Protein 5U31 (pdb70)

Radius of gyration: 35.47 Å; Cα contacts (8 Å, |Δi|>4): 1647; chains: 1; bounding box: 101×88×91 Å

Structure (mmCIF, N/CA/C/O backbone):
data_5U31
#
_entry.id   5U31
#
_cell.length_a   117.249
_cell.length_b   182.152
_cell.length_c   216.789
_cell.angle_alpha   90.00
_cell.angle_beta   90.00
_cell.angle_gamma   90.00
#
_symmetry.space_group_name_H-M   'I 2 2 2'
#
loop_
_entity.id
_entity.type
_entity.pdbx_description
1 polymer 'CRISPR-associated endonuclease C2c1'
2 polymer sgRNA
3 polymer 'Target DNA strand'
4 polymer 'Non-target DNA strand'
5 non-polymer 'SULFATE ION'
#
loop_
_atom_site.group_PDB
_atom_site.id
_atom_site.type_symbol
_atom_site.label_atom_id
_atom_site.label_alt_id
_atom_site.label_comp_id
_atom_site.label_asym_id
_atom_site.label_entity_id
_atom_site.label_seq_id
_atom_site.pdbx_PDB_ins_code
_atom_site.Cartn_x
_atom_site.Cartn_y
_atom_site.Cartn_z
_atom_site.occupancy
_atom_site.B_iso_or_equiv
_atom_site.auth_seq_id
_atom_site.auth_comp_id
_atom_site.auth_asym_id
_atom_site.auth_atom_id
_atom_site.pdbx_PDB_model_num
ATOM 1 N N . SER A 1 1 ? 132.714 222.907 297.855 1.00 79.31 0 SER A N 1
ATOM 2 C CA . SER A 1 1 ? 133.130 224.231 298.304 1.00 84.56 0 SER A CA 1
ATOM 3 C C . SER A 1 1 ? 134.340 224.137 299.229 1.00 90.35 0 SER A C 1
ATOM 4 O O . SER A 1 1 ? 135.134 225.073 299.325 1.00 103.45 0 SER A O 1
ATOM 15 N N . ALA A 1 3 ? 137.607 221.441 300.605 1.00 30.68 2 ALA A N 1
ATOM 16 C CA . ALA A 1 3 ? 138.393 220.287 300.192 1.00 30.36 2 ALA A CA 1
ATOM 17 C C . ALA A 1 3 ? 138.054 219.077 301.054 1.00 30.18 2 ALA A C 1
ATOM 18 O O . ALA A 1 3 ? 138.209 219.113 302.279 1.00 47.98 2 ALA A O 1
ATOM 20 N N . VAL A 1 4 ? 137.601 218.003 300.415 1.00 29.88 3 VAL A N 1
ATOM 21 C CA . VAL A 1 4 ? 137.290 216.747 301.087 1.00 29.71 3 VAL A CA 1
ATOM 22 C C . VAL A 1 4 ? 138.371 215.741 300.721 1.00 29.64 3 VAL A C 1
ATOM 23 O O . VAL A 1 4 ? 138.717 215.596 299.544 1.00 34.92 3 VAL A O 1
ATOM 27 N N . LYS A 1 5 ? 138.920 215.067 301.727 1.00 32.52 4 LYS A N 1
ATOM 28 C CA . LYS A 1 5 ? 139.941 214.050 301.523 1.00 29.73 4 LYS A CA 1
ATOM 29 C C . LYS A 1 5 ? 139.538 212.786 302.262 1.00 39.15 4 LYS A C 1
ATOM 30 O O . LYS A 1 5 ? 138.967 212.854 303.353 1.00 55.60 4 LYS A O 1
ATOM 36 N N . SER A 1 6 ? 139.833 211.636 301.667 1.00 32.80 5 SER A N 1
ATOM 37 C CA . SER A 1 6 ? 139.556 210.349 302.287 1.00 29.48 5 SER A CA 1
ATOM 38 C C . SER A 1 6 ? 140.854 209.777 302.837 1.00 30.01 5 SER A C 1
ATOM 39 O O . SER A 1 6 ? 141.841 209.648 302.105 1.00 34.92 5 SER A O 1
ATOM 42 N N . ILE A 1 7 ? 140.853 209.451 304.124 1.00 30.43 6 ILE A N 1
ATOM 43 C CA . ILE A 1 7 ? 141.940 208.720 304.758 1.00 31.00 6 ILE A CA 1
ATOM 44 C C . ILE A 1 7 ? 141.386 207.361 305.146 1.00 30.95 6 ILE A C 1
ATOM 45 O O . ILE A 1 7 ? 140.574 207.253 306.074 1.00 44.66 6 ILE A O 1
ATOM 50 N N . LYS A 1 8 ? 141.802 206.322 304.429 1.00 30.86 7 LYS A N 1
ATOM 51 C CA . LYS A 1 8 ? 141.318 204.981 304.715 1.00 30.87 7 LYS A CA 1
ATOM 52 C C . LYS A 1 8 ? 142.114 204.393 305.871 1.00 31.63 7 LYS A C 1
ATOM 53 O O . LYS A 1 8 ? 143.343 204.508 305.923 1.00 38.52 7 LYS A O 1
ATOM 59 N N . VAL A 1 9 ? 141.405 203.765 306.794 1.00 31.79 8 VAL A N 1
ATOM 60 C CA . VAL A 1 9 ? 141.963 203.317 308.057 1.00 32.58 8 VAL A CA 1
ATOM 61 C C . VAL A 1 9 ? 141.620 201.843 308.213 1.00 32.69 8 VAL A C 1
ATOM 62 O O . VAL A 1 9 ? 140.535 201.409 307.812 1.00 52.51 8 VAL A O 1
ATOM 66 N N . LYS A 1 10 ? 142.553 201.067 308.749 1.00 33.41 9 LYS A N 1
ATOM 67 C CA . LYS A 1 10 ? 142.355 199.636 308.938 1.00 37.36 9 LYS A CA 1
ATOM 68 C C . LYS A 1 10 ? 142.090 199.334 310.407 1.00 38.39 9 LYS A C 1
ATOM 69 O O . LYS A 1 10 ? 142.775 199.854 311.293 1.00 40.76 9 LYS A O 1
ATOM 75 N N . LEU A 1 11 ? 141.093 198.490 310.662 1.00 34.21 10 LEU A N 1
ATOM 76 C CA . LEU A 1 11 ? 140.706 198.136 312.021 1.00 37.77 10 LEU A CA 1
ATOM 77 C C . LEU A 1 11 ? 141.467 196.897 312.481 1.00 42.69 10 LEU A C 1
ATOM 78 O O . LEU A 1 11 ? 141.503 195.887 311.773 1.00 47.63 10 LEU A O 1
ATOM 83 N N . ARG A 1 12 ? 142.081 196.982 313.663 1.00 36.52 11 ARG A N 1
ATOM 84 C CA . ARG A 1 12 ? 142.701 195.819 314.300 1.00 37.45 11 ARG A CA 1
ATOM 85 C C . ARG A 1 12 ? 141.598 194.993 314.943 1.00 37.57 11 ARG A C 1
ATOM 86 O O . ARG A 1 12 ? 141.136 195.302 316.042 1.00 39.64 11 ARG A O 1
ATOM 94 N N . LEU A 1 13 ? 141.172 193.932 314.263 1.00 37.31 12 LEU A N 1
ATOM 95 C CA . LEU A 1 13 ? 140.082 193.094 3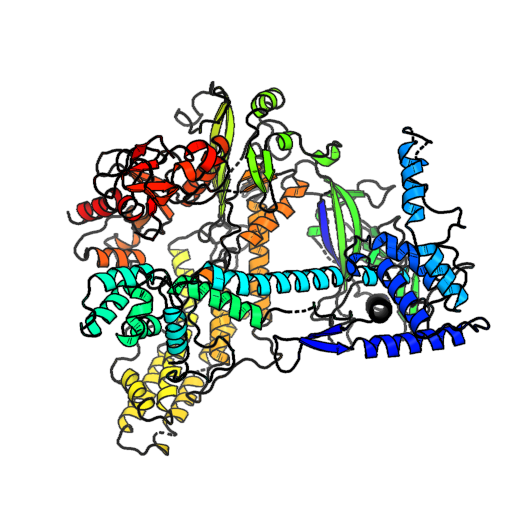14.741 1.00 38.33 12 LEU A CA 1
ATOM 96 C C . LEU A 1 13 ? 140.559 191.705 315.135 1.00 58.49 12 LEU A C 1
ATOM 97 O O . LEU A 1 13 ? 139.757 190.768 315.188 1.00 55.09 12 LEU A O 1
ATOM 102 N N . ASP A 1 14 ? 141.855 191.557 315.406 1.00 60.89 13 ASP A N 1
ATOM 103 C CA . ASP A 1 14 ? 142.396 190.244 315.737 1.00 59.85 13 ASP A CA 1
ATOM 104 C C . ASP A 1 14 ? 141.872 189.755 317.082 1.00 57.71 13 ASP A C 1
ATOM 105 O O . ASP A 1 14 ? 141.505 188.582 317.222 1.00 58.51 13 ASP A O 1
ATOM 110 N N . ASP A 1 15 ? 141.802 190.641 318.072 1.00 53.92 14 ASP A N 1
ATOM 111 C CA . ASP A 1 15 ? 141.414 190.263 319.424 1.00 65.38 14 ASP A CA 1
ATOM 112 C C . ASP A 1 15 ? 139.907 190.268 319.644 1.00 60.83 14 ASP A C 1
ATOM 113 O O . ASP A 1 15 ? 139.459 189.947 320.751 1.00 55.38 14 ASP A O 1
ATOM 126 N N . PRO A 1 17 ? 136.818 188.895 317.350 1.00 52.45 16 PRO A N 1
ATOM 127 C CA . PRO A 1 17 ? 136.165 188.381 316.138 1.00 53.16 16 PRO A CA 1
ATOM 128 C C . PRO A 1 17 ? 134.666 188.595 316.131 1.00 48.63 16 PRO A C 1
ATOM 129 O O . PRO A 1 17 ? 134.067 188.673 315.051 1.00 52.24 16 PRO A O 1
ATOM 133 N N . GLU A 1 18 ? 134.041 188.678 317.308 1.00 44.80 17 GLU A N 1
ATOM 134 C CA . GLU A 1 18 ? 132.599 188.872 317.364 1.00 42.10 17 GLU A CA 1
ATOM 135 C C . GLU A 1 18 ? 132.192 190.187 316.705 1.00 41.28 17 GLU A C 1
ATOM 136 O O . GLU A 1 18 ? 131.093 190.292 316.152 1.00 36.00 17 GLU A O 1
ATOM 142 N N . ILE A 1 19 ? 133.074 191.186 316.724 1.00 43.13 18 ILE A N 1
ATOM 143 C CA . ILE A 1 19 ? 132.782 192.453 316.063 1.00 41.03 18 ILE A CA 1
ATOM 144 C C . ILE A 1 19 ? 133.109 192.379 314.575 1.00 44.39 18 ILE A C 1
ATOM 145 O O . ILE A 1 19 ? 132.423 193.001 313.753 1.00 47.96 18 ILE A O 1
ATOM 150 N N . ARG A 1 20 ? 134.148 191.629 314.198 1.00 35.74 19 ARG A N 1
ATOM 151 C CA . ARG A 1 20 ? 134.473 191.472 312.784 1.00 38.87 19 ARG A CA 1
ATOM 152 C C . ARG A 1 20 ? 133.323 190.811 312.035 1.00 40.65 19 ARG A C 1
ATOM 153 O O . ARG A 1 20 ? 132.923 191.267 310.958 1.00 36.56 19 ARG A O 1
ATOM 161 N N . ALA A 1 21 ? 132.772 189.732 312.599 1.00 34.95 20 ALA A N 1
ATOM 162 C CA . ALA A 1 21 ? 131.599 189.105 312.000 1.00 34.61 20 ALA A CA 1
ATOM 163 C C . ALA A 1 21 ? 130.391 190.028 312.050 1.00 38.31 20 ALA A C 1
ATOM 164 O O . ALA A 1 21 ? 129.501 189.930 311.197 1.00 49.72 20 ALA A O 1
ATOM 166 N N . GLY A 1 22 ? 130.338 190.921 313.039 1.00 46.31 21 GLY A N 1
ATOM 167 C CA . GLY A 1 22 ? 129.261 191.892 313.082 1.00 33.46 21 GLY A CA 1
ATOM 168 C C . GLY A 1 22 ? 129.384 192.930 311.986 1.00 32.67 21 GLY A C 1
ATOM 169 O O . GLY A 1 22 ? 128.390 193.302 311.356 1.00 37.00 21 GLY A O 1
ATOM 170 N N . LEU A 1 23 ? 130.605 193.408 311.742 1.00 39.10 22 LEU A N 1
ATOM 171 C CA . LEU A 1 23 ? 130.831 194.333 310.637 1.00 39.11 22 LEU A CA 1
ATOM 172 C C . LEU A 1 23 ? 130.494 193.685 309.303 1.00 32.84 22 LEU A C 1
ATOM 173 O O . LEU A 1 23 ? 129.923 194.331 308.417 1.00 37.64 22 LEU A O 1
ATOM 178 N N . TRP A 1 24 ? 130.841 192.408 309.138 1.00 32.04 23 TRP A N 1
ATOM 179 C CA . TRP A 1 24 ? 130.511 191.731 307.892 1.00 34.03 23 TRP A CA 1
ATOM 180 C C . TRP A 1 24 ? 129.010 191.523 307.768 1.00 39.29 23 TRP A C 1
ATOM 181 O O . TRP A 1 24 ? 128.434 191.739 306.694 1.00 37.62 23 TRP A O 1
ATOM 192 N N . LYS A 1 25 ? 128.359 191.104 308.855 1.00 37.08 24 LYS A N 1
ATOM 193 C CA . LYS A 1 25 ? 126.910 190.957 308.827 1.00 31.66 24 LYS A CA 1
ATOM 194 C C . LYS A 1 25 ? 126.240 192.288 308.524 1.00 38.08 24 LYS A C 1
ATOM 195 O O . LYS A 1 25 ? 125.297 192.353 307.728 1.00 30.59 24 LYS A O 1
ATOM 201 N N . LEU A 1 26 ? 126.729 193.365 309.142 1.00 39.54 25 LEU A N 1
ATOM 202 C CA . LEU A 1 26 ? 126.195 194.691 308.859 1.00 30.37 25 LEU A CA 1
ATOM 203 C C . LEU A 1 26 ? 126.373 195.055 307.393 1.00 35.59 25 LEU A C 1
ATOM 204 O O . LEU A 1 26 ? 125.515 195.726 306.810 1.00 46.56 25 LEU A O 1
ATOM 209 N N . HIS A 1 27 ? 127.466 194.605 306.778 1.00 35.89 26 HIS A N 1
ATOM 210 C CA . HIS A 1 27 ? 127.679 194.869 305.361 1.00 29.50 26 HIS A CA 1
ATOM 211 C C . HIS A 1 27 ? 126.643 194.153 304.499 1.00 38.25 26 HIS A C 1
ATOM 212 O O . HIS A 1 27 ? 126.093 194.746 303.564 1.00 33.28 26 HIS A O 1
ATOM 219 N N . LYS A 1 28 ? 126.365 192.879 304.795 1.00 29.78 27 LYS A N 1
ATOM 220 C CA . LYS A 1 28 ? 125.348 192.154 304.036 1.00 29.74 27 LYS A CA 1
ATOM 221 C C . LYS A 1 28 ? 123.959 192.736 304.251 1.00 29.45 27 LYS A C 1
ATOM 222 O O . LYS A 1 28 ? 123.124 192.693 303.340 1.00 33.12 27 LYS A O 1
ATOM 228 N N . GLU A 1 29 ? 123.693 193.269 305.446 1.00 29.52 28 GLU A N 1
ATOM 229 C CA . GLU A 1 29 ? 122.382 193.833 305.743 1.00 29.31 28 GLU A CA 1
ATOM 230 C C . GLU A 1 29 ? 122.142 195.113 304.958 1.00 28.77 28 GLU A C 1
ATOM 231 O O . GLU A 1 29 ? 121.079 195.292 304.352 1.00 47.04 28 GLU A O 1
ATOM 237 N N . VAL A 1 30 ? 123.115 196.023 304.969 1.00 28.61 29 VAL A N 1
ATOM 238 C CA . VAL A 1 30 ? 122.935 197.295 304.280 1.00 28.16 29 VAL A CA 1
ATOM 239 C C . VAL A 1 30 ? 122.836 197.078 302.776 1.00 27.91 29 VAL A C 1
ATOM 240 O O . VAL A 1 30 ? 122.087 197.774 302.082 1.00 41.02 29 VAL A O 1
ATOM 244 N N . ASN A 1 31 ? 123.567 196.098 302.249 1.00 28.09 30 ASN A N 1
ATOM 245 C CA . ASN A 1 31 ? 123.421 195.775 300.835 1.00 27.96 30 ASN A CA 1
ATOM 246 C C . ASN A 1 31 ? 122.050 195.180 300.547 1.00 31.22 30 ASN A C 1
ATOM 247 O O . ASN A 1 31 ? 121.414 195.532 299.547 1.00 45.00 30 ASN A O 1
ATOM 252 N N . ALA A 1 32 ? 121.574 194.278 301.408 1.00 34.69 31 ALA A N 1
ATOM 253 C CA . ALA A 1 32 ? 120.242 193.719 301.206 1.00 28.49 31 ALA A CA 1
ATOM 254 C C . ALA A 1 32 ? 119.183 194.803 301.305 1.00 29.33 31 ALA A C 1
ATOM 255 O O . ALA A 1 32 ? 118.238 194.834 300.508 1.00 28.14 31 ALA A O 1
ATOM 257 N N . GLY A 1 33 ? 119.337 195.712 302.269 1.00 38.40 32 GLY A N 1
ATOM 258 C CA . GLY A 1 33 ? 118.369 196.784 302.422 1.00 30.75 32 GLY A CA 1
ATOM 259 C C . GLY A 1 33 ? 118.323 197.694 301.212 1.00 27.54 32 GLY A C 1
ATOM 260 O O . GLY A 1 33 ? 117.248 198.039 300.718 1.00 27.47 32 GLY A O 1
ATOM 261 N N . VAL A 1 34 ? 119.496 198.088 300.713 1.00 27.37 33 VAL A N 1
ATOM 262 C CA . VAL A 1 34 ? 119.544 198.943 299.530 1.00 32.98 33 VAL A CA 1
ATOM 263 C C . VAL A 1 34 ? 118.949 198.222 298.328 1.00 30.30 33 VAL A C 1
ATOM 264 O O . VAL A 1 34 ? 118.194 198.810 297.544 1.00 31.42 33 VAL A O 1
ATOM 268 N N . ARG A 1 35 ? 119.263 196.934 298.171 1.00 27.44 34 ARG A N 1
ATOM 269 C CA . ARG A 1 35 ? 118.688 196.171 297.069 1.00 32.19 34 ARG A CA 1
ATOM 270 C C . ARG A 1 35 ? 117.169 196.104 297.180 1.00 29.32 34 ARG A C 1
ATOM 271 O O . ARG A 1 35 ? 116.463 196.211 296.171 1.00 27.79 34 ARG A O 1
ATOM 279 N N . TYR A 1 36 ? 116.651 195.943 298.401 1.00 38.43 35 TYR A N 1
ATOM 280 C CA . TYR A 1 36 ? 115.206 195.862 298.594 1.00 30.52 35 TYR A CA 1
ATOM 281 C C . TYR A 1 36 ? 114.517 197.139 298.127 1.00 27.76 35 TYR A C 1
ATOM 282 O O . TYR A 1 36 ? 113.531 197.089 297.383 1.00 27.90 35 TYR A O 1
ATOM 291 N N . TYR A 1 37 ? 115.030 198.299 298.546 1.00 27.48 36 TYR A N 1
ATOM 292 C CA . TYR A 1 37 ? 114.393 199.559 298.179 1.00 27.34 36 TYR A CA 1
ATOM 293 C C . TYR A 1 37 ? 114.636 199.894 296.714 1.00 27.26 36 TYR A C 1
ATOM 294 O O . TYR A 1 37 ? 113.750 200.432 296.038 1.00 33.03 36 TYR A O 1
ATOM 303 N N . THR A 1 38 ? 115.832 199.596 296.209 1.00 27.17 37 THR A N 1
ATOM 304 C CA . THR A 1 38 ? 116.109 199.829 294.798 1.00 32.19 37 THR A CA 1
ATOM 305 C C . THR A 1 38 ? 115.183 199.002 293.914 1.00 27.48 37 THR A C 1
ATOM 306 O O . THR A 1 38 ? 114.588 199.523 292.963 1.00 27.57 37 THR A O 1
ATOM 310 N N . GLU A 1 39 ? 115.022 197.718 294.230 1.00 27.72 38 GLU A N 1
ATOM 311 C CA . GLU A 1 39 ? 114.084 196.895 293.475 1.00 28.11 38 GLU A CA 1
ATOM 312 C C . GLU A 1 39 ? 112.666 197.452 293.546 1.00 28.21 38 GLU A C 1
ATOM 313 O O . GLU A 1 39 ? 111.930 197.388 292.556 1.00 28.49 38 GLU A O 1
ATOM 319 N N . TRP A 1 40 ? 112.275 198.028 294.689 1.00 28.60 39 TRP A N 1
ATOM 320 C CA . TRP A 1 40 ? 110.966 198.670 294.789 1.00 28.17 39 TRP A CA 1
ATOM 321 C C . TRP A 1 40 ? 110.861 199.847 293.832 1.00 35.57 39 TRP A C 1
ATOM 322 O O . TRP A 1 40 ? 109.866 199.995 293.114 1.00 30.19 39 TRP A O 1
ATOM 333 N N . LEU A 1 41 ? 111.884 200.705 293.823 1.00 37.49 40 LEU A N 1
ATOM 334 C CA . LEU A 1 41 ? 111.885 201.856 292.929 1.00 27.74 40 LEU A CA 1
ATOM 335 C C . LEU A 1 41 ? 111.750 201.429 291.472 1.00 33.17 40 LEU A C 1
ATOM 336 O O . LEU A 1 41 ? 111.039 202.077 290.694 1.00 33.10 40 LEU A O 1
ATOM 341 N N . SER A 1 42 ? 112.414 200.335 291.086 1.00 29.02 41 SER A N 1
ATOM 342 C CA . SER A 1 42 ? 112.359 199.894 289.695 1.00 28.43 41 SER A CA 1
ATOM 343 C C . SER A 1 42 ? 110.962 199.435 289.301 1.00 43.45 41 SER A C 1
ATOM 344 O O . SER A 1 42 ? 110.578 199.567 288.135 1.00 51.52 41 SER A O 1
ATOM 347 N N . LEU A 1 43 ? 110.190 198.895 290.247 1.00 33.43 42 LEU A N 1
ATOM 348 C CA . LEU A 1 43 ? 108.821 198.507 289.928 1.00 35.53 42 LEU A CA 1
ATOM 349 C C . LEU A 1 43 ? 107.917 199.727 289.801 1.00 35.39 42 LEU A C 1
ATOM 350 O O . LEU A 1 43 ? 107.067 199.783 288.905 1.00 47.98 42 LEU A O 1
ATOM 355 N N . LEU A 1 44 ? 108.075 200.714 290.689 1.00 29.16 43 LEU A N 1
ATOM 356 C CA . LEU A 1 44 ? 107.297 201.942 290.547 1.00 29.27 43 LEU A CA 1
ATOM 357 C C . LEU A 1 44 ? 107.548 202.602 289.198 1.00 30.75 43 LEU A C 1
ATOM 358 O O . LEU A 1 44 ? 106.638 203.206 288.620 1.00 29.82 43 LEU A O 1
ATOM 363 N N . ARG A 1 45 ? 108.773 202.477 288.681 1.00 35.32 44 ARG A N 1
ATOM 364 C CA . ARG A 1 45 ? 109.141 203.084 287.409 1.00 29.39 44 ARG A CA 1
ATOM 365 C C . ARG A 1 45 ? 108.354 202.485 286.249 1.00 33.62 44 ARG A C 1
ATOM 366 O O . ARG A 1 45 ? 108.028 203.200 285.293 1.00 30.35 44 ARG A O 1
ATOM 374 N N . GLN A 1 46 ? 108.017 201.198 286.346 1.00 33.16 45 GLN A N 1
ATOM 375 C CA . GLN A 1 46 ? 107.283 200.423 285.333 1.00 41.69 45 GLN A CA 1
ATOM 376 C C . GLN A 1 46 ? 107.675 200.798 283.906 1.00 36.49 45 GLN A C 1
ATOM 377 O O . GLN A 1 46 ? 106.838 201.087 283.048 1.00 33.96 45 GLN A O 1
ATOM 383 N N . GLU A 1 47 ? 108.979 200.770 283.657 1.00 36.87 46 GLU A N 1
ATOM 384 C CA . GLU A 1 47 ? 109.539 200.814 282.316 1.00 31.26 46 GLU A CA 1
ATOM 385 C C . GLU A 1 47 ? 110.511 199.652 282.173 1.00 31.83 46 GLU A C 1
ATOM 386 O O . GLU A 1 47 ? 110.816 198.952 283.143 1.00 38.15 46 GLU A O 1
ATOM 392 N N . ASN A 1 48 ? 110.998 199.449 280.951 1.00 31.65 47 ASN A N 1
ATOM 393 C CA . ASN A 1 48 ? 111.934 198.360 280.695 1.00 38.69 47 ASN A CA 1
ATOM 394 C C . ASN A 1 48 ? 113.230 198.551 281.471 1.00 31.04 47 ASN A C 1
ATOM 395 O O . ASN A 1 48 ? 113.738 199.667 281.600 1.00 39.56 47 ASN A O 1
ATOM 400 N N . LEU A 1 49 ? 113.757 197.442 281.984 1.00 30.97 48 LEU A N 1
ATOM 401 C CA . LEU A 1 49 ? 115.080 197.368 282.587 1.00 30.48 48 LEU A CA 1
ATOM 402 C C . LEU A 1 49 ? 115.988 196.569 281.660 1.00 36.77 48 LEU A C 1
ATOM 403 O O . LEU A 1 49 ? 115.599 195.498 281.183 1.00 43.96 48 LEU A O 1
ATOM 408 N N . TYR A 1 50 ? 117.191 197.077 281.406 1.00 39.05 49 TYR A N 1
ATOM 409 C CA . TYR A 1 50 ? 118.149 196.380 280.557 1.00 39.79 49 TYR A CA 1
ATOM 410 C C . TYR A 1 50 ? 119.361 195.953 281.374 1.00 31.08 49 TYR A C 1
ATOM 411 O O . TYR A 1 50 ? 119.776 196.656 282.301 1.00 33.92 49 TYR A O 1
ATOM 420 N N . ARG A 1 51 ? 119.925 194.796 281.026 1.00 38.52 50 ARG A N 1
ATOM 421 C CA . ARG A 1 51 ? 121.070 194.234 281.729 1.00 47.68 50 ARG A CA 1
ATOM 422 C C . ARG A 1 51 ? 122.198 193.948 280.748 1.00 60.10 50 ARG A C 1
ATOM 423 O O . ARG A 1 51 ? 122.030 194.022 279.527 1.00 60.38 50 ARG A O 1
ATOM 431 N N . ARG A 1 52 ? 123.360 193.613 281.309 1.00 64.87 51 ARG A N 1
ATOM 432 C CA . ARG A 1 52 ? 124.516 193.241 280.502 1.00 77.38 51 ARG A CA 1
ATOM 433 C C . ARG A 1 52 ? 124.250 191.932 279.769 1.00 86.00 51 ARG A C 1
ATOM 434 O O . ARG A 1 52 ? 123.821 190.943 280.373 1.00 75.39 51 ARG A O 1
ATOM 442 N N . SER A 1 53 ? 124.513 191.926 278.469 1.00 94.35 52 SER A N 1
ATOM 443 C CA . SER A 1 53 ? 124.275 190.744 277.652 1.00 106.15 52 SER A CA 1
ATOM 444 C C . SER A 1 53 ? 125.349 189.696 277.915 1.00 118.11 52 SER A C 1
ATOM 445 O O . SER A 1 53 ? 126.539 189.985 277.736 1.00 111.58 52 SER A O 1
ATOM 448 N N . PRO A 1 54 ? 124.988 188.491 278.341 1.00 118.22 53 PRO A N 1
ATOM 449 C CA . PRO A 1 54 ? 125.956 187.396 278.379 1.00 125.90 53 PRO A CA 1
ATOM 450 C C . PRO A 1 54 ? 126.131 186.798 276.988 1.00 137.91 53 PRO A C 1
ATOM 451 O O . PRO A 1 54 ? 125.430 187.151 276.037 1.00 140.76 53 PRO A O 1
ATOM 455 N N . ASN A 1 55 ? 127.088 185.875 276.888 1.00 144.68 54 ASN A N 1
ATOM 456 C CA . ASN A 1 55 ? 127.401 185.195 275.629 1.00 148.02 54 ASN A CA 1
ATOM 457 C C . ASN A 1 55 ? 127.761 186.200 274.535 1.00 148.55 54 ASN A C 1
ATOM 458 O O . ASN A 1 55 ? 127.387 186.042 273.371 1.00 150.09 54 ASN A O 1
ATOM 463 N N . GLY A 1 56 ? 128.491 187.246 274.914 1.00 146.57 55 GLY A N 1
ATOM 464 C CA . G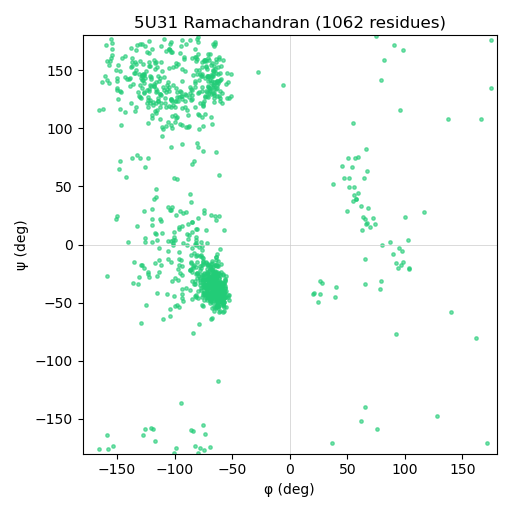LY A 1 56 ? 128.846 188.303 273.989 1.00 137.57 55 GLY A CA 1
ATOM 465 C C . GLY A 1 56 ? 128.699 189.680 274.604 1.00 132.44 55 GLY A C 1
ATOM 466 O O . GLY A 1 56 ? 127.579 190.151 274.826 1.00 128.20 55 GLY A O 1
ATOM 467 N N . ASP A 1 57 ? 129.823 190.332 274.889 1.00 136.97 56 ASP A N 1
ATOM 468 C CA . ASP A 1 57 ? 129.823 191.657 275.497 1.00 133.13 56 ASP A CA 1
ATOM 469 C C . ASP A 1 57 ? 129.705 192.714 274.405 1.00 135.21 56 ASP A C 1
ATOM 470 O O . ASP A 1 57 ? 130.515 192.746 273.472 1.00 122.08 56 ASP A O 1
ATOM 475 N N . GLY A 1 58 ? 128.700 193.576 274.526 1.00 130.21 57 GLY A N 1
ATOM 476 C CA . GLY A 1 58 ? 128.466 194.622 273.552 1.00 132.57 57 GLY A CA 1
ATOM 477 C C . GLY A 1 58 ? 127.059 195.172 273.639 1.00 130.06 57 GLY A C 1
ATOM 478 O O . GLY A 1 58 ? 126.831 196.227 274.239 1.00 128.62 57 GLY A O 1
ATOM 479 N N . GLU A 1 59 ? 126.103 194.459 273.049 1.00 130.24 58 GLU A N 1
ATOM 480 C CA . GLU A 1 59 ? 124.711 194.868 273.119 1.00 120.89 58 GLU A CA 1
ATOM 481 C C . GLU A 1 59 ? 124.153 194.583 274.514 1.00 109.53 58 GLU A C 1
ATOM 482 O O . GLU A 1 59 ? 124.859 194.139 275.425 1.00 102.30 58 GLU A O 1
ATOM 488 N N . GLN A 1 60 ? 122.861 194.849 274.681 1.00 101.93 59 GLN A N 1
ATOM 489 C CA . GLN A 1 60 ? 122.190 194.663 275.957 1.00 93.04 59 GLN A CA 1
ATOM 490 C C . GLN A 1 60 ? 120.831 194.024 275.713 1.00 93.80 59 GLN A C 1
ATOM 491 O O . GLN A 1 60 ? 120.235 194.182 274.644 1.00 84.00 59 GLN A O 1
ATOM 497 N N . GLU A 1 61 ? 120.352 193.292 276.714 1.00 83.07 60 GLU A N 1
ATOM 498 C CA . GLU A 1 61 ? 119.096 192.560 276.651 1.00 77.86 60 GLU A CA 1
ATOM 499 C C . GLU A 1 61 ? 118.065 193.228 277.553 1.00 59.54 60 GLU A C 1
ATOM 500 O O . GLU A 1 61 ? 118.356 194.193 278.262 1.00 66.22 60 GLU A O 1
ATOM 506 N N . CYS A 1 62 ? 116.849 192.699 277.533 1.00 54.40 61 CYS A N 1
ATOM 507 C CA . CYS A 1 62 ? 115.781 193.183 278.402 1.00 53.05 61 CYS A CA 1
ATOM 508 C C . CYS A 1 62 ? 115.634 192.202 279.559 1.00 50.49 61 CYS A C 1
ATOM 509 O O . CYS A 1 62 ? 115.018 191.144 279.417 1.00 60.34 61 CYS A O 1
ATOM 512 N N . ASP A 1 63 ? 116.212 192.559 280.708 1.00 54.81 62 ASP A N 1
ATOM 513 C CA . ASP A 1 63 ? 116.094 191.721 281.898 1.00 50.16 62 ASP A CA 1
ATOM 514 C C . ASP A 1 63 ? 114.648 191.628 282.366 1.00 48.09 62 ASP A C 1
ATOM 515 O O . ASP A 1 63 ? 114.177 190.552 282.753 1.00 52.93 62 ASP A O 1
ATOM 520 N N . LYS A 1 64 ? 113.929 192.746 282.334 1.00 45.15 63 LYS A N 1
ATOM 521 C CA . LYS A 1 64 ? 112.559 192.808 282.830 1.00 47.56 63 LYS A CA 1
ATOM 522 C C . LYS A 1 64 ? 111.828 193.852 282.006 1.00 32.48 63 LYS A C 1
ATOM 523 O O . LYS A 1 64 ? 112.296 194.988 281.896 1.00 42.40 63 LYS A O 1
ATOM 529 N N . THR A 1 65 ? 110.707 193.472 281.408 1.00 33.15 64 THR A N 1
ATOM 530 C CA . THR A 1 65 ? 110.004 194.388 280.527 1.00 36.24 64 THR A CA 1
ATOM 531 C C . THR A 1 65 ? 108.991 195.214 281.315 1.00 43.58 64 THR A C 1
ATOM 532 O O . THR A 1 65 ? 108.754 194.988 282.504 1.00 52.83 64 THR A O 1
ATOM 536 N N . ALA A 1 66 ? 108.401 196.200 280.636 1.00 42.62 65 ALA A N 1
ATOM 537 C CA . ALA A 1 66 ? 107.445 197.082 281.295 1.00 36.50 65 ALA A CA 1
ATOM 538 C C . ALA A 1 66 ? 106.264 196.295 281.844 1.00 45.61 65 ALA A C 1
ATOM 539 O O . ALA A 1 66 ? 105.887 196.454 283.011 1.00 62.08 65 ALA A O 1
ATOM 541 N N . GLU A 1 67 ? 105.670 195.434 281.016 1.00 35.59 66 GLU A N 1
ATOM 542 C CA . GLU A 1 67 ? 104.545 194.631 281.481 1.00 44.50 66 GLU A CA 1
ATOM 543 C C . GLU A 1 67 ? 104.955 193.742 282.648 1.00 49.26 66 GLU A C 1
ATOM 544 O O . GLU A 1 67 ? 104.197 193.583 283.612 1.00 64.50 66 GLU A O 1
ATOM 550 N N . GLU A 1 68 ? 106.161 193.171 282.588 1.00 38.21 67 GLU A N 1
ATOM 551 C CA . GLU A 1 68 ? 106.676 192.400 283.714 1.00 34.05 67 GLU A CA 1
ATOM 552 C C . GLU A 1 68 ? 106.736 193.246 284.981 1.00 37.84 67 GLU A C 1
ATOM 553 O O . GLU A 1 68 ? 106.437 192.756 286.076 1.00 46.96 67 GLU A O 1
ATOM 559 N N . CYS A 1 69 ? 107.122 194.519 284.852 1.00 32.43 68 CYS A N 1
ATOM 560 C CA . CYS A 1 69 ? 107.173 195.406 286.011 1.00 31.75 68 CYS A CA 1
ATOM 561 C C . CYS A 1 69 ? 105.780 195.689 286.548 1.00 40.77 68 CYS A C 1
ATOM 562 O O . CYS A 1 69 ? 105.510 195.499 287.740 1.00 51.30 68 CYS A O 1
ATOM 565 N N . LYS A 1 70 ? 104.886 196.166 285.681 1.00 36.93 69 LYS A N 1
ATOM 566 C CA . LYS A 1 70 ? 103.536 196.496 286.118 1.00 32.65 69 LYS A CA 1
ATOM 567 C C . LYS A 1 70 ? 102.851 195.290 286.741 1.00 32.98 69 LYS A C 1
ATOM 568 O O . LYS A 1 70 ? 102.213 195.406 287.793 1.00 32.83 69 LYS A O 1
ATOM 574 N N . ALA A 1 71 ? 102.994 194.116 286.118 1.00 33.47 70 ALA A N 1
ATOM 575 C CA . ALA A 1 71 ? 102.369 192.910 286.652 1.00 34.93 70 ALA A CA 1
ATOM 576 C C . ALA A 1 71 ? 102.918 192.566 288.029 1.00 37.47 70 ALA A C 1
ATOM 577 O O . ALA A 1 71 ? 102.168 192.152 288.921 1.00 47.58 70 ALA A O 1
ATOM 579 N N . GLU A 1 72 ? 104.226 192.728 288.221 1.00 32.75 71 GLU A N 1
ATOM 580 C CA . GLU A 1 72 ? 104.820 192.466 289.525 1.00 32.25 71 GLU A CA 1
ATOM 581 C C . GLU A 1 72 ? 104.507 193.583 290.506 1.00 31.96 71 GLU A C 1
ATOM 582 O O . GLU A 1 72 ? 104.309 193.329 291.699 1.00 32.34 71 GLU A O 1
ATOM 588 N N . LEU A 1 73 ? 104.475 194.825 290.023 1.00 33.18 72 LEU A N 1
ATOM 589 C CA . LEU A 1 73 ? 104.103 195.941 290.883 1.00 31.48 72 LEU A CA 1
ATOM 590 C C . LEU A 1 73 ? 102.714 195.724 291.465 1.00 45.85 72 LEU A C 1
ATOM 591 O O . LEU A 1 73 ? 102.517 195.808 292.683 1.00 31.33 72 LEU A O 1
ATOM 596 N N . LEU A 1 74 ? 101.742 195.417 290.605 1.00 37.54 73 LEU A N 1
ATOM 597 C CA . LEU A 1 74 ? 100.373 195.234 291.067 1.00 32.62 73 LEU A CA 1
ATOM 598 C C . LEU A 1 74 ? 100.270 194.076 292.050 1.00 33.94 73 LEU A C 1
ATOM 599 O O . LEU A 1 74 ? 99.513 194.150 293.025 1.00 32.75 73 LEU A O 1
ATOM 604 N N . GLU A 1 75 ? 101.031 193.001 291.817 1.00 34.35 74 GLU A N 1
ATOM 605 C CA . GLU A 1 75 ? 101.051 191.888 292.763 1.00 32.88 74 GLU A CA 1
ATOM 606 C C . GLU A 1 75 ? 101.467 192.350 294.154 1.00 32.31 74 GLU A C 1
ATOM 607 O O . GLU A 1 75 ? 100.884 191.923 295.158 1.00 39.18 74 GLU A O 1
ATOM 613 N N . ARG A 1 76 ? 102.474 193.224 294.236 1.00 31.71 75 ARG A N 1
ATOM 614 C CA . ARG A 1 76 ? 102.885 193.751 295.534 1.00 31.23 75 ARG A CA 1
ATOM 615 C C . ARG A 1 76 ? 101.835 194.689 296.114 1.00 40.28 75 ARG A C 1
ATOM 616 O O . ARG A 1 76 ? 101.547 194.636 297.315 1.00 48.47 75 ARG A O 1
ATOM 624 N N . LEU A 1 77 ? 101.263 195.562 295.283 1.00 31.36 76 LEU A N 1
ATOM 625 C CA . LEU A 1 77 ? 100.298 196.533 295.789 1.00 31.44 76 LEU A CA 1
ATOM 626 C C . LEU A 1 77 ? 99.040 195.844 296.294 1.00 33.38 76 LEU A C 1
ATOM 627 O O . LEU A 1 77 ? 98.527 196.182 297.367 1.00 44.71 76 LEU A O 1
ATOM 632 N N . ARG A 1 78 ? 98.525 194.874 295.532 1.00 32.49 77 ARG A N 1
ATOM 633 C CA . ARG A 1 78 ? 97.316 194.173 295.952 1.00 33.06 77 ARG A CA 1
ATOM 634 C C . ARG A 1 78 ? 97.558 193.402 297.239 1.00 39.46 77 ARG A C 1
ATOM 635 O O . ARG A 1 78 ? 96.713 193.397 298.142 1.00 41.84 77 ARG A O 1
ATOM 643 N N . ALA A 1 79 ? 98.712 192.740 297.336 1.00 42.23 78 ALA A N 1
ATOM 644 C CA . ALA A 1 79 ? 99.047 191.999 298.544 1.00 32.66 78 ALA A CA 1
ATOM 645 C C . ALA A 1 79 ? 99.259 192.930 299.726 1.00 32.25 78 ALA A C 1
ATOM 646 O O . ALA A 1 79 ? 98.977 192.552 300.867 1.00 38.27 78 ALA A O 1
ATOM 648 N N . ARG A 1 80 ? 99.748 194.145 299.474 1.00 31.79 79 ARG A N 1
ATOM 649 C CA . ARG A 1 80 ? 99.905 195.119 300.547 1.00 31.48 79 ARG A CA 1
ATOM 650 C C . ARG A 1 80 ? 98.553 195.616 301.047 1.00 31.84 79 ARG A C 1
ATOM 651 O O . ARG A 1 80 ? 98.355 195.776 302.257 1.00 32.72 79 ARG A O 1
ATOM 659 N N . GLN A 1 81 ? 97.613 195.873 300.134 1.00 39.97 80 GLN A N 1
ATOM 660 C CA . GLN A 1 81 ? 96.266 196.242 300.555 1.00 32.61 80 GLN A CA 1
ATOM 661 C C . GLN A 1 81 ? 95.683 195.185 301.482 1.00 41.85 80 GLN A C 1
ATOM 662 O O . GLN A 1 81 ? 95.034 195.513 302.482 1.00 55.40 80 GLN A O 1
ATOM 668 N N . VAL A 1 82 ? 95.922 193.909 301.172 1.00 39.08 81 VAL A N 1
ATOM 669 C CA . VAL A 1 82 ? 95.443 192.821 302.020 1.00 33.60 81 VAL A CA 1
ATOM 670 C C . VAL A 1 82 ? 96.153 192.844 303.368 1.00 42.48 81 VAL A C 1
ATOM 671 O O . VAL A 1 82 ? 95.530 192.646 304.419 1.00 45.68 81 VAL A O 1
ATOM 675 N N . GLU A 1 83 ? 97.462 193.101 303.361 1.00 33.68 82 GLU A N 1
ATOM 676 C CA . GLU A 1 83 ? 98.225 193.124 304.603 1.00 34.00 82 GLU A CA 1
ATOM 677 C C . GLU A 1 83 ? 97.802 194.289 305.487 1.00 35.92 82 GLU A C 1
ATOM 678 O O . GLU A 1 83 ? 97.711 194.146 306.711 1.00 48.92 82 GLU A O 1
ATOM 684 N N . ASN A 1 84 ? 97.538 195.446 304.887 1.00 32.34 83 ASN A N 1
ATOM 685 C CA . ASN A 1 84 ? 97.060 196.595 305.642 1.00 38.11 83 ASN A CA 1
ATOM 686 C C . ASN A 1 84 ? 95.588 196.487 306.015 1.00 48.52 83 ASN A C 1
ATOM 687 O O . ASN A 1 84 ? 95.052 197.424 306.617 1.00 45.76 83 ASN A O 1
ATOM 692 N N . GLY A 1 85 ? 94.930 195.381 305.673 1.00 34.26 84 GLY A N 1
ATOM 693 C CA . GLY A 1 85 ? 93.530 195.188 306.019 1.00 34.88 84 GLY A CA 1
ATOM 694 C C . GLY A 1 85 ? 92.623 196.250 305.444 1.00 48.10 84 GLY A C 1
ATOM 695 O O . GLY A 1 85 ? 91.742 196.763 306.146 1.00 51.19 84 GLY A O 1
ATOM 696 N N . HIS A 1 86 ? 92.825 196.597 304.176 1.00 49.11 85 HIS A N 1
ATOM 697 C CA . HIS A 1 86 ? 92.108 197.708 303.568 1.00 42.76 85 HIS A CA 1
ATOM 698 C C . HIS A 1 86 ? 90.667 197.307 303.286 1.00 50.24 85 HIS A C 1
ATOM 699 O O . HIS A 1 86 ? 90.411 196.318 302.592 1.00 67.67 85 HIS A O 1
ATOM 706 N N . ARG A 1 87 ? 89.726 198.069 303.838 1.00 52.51 86 ARG A N 1
ATOM 707 C CA . ARG A 1 87 ? 88.312 197.854 303.592 1.00 60.91 86 ARG A CA 1
ATOM 708 C C . ARG A 1 87 ? 87.710 198.902 302.669 1.00 67.70 86 ARG A C 1
ATOM 709 O O . ARG A 1 87 ? 86.541 198.771 302.290 1.00 76.99 86 ARG A O 1
ATOM 717 N N . GLY A 1 88 ? 88.477 199.925 302.295 1.00 60.15 87 GLY A N 1
ATOM 718 C CA . GLY A 1 88 ? 88.011 200.960 301.404 1.00 58.88 87 GLY A CA 1
ATOM 719 C C . GLY A 1 88 ? 88.191 200.585 299.947 1.00 55.94 87 GLY A C 1
ATOM 720 O O . GLY A 1 88 ? 88.331 199.408 299.599 1.00 53.75 87 GLY A O 1
ATOM 721 N N . PRO A 1 89 ? 88.192 201.584 299.063 1.00 57.06 88 PRO A N 1
ATOM 722 C CA . PRO A 1 89 ? 88.304 201.290 297.629 1.00 53.39 88 PRO A CA 1
ATOM 723 C C . PRO A 1 89 ? 89.667 200.709 297.294 1.00 46.77 88 PRO A C 1
ATOM 724 O O . PRO A 1 89 ? 90.699 201.166 297.788 1.00 61.77 88 PRO A O 1
ATOM 728 N N . ALA A 1 90 ? 89.665 199.681 296.453 1.00 41.42 89 ALA A N 1
ATOM 729 C CA . ALA A 1 90 ? 90.914 199.033 296.082 1.00 36.94 89 ALA A CA 1
ATOM 730 C C . ALA A 1 90 ? 91.597 199.712 294.906 1.00 35.00 89 ALA A C 1
ATOM 731 O O . ALA A 1 90 ? 92.811 199.556 294.742 1.00 34.42 89 ALA A O 1
ATOM 733 N N . GLY A 1 91 ? 90.853 200.457 294.093 1.00 35.51 90 GLY A N 1
ATOM 734 C CA . GLY A 1 91 ? 91.424 201.129 292.945 1.00 36.43 90 GLY A CA 1
ATOM 735 C C . GLY A 1 91 ? 91.643 200.206 291.765 1.00 35.67 90 GLY A C 1
ATOM 736 O O . GLY A 1 91 ? 92.028 199.047 291.934 1.00 35.54 90 GLY A O 1
ATOM 737 N N . SER A 1 92 ? 91.397 200.702 290.559 1.00 36.12 91 SER A N 1
ATOM 738 C CA . SER A 1 92 ? 91.644 199.881 289.390 1.00 36.43 91 SER A CA 1
ATOM 739 C C . SER A 1 92 ? 93.146 199.713 289.181 1.00 35.70 91 SER A C 1
ATOM 740 O O . SER A 1 92 ? 93.966 200.442 289.749 1.00 47.72 91 SER A O 1
ATOM 743 N N . ASP A 1 93 ? 93.504 198.721 288.361 1.00 45.73 92 ASP A N 1
ATOM 744 C CA . ASP A 1 93 ? 94.907 198.523 288.014 1.00 35.35 92 ASP A CA 1
ATOM 745 C C . ASP A 1 93 ? 95.527 199.803 287.474 1.00 35.05 92 ASP A C 1
ATOM 746 O O . ASP A 1 93 ? 96.632 200.183 287.873 1.00 47.43 92 ASP A O 1
ATOM 751 N N . ASP A 1 94 ? 94.820 200.494 286.581 1.00 37.50 93 ASP A N 1
ATOM 752 C CA . ASP A 1 94 ? 95.389 201.691 285.973 1.00 35.50 93 ASP A CA 1
ATOM 753 C C . ASP A 1 94 ? 95.552 202.811 286.994 1.00 38.46 93 ASP A C 1
ATOM 754 O O . ASP A 1 94 ? 96.562 203.525 286.979 1.00 46.46 93 ASP A O 1
ATOM 759 N N . GLU A 1 95 ? 94.581 202.978 287.895 1.00 35.36 94 GLU A N 1
ATOM 760 C CA . GLU A 1 95 ? 94.719 203.992 288.936 1.00 34.70 94 GLU A CA 1
ATOM 761 C C . GLU A 1 95 ? 95.955 203.735 289.788 1.00 37.63 94 GLU A C 1
ATOM 762 O O . GLU A 1 95 ? 96.753 204.646 290.036 1.00 33.36 94 GLU A O 1
ATOM 768 N N . LEU A 1 96 ? 96.139 202.488 290.228 1.00 33.65 95 LEU A N 1
ATOM 769 C CA . LEU A 1 96 ? 97.283 202.153 291.070 1.00 32.90 95 LEU A CA 1
ATOM 770 C C . LEU A 1 96 ? 98.599 202.315 290.319 1.00 32.50 95 LEU A C 1
ATOM 771 O O . LEU A 1 96 ? 99.595 202.767 290.895 1.00 31.90 95 LEU A O 1
ATOM 776 N N . LEU A 1 97 ? 98.627 201.945 289.037 1.00 32.87 96 LEU A N 1
ATOM 777 C CA . LEU A 1 97 ? 99.845 202.119 288.251 1.00 34.61 96 LEU A CA 1
ATOM 778 C C . LEU A 1 97 ? 100.193 203.594 288.084 1.00 32.37 96 LEU A C 1
ATOM 779 O O . LEU A 1 97 ? 101.365 203.977 288.180 1.00 34.51 96 LEU A O 1
ATOM 784 N N . GLN A 1 98 ? 99.188 204.439 287.839 1.00 32.87 97 GLN A N 1
ATOM 785 C CA . GLN A 1 98 ? 99.447 205.869 287.705 1.00 34.72 97 GLN A CA 1
ATOM 786 C C . GLN A 1 98 ? 99.916 206.475 289.021 1.00 34.91 97 GLN A C 1
ATOM 787 O O . GLN A 1 98 ? 100.818 207.319 289.031 1.00 42.16 97 GLN A O 1
ATOM 793 N N . LEU A 1 99 ? 99.317 206.058 290.140 1.00 33.09 98 LEU A N 1
ATOM 794 C CA . LEU A 1 99 ? 99.765 206.538 291.443 1.00 31.70 98 LEU A CA 1
ATOM 795 C C . LEU A 1 99 ? 101.218 206.156 291.692 1.00 31.96 98 LEU A C 1
ATOM 796 O O . LEU A 1 99 ? 102.034 206.994 292.090 1.00 34.40 98 LEU A O 1
ATOM 801 N N . ALA A 1 100 ? 101.556 204.884 291.466 1.00 30.92 99 ALA A N 1
ATOM 802 C CA . ALA A 1 100 ? 102.920 204.432 291.705 1.00 30.35 99 ALA A CA 1
ATOM 803 C C . ALA A 1 100 ? 103.907 205.207 290.854 1.00 30.16 99 ALA A C 1
ATOM 804 O O . ALA A 1 100 ? 104.975 205.603 291.334 1.00 36.04 99 ALA A O 1
ATOM 806 N N . ARG A 1 101 ? 103.564 205.442 289.587 1.00 38.93 100 ARG A N 1
ATOM 807 C CA . ARG A 1 101 ? 104.457 206.197 288.720 1.00 30.47 100 ARG A CA 1
ATOM 808 C C . ARG A 1 101 ? 104.590 207.639 289.191 1.00 30.35 100 ARG A C 1
ATOM 809 O O . ARG A 1 101 ? 105.688 208.205 289.154 1.00 30.00 100 ARG A O 1
ATOM 817 N N . GLN A 1 102 ? 103.490 208.248 289.645 1.00 30.69 101 GLN A N 1
ATOM 818 C CA . GLN A 1 102 ? 103.578 209.583 290.229 1.00 30.65 101 GLN A CA 1
ATOM 819 C C . GLN A 1 102 ? 104.552 209.595 291.394 1.00 30.41 101 GLN A C 1
ATOM 820 O O . GLN A 1 102 ? 105.427 210.464 291.483 1.00 42.12 101 GLN A O 1
ATOM 826 N N . LEU A 1 103 ? 104.394 208.638 292.310 1.00 29.87 102 LEU A N 1
ATOM 827 C CA . LEU A 1 103 ? 105.319 208.512 293.428 1.00 29.56 102 LEU A CA 1
ATOM 828 C C . LEU A 1 103 ? 106.754 208.384 292.942 1.00 31.24 102 LEU A C 1
ATOM 829 O O . LEU A 1 103 ? 107.658 209.042 293.472 1.00 35.73 102 LEU A O 1
ATOM 834 N N . TYR A 1 104 ? 106.982 207.548 291.928 1.00 29.67 103 TYR A N 1
ATOM 835 C CA . TYR A 1 104 ? 108.341 207.333 291.449 1.00 28.66 103 TYR A CA 1
ATOM 836 C C . TYR A 1 104 ? 108.962 208.627 290.949 1.00 28.63 103 TYR A C 1
ATOM 837 O O . TYR A 1 104 ? 110.141 208.896 291.201 1.00 37.05 103 TYR A O 1
ATOM 846 N N . GLU A 1 105 ? 108.184 209.447 290.242 1.00 29.05 104 GLU A N 1
ATOM 847 C CA . GLU A 1 105 ? 108.715 210.704 289.736 1.00 29.12 104 GLU A CA 1
ATOM 848 C C . GLU A 1 105 ? 108.958 211.716 290.850 1.00 35.49 104 GLU A C 1
ATOM 849 O O . GLU A 1 105 ? 109.695 212.684 290.639 1.00 37.56 104 GLU A O 1
ATOM 855 N N . LEU A 1 106 ? 108.360 211.515 292.029 1.00 28.96 105 LEU A N 1
ATOM 856 C CA . LEU A 1 106 ? 108.701 212.338 293.185 1.00 31.29 105 LEU A CA 1
ATOM 857 C C . LEU A 1 106 ? 109.962 211.837 293.876 1.00 28.37 105 LEU A C 1
ATOM 858 O O . LEU A 1 106 ? 110.740 212.641 294.402 1.00 29.88 105 LEU A O 1
ATOM 863 N N . LEU A 1 107 ? 110.174 210.521 293.883 1.00 28.13 106 LEU A N 1
ATOM 864 C CA . LEU A 1 107 ? 111.353 209.947 294.517 1.00 27.74 106 LEU A CA 1
ATOM 865 C C . LEU A 1 107 ? 112.600 210.096 293.654 1.00 38.17 106 LEU A C 1
ATOM 866 O O . LEU A 1 107 ? 113.706 210.226 294.189 1.00 37.59 106 LEU A O 1
ATOM 871 N N . VAL A 1 108 ? 112.453 210.066 292.334 1.00 27.68 107 VAL A N 1
ATOM 872 C CA . VAL A 1 108 ? 113.588 210.190 291.423 1.00 27.55 107 VAL A CA 1
ATOM 873 C C . VAL A 1 108 ? 113.221 211.215 290.359 1.00 29.85 107 VAL A C 1
ATOM 874 O O . VAL A 1 108 ? 112.880 210.838 289.229 1.00 28.10 107 VAL A O 1
ATOM 878 N N . PRO A 1 109 ? 113.259 212.512 290.675 1.00 28.33 108 PRO A N 1
ATOM 879 C CA . PRO A 1 109 ? 112.820 213.517 289.695 1.00 28.41 108 PRO A CA 1
ATOM 880 C C . PRO A 1 109 ? 113.608 213.489 288.402 1.00 31.23 108 PRO A C 1
ATOM 881 O O . PRO A 1 109 ? 113.138 214.037 287.396 1.00 32.02 108 PRO A O 1
ATOM 885 N N . GLN A 1 110 ? 114.784 212.854 288.391 1.00 28.08 109 GLN A N 1
ATOM 886 C CA . GLN A 1 110 ? 115.559 212.705 287.165 1.00 28.13 109 GLN A CA 1
ATOM 887 C C . GLN A 1 110 ? 114.841 211.873 286.112 1.00 32.17 109 GLN A C 1
ATOM 888 O O . GLN A 1 110 ? 115.212 211.936 284.936 1.00 37.58 109 GLN A O 1
ATOM 894 N N . ALA A 1 111 ? 113.835 211.089 286.505 1.00 33.09 110 ALA A N 1
ATOM 895 C CA . ALA A 1 111 ? 113.127 210.262 285.535 1.00 32.96 110 ALA A CA 1
ATOM 896 C C . ALA A 1 111 ? 112.386 211.115 284.512 1.00 43.55 110 ALA A C 1
ATOM 897 O O . ALA A 1 111 ? 112.291 210.739 283.337 1.00 58.05 110 ALA A O 1
ATOM 899 N N . ILE A 1 112 ? 111.859 212.268 284.931 1.00 36.11 111 ILE A N 1
ATOM 900 C CA . ILE A 1 112 ? 111.207 213.187 284.005 1.00 30.13 111 ILE A CA 1
ATOM 901 C C . ILE A 1 112 ? 112.098 214.355 283.617 1.00 36.62 111 ILE A C 1
ATOM 902 O O . ILE A 1 112 ? 111.656 215.235 282.869 1.00 42.10 111 ILE A O 1
ATOM 907 N N . GLY A 1 113 ? 113.331 214.406 284.113 1.00 32.18 112 GLY A N 1
ATOM 908 C CA . GLY A 1 113 ? 114.253 215.457 283.739 1.00 32.25 112 GLY A CA 1
ATOM 909 C C . GLY A 1 113 ? 114.445 216.552 284.763 1.00 33.46 112 GLY A C 1
ATOM 910 O O . GLY A 1 113 ? 115.170 217.513 284.483 1.00 32.27 112 GLY A O 1
ATOM 911 N N . ALA A 1 114 ? 113.829 216.437 285.936 1.00 34.30 113 ALA A N 1
ATOM 912 C CA . ALA A 1 114 ? 113.971 217.430 286.989 1.00 29.47 113 ALA A CA 1
ATOM 913 C C . ALA A 1 114 ? 115.198 217.128 287.847 1.00 28.94 113 ALA A C 1
ATOM 914 O O . ALA A 1 114 ? 115.890 216.124 287.663 1.00 34.30 113 ALA A O 1
ATOM 916 N N . LYS A 1 115 ? 115.474 218.017 288.796 1.00 33.43 114 LYS A N 1
ATOM 917 C CA . LYS A 1 115 ? 116.572 217.858 289.738 1.00 31.78 114 LYS A CA 1
ATOM 918 C C . LYS A 1 115 ? 116.059 217.262 291.043 1.00 32.91 114 LYS A C 1
ATOM 919 O O . LYS A 1 115 ? 114.879 217.387 291.384 1.00 39.12 114 LYS A O 1
ATOM 925 N N . GLY A 1 116 ? 116.958 216.604 291.767 1.00 34.47 115 GLY A N 1
ATOM 926 C CA . GLY A 1 116 ? 116.581 215.962 293.010 1.00 38.35 115 GLY A CA 1
ATOM 927 C C . GLY A 1 116 ? 117.700 215.898 294.026 1.00 40.95 115 GLY A C 1
ATOM 928 O O . GLY A 1 116 ? 118.859 215.668 293.670 1.00 58.94 115 GLY A O 1
ATOM 929 N N . ASP A 1 117 ? 117.362 216.113 295.296 1.00 27.69 116 ASP A N 1
ATOM 930 C CA . ASP A 1 117 ? 118.306 216.002 296.403 1.00 27.58 116 ASP A CA 1
ATOM 931 C C . ASP A 1 117 ? 118.090 214.640 297.057 1.00 33.59 116 ASP A C 1
ATOM 932 O O . ASP A 1 117 ? 117.103 214.439 297.770 1.00 54.74 116 ASP A O 1
ATOM 937 N N . ALA A 1 118 ? 119.013 213.706 296.817 1.00 27.03 117 ALA A N 1
ATOM 938 C CA . ALA A 1 118 ? 118.895 212.382 297.418 1.00 26.85 117 ALA A CA 1
ATOM 939 C C . ALA A 1 118 ? 118.815 212.448 298.939 1.00 27.23 117 ALA A C 1
ATOM 940 O O . ALA A 1 118 ? 118.139 211.617 299.557 1.00 40.34 117 ALA A O 1
ATOM 942 N N . GLN A 1 119 ? 119.482 213.423 299.563 1.00 27.19 118 GLN A N 1
ATOM 943 C CA . GLN A 1 119 ? 119.389 213.563 301.015 1.00 27.44 118 GLN A CA 1
ATOM 944 C C . GLN A 1 119 ? 117.959 213.851 301.452 1.00 27.68 118 GLN A C 1
ATOM 945 O O . GLN A 1 119 ? 117.412 213.165 302.323 1.00 41.63 118 GLN A O 1
ATOM 951 N N . GLN A 1 120 ? 117.341 214.877 300.869 1.00 27.87 119 GLN A N 1
ATOM 952 C CA . GLN A 1 120 ? 116.061 215.351 301.376 1.00 28.22 119 GLN A CA 1
ATOM 953 C C . GLN A 1 120 ? 114.876 214.567 300.833 1.00 36.81 119 GLN A C 1
ATOM 954 O O . GLN A 1 120 ? 113.803 214.610 301.442 1.00 36.18 119 GLN A O 1
ATOM 960 N N . ILE A 1 121 ? 115.036 213.859 299.710 1.00 28.34 120 ILE A N 1
ATOM 961 C CA . ILE A 1 121 ? 113.949 213.017 299.218 1.00 27.75 120 ILE A CA 1
ATOM 962 C C . ILE A 1 121 ? 113.819 211.769 300.078 1.00 28.11 120 ILE A C 1
ATOM 963 O O . ILE A 1 121 ? 112.709 211.364 300.441 1.00 40.17 120 ILE A O 1
ATOM 968 N N . ALA A 1 122 ? 114.946 211.146 300.429 1.00 27.40 121 ALA A N 1
ATOM 969 C CA . ALA A 1 122 ? 114.902 209.970 301.290 1.00 27.36 121 ALA A CA 1
ATOM 970 C C . ALA A 1 122 ? 114.389 210.318 302.684 1.00 27.68 121 ALA A C 1
ATOM 971 O O . ALA A 1 122 ? 113.623 209.549 303.274 1.00 32.29 121 ALA A O 1
ATOM 973 N N . ARG A 1 123 ? 114.805 211.463 303.233 1.00 27.89 122 ARG A N 1
ATOM 974 C CA . ARG A 1 123 ? 114.273 211.890 304.525 1.00 28.29 122 ARG A CA 1
ATOM 975 C C . ARG A 1 123 ? 112.775 212.140 304.448 1.00 40.15 122 ARG A C 1
ATOM 976 O O . ARG A 1 123 ? 112.044 211.896 305.413 1.00 40.64 122 ARG A O 1
ATOM 984 N N . LYS A 1 124 ? 112.301 212.643 303.313 1.00 28.49 123 LYS A N 1
ATOM 985 C CA . LYS A 1 124 ? 110.924 213.103 303.250 1.00 28.83 123 LYS A CA 1
ATOM 986 C C . LYS A 1 124 ? 109.953 211.938 303.175 1.00 28.77 123 LYS A C 1
ATOM 987 O O . LYS A 1 124 ? 108.835 212.035 303.690 1.00 50.95 123 LYS A O 1
ATOM 993 N N . PHE A 1 125 ? 110.371 210.817 302.582 1.00 28.40 124 PHE A N 1
ATOM 994 C CA . PHE A 1 125 ? 109.433 209.789 302.161 1.00 28.39 124 PHE A CA 1
ATOM 995 C C . PHE A 1 125 ? 109.535 208.467 302.908 1.00 28.31 124 PHE A C 1
ATOM 996 O O . PHE A 1 125 ? 108.550 207.722 302.925 1.00 32.32 124 PHE A O 1
ATOM 1004 N N . LEU A 1 126 ? 110.681 208.143 303.509 1.00 28.15 125 LEU A N 1
ATOM 1005 C CA . LEU A 1 126 ? 110.835 206.808 304.082 1.00 28.11 125 LEU A CA 1
ATOM 1006 C C . LEU A 1 126 ? 109.767 206.536 305.133 1.00 35.83 125 LEU A C 1
ATOM 1007 O O . LEU A 1 126 ? 109.116 205.485 305.115 1.00 33.42 125 LEU A O 1
ATOM 1012 N N . SER A 1 127 ? 109.558 207.484 306.050 1.00 41.77 126 SER A N 1
ATOM 1013 C CA . SER A 1 127 ? 108.533 207.276 307.071 1.00 29.16 126 SER A CA 1
ATOM 1014 C C . SER A 1 127 ? 107.131 207.305 306.478 1.00 29.32 126 SER A C 1
ATOM 1015 O O . SER A 1 127 ? 106.361 206.362 306.734 1.00 30.46 126 SER A O 1
ATOM 1018 N N . PRO A 1 128 ? 106.733 208.307 305.681 1.00 29.36 127 PRO A N 1
ATOM 1019 C CA . PRO A 1 128 ? 105.393 208.246 305.076 1.00 30.09 127 PRO A CA 1
ATOM 1020 C C . PRO A 1 128 ? 105.157 207.007 304.228 1.00 34.79 127 PRO A C 1
ATOM 1021 O O . PRO A 1 128 ? 104.005 206.582 304.086 1.00 55.69 127 PRO A O 1
ATOM 1025 N N . LEU A 1 129 ? 106.203 206.404 303.667 1.00 29.00 128 LEU A N 1
ATOM 1026 C CA . LEU A 1 129 ? 106.017 205.208 302.859 1.00 28.89 128 LEU A CA 1
ATOM 1027 C C . LEU A 1 129 ? 106.200 203.912 303.641 1.00 37.78 128 LEU A C 1
ATOM 1028 O O . LEU A 1 129 ? 105.823 202.849 303.138 1.00 53.45 128 LEU A O 1
ATOM 1033 N N . ALA A 1 130 ? 106.762 203.955 304.846 1.00 28.94 129 ALA A N 1
ATOM 1034 C CA . ALA A 1 130 ? 106.988 202.729 305.602 1.00 31.14 129 ALA A CA 1
ATOM 1035 C C . ALA A 1 130 ? 106.447 202.757 307.020 1.00 34.96 129 ALA A C 1
ATOM 1036 O O . ALA A 1 130 ? 106.290 201.685 307.618 1.00 37.31 129 ALA A O 1
ATOM 1038 N N . ASP A 1 131 ? 106.154 203.926 307.578 1.00 29.59 130 ASP A N 1
ATOM 1039 C CA . ASP A 1 131 ? 105.628 204.025 308.931 1.00 33.92 130 ASP A CA 1
ATOM 1040 C C . ASP A 1 131 ? 104.107 203.986 308.872 1.00 37.51 130 ASP A C 1
ATOM 1041 O O . ASP A 1 131 ? 103.485 204.800 308.181 1.00 38.81 130 ASP A O 1
ATOM 1046 N N . LYS A 1 132 ? 103.517 203.031 309.593 1.00 49.34 131 LYS A N 1
ATOM 1047 C CA . LYS A 1 132 ? 102.065 202.900 309.616 1.00 50.21 131 LYS A CA 1
ATOM 1048 C C . LYS A 1 132 ? 101.389 204.179 310.089 1.00 42.06 131 LYS A C 1
ATOM 1049 O O . LYS A 1 132 ? 100.296 204.512 309.617 1.00 38.93 131 LYS A O 1
ATOM 1055 N N . ASP A 1 133 ? 102.020 204.914 311.006 1.00 44.98 132 ASP A N 1
ATOM 1056 C CA . ASP A 1 133 ? 101.404 206.072 311.640 1.00 42.17 132 ASP A CA 1
ATOM 1057 C C . ASP A 1 133 ? 102.079 207.379 311.253 1.00 34.48 132 ASP A C 1
ATOM 1058 O O . ASP A 1 133 ? 101.967 208.368 311.984 1.00 40.61 132 ASP A O 1
ATOM 1063 N N . ALA A 1 134 ? 102.776 207.408 310.123 1.00 35.19 133 ALA A N 1
ATOM 1064 C CA . ALA A 1 134 ? 103.538 208.593 309.756 1.00 31.14 133 ALA A CA 1
ATOM 1065 C C . ALA A 1 134 ? 102.617 209.733 309.344 1.00 31.47 133 ALA A C 1
ATOM 1066 O O . ALA A 1 134 ? 101.555 209.520 308.751 1.00 39.67 133 ALA A O 1
ATOM 1068 N N . VAL A 1 135 ? 103.034 210.952 309.680 1.00 35.82 134 VAL A N 1
ATOM 1069 C CA . VAL A 1 135 ? 102.328 212.174 309.320 1.00 32.06 134 VAL A CA 1
ATOM 1070 C C . VAL A 1 135 ? 103.182 213.091 308.465 1.00 35.70 134 VAL A C 1
ATOM 1071 O O . VAL A 1 135 ? 102.740 214.189 308.115 1.00 49.55 134 VAL A O 1
ATOM 1075 N N . GLY A 1 136 ? 104.395 212.677 308.126 1.00 31.28 135 GLY A N 1
ATOM 1076 C CA . GLY A 1 136 ? 105.244 213.487 307.280 1.00 32.03 135 GLY A CA 1
ATOM 1077 C C . GLY A 1 136 ? 104.746 213.570 305.849 1.00 31.05 135 GLY A C 1
ATOM 1078 O O . GLY A 1 136 ? 103.918 212.778 305.396 1.00 30.85 135 GLY A O 1
ATOM 1079 N N . GLY A 1 137 ? 105.282 214.557 305.133 1.00 30.86 136 GLY A N 1
ATOM 1080 C CA . GLY A 1 137 ? 104.905 214.877 303.763 1.00 39.01 136 GLY A CA 1
ATOM 1081 C C . GLY A 1 137 ? 103.619 215.661 303.648 1.00 40.54 136 GLY A C 1
ATOM 1082 O O . GLY A 1 137 ? 103.458 216.471 302.729 1.00 53.42 136 GLY A O 1
ATOM 1083 N N . LEU A 1 138 ? 102.689 215.428 304.574 1.00 31.91 137 LEU A N 1
ATOM 1084 C CA . LEU A 1 138 ? 101.466 216.209 304.645 1.00 36.97 137 LEU A CA 1
ATOM 1085 C C . LEU A 1 138 ? 101.813 217.587 305.191 1.00 42.53 137 LEU A C 1
ATOM 1086 O O . LEU A 1 138 ? 102.985 217.984 305.185 1.00 58.49 137 LEU A O 1
ATOM 1091 N N . GLY A 1 139 ? 100.822 218.329 305.663 1.00 34.43 138 GLY A N 1
ATOM 1092 C CA . GLY A 1 139 ? 101.116 219.634 306.228 1.00 50.96 138 GLY A CA 1
ATOM 1093 C C . GLY A 1 139 ? 100.707 219.736 307.680 1.00 50.73 138 GLY A C 1
ATOM 1094 O O . GLY A 1 139 ? 100.340 220.812 308.164 1.00 64.96 138 GLY A O 1
ATOM 1095 N N . ILE A 1 140 ? 100.763 218.613 308.387 1.00 35.41 139 ILE A N 1
ATOM 1096 C CA . ILE A 1 140 ? 100.271 218.536 309.753 1.00 43.38 139 ILE A CA 1
ATOM 1097 C C . ILE A 1 140 ? 101.378 218.788 310.769 1.00 48.20 139 ILE A C 1
ATOM 1098 O O . ILE A 1 140 ? 101.177 219.516 311.742 1.00 36.53 139 ILE A O 1
ATOM 1103 N N . ALA A 1 141 ? 102.558 218.211 310.545 1.00 54.10 140 ALA A N 1
ATOM 1104 C CA . ALA A 1 141 ? 103.607 218.244 311.554 1.00 39.82 140 ALA A CA 1
ATOM 1105 C C . ALA A 1 141 ? 104.072 219.668 311.826 1.00 47.20 140 ALA A C 1
ATOM 1106 O O . ALA A 1 141 ? 104.200 220.489 310.912 1.00 48.60 140 ALA A O 1
ATOM 1108 N N . LYS A 1 142 ? 104.318 219.953 313.104 1.00 56.37 141 LYS A N 1
ATOM 1109 C CA . LYS A 1 142 ? 104.837 221.234 313.556 1.00 55.58 141 LYS A CA 1
ATOM 1110 C C . LYS A 1 142 ? 106.350 221.225 313.739 1.00 49.98 141 LYS A C 1
ATOM 1111 O O . LYS A 1 142 ? 106.951 222.298 313.869 1.00 46.91 141 LYS A O 1
ATOM 1117 N N . ALA A 1 143 ? 106.978 220.050 313.730 1.00 49.50 142 ALA A N 1
ATOM 1118 C CA . ALA A 1 143 ? 108.416 219.925 313.930 1.00 49.20 142 ALA A CA 1
ATOM 1119 C C . ALA A 1 143 ? 109.161 220.180 312.618 1.00 45.55 142 ALA A C 1
ATOM 1120 O O . ALA A 1 143 ? 108.577 220.569 311.602 1.00 59.36 142 ALA A O 1
ATOM 1122 N N . GLY A 1 144 ? 110.471 219.954 312.632 1.00 40.45 143 GLY A N 1
ATOM 1123 C CA . GLY A 1 144 ? 111.324 220.189 311.488 1.00 36.62 143 GLY A CA 1
ATOM 1124 C C . GLY A 1 144 ? 112.040 221.528 311.564 1.00 42.08 143 GLY A C 1
ATOM 1125 O O . GLY A 1 144 ? 111.728 222.401 312.378 1.00 46.01 143 GLY A O 1
ATOM 1126 N N . ASN A 1 145 ? 113.025 221.681 310.683 1.00 40.95 144 ASN A N 1
ATOM 1127 C CA . ASN A 1 145 ? 113.789 222.919 310.620 1.00 36.10 144 ASN A CA 1
ATOM 1128 C C . ASN A 1 145 ? 112.915 224.049 310.092 1.00 43.96 144 ASN A C 1
ATOM 1129 O O . ASN A 1 145 ? 112.088 223.853 309.198 1.00 59.37 144 ASN A O 1
ATOM 1134 N N . LYS A 1 146 ? 113.097 225.234 310.657 1.00 49.87 145 LYS A N 1
ATOM 1135 C CA . LYS A 1 146 ? 112.261 226.361 310.293 1.00 57.62 145 LYS A CA 1
ATOM 1136 C C . LYS A 1 146 ? 112.520 226.779 308.846 1.00 61.31 145 LYS A C 1
ATOM 1137 O O . LYS A 1 146 ? 113.647 226.681 308.355 1.00 65.98 145 LYS A O 1
ATOM 1143 N N . PRO A 1 147 ? 111.481 227.222 308.138 1.00 62.46 146 PRO A N 1
ATOM 1144 C CA . PRO A 1 147 ? 111.661 227.699 306.762 1.00 70.51 146 PRO A CA 1
ATOM 1145 C C . PRO A 1 147 ? 112.601 228.895 306.704 1.00 80.96 146 PRO A C 1
ATOM 1146 O O . PRO A 1 147 ? 112.828 229.591 307.696 1.00 89.19 146 PRO A O 1
ATOM 1150 N N . ARG A 1 148 ? 113.147 229.131 305.509 1.00 82.57 147 ARG A N 1
ATOM 1151 C CA . ARG A 1 148 ? 114.132 230.196 305.346 1.00 79.65 147 ARG A CA 1
ATOM 1152 C C . ARG A 1 148 ? 113.543 231.567 305.649 1.00 88.82 147 ARG A C 1
ATOM 1153 O O . ARG A 1 148 ? 114.250 232.442 306.163 1.00 93.37 147 ARG A O 1
ATOM 1161 N N . TRP A 1 149 ? 112.259 231.777 305.350 1.00 89.00 148 TRP A N 1
ATOM 1162 C CA . TRP A 1 149 ? 111.651 233.069 305.652 1.00 85.36 148 TRP A CA 1
ATOM 1163 C C . TRP A 1 149 ? 111.450 233.261 307.150 1.00 96.03 148 TRP A C 1
ATOM 1164 O O . TRP A 1 149 ? 111.385 234.402 307.621 1.00 103.26 148 TRP A O 1
ATOM 1175 N N . VAL A 1 150 ? 111.345 232.169 307.912 1.00 92.52 149 VAL A N 1
ATOM 1176 C CA . VAL A 1 150 ? 111.243 232.287 309.365 1.00 89.34 149 VAL A CA 1
ATOM 1177 C C . VAL A 1 150 ? 112.593 232.665 309.964 1.00 95.64 149 VAL A C 1
ATOM 1178 O O . VAL A 1 150 ? 112.664 233.409 310.950 1.00 103.15 149 VAL A O 1
ATOM 1182 N N . ARG A 1 151 ? 113.686 232.167 309.377 1.00 92.81 150 ARG A N 1
ATOM 1183 C CA . ARG A 1 151 ? 115.014 232.537 309.858 1.00 89.40 150 ARG A CA 1
ATOM 1184 C C . ARG A 1 151 ? 115.313 234.004 309.572 1.00 98.92 150 ARG A C 1
ATOM 1185 O O . ARG A 1 151 ? 115.921 234.692 310.400 1.00 103.98 150 ARG A O 1
ATOM 1201 N N . ARG A 1 153 ? 112.940 236.332 309.195 1.00 108.45 152 ARG A N 1
ATOM 1202 C CA . ARG A 1 153 ? 111.998 237.093 310.010 1.00 115.13 152 ARG A CA 1
ATOM 1203 C C . ARG A 1 153 ? 112.503 237.284 311.435 1.00 131.89 152 ARG A C 1
ATOM 1204 O O . ARG A 1 153 ? 112.222 238.314 312.061 1.00 140.41 152 ARG A O 1
ATOM 1212 N N . GLU A 1 154 ? 113.241 236.309 311.969 1.00 124.87 153 GLU A N 1
ATOM 1213 C CA . GLU A 1 154 ? 113.799 236.456 313.308 1.00 122.97 153 GLU A CA 1
ATOM 1214 C C . GLU A 1 154 ? 115.092 237.265 313.300 1.00 122.30 153 GLU A C 1
ATOM 1215 O O . GLU A 1 154 ? 115.377 237.973 314.274 1.00 129.03 153 GLU A O 1
ATOM 1221 N N . ALA A 1 155 ? 115.870 237.186 312.217 1.00 121.50 154 ALA A N 1
ATOM 1222 C CA . ALA A 1 155 ? 117.099 237.963 312.076 1.00 115.78 154 ALA A CA 1
ATOM 1223 C C . ALA A 1 155 ? 117.598 237.945 310.635 1.00 121.85 154 ALA A C 1
ATOM 1224 O O . ALA A 1 155 ? 117.977 236.889 310.116 1.00 114.46 154 ALA A O 1
ATOM 1226 N N . GLY A 1 156 ? 117.611 239.107 309.983 1.00 127.25 155 GLY A N 1
ATOM 1227 C CA . GLY A 1 156 ? 118.086 239.206 308.615 1.00 128.37 155 GLY A CA 1
ATOM 1228 C C . GLY A 1 156 ? 117.011 239.628 307.635 1.00 128.71 155 GLY A C 1
ATOM 1229 O O . GLY A 1 156 ? 117.068 239.283 306.450 1.00 126.75 155 GLY A O 1
ATOM 1230 N N . GLU A 1 157 ? 116.031 240.383 308.121 1.00 130.92 156 GLU A N 1
ATOM 1231 C CA . GLU A 1 157 ? 114.890 240.809 307.317 1.00 128.87 156 GLU A CA 1
ATOM 1232 C C . GLU A 1 157 ? 115.311 241.698 306.151 1.00 125.27 156 GLU A C 1
ATOM 1233 O O . GLU A 1 157 ? 114.618 242.656 305.807 1.00 120.45 156 GLU A O 1
ATOM 1239 N N . TRP A 1 160 ? 112.124 238.666 303.656 1.00 111.54 159 TRP A N 1
ATOM 1240 C CA . TRP A 1 160 ? 110.878 238.203 304.255 1.00 125.35 159 TRP A CA 1
ATOM 1241 C C . TRP A 1 160 ? 109.746 238.200 303.228 1.00 142.68 159 TRP A C 1
ATOM 1242 O O . TRP A 1 160 ? 109.135 237.159 302.984 1.00 149.93 159 TRP A O 1
ATOM 1253 N N . GLU A 1 161 ? 109.472 239.366 302.635 1.00 142.89 160 GLU A N 1
ATOM 1254 C CA . GLU A 1 161 ? 108.302 239.508 301.769 1.00 147.85 160 GLU A CA 1
ATOM 1255 C C . GLU A 1 161 ? 108.341 238.518 300.609 1.00 146.21 160 GLU A C 1
ATOM 1256 O O . GLU A 1 161 ? 107.377 237.779 300.377 1.00 144.80 160 GLU A O 1
ATOM 1262 N N . GLU A 1 162 ? 109.455 238.481 299.871 1.00 145.78 161 GLU A N 1
ATOM 1263 C CA . GLU A 1 162 ? 109.545 237.582 298.724 1.00 135.01 161 GLU A CA 1
ATOM 1264 C C . GLU A 1 162 ? 109.757 236.133 299.147 1.00 131.01 161 GLU A C 1
ATOM 1265 O O . GLU A 1 162 ? 109.346 235.215 298.428 1.00 133.66 161 GLU A O 1
ATOM 1271 N N . GLU A 1 163 ? 110.388 235.903 300.301 1.00 129.48 162 GLU A N 1
ATOM 1272 C CA . GLU A 1 163 ? 110.740 234.542 300.689 1.00 121.51 162 GLU A CA 1
ATOM 1273 C C . GLU A 1 163 ? 109.571 233.788 301.311 1.00 113.07 162 GLU A C 1
ATOM 1274 O O . GLU A 1 163 ? 109.547 232.553 301.258 1.00 121.46 162 GLU A O 1
ATOM 1280 N N . LYS A 1 164 ? 108.602 234.489 301.905 1.00 107.86 163 LYS A N 1
ATOM 1281 C CA . LYS A 1 164 ? 107.381 233.805 302.314 1.00 97.54 163 LYS A CA 1
ATOM 1282 C C . LYS A 1 164 ? 106.484 233.508 301.121 1.00 126.25 163 LYS A C 1
ATOM 1283 O O . LYS A 1 164 ? 105.699 232.555 301.164 1.00 126.20 163 LYS A O 1
ATOM 1289 N N . GLU A 1 165 ? 106.597 234.301 300.050 1.00 126.87 164 GLU A N 1
ATOM 1290 C CA . GLU A 1 165 ? 105.869 234.006 298.819 1.00 124.81 164 GLU A CA 1
ATOM 1291 C C . GLU A 1 165 ? 106.391 232.735 298.163 1.00 114.10 164 GLU A C 1
ATOM 1292 O O . GLU A 1 165 ? 105.603 231.902 297.700 1.00 117.20 164 GLU A O 1
ATOM 1298 N N . LYS A 1 166 ? 107.717 232.571 298.113 1.00 113.05 165 LYS A N 1
ATOM 1299 C CA . LYS A 1 166 ? 108.301 231.418 297.435 1.00 112.84 165 LYS A CA 1
ATOM 1300 C C . LYS A 1 166 ? 107.951 230.109 298.134 1.00 114.38 165 LYS A C 1
ATOM 1301 O O . LYS A 1 166 ? 107.942 229.050 297.495 1.00 106.24 165 LYS A O 1
ATOM 1307 N N . ALA A 1 167 ? 107.658 230.157 299.435 1.00 108.97 166 ALA A N 1
ATOM 1308 C CA . ALA A 1 167 ? 107.246 228.951 300.147 1.00 111.03 166 ALA A CA 1
ATOM 1309 C C . ALA A 1 167 ? 105.882 228.469 299.665 1.00 114.37 166 ALA A C 1
ATOM 1310 O O . ALA A 1 167 ? 105.693 227.276 299.396 1.00 113.64 166 ALA A O 1
ATOM 1312 N N . GLU A 1 168 ? 104.920 229.387 299.542 1.00 119.89 167 GLU A N 1
ATOM 1313 C CA . GLU A 1 168 ? 103.570 229.005 299.137 1.00 110.90 167 GLU A CA 1
ATOM 1314 C C . GLU A 1 168 ? 103.521 228.592 297.670 1.00 99.40 167 GLU A C 1
ATOM 1315 O O . GLU A 1 168 ? 102.890 227.586 297.326 1.00 98.23 167 GLU A O 1
ATOM 1321 N N . THR A 1 169 ? 104.169 229.359 296.787 1.00 90.16 168 THR A N 1
ATOM 1322 C CA . THR A 1 169 ? 104.124 229.041 295.363 1.00 95.17 168 THR A CA 1
ATOM 1323 C C . THR A 1 169 ? 104.895 227.770 295.028 1.00 98.58 168 THR A C 1
ATOM 1324 O O . THR A 1 169 ? 104.642 227.166 293.980 1.00 95.73 168 THR A O 1
ATOM 1328 N N . ARG A 1 170 ? 105.829 227.354 295.887 1.00 102.94 169 ARG A N 1
ATOM 1329 C CA . ARG A 1 170 ? 106.457 226.047 295.732 1.00 89.90 169 ARG A CA 1
ATOM 1330 C C . ARG A 1 170 ? 105.623 224.947 296.373 1.00 76.01 169 ARG A C 1
ATOM 1331 O O . ARG A 1 170 ? 105.627 223.809 295.889 1.00 75.68 169 ARG A O 1
ATOM 1339 N N . LYS A 1 171 ? 104.900 225.271 297.448 1.00 64.75 170 LYS A N 1
ATOM 1340 C CA . LYS A 1 171 ? 104.014 224.300 298.080 1.00 70.65 170 LYS A CA 1
ATOM 1341 C C . LYS A 1 171 ? 102.806 223.985 297.204 1.00 89.84 170 LYS A C 1
ATOM 1342 O O . LYS A 1 171 ? 102.247 222.886 297.295 1.00 88.77 170 LYS A O 1
ATOM 1348 N N . SER A 1 172 ? 102.389 224.931 296.356 1.00 82.96 171 SER A N 1
ATOM 1349 C CA . SER A 1 172 ? 101.256 224.680 295.470 1.00 83.24 171 SER A CA 1
ATOM 1350 C C . SER A 1 172 ? 101.592 223.616 294.433 1.00 75.79 171 SER A C 1
ATOM 1351 O O . SER A 1 172 ? 100.759 222.758 294.123 1.00 83.98 171 SER A O 1
ATOM 1354 N N . ALA A 1 173 ? 102.807 223.655 293.886 1.00 75.99 172 ALA A N 1
ATOM 1355 C CA . ALA A 1 173 ? 103.265 222.663 292.925 1.00 71.88 172 ALA A CA 1
ATOM 1356 C C . ALA A 1 173 ? 103.840 221.421 293.596 1.00 77.14 172 ALA A C 1
ATOM 1357 O O . ALA A 1 173 ? 104.581 220.666 292.955 1.00 64.75 172 ALA A O 1
ATOM 1359 N N . ASP A 1 174 ? 103.519 221.195 294.867 1.00 70.47 173 ASP A N 1
ATOM 1360 C CA . ASP A 1 174 ? 104.019 220.045 295.614 1.00 61.76 173 ASP A CA 1
ATOM 1361 C C . ASP A 1 174 ? 102.893 219.021 295.710 1.00 57.59 173 ASP A C 1
ATOM 1362 O O . ASP A 1 174 ? 101.958 219.178 296.500 1.00 55.55 173 ASP A O 1
ATOM 1367 N N . ARG A 1 175 ? 102.987 217.972 294.894 1.00 51.58 174 ARG A N 1
ATOM 1368 C CA . ARG A 1 175 ? 101.999 216.903 294.856 1.00 32.11 174 ARG A CA 1
ATOM 1369 C C . ARG A 1 175 ? 102.279 215.801 295.871 1.00 34.42 174 ARG A C 1
ATOM 1370 O O . ARG A 1 175 ? 101.608 214.765 295.839 1.00 38.95 174 ARG A O 1
ATOM 1378 N N . THR A 1 176 ? 103.254 215.995 296.762 1.00 38.01 175 THR A N 1
ATOM 1379 C CA . THR A 1 176 ? 103.555 214.975 297.764 1.00 34.85 175 THR A CA 1
ATOM 1380 C C . THR A 1 176 ? 102.334 214.665 298.623 1.00 37.41 175 THR A C 1
ATOM 1381 O O . THR A 1 176 ? 101.970 213.498 298.808 1.00 32.81 175 THR A O 1
ATOM 1385 N N . ALA A 1 177 ? 101.691 215.705 299.158 1.00 31.74 176 ALA A N 1
ATOM 1386 C CA . ALA A 1 177 ? 100.579 215.494 300.076 1.00 32.13 176 ALA A CA 1
ATOM 1387 C C . ALA A 1 177 ? 99.425 214.779 299.393 1.00 32.37 176 ALA A C 1
ATOM 1388 O O . ALA A 1 177 ? 98.747 213.951 300.012 1.00 39.23 176 ALA A O 1
ATOM 1390 N N . ASP A 1 178 ? 99.186 215.076 298.115 1.00 43.24 177 ASP A N 1
ATOM 1391 C CA . ASP A 1 178 ? 98.080 214.425 297.420 1.00 43.82 177 ASP A CA 1
ATOM 1392 C C . ASP A 1 178 ? 98.405 212.971 297.102 1.00 32.40 177 ASP A C 1
ATOM 1393 O O . ASP A 1 178 ? 97.557 212.089 297.283 1.00 43.66 177 ASP A O 1
ATOM 1398 N N . VAL A 1 179 ? 99.626 212.699 296.638 1.00 31.85 178 VAL A N 1
ATOM 1399 C CA . VAL A 1 179 ? 100.021 211.316 296.383 1.00 31.43 178 VAL A CA 1
ATOM 1400 C C . VAL A 1 179 ? 99.950 210.498 297.664 1.00 31.24 178 VAL A C 1
ATOM 1401 O O . VAL A 1 179 ? 99.438 209.372 297.670 1.00 31.27 178 VAL A O 1
ATOM 1405 N N . LEU A 1 180 ? 100.452 211.053 298.769 1.00 31.11 179 LEU A N 1
ATOM 1406 C CA . LEU A 1 180 ? 100.392 210.344 300.043 1.00 31.01 179 LEU A CA 1
ATOM 1407 C C . LEU A 1 180 ? 98.953 210.052 300.439 1.00 38.75 179 LEU A C 1
ATOM 1408 O O . LEU A 1 180 ? 98.618 208.923 300.818 1.00 46.94 179 LEU A O 1
ATOM 1413 N N . ARG A 1 181 ? 98.082 211.059 300.354 1.00 32.06 180 ARG A N 1
ATOM 1414 C CA . ARG A 1 181 ? 96.687 210.842 300.714 1.00 32.62 180 ARG A CA 1
ATOM 1415 C C . ARG A 1 181 ? 96.020 209.857 299.764 1.00 39.58 180 ARG A C 1
ATOM 1416 O O . ARG A 1 181 ? 95.177 209.059 300.185 1.00 45.10 180 ARG A O 1
ATOM 1424 N N . ALA A 1 182 ? 96.388 209.888 298.482 1.00 44.62 181 ALA A N 1
ATOM 1425 C CA . ALA A 1 182 ? 95.865 208.896 297.549 1.00 32.77 181 ALA A CA 1
ATOM 1426 C C . ALA A 1 182 ? 96.312 207.495 297.946 1.00 32.37 181 ALA A C 1
ATOM 1427 O O . ALA A 1 182 ? 95.495 206.569 298.019 1.00 38.64 181 ALA A O 1
ATOM 1429 N N . LEU A 1 183 ? 97.613 207.321 298.205 1.00 31.76 182 LEU A N 1
ATOM 1430 C CA . LEU A 1 183 ? 98.103 206.039 298.705 1.00 36.19 182 LEU A CA 1
ATOM 1431 C C . LEU A 1 183 ? 97.319 205.591 299.932 1.00 31.69 182 LEU A C 1
ATOM 1432 O O . LEU A 1 183 ? 96.929 204.423 300.037 1.00 31.80 182 LEU A O 1
ATOM 1437 N N . ALA A 1 184 ? 97.054 206.514 300.858 1.00 32.26 183 ALA A N 1
ATOM 1438 C CA . ALA A 1 184 ? 96.324 206.154 302.068 1.00 32.16 183 ALA A CA 1
ATOM 1439 C C . ALA A 1 184 ? 94.925 205.646 301.744 1.00 32.97 183 ALA A C 1
ATOM 1440 O O . ALA A 1 184 ? 94.490 204.624 302.287 1.00 40.70 183 ALA A O 1
ATOM 1442 N N . ASP A 1 185 ? 94.211 206.331 300.844 1.00 36.86 184 ASP A N 1
ATOM 1443 C CA . ASP A 1 185 ? 92.847 205.931 300.509 1.00 34.12 184 ASP A CA 1
ATOM 1444 C C . ASP A 1 185 ? 92.801 204.574 299.828 1.00 33.68 184 ASP A C 1
ATOM 1445 O O . ASP A 1 185 ? 91.761 203.908 299.861 1.00 42.25 184 ASP A O 1
ATOM 1450 N N . PHE A 1 186 ? 93.899 204.156 299.209 1.00 33.86 185 PHE A N 1
ATOM 1451 C CA . PHE A 1 186 ? 93.982 202.866 298.548 1.00 33.16 185 PHE A CA 1
ATOM 1452 C C . PHE A 1 186 ? 94.559 201.783 299.453 1.00 34.59 185 PHE A C 1
ATOM 1453 O O . PHE A 1 186 ? 94.974 200.729 298.959 1.00 35.97 185 PHE A O 1
ATOM 1461 N N . GLY A 1 187 ? 94.600 202.021 300.761 1.00 32.77 186 GLY A N 1
ATOM 1462 C CA . GLY A 1 187 ? 95.122 201.029 301.680 1.00 32.56 186 GLY A CA 1
ATOM 1463 C C . GLY A 1 187 ? 96.608 200.786 301.598 1.00 31.95 186 GLY A C 1
ATOM 1464 O O . GLY A 1 187 ? 97.085 199.774 302.118 1.00 39.52 186 GLY A O 1
ATOM 1465 N N . LEU A 1 188 ? 97.357 201.676 300.951 1.00 31.62 187 LEU A N 1
ATOM 1466 C CA . LEU A 1 188 ? 98.805 201.572 300.848 1.00 31.06 187 LEU A CA 1
ATOM 1467 C C . LEU A 1 188 ? 99.519 202.517 301.807 1.00 48.98 187 LEU A C 1
ATOM 1468 O O . LEU A 1 188 ? 100.603 203.018 301.485 1.00 47.68 187 LEU A O 1
ATOM 1473 N N . LYS A 1 189 ? 98.926 202.778 302.978 1.00 61.33 188 LYS A N 1
ATOM 1474 C CA . LYS A 1 189 ? 99.520 203.740 303.905 1.00 56.76 188 LYS A CA 1
ATOM 1475 C C . LYS A 1 189 ? 100.923 203.329 304.314 1.00 75.73 188 LYS A C 1
ATOM 1476 O O . LYS A 1 189 ? 101.821 204.189 304.311 1.00 105.56 188 LYS A O 1
ATOM 1482 N N . PRO A 1 190 ? 101.188 202.084 304.677 1.00 61.07 189 PRO A N 1
ATOM 1483 C CA . PRO A 1 190 ? 102.552 201.580 304.506 1.00 42.44 189 PRO A CA 1
ATOM 1484 C C . PRO A 1 190 ? 102.675 200.989 303.112 1.00 46.91 189 PRO A C 1
ATOM 1485 O O . PRO A 1 190 ? 102.030 199.983 302.805 1.00 50.73 189 PRO A O 1
ATOM 1489 N N . LEU A 1 191 ? 103.444 201.634 302.239 1.00 39.79 190 LEU A N 1
ATOM 1490 C CA . LEU A 1 191 ? 103.709 201.043 300.933 1.00 29.47 190 LEU A CA 1
ATOM 1491 C C . LEU A 1 191 ? 104.760 199.950 301.051 1.00 29.27 190 LEU A C 1
ATOM 1492 O O . LEU A 1 191 ? 104.535 198.809 300.632 1.00 39.27 190 LEU A O 1
ATOM 1505 N N . ARG A 1 193 ? 108.241 198.104 303.394 1.00 28.86 192 ARG A N 1
ATOM 1506 C CA . ARG A 1 193 ? 108.577 197.638 304.725 1.00 29.03 192 ARG A CA 1
ATOM 1507 C C . ARG A 1 193 ? 109.782 198.399 305.253 1.00 29.48 192 ARG A C 1
ATOM 1508 O O . ARG A 1 193 ? 110.599 198.918 304.490 1.00 37.15 192 ARG A O 1
ATOM 1516 N N . VAL A 1 194 ? 109.870 198.487 306.575 1.00 32.77 193 VAL A N 1
ATOM 1517 C CA . VAL A 1 194 ? 111.110 198.898 307.218 1.00 28.92 193 VAL A CA 1
ATOM 1518 C C . VAL A 1 194 ? 112.013 197.671 307.245 1.00 31.69 193 VAL A C 1
ATOM 1519 O O . VAL A 1 194 ? 111.717 196.693 307.934 1.00 54.45 193 VAL A O 1
ATOM 1523 N N . TYR A 1 195 ? 113.103 197.717 306.475 1.00 28.72 194 TYR A N 1
ATOM 1524 C CA . TYR A 1 195 ? 113.943 196.539 306.286 1.00 28.82 194 TYR A CA 1
ATOM 1525 C C . TYR A 1 195 ? 114.367 195.923 307.614 1.00 29.21 194 TYR A C 1
ATOM 1526 O O . TYR A 1 195 ? 114.289 194.703 307.795 1.00 29.53 194 TYR A O 1
ATOM 1535 N N . THR A 1 196 ? 114.850 196.746 308.547 1.00 29.26 195 THR A N 1
ATOM 1536 C CA . THR A 1 196 ? 115.292 196.194 309.823 1.00 29.71 195 THR A CA 1
ATOM 1537 C C . THR A 1 196 ? 114.135 195.569 310.585 1.00 33.00 195 THR A C 1
ATOM 1538 O O . THR A 1 196 ? 114.318 194.554 311.265 1.00 33.50 195 THR A O 1
ATOM 1542 N N . ASP A 1 197 ? 112.940 196.135 310.466 1.00 30.04 196 ASP A N 1
ATOM 1543 C CA . ASP A 1 197 ? 111.768 195.604 311.158 1.00 30.44 196 ASP A CA 1
ATOM 1544 C C . ASP A 1 197 ? 110.916 194.769 310.204 1.00 30.40 196 ASP A C 1
ATOM 1545 O O . ASP A 1 197 ? 109.734 195.019 309.997 1.00 48.53 196 ASP A O 1
ATOM 1550 N N . SER A 1 198 ? 111.539 193.748 309.620 1.00 30.42 197 SER A N 1
ATOM 1551 C CA . SER A 1 198 ? 110.864 192.913 308.638 1.00 30.45 197 SER A CA 1
ATOM 1552 C C . SER A 1 198 ? 111.523 191.544 308.603 1.00 30.77 197 SER A C 1
ATOM 1553 O O . SER A 1 198 ? 112.673 191.382 309.012 1.00 30.83 197 SER A O 1
ATOM 1556 N N . GLU A 1 199 ? 110.789 190.560 308.077 1.00 38.22 198 GLU A N 1
ATOM 1557 C CA . GLU A 1 199 ? 111.288 189.189 308.049 1.00 31.45 198 GLU A CA 1
ATOM 1558 C C . GLU A 1 199 ? 112.562 189.027 307.231 1.00 31.24 198 GLU A C 1
ATOM 1559 O O . GLU A 1 199 ? 113.156 187.945 307.260 1.00 31.63 198 GLU A O 1
ATOM 1573 N N . SER A 1 201 ? 115.535 190.477 307.625 1.00 33.96 200 SER A N 1
ATOM 1574 C CA . SER A 1 201 ? 116.741 190.517 308.438 1.00 36.26 200 SER A CA 1
ATOM 1575 C C . SER A 1 201 ? 116.579 189.621 309.655 1.00 45.34 200 SER A C 1
ATOM 1576 O O . SER A 1 201 ? 115.523 189.606 310.296 1.00 54.21 200 SER A O 1
ATOM 1579 N N . SER A 1 202 ? 117.634 188.873 309.963 1.00 45.17 201 SER A N 1
ATOM 1580 C CA . SER A 1 202 ? 117.663 187.991 311.117 1.00 34.29 201 SER A CA 1
ATOM 1581 C C . SER A 1 202 ? 118.413 188.605 312.294 1.00 38.22 201 SER A C 1
ATOM 1582 O O . SER A 1 202 ? 118.620 187.931 313.308 1.00 43.30 201 SER A O 1
ATOM 1585 N N . VAL A 1 203 ? 118.820 189.864 312.183 1.00 41.69 202 VAL A N 1
ATOM 1586 C CA . VAL A 1 203 ? 119.566 190.530 313.243 1.00 36.44 202 VAL A CA 1
ATOM 1587 C C . VAL A 1 203 ? 118.607 190.920 314.359 1.00 34.27 202 VAL A C 1
ATOM 1588 O O . VAL A 1 203 ? 117.541 191.492 314.106 1.00 43.27 202 VAL A O 1
ATOM 1592 N N . GLU A 1 204 ? 118.981 190.607 315.601 1.00 34.57 203 GLU A N 1
ATOM 1593 C CA . GLU A 1 204 ? 118.197 191.009 316.770 1.00 33.78 203 GLU A CA 1
ATOM 1594 C C . GLU A 1 204 ? 118.516 192.467 317.083 1.00 33.53 203 GLU A C 1
ATOM 1595 O O . GLU A 1 204 ? 119.367 192.794 317.913 1.00 33.93 203 GLU A O 1
ATOM 1601 N N . TRP A 1 205 ? 117.819 193.361 316.390 1.00 32.92 204 TRP A N 1
ATOM 1602 C CA . TRP A 1 205 ? 118.053 194.780 316.580 1.00 32.69 204 TRP A CA 1
ATOM 1603 C C . TRP A 1 205 ? 117.555 195.221 317.953 1.00 33.26 204 TRP A C 1
ATOM 1604 O O . TRP A 1 205 ? 116.725 194.562 318.586 1.00 33.68 204 TRP A O 1
ATOM 1615 N N . LYS A 1 206 ? 118.087 196.347 318.417 1.00 36.29 205 LYS A N 1
ATOM 1616 C CA . LYS A 1 206 ? 117.559 196.971 319.620 1.00 37.01 205 LYS A CA 1
ATOM 1617 C C . LYS A 1 206 ? 116.063 197.223 319.441 1.00 43.25 205 LYS A C 1
ATOM 1618 O O . LYS A 1 206 ? 115.629 197.630 318.355 1.00 51.40 205 LYS A O 1
ATOM 1624 N N . PRO A 1 207 ? 115.244 196.962 320.461 1.00 38.34 206 PRO A N 1
ATOM 1625 C CA . PRO A 1 207 ? 113.795 197.129 320.303 1.00 41.50 206 PRO A CA 1
ATOM 1626 C C . PRO A 1 207 ? 113.427 198.562 319.955 1.00 38.38 206 PRO A C 1
ATOM 1627 O O . PRO A 1 207 ? 114.084 199.517 320.373 1.00 42.27 206 PRO A O 1
ATOM 1631 N N . LEU A 1 208 ? 112.359 198.702 319.179 1.00 33.33 207 LEU A N 1
ATOM 1632 C CA . LEU A 1 208 ? 111.913 200.020 318.756 1.00 33.03 207 LEU A CA 1
ATOM 1633 C C . LEU A 1 208 ? 111.318 200.790 319.933 1.00 34.05 207 LEU A C 1
ATOM 1634 O O . LEU A 1 208 ? 110.567 200.238 320.740 1.00 35.85 207 LEU A O 1
ATOM 1639 N N . ARG A 1 209 ? 111.679 202.068 320.039 1.00 36.09 208 ARG A N 1
ATOM 1640 C CA . ARG A 1 209 ? 111.085 202.938 321.042 1.00 34.28 208 ARG A CA 1
ATOM 1641 C C . ARG A 1 209 ? 109.598 203.128 320.758 1.00 37.20 208 ARG A C 1
ATOM 1642 O O . ARG A 1 209 ? 109.067 202.683 319.736 1.00 35.52 208 ARG A O 1
ATOM 1650 N N . LYS A 1 210 ? 108.922 203.815 321.676 1.00 34.84 209 LYS A N 1
ATOM 1651 C CA . LYS A 1 210 ? 107.550 204.221 321.417 1.00 34.86 209 LYS A CA 1
ATOM 1652 C C . LYS A 1 210 ? 107.536 205.306 320.349 1.00 46.03 209 LYS A C 1
ATOM 1653 O O . LYS A 1 210 ? 108.333 206.251 320.396 1.00 34.37 209 LYS A O 1
ATOM 1659 N N . GLY A 1 211 ? 106.634 205.161 319.382 1.00 40.47 210 GLY A N 1
ATOM 1660 C CA . GLY A 1 211 ? 106.549 206.103 318.292 1.00 40.81 210 GLY A CA 1
ATOM 1661 C C . GLY A 1 211 ? 107.652 205.988 317.271 1.00 41.06 210 GLY A C 1
ATOM 1662 O O . GLY A 1 211 ? 107.869 206.933 316.506 1.00 36.95 210 GLY A O 1
ATOM 1663 N N . GLN A 1 212 ? 108.363 204.864 317.240 1.00 42.76 211 GLN A N 1
ATOM 1664 C CA . GLN A 1 212 ? 109.424 204.623 316.275 1.00 34.89 211 GLN A CA 1
ATOM 1665 C C . GLN A 1 212 ? 109.077 203.422 315.409 1.00 35.28 211 GLN A C 1
ATOM 1666 O O . GLN A 1 212 ? 108.619 202.391 315.912 1.00 31.88 211 GLN A O 1
ATOM 1672 N N . ALA A 1 213 ? 109.307 203.558 314.106 1.00 34.65 212 ALA A N 1
ATOM 1673 C CA . ALA A 1 213 ? 109.204 202.435 313.185 1.00 30.70 212 ALA A CA 1
ATOM 1674 C C . ALA A 1 213 ? 110.443 202.227 312.339 1.00 30.25 212 ALA A C 1
ATOM 1675 O O . ALA A 1 213 ? 110.636 201.113 311.835 1.00 30.09 212 ALA A O 1
ATOM 1677 N N . VAL A 1 214 ? 111.295 203.238 312.184 1.00 30.08 213 VAL A N 1
ATOM 1678 C CA . VAL A 1 214 ? 112.443 203.200 311.288 1.00 34.65 213 VAL A CA 1
ATOM 1679 C C . VAL A 1 214 ? 113.718 203.361 312.106 1.00 29.85 213 VAL A C 1
ATOM 1680 O O . VAL A 1 214 ? 113.785 204.206 313.006 1.00 44.89 213 VAL A O 1
ATOM 1684 N N . ARG A 1 215 ? 114.724 202.551 311.796 1.00 29.69 214 ARG A N 1
ATOM 1685 C CA . ARG A 1 215 ? 116.038 202.652 312.411 1.00 35.18 214 ARG A CA 1
ATOM 1686 C C . ARG A 1 215 ? 116.993 203.414 311.499 1.00 34.91 214 ARG A C 1
ATOM 1687 O O . ARG A 1 215 ? 116.805 203.475 310.282 1.00 30.40 214 ARG A O 1
ATOM 1695 N N . THR A 1 216 ? 118.034 203.994 312.109 1.00 42.81 215 THR A N 1
ATOM 1696 C CA . THR A 1 216 ? 119.008 204.759 311.335 1.00 29.41 215 THR A CA 1
ATOM 1697 C C . THR A 1 216 ? 119.619 203.922 310.222 1.00 29.00 215 THR A C 1
ATOM 1698 O O . THR A 1 216 ? 119.987 204.460 309.171 1.00 39.61 215 THR A O 1
ATOM 1702 N N . TRP A 1 217 ? 119.734 202.610 310.431 1.00 33.14 216 TRP A N 1
ATOM 1703 C CA . TRP A 1 217 ? 120.249 201.740 309.382 1.00 28.82 216 TRP A CA 1
ATOM 1704 C C . TRP A 1 217 ? 119.348 201.780 308.156 1.00 28.40 216 TRP A C 1
ATOM 1705 O O . TRP A 1 217 ? 119.835 201.798 307.020 1.00 28.08 216 TRP A O 1
ATOM 1716 N N . ASP A 1 218 ? 118.027 201.819 308.367 1.00 30.77 217 ASP A N 1
ATOM 1717 C CA . ASP A 1 218 ? 117.091 201.919 307.248 1.00 31.87 217 ASP A CA 1
ATOM 1718 C C . ASP A 1 218 ? 117.223 203.254 306.524 1.00 33.51 217 ASP A C 1
ATOM 1719 O O . ASP A 1 218 ? 117.053 203.326 305.301 1.00 27.61 217 ASP A O 1
ATOM 1724 N N . ARG A 1 219 ? 117.491 204.328 307.266 1.00 31.61 218 ARG A N 1
ATOM 1725 C CA . ARG A 1 219 ? 117.586 205.635 306.633 1.00 27.90 218 ARG A CA 1
ATOM 1726 C C . ARG A 1 219 ? 118.828 205.737 305.762 1.00 34.04 218 ARG A C 1
ATOM 1727 O O . ARG A 1 219 ? 118.801 206.407 304.723 1.00 27.39 218 ARG A O 1
ATOM 1735 N N . ASP A 1 220 ? 119.913 205.066 306.158 1.00 27.71 219 ASP A N 1
ATOM 1736 C CA . ASP A 1 220 ? 121.083 204.948 305.294 1.00 27.49 219 ASP A CA 1
ATOM 1737 C C . ASP A 1 220 ? 120.757 204.137 304.045 1.00 27.21 219 ASP A C 1
ATOM 1738 O O . ASP A 1 220 ? 121.017 204.575 302.918 1.00 26.97 219 ASP A O 1
ATOM 1751 N N . PHE A 1 222 ? 117.971 203.598 302.559 1.00 27.03 221 PHE A N 1
ATOM 1752 C CA . PHE A 1 222 ? 117.019 204.214 301.644 1.00 26.93 221 PHE A CA 1
ATOM 1753 C C . PHE A 1 222 ? 117.667 205.332 300.837 1.00 35.96 221 PHE A C 1
ATOM 1754 O O . PHE A 1 222 ? 117.429 205.445 299.628 1.00 26.65 221 PHE A O 1
ATOM 1762 N N . GLN A 1 223 ? 118.493 206.166 301.477 1.00 26.79 222 GLN A N 1
ATOM 1763 C CA . GLN A 1 223 ? 119.175 207.217 300.730 1.00 26.68 222 GLN A CA 1
ATOM 1764 C C . GLN A 1 223 ? 120.057 206.635 299.634 1.00 31.08 222 GLN A C 1
ATOM 1765 O O . GLN A 1 223 ? 120.063 207.133 298.503 1.00 43.91 222 GLN A O 1
ATOM 1771 N N . GLN A 1 224 ? 120.802 205.572 299.942 1.00 31.40 223 GLN A N 1
ATOM 1772 C CA . GLN A 1 224 ? 121.708 205.002 298.955 1.00 26.38 223 GLN A CA 1
ATOM 1773 C C . GLN A 1 224 ? 120.961 204.353 297.799 1.00 43.93 223 GLN A C 1
ATOM 1774 O O . GLN A 1 224 ? 121.547 204.162 296.727 1.00 32.76 223 GLN A O 1
ATOM 1780 N N . ALA A 1 225 ? 119.683 204.025 297.991 1.00 30.77 224 ALA A N 1
ATOM 1781 C CA . ALA A 1 225 ? 118.862 203.527 296.896 1.00 26.45 224 ALA A CA 1
ATOM 1782 C C . ALA A 1 225 ? 118.374 204.667 296.015 1.00 26.41 224 ALA A C 1
ATOM 1783 O O . ALA A 1 225 ? 118.330 204.536 294.787 1.00 42.52 224 ALA A O 1
ATOM 1785 N N . ILE A 1 226 ? 117.997 205.786 296.633 1.00 26.43 225 ILE A N 1
ATOM 1786 C CA . ILE A 1 226 ? 117.628 206.977 295.880 1.00 26.46 225 ILE A CA 1
ATOM 1787 C C . ILE A 1 226 ? 118.805 207.461 295.042 1.00 31.63 225 ILE A C 1
ATOM 1788 O O . ILE A 1 226 ? 118.649 207.806 293.863 1.00 35.33 225 ILE A O 1
ATOM 1793 N N . GLU A 1 227 ? 120.003 207.478 295.632 1.00 32.04 226 GLU A N 1
ATOM 1794 C CA . GLU A 1 227 ? 121.185 207.979 294.937 1.00 26.19 226 GLU A CA 1
ATOM 1795 C C . GLU A 1 227 ? 121.431 207.225 293.638 1.00 42.94 226 GLU A C 1
ATOM 1796 O O . GLU A 1 227 ? 121.498 207.823 292.557 1.00 49.30 226 GLU A O 1
ATOM 1802 N N . ARG A 1 228 ? 121.583 205.903 293.726 1.00 36.50 227 ARG A N 1
ATOM 1803 C CA . ARG A 1 228 ? 121.894 205.125 292.536 1.00 26.25 227 ARG A CA 1
ATOM 1804 C C . ARG A 1 228 ? 120.763 205.190 291.527 1.00 26.40 227 ARG A C 1
ATOM 1805 O O . ARG A 1 228 ? 120.999 205.078 290.318 1.00 35.47 227 ARG A O 1
ATOM 1829 N N . SER A 1 231 ? 121.167 208.815 289.592 1.00 27.43 230 SER A N 1
ATOM 1830 C CA . SER A 1 231 ? 122.212 208.929 288.579 1.00 27.33 230 SER A CA 1
ATOM 1831 C C . SER A 1 231 ? 121.926 208.026 287.392 1.00 32.80 230 SER A C 1
ATOM 1832 O O . SER A 1 231 ? 122.236 208.379 286.251 1.00 44.06 230 SER A O 1
ATOM 1835 N N . TRP A 1 232 ? 121.321 206.867 287.635 1.00 31.42 231 TRP A N 1
ATOM 1836 C CA . TRP A 1 232 ? 121.011 205.972 286.531 1.00 27.10 231 TRP A CA 1
ATOM 1837 C C . TRP A 1 232 ? 119.940 206.570 285.630 1.00 33.93 231 TRP A C 1
ATOM 1838 O O . TRP A 1 232 ? 120.083 206.565 284.402 1.00 39.33 231 TRP A O 1
ATOM 1849 N N . GLU A 1 233 ? 118.872 207.111 286.220 1.00 31.77 232 GLU A N 1
ATOM 1850 C CA . GLU A 1 233 ? 117.862 207.793 28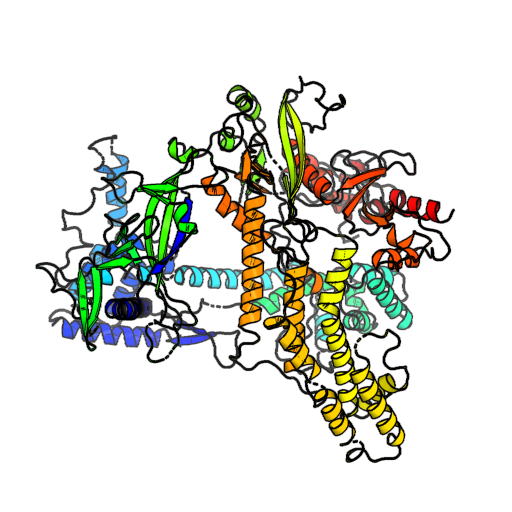5.417 1.00 29.76 232 GLU A CA 1
ATOM 1851 C C . GLU A 1 233 ? 118.461 208.972 284.666 1.00 28.86 232 GLU A C 1
ATOM 1852 O O . GLU A 1 233 ? 118.061 209.263 283.533 1.00 34.46 232 GLU A O 1
ATOM 1858 N N . SER A 1 234 ? 119.411 209.673 285.286 1.00 27.58 233 SER A N 1
ATOM 1859 C CA . SER A 1 234 ? 120.108 210.730 284.566 1.00 27.72 233 SER A CA 1
ATOM 1860 C C . SER A 1 234 ? 120.848 210.161 283.368 1.00 30.47 233 SER A C 1
ATOM 1861 O O . SER A 1 234 ? 120.878 210.779 282.297 1.00 36.68 233 SER A O 1
ATOM 1864 N N . TRP A 1 235 ? 121.427 208.969 283.520 1.00 27.75 234 TRP A N 1
ATOM 1865 C CA . TRP A 1 235 ? 122.117 208.335 282.405 1.00 30.41 234 TRP A CA 1
ATOM 1866 C C . TRP A 1 235 ? 121.155 207.763 281.379 1.00 38.02 234 TRP A C 1
ATOM 1867 O O . TRP A 1 235 ? 121.462 207.786 280.184 1.00 55.03 234 TRP A O 1
ATOM 1878 N N . ASN A 1 236 ? 120.001 207.246 281.814 1.00 31.29 235 ASN A N 1
ATOM 1879 C CA . ASN A 1 236 ? 118.972 206.842 280.859 1.00 30.70 235 ASN A CA 1
ATOM 1880 C C . ASN A 1 236 ? 118.586 208.003 279.953 1.00 36.48 235 ASN A C 1
ATOM 1881 O O . ASN A 1 236 ? 118.392 207.824 278.744 1.00 33.38 235 ASN A O 1
ATOM 1886 N N . GLN A 1 237 ? 118.473 209.203 280.522 1.00 29.18 236 GLN A N 1
ATOM 1887 C CA . GLN A 1 237 ? 118.178 210.379 279.713 1.00 52.21 236 GLN A CA 1
ATOM 1888 C C . GLN A 1 237 ? 119.365 210.756 278.835 1.00 46.03 236 GLN A C 1
ATOM 1889 O O . GLN A 1 237 ? 119.186 211.186 277.690 1.00 31.44 236 GLN A O 1
ATOM 1895 N N . ARG A 1 238 ? 120.586 210.588 279.350 1.00 51.72 237 ARG A N 1
ATOM 1896 C CA . ARG A 1 238 ? 121.769 211.025 278.616 1.00 39.71 237 ARG A CA 1
ATOM 1897 C C . ARG A 1 238 ? 122.076 210.093 277.452 1.00 44.12 237 ARG A C 1
ATOM 1898 O O . ARG A 1 238 ? 122.433 210.552 276.361 1.00 30.23 237 ARG A O 1
ATOM 1906 N N . VAL A 1 239 ? 121.946 208.783 277.666 1.00 35.94 238 VAL A N 1
ATOM 1907 C CA . VAL A 1 239 ? 122.183 207.819 276.596 1.00 30.18 238 VAL A CA 1
ATOM 1908 C C . VAL A 1 239 ? 121.167 208.000 275.477 1.00 53.48 238 VAL A C 1
ATOM 1909 O O . VAL A 1 239 ? 121.515 207.978 274.290 1.00 52.08 238 VAL A O 1
ATOM 1913 N N . GLY A 1 240 ? 119.894 208.177 275.837 1.00 39.43 239 GLY A N 1
ATOM 1914 C CA . GLY A 1 240 ? 118.873 208.381 274.825 1.00 39.37 239 GLY A CA 1
ATOM 1915 C C . GLY A 1 240 ? 119.093 209.647 274.021 1.00 43.53 239 GLY A C 1
ATOM 1916 O O . GLY A 1 240 ? 118.943 209.649 272.797 1.00 45.25 239 GLY A O 1
ATOM 1917 N N . GLN A 1 241 ? 119.453 210.741 274.697 1.00 33.46 240 GLN A N 1
ATOM 1918 C CA . GLN A 1 241 ? 119.712 211.988 273.989 1.00 31.94 240 GLN A CA 1
ATOM 1919 C C . GLN A 1 241 ? 120.892 211.834 273.042 1.00 45.10 240 GLN A C 1
ATOM 1920 O O . GLN A 1 241 ? 120.805 212.189 271.861 1.00 53.75 240 GLN A O 1
ATOM 1926 N N . GLU A 1 242 ? 122.000 211.282 273.540 1.00 41.21 241 GLU A N 1
ATOM 1927 C CA . GLU A 1 242 ? 123.187 211.125 272.710 1.00 33.30 241 GLU A CA 1
ATOM 1928 C C . GLU A 1 242 ? 122.949 210.159 271.556 1.00 53.59 241 GLU A C 1
ATOM 1929 O O . GLU A 1 242 ? 123.577 210.299 270.500 1.00 65.76 241 GLU A O 1
ATOM 1935 N N . TYR A 1 243 ? 122.053 209.182 271.728 1.00 46.91 242 TYR A N 1
ATOM 1936 C CA . TYR A 1 243 ? 121.711 208.297 270.618 1.00 42.62 242 TYR A CA 1
ATOM 1937 C C . TYR A 1 243 ? 120.835 209.004 269.594 1.00 50.82 242 TYR A C 1
ATOM 1938 O O . TYR A 1 243 ? 120.893 208.683 268.402 1.00 49.78 242 TYR A O 1
ATOM 1947 N N . ALA A 1 244 ? 120.011 209.953 270.041 1.00 56.66 243 ALA A N 1
ATOM 1948 C CA . ALA A 1 244 ? 119.215 210.742 269.110 1.00 49.28 243 ALA A CA 1
ATOM 1949 C C . ALA A 1 244 ? 120.098 211.661 268.277 1.00 45.30 243 ALA A C 1
ATOM 1950 O O . ALA A 1 244 ? 119.890 211.802 267.067 1.00 61.03 243 ALA A O 1
ATOM 1952 N N . LYS A 1 245 ? 121.091 212.292 268.906 1.00 44.56 244 LYS A N 1
ATOM 1953 C CA . LYS A 1 245 ? 122.002 213.155 268.166 1.00 60.95 244 LYS A CA 1
ATOM 1954 C C . LYS A 1 245 ? 122.875 212.374 267.192 1.00 60.62 244 LYS A C 1
ATOM 1955 O O . LYS A 1 245 ? 123.384 212.958 266.231 1.00 64.35 244 LYS A O 1
ATOM 1961 N N . LEU A 1 246 ? 123.055 211.070 267.413 1.00 50.22 245 LEU A N 1
ATOM 1962 C CA . LEU A 1 246 ? 123.788 210.256 266.450 1.00 42.41 245 LEU A CA 1
ATOM 1963 C C . LEU A 1 246 ? 122.966 210.034 265.189 1.00 63.75 245 LEU A C 1
ATOM 1964 O O . LEU A 1 246 ? 123.466 210.208 264.070 1.00 63.38 245 LEU A O 1
ATOM 1969 N N . VAL A 1 247 ? 121.698 209.642 265.353 1.00 51.59 246 VAL A N 1
ATOM 1970 C CA . VAL A 1 247 ? 120.819 209.458 264.203 1.00 43.84 246 VAL A CA 1
ATOM 1971 C C . VAL A 1 247 ? 120.689 210.756 263.422 1.00 47.35 246 VAL A C 1
ATOM 1972 O O . VAL A 1 247 ? 120.683 210.757 262.186 1.00 59.40 246 VAL A O 1
ATOM 1976 N N . GLU A 1 248 ? 120.590 211.884 264.129 1.00 46.13 247 GLU A N 1
ATOM 1977 C CA . GLU A 1 248 ? 120.581 213.170 263.443 1.00 53.76 247 GLU A CA 1
ATOM 1978 C C . GLU A 1 248 ? 121.915 213.436 262.758 1.00 65.07 247 GLU A C 1
ATOM 1979 O O . GLU A 1 248 ? 121.947 213.972 261.646 1.00 83.32 247 GLU A O 1
ATOM 1985 N N . GLN A 1 249 ? 123.027 213.062 263.399 1.00 54.27 248 GLN A N 1
ATOM 1986 C CA . GLN A 1 249 ? 124.328 213.243 262.764 1.00 55.08 248 GLN A CA 1
ATOM 1987 C C . GLN A 1 249 ? 124.417 212.456 261.466 1.00 58.92 248 GLN A C 1
ATOM 1988 O O . GLN A 1 249 ? 124.928 212.960 260.460 1.00 69.89 248 GLN A O 1
ATOM 1994 N N . LYS A 1 250 ? 123.915 211.220 261.466 1.00 54.85 249 LYS A N 1
ATOM 1995 C CA . LYS A 1 250 ? 124.010 210.381 260.277 1.00 54.90 249 LYS A CA 1
ATOM 1996 C C . LYS A 1 250 ? 123.240 210.988 259.107 1.00 70.58 249 LYS A C 1
ATOM 1997 O O . LYS A 1 250 ? 123.767 211.096 257.994 1.00 72.34 249 LYS A O 1
ATOM 2003 N N . ASN A 1 251 ? 121.998 211.417 259.346 1.00 67.19 250 ASN A N 1
ATOM 2004 C CA . ASN A 1 251 ? 121.159 211.920 258.260 1.00 72.53 250 ASN A CA 1
ATOM 2005 C C . ASN A 1 251 ? 121.549 213.336 257.842 1.00 80.49 250 ASN A C 1
ATOM 2006 O O . ASN A 1 251 ? 121.521 213.658 256.649 1.00 81.53 250 ASN A O 1
ATOM 2011 N N . ARG A 1 252 ? 121.923 214.193 258.798 1.00 84.27 251 ARG A N 1
ATOM 2012 C CA . ARG A 1 252 ? 122.391 215.538 258.472 1.00 93.29 251 ARG A CA 1
ATOM 2013 C C . ARG A 1 252 ? 123.775 215.548 257.835 1.00 90.13 251 ARG A C 1
ATOM 2014 O O . ARG A 1 252 ? 124.289 216.634 257.541 1.00 91.04 251 ARG A O 1
ATOM 2022 N N . PHE A 1 253 ? 124.393 214.388 257.626 1.00 95.93 252 PHE A N 1
ATOM 2023 C CA . PHE A 1 253 ? 125.732 214.312 257.056 1.00 88.41 252 PHE A CA 1
ATOM 2024 C C . PHE A 1 253 ? 125.724 213.965 255.576 1.00 86.37 252 PHE A C 1
ATOM 2025 O O . PHE A 1 253 ? 126.457 214.584 254.798 1.00 94.85 252 PHE A O 1
ATOM 2033 N N . GLU A 1 254 ? 124.904 212.992 255.171 1.00 72.03 253 GLU A N 1
ATOM 2034 C CA . GLU A 1 254 ? 124.891 212.561 253.777 1.00 86.07 253 GLU A CA 1
ATOM 2035 C C . GLU A 1 254 ? 124.432 213.684 252.856 1.00 93.41 253 GLU A C 1
ATOM 2036 O O . GLU A 1 254 ? 124.994 213.882 251.772 1.00 77.87 253 GLU A O 1
ATOM 2042 N N . GLN A 1 255 ? 123.404 214.423 253.268 1.00 96.10 254 GLN A N 1
ATOM 2043 C CA . GLN A 1 255 ? 122.850 215.512 252.476 1.00 102.78 254 GLN A CA 1
ATOM 2044 C C . GLN A 1 255 ? 123.436 216.861 252.872 1.00 95.87 254 GLN A C 1
ATOM 2045 O O . GLN A 1 255 ? 122.774 217.896 252.744 1.00 100.80 254 GLN A O 1
ATOM 2051 N N . LYS A 1 256 ? 124.676 216.860 253.360 1.00 91.60 255 LYS A N 1
ATOM 2052 C CA . LYS A 1 256 ? 125.425 218.087 253.570 1.00 86.62 255 LYS A CA 1
ATOM 2053 C C . LYS A 1 256 ? 126.896 217.957 253.207 1.00 81.07 255 LYS A C 1
ATOM 2054 O O . LYS A 1 256 ? 127.639 218.928 253.379 1.00 85.47 255 LYS A O 1
ATOM 2060 N N . ASN A 1 257 ? 127.341 216.803 252.713 1.00 68.80 256 ASN A N 1
ATOM 2061 C CA . ASN A 1 257 ? 128.739 216.592 252.358 1.00 77.71 256 ASN A CA 1
ATOM 2062 C C . ASN A 1 257 ? 128.921 216.137 250.920 1.00 91.88 256 ASN A C 1
ATOM 2063 O O . ASN A 1 257 ? 129.708 216.741 250.181 1.00 95.34 256 ASN A O 1
ATOM 2068 N N . PHE A 1 258 ? 128.226 215.088 250.499 1.00 85.59 257 PHE A N 1
ATOM 2069 C CA . PHE A 1 258 ? 128.328 214.579 249.133 1.00 95.09 257 PHE A CA 1
ATOM 2070 C C . PHE A 1 258 ? 126.932 214.520 248.514 1.00 90.54 257 PHE A C 1
ATOM 2071 O O . PHE A 1 258 ? 126.409 213.441 248.221 1.00 72.27 257 PHE A O 1
ATOM 2079 N N . VAL A 1 259 ? 126.337 215.694 248.299 1.00 97.17 258 VAL A N 1
ATOM 2080 C CA . VAL A 1 259 ? 125.022 215.760 247.670 1.00 96.37 258 VAL A CA 1
ATOM 2081 C C . VAL A 1 259 ? 125.132 215.503 246.172 1.00 91.54 258 VAL A C 1
ATOM 2082 O O . VAL A 1 259 ? 124.439 214.639 245.619 1.00 96.01 258 VAL A O 1
ATOM 2086 N N . GLY A 1 260 ? 126.000 216.246 245.496 1.00 82.68 259 GLY A N 1
ATOM 2087 C CA . GLY A 1 260 ? 126.273 216.010 244.096 1.00 87.30 259 GLY A CA 1
ATOM 2088 C C . GLY A 1 260 ? 127.320 214.955 243.825 1.00 89.83 259 GLY A C 1
ATOM 2089 O O . GLY A 1 260 ? 127.770 214.820 242.683 1.00 87.77 259 GLY A O 1
ATOM 2090 N N . GLN A 1 261 ? 127.724 214.193 244.841 1.00 91.36 260 GLN A N 1
ATOM 2091 C CA . GLN A 1 261 ? 128.779 213.200 244.681 1.00 92.01 260 GLN A CA 1
ATOM 2092 C C . GLN A 1 261 ? 128.231 211.800 244.922 1.00 92.07 260 GLN A C 1
ATOM 2093 O O . GLN A 1 261 ? 128.832 211.004 245.653 1.00 98.77 260 GLN A O 1
ATOM 2099 N N . GLU A 1 262 ? 127.096 211.488 244.296 1.00 87.34 261 GLU A N 1
ATOM 2100 C CA . GLU A 1 262 ? 126.388 210.248 244.594 1.00 85.05 261 GLU A CA 1
ATOM 2101 C C . GLU A 1 262 ? 127.025 209.034 243.930 1.00 85.96 261 GLU A C 1
ATOM 2102 O O . GLU A 1 262 ? 126.945 207.926 244.473 1.00 86.64 261 GLU A O 1
ATOM 2108 N N . HIS A 1 263 ? 127.655 209.213 242.766 1.00 94.17 262 HIS A N 1
ATOM 2109 C CA . HIS A 1 263 ? 128.261 208.081 242.072 1.00 89.66 262 HIS A CA 1
ATOM 2110 C C . HIS A 1 263 ? 129.501 207.573 242.797 1.00 92.78 262 HIS A C 1
ATOM 2111 O O . HIS A 1 263 ? 129.822 206.382 242.710 1.00 103.03 262 HIS A O 1
ATOM 2118 N N . LEU A 1 264 ? 130.211 208.451 243.508 1.00 80.96 263 LEU A N 1
ATOM 2119 C CA . LEU A 1 264 ? 131.368 208.007 244.278 1.00 71.77 263 LEU A CA 1
ATOM 2120 C C . LEU A 1 264 ? 130.944 207.149 245.463 1.00 69.56 263 LEU A C 1
ATOM 2121 O O . LEU A 1 264 ? 131.629 206.181 245.812 1.00 79.19 263 LEU A O 1
ATOM 2126 N N . VAL A 1 265 ? 129.821 207.495 246.096 1.00 54.27 264 VAL A N 1
ATOM 2127 C CA . VAL A 1 265 ? 129.317 206.703 247.213 1.00 65.63 264 VAL A CA 1
ATOM 2128 C C . VAL A 1 265 ? 129.046 205.270 246.772 1.00 76.77 264 VAL A C 1
ATOM 2129 O O . VAL A 1 265 ? 129.404 204.312 247.468 1.00 77.37 264 VAL A O 1
ATOM 2133 N N . HIS A 1 266 ? 128.420 205.099 245.607 1.00 83.27 265 HIS A N 1
ATOM 2134 C CA . HIS A 1 266 ? 128.178 203.757 245.092 1.00 83.29 265 HIS A CA 1
ATOM 2135 C C . HIS A 1 266 ? 129.474 203.031 244.758 1.00 70.92 265 HIS A C 1
ATOM 2136 O O . HIS A 1 266 ? 129.504 201.797 244.786 1.00 74.61 265 HIS A O 1
ATOM 2143 N N . LEU A 1 267 ? 130.548 203.768 244.469 1.00 65.86 266 LEU A N 1
ATOM 2144 C CA . LEU A 1 267 ? 131.801 203.138 244.069 1.00 67.35 266 LEU A CA 1
ATOM 2145 C C . LEU A 1 267 ? 132.592 202.643 245.274 1.00 70.42 266 LEU A C 1
ATOM 2146 O O . LEU A 1 267 ? 133.107 201.519 245.263 1.00 71.62 266 LEU A O 1
ATOM 2151 N N . VAL A 1 268 ? 132.705 203.466 246.318 1.00 71.30 267 VAL A N 1
ATOM 2152 C CA . VAL A 1 268 ? 133.404 203.028 247.522 1.00 69.86 267 VAL A CA 1
ATOM 2153 C C . VAL A 1 268 ? 132.662 201.870 248.187 1.00 70.74 267 VAL A C 1
ATOM 2154 O O . VAL A 1 268 ? 133.286 201.004 248.814 1.00 63.60 267 VAL A O 1
ATOM 2158 N N . ASN A 1 269 ? 131.334 201.818 248.049 1.00 77.29 268 ASN A N 1
ATOM 2159 C CA . ASN A 1 269 ? 130.583 200.657 248.522 1.00 76.54 268 ASN A CA 1
ATOM 2160 C C . ASN A 1 269 ? 131.027 199.392 247.798 1.00 76.13 268 ASN A C 1
ATOM 2161 O O . ASN A 1 269 ? 131.230 198.343 248.421 1.00 81.76 268 ASN A O 1
ATOM 2166 N N . GLN A 1 270 ? 131.169 199.469 246.472 1.00 64.46 269 GLN A N 1
ATOM 2167 C CA . GLN A 1 270 ? 131.745 198.352 245.732 1.00 75.60 269 GLN A CA 1
ATOM 2168 C C . GLN A 1 270 ? 133.144 198.037 246.238 1.00 75.72 269 GLN A C 1
ATOM 2169 O O . GLN A 1 270 ? 133.516 196.865 246.370 1.00 81.57 269 GLN A O 1
ATOM 2175 N N . LEU A 1 271 ? 133.930 199.075 246.534 1.00 54.85 270 LEU A N 1
ATOM 2176 C CA . LEU A 1 271 ? 135.274 198.863 247.057 1.00 54.21 270 LEU A CA 1
ATOM 2177 C C . LEU A 1 271 ? 135.222 198.110 248.378 1.00 63.50 270 LEU A C 1
ATOM 2178 O O . LEU A 1 271 ? 135.935 197.120 248.573 1.00 78.77 270 LEU A O 1
ATOM 2183 N N . GLN A 1 272 ? 134.362 198.559 249.293 1.00 51.90 271 GLN A N 1
ATOM 2184 C CA . GLN A 1 272 ? 134.336 197.979 250.629 1.00 50.69 271 GLN A CA 1
ATOM 2185 C C . GLN A 1 272 ? 133.873 196.531 250.608 1.00 64.83 271 GLN A C 1
ATOM 2186 O O . GLN A 1 272 ? 134.302 195.735 251.452 1.00 80.17 271 GLN A O 1
ATOM 2192 N N . GLN A 1 273 ? 133.014 196.163 249.659 1.00 76.72 272 GLN A N 1
ATOM 2193 C CA . GLN A 1 273 ? 132.646 194.764 249.498 1.00 67.81 272 GLN A CA 1
ATOM 2194 C C . GLN A 1 273 ? 133.615 194.010 248.600 1.00 66.17 272 GLN A C 1
ATOM 2195 O O . GLN A 1 273 ? 133.693 192.780 248.692 1.00 72.36 272 GLN A O 1
ATOM 2201 N N . ASP A 1 274 ? 134.349 194.717 247.739 1.00 68.44 273 ASP A N 1
ATOM 2202 C CA . ASP A 1 274 ? 135.435 194.088 246.995 1.00 67.79 273 ASP A CA 1
ATOM 2203 C C . ASP A 1 274 ? 136.441 193.464 247.953 1.00 65.30 273 ASP A C 1
ATOM 2204 O O . ASP A 1 274 ? 136.731 192.264 247.883 1.00 69.07 273 ASP A O 1
ATOM 2217 N N . LYS A 1 276 ? 136.059 192.985 251.062 1.00 62.34 275 LYS A N 1
ATOM 2218 C CA . LYS A 1 276 ? 135.361 192.087 251.979 1.00 63.86 275 LYS A CA 1
ATOM 2219 C C . LYS A 1 276 ? 135.396 190.648 251.467 1.00 69.85 275 LYS A C 1
ATOM 2220 O O . LYS A 1 276 ? 135.675 189.713 252.226 1.00 66.41 275 LYS A O 1
ATOM 2226 N N . GLU A 1 277 ? 135.130 190.453 250.170 1.00 69.09 276 GLU A N 1
ATOM 2227 C CA . GLU A 1 277 ? 135.166 189.108 249.598 1.00 72.62 276 GLU A CA 1
ATOM 2228 C C . GLU A 1 277 ? 136.595 188.616 249.404 1.00 76.38 276 GLU A C 1
ATOM 2229 O O . GLU A 1 277 ? 136.894 187.446 249.668 1.00 69.28 276 GLU A O 1
ATOM 2235 N N . ALA A 1 278 ? 137.489 189.485 248.932 1.00 72.79 277 ALA A N 1
ATOM 2236 C CA . ALA A 1 278 ? 138.860 189.101 248.618 1.00 81.85 277 ALA A CA 1
ATOM 2237 C C . ALA A 1 278 ? 139.766 189.051 249.841 1.00 83.59 277 ALA A C 1
ATOM 2238 O O . ALA A 1 278 ? 140.990 188.986 249.677 1.00 95.40 277 ALA A O 1
ATOM 2240 N N . SER A 1 279 ? 139.206 189.078 251.058 1.00 85.28 278 SER A N 1
ATOM 2241 C CA . SER A 1 279 ? 140.047 189.124 252.250 1.00 75.87 278 SER A CA 1
ATOM 2242 C C . SER A 1 279 ? 140.370 187.716 252.730 1.00 70.03 278 SER A C 1
ATOM 2243 O O . SER A 1 279 ? 139.455 186.899 252.900 1.00 73.77 278 SER A O 1
ATOM 2246 N N . PRO A 1 280 ? 141.646 187.403 252.961 1.00 68.15 279 PRO A N 1
ATOM 2247 C CA . PRO A 1 280 ? 142.013 186.096 253.516 1.00 68.74 279 PRO A CA 1
ATOM 2248 C C . PRO A 1 280 ? 141.887 186.015 255.025 1.00 78.12 279 PRO A C 1
ATOM 2249 O O . PRO A 1 280 ? 142.197 184.965 255.601 1.00 91.04 279 PRO A O 1
ATOM 2253 N N . GLY A 1 281 ? 141.456 187.086 255.678 1.00 73.47 280 GLY A N 1
ATOM 2254 C CA . GLY A 1 281 ? 141.312 187.089 257.115 1.00 51.54 280 GLY A CA 1
ATOM 2255 C C . GLY A 1 281 ? 140.091 186.321 257.568 1.00 55.30 280 GLY A C 1
ATOM 2256 O O . GLY A 1 281 ? 139.590 185.420 256.891 1.00 69.33 280 GLY A O 1
ATOM 2257 N N . LEU A 1 282 ? 139.610 186.700 258.746 1.00 51.48 281 LEU A N 1
ATOM 2258 C CA . LEU A 1 282 ? 138.451 186.070 259.352 1.00 55.48 281 LEU A CA 1
ATOM 2259 C C . LEU A 1 282 ? 137.169 186.592 258.717 1.00 76.35 281 LEU A C 1
ATOM 2260 O O . LEU A 1 282 ? 137.103 187.732 258.245 1.00 79.11 281 LEU A O 1
ATOM 2265 N N . GLU A 1 283 ? 136.145 185.741 258.702 1.00 76.29 282 GLU A N 1
ATOM 2266 C CA . GLU A 1 283 ? 134.886 186.109 258.069 1.00 78.88 282 GLU A CA 1
ATOM 2267 C C . GLU A 1 283 ? 134.256 187.295 258.789 1.00 65.57 282 GLU A C 1
ATOM 2268 O O . GLU A 1 283 ? 134.306 187.398 260.017 1.00 66.21 282 GLU A O 1
ATOM 2274 N N . SER A 1 284 ? 133.677 188.202 258.012 1.00 54.70 283 SER A N 1
ATOM 2275 C CA . SER A 1 284 ? 133.145 189.435 258.569 1.00 49.72 283 SER A CA 1
ATOM 2276 C C . SER A 1 284 ? 131.820 189.189 259.281 1.00 56.83 283 SER A C 1
ATOM 2277 O O . SER A 1 284 ? 131.023 188.334 258.883 1.00 64.59 283 SER A O 1
ATOM 2280 N N . LYS A 1 285 ? 131.589 189.954 260.349 1.00 45.38 284 LYS A N 1
ATOM 2281 C CA . LYS A 1 285 ? 130.347 189.852 261.105 1.00 44.84 284 LYS A CA 1
ATOM 2282 C C . LYS A 1 285 ? 129.731 191.225 261.360 1.00 56.74 284 LYS A C 1
ATOM 2283 O O . LYS A 1 285 ? 128.504 191.362 261.395 1.00 56.21 284 LYS A O 1
ATOM 2289 N N . GLU A 1 286 ? 130.568 192.245 261.539 1.00 51.13 285 GLU A N 1
ATOM 2290 C CA . GLU A 1 286 ? 130.076 193.602 261.735 1.00 47.19 285 GLU A CA 1
ATOM 2291 C C . GLU A 1 286 ? 129.533 194.180 260.433 1.00 48.74 285 GLU A C 1
ATOM 2292 O O . GLU A 1 286 ? 129.965 193.815 259.336 1.00 51.95 285 GLU A O 1
ATOM 2298 N N . GLN A 1 287 ? 128.585 195.111 260.567 1.00 47.52 286 GLN A N 1
ATOM 2299 C CA . GLN A 1 287 ? 127.999 195.750 259.392 1.00 49.37 286 GLN A CA 1
ATOM 2300 C C . GLN A 1 287 ? 129.024 196.593 258.645 1.00 50.27 286 GLN A C 1
ATOM 2301 O O . GLN A 1 287 ? 129.053 196.591 257.409 1.00 62.19 286 GLN A O 1
ATOM 2307 N N . THR A 1 288 ? 129.872 197.324 259.373 1.00 43.84 287 THR A N 1
ATOM 2308 C CA . THR A 1 288 ? 130.888 198.173 258.763 1.00 42.98 287 THR A CA 1
ATOM 2309 C C . THR A 1 288 ? 132.205 197.439 258.534 1.00 43.37 287 THR A C 1
ATOM 2310 O O . THR A 1 288 ? 133.271 198.070 258.520 1.00 52.70 287 THR A O 1
ATOM 2314 N N . ALA A 1 289 ? 132.161 196.122 258.345 1.00 52.29 288 ALA A N 1
ATOM 2315 C CA . ALA A 1 289 ? 133.378 195.355 258.119 1.00 49.47 288 ALA A CA 1
ATOM 2316 C C . ALA A 1 289 ? 134.027 195.756 256.801 1.00 51.97 288 ALA A C 1
ATOM 2317 O O . ALA A 1 289 ? 133.351 195.876 255.774 1.00 56.24 288 ALA A O 1
ATOM 2319 N N . HIS A 1 290 ? 135.342 195.965 256.841 1.00 56.89 289 HIS A N 1
ATOM 2320 C CA . HIS A 1 290 ? 136.165 196.404 255.716 1.00 60.57 289 HIS A CA 1
ATOM 2321 C C . HIS A 1 290 ? 135.782 197.785 255.200 1.00 52.76 289 HIS A C 1
ATOM 2322 O O . HIS A 1 290 ? 136.240 198.185 254.123 1.00 49.62 289 HIS A O 1
ATOM 2329 N N . TYR A 1 291 ? 134.961 198.527 255.938 1.00 45.17 290 TYR A N 1
ATOM 2330 C CA . TYR A 1 291 ? 134.605 199.873 255.523 1.00 45.09 290 TYR A CA 1
ATOM 2331 C C . TYR A 1 291 ? 135.825 200.782 255.574 1.00 44.69 290 TYR A C 1
ATOM 2332 O O . TYR A 1 291 ? 136.742 200.587 256.373 1.00 48.00 290 TYR A O 1
ATOM 2341 N N . VAL A 1 292 ? 135.832 201.786 254.703 1.00 50.33 291 VAL A N 1
ATOM 2342 C CA . VAL A 1 292 ? 136.972 202.694 254.609 1.00 55.00 291 VAL A CA 1
ATOM 2343 C C . VAL A 1 292 ? 136.961 203.616 255.825 1.00 56.45 291 VAL A C 1
ATOM 2344 O O . VAL A 1 292 ? 136.079 204.469 255.960 1.00 60.71 291 VAL A O 1
ATOM 2348 N N . THR A 1 293 ? 137.949 203.461 256.702 1.00 60.25 292 THR A N 1
ATOM 2349 C CA . THR A 1 293 ? 138.094 204.297 257.886 1.00 55.89 292 THR A CA 1
ATOM 2350 C C . THR A 1 293 ? 139.270 205.253 257.719 1.00 46.64 292 THR A C 1
ATOM 2351 O O . THR A 1 293 ? 140.107 205.103 256.826 1.00 42.43 292 THR A O 1
ATOM 2355 N N . GLY A 1 294 ? 139.322 206.253 258.604 1.00 44.81 293 GLY A N 1
ATOM 2356 C CA . GLY A 1 294 ? 140.407 207.218 258.561 1.00 41.15 293 GLY A CA 1
ATOM 2357 C C . GLY A 1 294 ? 141.759 206.620 258.894 1.00 53.19 293 GLY A C 1
ATOM 2358 O O . GLY A 1 294 ? 142.791 207.103 258.414 1.00 48.14 293 GLY A O 1
ATOM 2359 N N . ARG A 1 295 ? 141.777 205.568 259.715 1.00 50.56 294 ARG A N 1
ATOM 2360 C CA . ARG A 1 295 ? 143.033 204.915 260.070 1.00 48.07 294 ARG A CA 1
ATOM 2361 C C . ARG A 1 295 ? 143.708 204.304 258.848 1.00 50.01 294 ARG A C 1
ATOM 2362 O O . ARG A 1 295 ? 144.928 204.415 258.683 1.00 59.07 294 ARG A O 1
ATOM 2370 N N . ALA A 1 296 ? 142.931 203.658 257.976 1.00 50.32 295 ALA A N 1
ATOM 2371 C CA . ALA A 1 296 ? 143.510 203.059 256.781 1.00 44.66 295 ALA A CA 1
ATOM 2372 C C . ALA A 1 296 ? 143.960 204.118 255.784 1.00 48.09 295 ALA A C 1
ATOM 2373 O O . ALA A 1 296 ? 144.908 203.890 255.025 1.00 52.01 295 ALA A O 1
ATOM 2375 N N . LEU A 1 297 ? 143.308 205.280 255.780 1.00 49.17 296 LEU A N 1
ATOM 2376 C CA . LEU A 1 297 ? 143.673 206.382 254.902 1.00 51.00 296 LEU A CA 1
ATOM 2377 C C . LEU A 1 297 ? 144.731 207.297 255.508 1.00 48.78 296 LEU A C 1
ATOM 2378 O O . LEU A 1 297 ? 144.891 208.430 255.043 1.00 53.03 296 LEU A O 1
ATOM 2383 N N . ARG A 1 298 ? 145.447 206.841 256.534 1.00 57.03 297 ARG A N 1
ATOM 2384 C CA . ARG A 1 298 ? 146.441 207.696 257.168 1.00 63.64 297 ARG A CA 1
ATOM 2385 C C . ARG A 1 298 ? 147.544 208.040 256.175 1.00 62.88 297 ARG A C 1
ATOM 2386 O O . ARG A 1 298 ? 148.122 207.156 255.535 1.00 58.69 297 ARG A O 1
ATOM 2394 N N . GLY A 1 299 ? 147.824 209.334 256.040 1.00 58.24 298 GLY A N 1
ATOM 2395 C CA . GLY A 1 299 ? 148.796 209.777 255.062 1.00 67.96 298 GLY A CA 1
ATOM 2396 C C . GLY A 1 299 ? 148.338 209.678 253.626 1.00 70.34 298 GLY A C 1
ATOM 2397 O O . GLY A 1 299 ? 149.175 209.606 252.724 1.00 68.41 298 GLY A O 1
ATOM 2398 N N . SER A 1 300 ? 147.024 209.663 253.387 1.00 68.42 299 SER A N 1
ATOM 2399 C CA . SER A 1 300 ? 146.510 209.629 252.022 1.00 66.28 299 SER A CA 1
ATOM 2400 C C . SER A 1 300 ? 146.699 210.954 251.299 1.00 67.61 299 SER A C 1
ATOM 2401 O O . SER A 1 300 ? 146.664 210.983 250.065 1.00 68.44 299 SER A O 1
ATOM 2404 N N . ASP A 1 301 ? 146.878 212.050 252.040 1.00 67.90 300 ASP A N 1
ATOM 2405 C CA . ASP A 1 301 ? 147.120 213.340 251.407 1.00 77.62 300 ASP A CA 1
ATOM 2406 C C . ASP A 1 301 ? 148.397 213.310 250.576 1.00 77.70 300 ASP A C 1
ATOM 2407 O O . ASP A 1 301 ? 148.425 213.813 249.446 1.00 81.96 300 ASP A O 1
ATOM 2412 N N . LYS A 1 302 ? 149.462 212.711 251.115 1.00 69.06 301 LYS A N 1
ATOM 2413 C CA . LYS A 1 302 ? 150.734 212.665 250.401 1.00 70.67 301 LYS A CA 1
ATOM 2414 C C . LYS A 1 302 ? 150.664 211.728 249.202 1.00 74.93 301 LYS A C 1
ATOM 2415 O O . LYS A 1 302 ? 151.171 212.056 248.123 1.00 90.49 301 LYS A O 1
ATOM 2421 N N . VAL A 1 303 ? 150.042 210.559 249.372 1.00 65.75 302 VAL A N 1
ATOM 2422 C CA . VAL A 1 303 ? 149.959 209.587 248.284 1.00 73.18 302 VAL A CA 1
ATOM 2423 C C . VAL A 1 303 ? 149.143 210.135 247.121 1.00 75.66 302 VAL A C 1
ATOM 2424 O O . VAL A 1 303 ? 149.445 209.855 245.954 1.00 64.60 302 VAL A O 1
ATOM 2428 N N . PHE A 1 304 ? 148.111 210.933 247.412 1.00 81.03 303 PHE A N 1
ATOM 2429 C CA . PHE A 1 304 ? 147.225 211.422 246.357 1.00 83.45 303 PHE A CA 1
ATOM 2430 C C . PHE A 1 304 ? 147.909 212.472 245.487 1.00 89.87 303 PHE A C 1
ATOM 2431 O O . PHE A 1 304 ? 147.772 212.450 244.258 1.00 73.21 303 PHE A O 1
ATOM 2439 N N . GLU A 1 305 ? 148.633 213.412 246.104 1.00 89.72 304 GLU A N 1
ATOM 2440 C CA . GLU A 1 305 ? 149.359 214.411 245.325 1.00 89.85 304 GLU A CA 1
ATOM 2441 C C . GLU A 1 305 ? 150.416 213.757 244.449 1.00 86.58 304 GLU A C 1
ATOM 2442 O O . GLU A 1 305 ? 150.586 214.125 243.280 1.00 83.97 304 GLU A O 1
ATOM 2448 N N . LYS A 1 306 ? 151.136 212.781 244.999 1.00 81.50 305 LYS A N 1
ATOM 2449 C CA . LYS A 1 306 ? 152.119 212.056 244.207 1.00 87.03 305 LYS A CA 1
ATOM 2450 C C . LYS A 1 306 ? 151.460 211.242 243.098 1.00 95.84 305 LYS A C 1
ATOM 2451 O O . LYS A 1 306 ? 152.050 211.068 242.026 1.00 106.22 305 LYS A O 1
ATOM 2457 N N . TRP A 1 307 ? 150.242 210.746 243.327 1.00 84.54 306 TRP A N 1
ATOM 2458 C CA . TRP A 1 307 ? 149.526 210.046 242.265 1.00 89.21 306 TRP A CA 1
ATOM 2459 C C . TRP A 1 307 ? 149.048 211.000 241.179 1.00 97.82 306 TRP A C 1
ATOM 2460 O O . TRP A 1 307 ? 148.888 210.587 240.024 1.00 108.55 306 TRP A O 1
ATOM 2471 N N . GLY A 1 308 ? 148.809 212.268 241.531 1.00 102.43 307 GLY A N 1
ATOM 2472 C CA . GLY A 1 308 ? 148.310 213.225 240.554 1.00 106.27 307 GLY A CA 1
ATOM 2473 C C . GLY A 1 308 ? 149.277 213.473 239.415 1.00 108.10 307 GLY A C 1
ATOM 2474 O O . GLY A 1 308 ? 148.858 213.736 238.286 1.00 102.87 307 GLY A O 1
ATOM 2475 N N . LYS A 1 309 ? 150.579 213.403 239.697 1.00 113.94 308 LYS A N 1
ATOM 2476 C CA . LYS A 1 309 ? 151.647 213.550 238.713 1.00 105.28 308 LYS A CA 1
ATOM 2477 C C . LYS A 1 309 ? 151.893 212.277 237.908 1.00 106.64 308 LYS A C 1
ATOM 2478 O O . LYS A 1 309 ? 152.997 212.095 237.380 1.00 108.21 308 LYS A O 1
ATOM 2484 N N . LEU A 1 310 ? 150.910 211.386 237.815 1.00 105.51 309 LEU A N 1
ATOM 2485 C CA . LEU A 1 310 ? 151.063 210.113 237.097 1.00 107.73 309 LEU A CA 1
ATOM 2486 C C . LEU A 1 310 ? 150.024 209.980 235.985 1.00 112.81 309 LEU A C 1
ATOM 2487 O O . LEU A 1 310 ? 149.128 210.820 235.832 1.00 108.58 309 LEU A O 1
ATOM 2492 N N . ALA A 1 311 ? 150.156 208.894 235.212 1.00 105.89 310 ALA A N 1
ATOM 2493 C CA . ALA A 1 311 ? 149.264 208.577 234.105 1.00 113.07 310 ALA A CA 1
ATOM 2494 C C . ALA A 1 311 ? 148.217 207.568 234.547 1.00 107.08 310 ALA A C 1
ATOM 2495 O O . ALA A 1 311 ? 148.571 206.551 235.158 1.00 113.24 310 ALA A O 1
ATOM 2497 N N . PRO A 1 312 ? 146.931 207.808 234.272 1.00 99.48 311 PRO A N 1
ATOM 2498 C CA . PRO A 1 312 ? 145.899 206.849 234.703 1.00 99.28 311 PRO A CA 1
ATOM 2499 C C . PRO A 1 312 ? 146.074 205.463 234.110 1.00 108.33 311 PRO A C 1
ATOM 2500 O O . PRO A 1 312 ? 145.625 204.478 234.709 1.00 104.51 311 PRO A O 1
ATOM 2504 N N . ASP A 1 313 ? 146.715 205.356 232.950 1.00 111.85 312 ASP A N 1
ATOM 2505 C CA . ASP A 1 313 ? 146.970 204.074 232.311 1.00 115.59 312 ASP A CA 1
ATOM 2506 C C . ASP A 1 313 ? 148.327 203.487 232.677 1.00 116.83 312 ASP A C 1
ATOM 2507 O O . ASP A 1 313 ? 148.668 202.405 232.189 1.00 120.61 312 ASP A O 1
ATOM 2512 N N . ALA A 1 314 ? 149.102 204.169 233.525 1.00 113.69 313 ALA A N 1
ATOM 2513 C CA . ALA A 1 314 ? 150.440 203.713 233.869 1.00 117.68 313 ALA A CA 1
ATOM 2514 C C . ALA A 1 314 ? 150.376 202.377 234.610 1.00 123.65 313 ALA A C 1
ATOM 2515 O O . ALA A 1 314 ? 149.345 202.027 235.191 1.00 132.01 313 ALA A O 1
ATOM 2517 N N . PRO A 1 315 ? 151.464 201.607 234.592 1.00 118.25 314 PRO A N 1
ATOM 2518 C CA . PRO A 1 315 ? 151.474 200.326 235.307 1.00 115.58 314 PRO A CA 1
ATOM 2519 C C . PRO A 1 315 ? 151.384 200.524 236.813 1.00 117.15 314 PRO A C 1
ATOM 2520 O O . PRO A 1 315 ? 151.454 201.637 237.339 1.00 123.96 314 PRO A O 1
ATOM 2524 N N . PHE A 1 316 ? 151.232 199.398 237.512 1.00 113.05 315 PHE A N 1
ATOM 2525 C CA . PHE A 1 316 ? 151.002 199.431 238.954 1.00 105.53 315 PHE A CA 1
ATOM 2526 C C . PHE A 1 316 ? 152.245 199.904 239.704 1.00 105.74 315 PHE A C 1
ATOM 2527 O O . PHE A 1 316 ? 152.160 200.795 240.556 1.00 109.19 315 PHE A O 1
ATOM 2535 N N . ASP A 1 317 ? 153.410 199.327 239.391 1.00 103.62 316 ASP A N 1
ATOM 2536 C CA . ASP A 1 317 ? 154.582 199.490 240.249 1.00 91.99 316 ASP A CA 1
ATOM 2537 C C . ASP A 1 317 ? 154.948 200.950 240.472 1.00 92.32 316 ASP A C 1
ATOM 2538 O O . ASP A 1 317 ? 155.492 201.292 241.527 1.00 99.58 316 ASP A O 1
ATOM 2543 N N . LEU A 1 318 ? 154.666 201.825 239.507 1.00 87.81 317 LEU A N 1
ATOM 2544 C CA . LEU A 1 318 ? 154.948 203.240 239.718 1.00 105.65 317 LEU A CA 1
ATOM 2545 C C . LEU A 1 318 ? 153.888 203.905 240.588 1.00 110.65 317 LEU A C 1
ATOM 2546 O O . LEU A 1 318 ? 154.182 204.897 241.265 1.00 109.38 317 LEU A O 1
ATOM 2551 N N . TYR A 1 319 ? 152.659 203.381 240.584 1.00 108.42 318 TYR A N 1
ATOM 2552 C CA . TYR A 1 319 ? 151.690 203.769 241.604 1.00 102.63 318 TYR A CA 1
ATOM 2553 C C . TYR A 1 319 ? 152.070 203.186 242.959 1.00 95.95 318 TYR A C 1
ATOM 2554 O O . TYR A 1 319 ? 152.034 203.886 243.978 1.00 98.21 318 TYR A O 1
ATOM 2563 N N . ASP A 1 320 ? 152.449 201.906 242.986 1.00 90.47 319 ASP A N 1
ATOM 2564 C CA . ASP A 1 320 ? 152.742 201.240 244.251 1.00 86.93 319 ASP A CA 1
ATOM 2565 C C . ASP A 1 320 ? 154.009 201.798 244.889 1.00 88.69 319 ASP A C 1
ATOM 2566 O O . ASP A 1 320 ? 154.019 202.121 246.082 1.00 83.80 319 ASP A O 1
ATOM 2571 N N . ALA A 1 321 ? 155.092 201.916 244.113 1.00 97.90 320 ALA A N 1
ATOM 2572 C CA . ALA A 1 321 ? 156.331 202.464 244.658 1.00 91.25 320 ALA A CA 1
ATOM 2573 C C . ALA A 1 321 ? 156.176 203.919 245.068 1.00 89.80 320 ALA A C 1
ATOM 2574 O O . ALA A 1 321 ? 157.010 204.435 245.821 1.00 80.34 320 ALA A O 1
ATOM 2576 N N . GLU A 1 322 ? 155.134 204.592 244.584 1.00 82.53 321 GLU A N 1
ATOM 2577 C CA . GLU A 1 322 ? 154.788 205.909 245.091 1.00 93.98 321 GLU A CA 1
ATOM 2578 C C . GLU A 1 322 ? 154.056 205.833 246.424 1.00 95.33 321 GLU A C 1
ATOM 2579 O O . GLU A 1 322 ? 154.000 206.835 247.146 1.00 97.68 321 GLU A O 1
ATOM 2585 N N . ILE A 1 323 ? 153.495 204.670 246.763 1.00 93.82 322 ILE A N 1
ATOM 2586 C CA . ILE A 1 323 ? 152.955 204.456 248.101 1.00 74.70 322 ILE A CA 1
ATOM 2587 C C . ILE A 1 323 ? 154.071 204.101 249.071 1.00 79.81 322 ILE A C 1
ATOM 2588 O O . ILE A 1 323 ? 154.108 204.599 250.202 1.00 84.07 322 ILE A O 1
ATOM 2593 N N . LYS A 1 324 ? 154.992 203.231 248.646 1.00 77.86 323 LYS A N 1
ATOM 2594 C CA . LYS A 1 324 ? 156.090 202.822 249.515 1.00 81.48 323 LYS A CA 1
ATOM 2595 C C . LYS A 1 324 ? 156.942 204.010 249.945 1.00 80.14 323 LYS A C 1
ATOM 2596 O O . LYS A 1 324 ? 157.480 204.016 251.058 1.00 71.78 323 LYS A O 1
ATOM 2602 N N . ASN A 1 325 ? 157.074 205.023 249.085 1.00 76.64 324 ASN A N 1
ATOM 2603 C CA . ASN A 1 325 ? 157.891 206.179 249.436 1.00 85.21 324 ASN A CA 1
ATOM 2604 C C . ASN A 1 325 ? 157.228 207.033 250.506 1.00 73.69 324 ASN A C 1
ATOM 2605 O O . ASN A 1 325 ? 157.920 207.614 251.350 1.00 72.21 324 ASN A O 1
ATOM 2610 N N . VAL A 1 326 ? 155.897 207.123 250.488 1.00 77.96 325 VAL A N 1
ATOM 2611 C CA . VAL A 1 326 ? 155.190 207.872 251.521 1.00 78.79 325 VAL A CA 1
ATOM 2612 C C . VAL A 1 326 ? 155.290 207.157 252.862 1.00 70.96 325 VAL A C 1
ATOM 2613 O O . VAL A 1 326 ? 155.411 207.794 253.916 1.00 48.22 325 VAL A O 1
ATOM 2617 N N . GLN A 1 327 ? 155.249 205.823 252.845 1.00 68.10 326 GLN A N 1
ATOM 2618 C CA . GLN A 1 327 ? 155.405 205.061 254.080 1.00 68.71 326 GLN A CA 1
ATOM 2619 C C . GLN A 1 327 ? 156.820 205.185 254.629 1.00 74.73 326 GLN A C 1
ATOM 2620 O O . GLN A 1 327 ? 157.011 205.345 255.839 1.00 84.10 326 GLN A O 1
ATOM 2626 N N . ARG A 1 328 ? 157.825 205.123 253.752 1.00 74.38 327 ARG A N 1
ATOM 2627 C CA . ARG A 1 328 ? 159.210 205.162 254.205 1.00 72.37 327 ARG A CA 1
ATOM 2628 C C . ARG A 1 328 ? 159.565 206.499 254.846 1.00 74.45 327 ARG A C 1
ATOM 2629 O O . ARG A 1 328 ? 160.457 206.552 255.700 1.00 70.80 327 ARG A O 1
ATOM 2637 N N . ARG A 1 329 ? 158.887 207.582 254.455 1.00 78.60 328 ARG A N 1
ATOM 2638 C CA . ARG A 1 329 ? 159.175 208.888 255.046 1.00 82.83 328 ARG A CA 1
ATOM 2639 C C . ARG A 1 329 ? 158.949 208.869 256.553 1.00 77.40 328 ARG A C 1
ATOM 2640 O O . ARG A 1 329 ? 159.699 209.498 257.309 1.00 67.60 328 ARG A O 1
ATOM 2648 N N . ASN A 1 330 ? 157.919 208.155 257.004 1.00 81.34 329 ASN A N 1
ATOM 2649 C CA . ASN A 1 330 ? 157.716 207.859 258.421 1.00 82.88 329 ASN A CA 1
ATOM 2650 C C . ASN A 1 330 ? 156.743 206.697 258.508 1.00 71.97 329 ASN A C 1
ATOM 2651 O O . ASN A 1 330 ? 155.593 206.822 258.074 1.00 65.24 329 ASN A O 1
ATOM 2656 N N . THR A 1 331 ? 157.205 205.568 259.050 1.00 63.70 330 THR A N 1
ATOM 2657 C CA . THR A 1 331 ? 156.376 204.370 259.097 1.00 71.33 330 THR A CA 1
ATOM 2658 C C . THR A 1 331 ? 155.232 204.490 260.095 1.00 69.74 330 THR A C 1
ATOM 2659 O O . THR A 1 331 ? 154.212 203.811 259.931 1.00 74.04 330 THR A O 1
ATOM 2663 N N . ARG A 1 332 ? 155.371 205.338 261.116 1.00 66.61 331 ARG A N 1
ATOM 2664 C CA . ARG A 1 332 ? 154.341 205.417 262.148 1.00 59.09 331 ARG A CA 1
ATOM 2665 C C . ARG A 1 332 ? 153.065 206.057 261.617 1.00 62.91 331 ARG A C 1
ATOM 2666 O O . ARG A 1 332 ? 151.962 205.583 261.909 1.00 84.83 331 ARG A O 1
ATOM 2674 N N . ARG A 1 333 ? 153.189 207.122 260.834 1.00 59.68 332 ARG A N 1
ATOM 2675 C CA . ARG A 1 333 ? 152.026 207.870 260.354 1.00 58.26 332 ARG A CA 1
ATOM 2676 C C . ARG A 1 333 ? 151.646 207.441 258.938 1.00 53.87 332 ARG A C 1
ATOM 2677 O O . ARG A 1 333 ? 151.571 208.250 258.014 1.00 60.11 332 ARG A O 1
ATOM 2685 N N . PHE A 1 334 ? 151.395 206.145 258.777 1.00 45.69 333 PHE A N 1
ATOM 2686 C CA . PHE A 1 334 ? 151.006 205.598 257.486 1.00 47.55 333 PHE A CA 1
ATOM 2687 C C . PHE A 1 334 ? 149.832 204.650 257.670 1.00 60.35 333 PHE A C 1
ATOM 2688 O O . PHE A 1 334 ? 149.714 203.975 258.696 1.00 68.70 333 PHE A O 1
ATOM 2696 N N . GLY A 1 335 ? 148.964 204.604 256.663 1.00 65.02 334 GLY A N 1
ATOM 2697 C CA . GLY A 1 335 ? 147.777 203.778 256.726 1.00 52.30 334 GLY A CA 1
ATOM 2698 C C . GLY A 1 335 ? 147.935 202.405 256.107 1.00 55.21 334 GLY A C 1
ATOM 2699 O O . GLY A 1 335 ? 148.947 201.728 256.309 1.00 50.93 334 GLY A O 1
ATOM 2700 N N . SER A 1 336 ? 146.934 201.987 255.343 1.00 63.36 335 SER A N 1
ATOM 2701 C CA . SER A 1 336 ? 146.875 200.636 254.801 1.00 57.27 335 SER A CA 1
ATOM 2702 C C . SER A 1 336 ? 147.481 200.599 253.403 1.00 60.10 335 SER A C 1
ATOM 2703 O O . SER A 1 336 ? 147.076 201.366 252.525 1.00 57.53 335 SER A O 1
ATOM 2706 N N . HIS A 1 337 ? 148.460 199.711 253.205 1.00 67.58 336 HIS A N 1
ATOM 2707 C CA . HIS A 1 337 ? 148.997 199.496 251.864 1.00 76.19 336 HIS A CA 1
ATOM 2708 C C . HIS A 1 337 ? 147.924 198.959 250.928 1.00 68.47 336 HIS A C 1
ATOM 2709 O O . HIS A 1 337 ? 147.764 199.453 249.805 1.00 61.33 336 HIS A O 1
ATOM 2716 N N . ASP A 1 338 ? 147.163 197.962 251.384 1.00 64.17 337 ASP A N 1
ATOM 2717 C CA . ASP A 1 338 ? 146.187 197.312 250.516 1.00 69.04 337 ASP A CA 1
ATOM 2718 C C . ASP A 1 338 ? 145.096 198.271 250.070 1.00 65.14 337 ASP A C 1
ATOM 2719 O O . ASP A 1 338 ? 144.575 198.137 248.956 1.00 81.82 337 ASP A O 1
ATOM 2724 N N . LEU A 1 339 ? 144.739 199.239 250.913 1.00 69.16 338 LEU A N 1
ATOM 2725 C CA . LEU A 1 339 ? 143.750 200.232 250.513 1.00 67.20 338 LEU A CA 1
ATOM 2726 C C . LEU A 1 339 ? 144.282 201.093 249.376 1.00 64.59 338 LEU A C 1
ATOM 2727 O O . LEU A 1 339 ? 143.573 201.365 248.401 1.00 72.73 338 LEU A O 1
ATOM 2732 N N . PHE A 1 340 ? 145.534 201.531 249.484 1.00 59.94 339 PHE A N 1
ATOM 2733 C CA . PHE A 1 340 ? 146.117 202.325 248.414 1.00 63.48 339 PHE A CA 1
ATOM 2734 C C . PHE A 1 340 ? 146.425 201.472 247.189 1.00 73.88 339 PHE A C 1
ATOM 2735 O O . PHE A 1 340 ? 146.385 201.971 246.059 1.00 79.28 339 PHE A O 1
ATOM 2743 N N . ALA A 1 341 ? 146.717 200.185 247.390 1.00 71.21 340 ALA A N 1
ATOM 2744 C CA . ALA A 1 341 ? 146.924 199.295 246.254 1.00 65.07 340 ALA A CA 1
ATOM 2745 C C . ALA A 1 341 ? 145.647 199.147 245.439 1.00 77.02 340 ALA A C 1
ATOM 2746 O O . ALA A 1 341 ? 145.688 199.131 244.203 1.00 87.42 340 ALA A O 1
ATOM 2748 N N . LYS A 1 342 ? 144.501 199.044 246.114 1.00 75.06 341 LYS A N 1
ATOM 2749 C CA . LYS A 1 342 ? 143.232 198.922 245.409 1.00 69.01 341 LYS A CA 1
ATOM 2750 C C . LYS A 1 342 ? 142.718 200.274 244.922 1.00 69.11 341 LYS A C 1
ATOM 2751 O O . LYS A 1 342 ? 141.957 200.325 243.948 1.00 70.68 341 LYS A O 1
ATOM 2757 N N . LEU A 1 343 ? 143.122 201.371 245.570 1.00 57.57 342 LEU A N 1
ATOM 2758 C CA . LEU A 1 343 ? 142.766 202.698 245.080 1.00 63.77 342 LEU A CA 1
ATOM 2759 C C . LEU A 1 343 ? 143.579 203.098 243.857 1.00 66.27 342 LEU A C 1
ATOM 2760 O O . LEU A 1 343 ? 143.206 204.048 243.162 1.00 68.42 342 LEU A O 1
ATOM 2765 N N . ALA A 1 344 ? 144.688 202.409 243.588 1.00 78.74 343 ALA A N 1
ATOM 2766 C CA . ALA A 1 344 ? 145.449 202.666 242.375 1.00 80.94 343 ALA A CA 1
ATOM 2767 C C . ALA A 1 344 ? 144.854 201.963 241.163 1.00 77.33 343 ALA A C 1
ATOM 2768 O O . ALA A 1 344 ? 145.150 202.355 240.028 1.00 67.12 343 ALA A O 1
ATOM 2770 N N . GLU A 1 345 ? 144.025 200.947 241.380 1.00 69.38 344 GLU A N 1
ATOM 2771 C CA . GLU A 1 345 ? 143.386 200.260 240.270 1.00 79.11 344 GLU A CA 1
ATOM 2772 C C . GLU A 1 345 ? 142.500 201.238 239.504 1.00 93.31 344 GLU A C 1
ATOM 2773 O O . GLU A 1 345 ? 141.807 202.058 240.118 1.00 95.37 344 GLU A O 1
ATOM 2779 N N . PRO A 1 346 ? 142.501 201.187 238.169 1.00 93.70 345 PRO A N 1
ATOM 2780 C CA . PRO A 1 346 ? 141.795 202.226 237.402 1.00 98.41 345 PRO A CA 1
ATOM 2781 C C . PRO A 1 346 ? 140.307 202.290 237.690 1.00 86.34 345 PRO A C 1
ATOM 2782 O O . PRO A 1 346 ? 139.734 203.387 237.669 1.00 84.14 345 PRO A O 1
ATOM 2786 N N . GLU A 1 347 ? 139.665 201.156 237.983 1.00 78.47 346 GLU A N 1
ATOM 2787 C CA . GLU A 1 347 ? 138.227 201.181 238.227 1.00 83.64 346 GLU A CA 1
ATOM 2788 C C . GLU A 1 347 ? 137.876 202.003 239.460 1.00 74.49 346 GLU A C 1
ATOM 2789 O O . GLU A 1 347 ? 136.791 202.593 239.517 1.00 72.99 346 GLU A O 1
ATOM 2795 N N . TYR A 1 348 ? 138.775 202.064 240.441 1.00 82.94 347 TYR A N 1
ATOM 2796 C CA . TYR A 1 348 ? 138.536 202.789 241.682 1.00 82.97 347 TYR A CA 1
ATOM 2797 C C . TYR A 1 348 ? 139.264 204.123 241.745 1.00 80.08 347 TYR A C 1
ATOM 2798 O O . TYR A 1 348 ? 139.186 204.803 242.773 1.00 73.55 347 TYR A O 1
ATOM 2807 N N . GLN A 1 349 ? 139.969 204.516 240.682 1.00 70.40 348 GLN A N 1
ATOM 2808 C CA . GLN A 1 349 ? 140.769 205.734 240.736 1.00 73.55 348 GLN A CA 1
ATOM 2809 C C . GLN A 1 349 ? 139.923 206.992 240.863 1.00 84.39 348 GLN A C 1
ATOM 2810 O O . GLN A 1 349 ? 140.443 208.031 241.284 1.00 78.96 348 GLN A O 1
ATOM 2816 N N . ALA A 1 350 ? 138.637 206.923 240.514 1.00 92.05 349 ALA A N 1
ATOM 2817 C CA . ALA A 1 350 ? 137.785 208.105 240.547 1.00 84.10 349 ALA A CA 1
ATOM 2818 C C . ALA A 1 350 ? 137.498 208.587 241.964 1.00 81.67 349 ALA A C 1
ATOM 2819 O O . ALA A 1 350 ? 137.094 209.742 242.139 1.00 79.81 349 ALA A O 1
ATOM 2821 N N . LEU A 1 351 ? 137.694 207.738 242.977 1.00 82.76 350 LEU A N 1
ATOM 2822 C CA . LEU A 1 351 ? 137.429 208.156 244.351 1.00 70.59 350 LEU A CA 1
ATOM 2823 C C . LEU A 1 351 ? 138.382 209.263 244.788 1.00 67.35 350 LEU A C 1
ATOM 2824 O O . LEU A 1 351 ? 137.981 210.190 245.499 1.00 81.58 350 LEU A O 1
ATOM 2829 N N . TRP A 1 352 ? 139.646 209.184 244.371 1.00 74.75 351 TRP A N 1
ATOM 2830 C CA . TRP A 1 352 ? 140.646 210.186 244.713 1.00 77.46 351 TRP A CA 1
ATOM 2831 C C . TRP A 1 352 ? 140.961 211.140 243.568 1.00 81.24 351 TRP A C 1
ATOM 2832 O O . TRP A 1 352 ? 141.575 212.186 243.807 1.00 76.19 351 TRP A O 1
ATOM 2843 N N . ARG A 1 353 ? 140.563 210.810 242.339 1.00 86.63 352 ARG A N 1
ATOM 2844 C CA . ARG A 1 353 ? 140.852 211.683 241.206 1.00 78.98 352 ARG A CA 1
ATOM 2845 C C . ARG A 1 353 ? 139.921 212.891 241.184 1.00 81.30 352 ARG A C 1
ATOM 2846 O O . ARG A 1 353 ? 140.382 214.036 241.116 1.00 79.77 352 ARG A O 1
ATOM 2854 N N . GLU A 1 354 ? 138.608 212.652 241.248 1.00 80.60 353 GLU A N 1
ATOM 2855 C CA . GLU A 1 354 ? 137.638 213.741 241.154 1.00 75.16 353 GLU A CA 1
ATOM 2856 C C . GLU A 1 354 ? 137.711 214.657 242.372 1.00 73.09 353 GLU A C 1
ATOM 2857 O O . GLU A 1 354 ? 138.022 215.848 242.251 1.00 62.42 353 GLU A O 1
ATOM 2863 N N . ASP A 1 355 ? 137.415 214.121 243.555 1.00 77.40 354 ASP A N 1
ATOM 2864 C CA . ASP A 1 355 ? 137.494 214.862 244.809 1.00 79.49 354 ASP A CA 1
ATOM 2865 C C . ASP A 1 355 ? 138.568 214.210 245.666 1.00 78.11 354 ASP A C 1
ATOM 2866 O O . ASP A 1 355 ? 138.409 213.066 246.107 1.00 85.08 354 ASP A O 1
ATOM 2871 N N . ALA A 1 356 ? 139.659 214.934 245.903 1.00 80.92 355 ALA A N 1
ATOM 2872 C CA . ALA A 1 356 ? 140.777 214.392 246.663 1.00 84.68 355 ALA A CA 1
ATOM 2873 C C . ALA A 1 356 ? 140.538 214.415 248.167 1.00 91.14 355 ALA A C 1
ATOM 2874 O O . ALA A 1 356 ? 141.395 213.944 248.924 1.00 86.42 355 ALA A O 1
ATOM 2876 N N . SER A 1 357 ? 139.399 214.943 248.618 1.00 86.54 356 SER A N 1
ATOM 2877 C CA . SER A 1 357 ? 139.027 214.915 250.027 1.00 81.45 356 SER A CA 1
ATOM 2878 C C . SER A 1 357 ? 137.762 214.102 250.263 1.00 78.52 356 SER A C 1
ATOM 2879 O O . SER A 1 357 ? 137.222 214.123 251.375 1.00 78.39 356 SER A O 1
ATOM 2882 N N . PHE A 1 358 ? 137.278 213.385 249.247 1.00 76.41 357 PHE A N 1
ATOM 2883 C CA . PHE A 1 358 ? 136.030 212.644 249.391 1.00 68.30 357 PHE A CA 1
ATOM 2884 C C . PHE A 1 358 ? 136.199 211.428 250.292 1.00 70.74 357 PHE A C 1
ATOM 2885 O O . PHE A 1 358 ? 135.312 211.117 251.095 1.00 63.96 357 PHE A O 1
ATOM 2893 N N . LEU A 1 359 ? 137.319 210.714 250.160 1.00 72.53 358 LEU A N 1
ATOM 2894 C CA . LEU A 1 359 ? 137.495 209.482 250.922 1.00 65.48 358 LEU A CA 1
ATOM 2895 C C . LEU A 1 359 ? 137.621 209.749 252.418 1.00 54.74 358 LEU A C 1
ATOM 2896 O O . LEU A 1 359 ? 137.125 208.955 253.226 1.00 53.40 358 LEU A O 1
ATOM 2901 N N . THR A 1 360 ? 138.257 210.857 252.813 1.00 49.09 359 THR A N 1
ATOM 2902 C CA . THR A 1 360 ? 138.302 211.194 254.234 1.00 51.41 359 THR A CA 1
ATOM 2903 C C . THR A 1 360 ? 136.936 211.649 254.734 1.00 62.21 359 THR A C 1
ATOM 2904 O O . THR A 1 360 ? 136.557 211.348 255.872 1.00 74.26 359 THR A O 1
ATOM 2908 N N . ARG A 1 361 ? 136.188 212.383 253.904 1.00 59.85 360 ARG A N 1
ATOM 2909 C CA . ARG A 1 361 ? 134.814 212.730 254.257 1.00 57.99 360 ARG A CA 1
ATOM 2910 C C . ARG A 1 361 ? 133.976 211.477 254.475 1.00 56.43 360 ARG A C 1
ATOM 2911 O O . ARG A 1 361 ? 133.264 211.357 255.479 1.00 59.12 360 ARG A O 1
ATOM 2919 N N . TYR A 1 362 ? 134.042 210.531 253.534 1.00 58.92 361 TYR A N 1
ATOM 2920 C CA . TYR A 1 362 ? 133.256 209.312 253.662 1.00 66.32 361 TYR A CA 1
ATOM 2921 C C . TYR A 1 362 ? 133.725 208.449 254.826 1.00 71.29 361 TYR A C 1
ATOM 2922 O O . TYR A 1 362 ? 132.939 207.648 255.343 1.00 70.92 361 TYR A O 1
ATOM 2931 N N . ALA A 1 363 ? 134.979 208.604 255.259 1.00 66.87 362 ALA A N 1
ATOM 2932 C CA . ALA A 1 363 ? 135.454 207.861 256.422 1.00 50.85 362 ALA A CA 1
ATOM 2933 C C . ALA A 1 363 ? 134.824 208.378 257.709 1.00 51.20 362 ALA A C 1
ATOM 2934 O O . ALA A 1 363 ? 134.577 207.597 258.635 1.00 58.33 362 ALA A O 1
ATOM 2936 N N . VAL A 1 364 ? 134.556 209.684 257.786 1.00 43.67 363 VAL A N 1
ATOM 2937 C CA . VAL A 1 364 ? 133.813 210.226 258.920 1.00 45.20 363 VAL A CA 1
ATOM 2938 C C . VAL A 1 364 ? 132.396 209.667 258.940 1.00 52.88 363 VAL A C 1
ATOM 2939 O O . VAL A 1 364 ? 131.846 209.360 260.006 1.00 51.44 363 VAL A O 1
ATOM 2943 N N . TYR A 1 365 ? 131.782 209.525 257.762 1.00 42.91 364 TYR A N 1
ATOM 2944 C CA . TYR A 1 365 ? 130.463 208.907 257.687 1.00 42.34 364 TYR A CA 1
ATOM 2945 C C . TYR A 1 365 ? 130.509 207.462 258.164 1.00 60.82 364 TYR A C 1
ATOM 2946 O O . TYR A 1 365 ? 129.597 206.999 258.859 1.00 61.26 364 TYR A O 1
ATOM 2955 N N . ASN A 1 366 ? 131.571 206.735 257.809 1.00 53.54 365 ASN A N 1
ATOM 2956 C CA . ASN A 1 366 ? 131.697 205.353 258.256 1.00 51.12 365 ASN A CA 1
ATOM 2957 C C . ASN A 1 366 ? 131.875 205.277 259.768 1.00 54.18 365 ASN A C 1
ATOM 2958 O O . ASN A 1 366 ? 131.318 204.385 260.418 1.00 58.63 365 ASN A O 1
ATOM 2963 N N . SER A 1 367 ? 132.646 206.201 260.347 1.00 41.71 366 SER A N 1
ATOM 2964 C CA . SER A 1 367 ? 132.796 206.214 261.798 1.00 47.28 366 SER A CA 1
ATOM 2965 C C . SER A 1 367 ? 131.455 206.450 262.480 1.00 50.16 366 SER A C 1
ATOM 2966 O O . SER A 1 367 ? 131.149 205.826 263.503 1.00 47.05 366 SER A O 1
ATOM 2969 N N . ILE A 1 368 ? 130.634 207.336 261.915 1.00 43.05 367 ILE A N 1
ATOM 2970 C CA . ILE A 1 368 ? 129.297 207.551 262.454 1.00 40.24 367 ILE A CA 1
ATOM 2971 C C . ILE A 1 368 ? 128.453 206.291 262.304 1.00 55.70 367 ILE A C 1
ATOM 2972 O O . ILE A 1 368 ? 127.668 205.948 263.195 1.00 67.24 367 ILE A O 1
ATOM 2977 N N . LEU A 1 369 ? 128.618 205.570 261.191 1.00 51.17 368 LEU A N 1
ATOM 2978 C CA . LEU A 1 369 ? 127.866 204.334 260.987 1.00 48.86 368 LEU A CA 1
ATOM 2979 C C . LEU A 1 369 ? 128.235 203.279 262.022 1.00 50.53 368 LEU A C 1
ATOM 2980 O O . LEU A 1 369 ? 127.353 202.624 262.591 1.00 52.14 368 LEU A O 1
ATOM 2985 N N . ARG A 1 370 ? 129.532 203.098 262.275 1.00 46.13 369 ARG A N 1
ATOM 2986 C CA . ARG A 1 370 ? 129.972 202.063 263.205 1.00 46.92 369 ARG A CA 1
ATOM 2987 C C . ARG A 1 370 ? 129.583 202.404 264.641 1.00 53.10 369 ARG A C 1
ATOM 2988 O O . ARG A 1 370 ? 129.074 201.547 265.375 1.00 49.68 369 ARG A O 1
ATOM 2996 N N . LYS A 1 371 ? 129.817 203.650 265.065 1.00 42.80 370 LYS A N 1
ATOM 2997 C CA . LYS A 1 371 ? 129.483 204.032 266.434 1.00 40.31 370 LYS A CA 1
ATOM 2998 C C . LYS A 1 371 ? 127.985 203.971 266.679 1.00 45.25 370 LYS A C 1
ATOM 2999 O O . LYS A 1 371 ? 127.549 203.767 267.817 1.00 58.26 370 LYS A O 1
ATOM 3005 N N . LEU A 1 372 ? 127.186 204.134 265.625 1.00 49.81 371 LEU A N 1
ATOM 3006 C CA . LEU A 1 372 ? 125.741 204.024 265.764 1.00 47.03 371 LEU A CA 1
ATOM 3007 C C . LEU A 1 372 ? 125.313 202.572 265.936 1.00 47.33 371 LEU A C 1
ATOM 3008 O O . LEU A 1 372 ? 124.376 202.278 266.689 1.00 57.35 371 LEU A O 1
ATOM 3013 N N . ASN A 1 373 ? 125.984 201.648 265.245 1.00 41.94 372 ASN A N 1
ATOM 3014 C CA . ASN A 1 373 ? 125.637 200.238 265.373 1.00 48.99 372 ASN A CA 1
ATOM 3015 C C . ASN A 1 373 ? 125.965 199.691 266.753 1.00 52.66 372 ASN A C 1
ATOM 3016 O O . ASN A 1 373 ? 125.399 198.669 267.155 1.00 59.90 372 ASN A O 1
ATOM 3021 N N . HIS A 1 374 ? 126.858 200.345 267.487 1.00 58.51 373 HIS A N 1
ATOM 3022 C CA . HIS A 1 374 ? 127.213 199.913 268.826 1.00 49.26 373 HIS A CA 1
ATOM 3023 C C . HIS A 1 374 ? 126.625 200.798 269.913 1.00 41.91 373 HIS A C 1
ATOM 3024 O O . HIS A 1 374 ? 126.638 200.402 271.084 1.00 36.34 373 HIS A O 1
ATOM 3031 N N . ALA A 1 375 ? 126.095 201.964 269.557 1.00 42.90 374 ALA A N 1
ATOM 3032 C CA . ALA A 1 375 ? 125.585 202.888 270.558 1.00 36.16 374 ALA A CA 1
ATOM 3033 C C . ALA A 1 375 ? 124.417 202.271 271.316 1.00 41.66 374 ALA A C 1
ATOM 3034 O O . ALA A 1 375 ? 123.536 201.633 270.733 1.00 43.21 374 ALA A O 1
ATOM 3036 N N . LYS A 1 376 ? 124.420 202.461 272.630 1.00 34.65 375 LYS A N 1
ATOM 3037 C CA . LYS A 1 376 ? 123.322 202.000 273.456 1.00 32.77 375 LYS A CA 1
ATOM 3038 C C . LYS A 1 376 ? 122.201 203.031 273.449 1.00 41.24 375 LYS A C 1
ATOM 3039 O O . LYS A 1 376 ? 122.403 204.209 273.140 1.00 36.18 375 LYS A O 1
ATOM 3053 N N . PHE A 1 378 ? 119.910 202.734 276.146 1.00 42.16 377 PHE A N 1
ATOM 3054 C CA . PHE A 1 378 ? 119.515 202.733 277.545 1.00 35.73 377 PHE A CA 1
ATOM 3055 C C . PHE A 1 378 ? 120.706 202.335 278.402 1.00 33.18 377 PHE A C 1
ATOM 3056 O O . PHE A 1 378 ? 121.549 201.539 277.987 1.00 44.61 377 PHE A O 1
ATOM 3064 N N . ALA A 1 379 ? 120.755 202.885 279.613 1.00 29.56 378 ALA A N 1
ATOM 3065 C CA . ALA A 1 379 ? 121.825 202.579 280.551 1.00 29.11 378 ALA A CA 1
ATOM 3066 C C . ALA A 1 379 ? 121.484 201.312 281.324 1.00 33.94 378 ALA A C 1
ATOM 3067 O O . ALA A 1 379 ? 120.419 201.228 281.942 1.00 41.59 378 ALA A O 1
ATOM 3069 N N . THR A 1 380 ? 122.386 200.329 281.287 1.00 29.19 379 THR A N 1
ATOM 3070 C CA . THR A 1 380 ? 122.139 199.067 281.975 1.00 41.11 379 THR A CA 1
ATOM 3071 C C . THR A 1 380 ? 121.821 199.307 283.448 1.00 33.91 379 THR A C 1
ATOM 3072 O O . THR A 1 380 ? 122.314 200.251 284.071 1.00 28.32 379 THR A O 1
ATOM 3076 N N . PHE A 1 381 ? 120.967 198.446 283.993 1.00 37.45 380 PHE A N 1
ATOM 3077 C CA . PHE A 1 381 ? 120.469 198.554 285.357 1.00 28.49 380 PHE A CA 1
ATOM 3078 C C . PHE A 1 381 ? 120.984 197.358 286.141 1.00 39.48 380 PHE A C 1
ATOM 3079 O O . PHE A 1 381 ? 120.754 196.212 285.744 1.00 49.84 380 PHE A O 1
ATOM 3087 N N . THR A 1 382 ? 121.694 197.620 287.236 1.00 28.16 381 THR A N 1
ATOM 3088 C CA . THR A 1 382 ? 122.287 196.557 288.040 1.00 45.49 381 THR A CA 1
ATOM 3089 C C . THR A 1 382 ? 122.003 196.816 289.509 1.00 36.01 381 THR A C 1
ATOM 3090 O O . THR A 1 382 ? 122.432 197.838 290.056 1.00 27.55 381 THR A O 1
ATOM 3094 N N . LEU A 1 383 ? 121.290 195.889 290.143 1.00 41.02 382 LEU A N 1
ATOM 3095 C CA . LEU A 1 383 ? 121.028 195.980 291.570 1.00 32.08 382 LEU A CA 1
ATOM 3096 C C . LEU A 1 383 ? 122.333 195.858 292.358 1.00 33.56 382 LEU A C 1
ATOM 3097 O O . LEU A 1 383 ? 123.276 195.198 291.913 1.00 33.63 382 LEU A O 1
ATOM 3102 N N . PRO A 1 384 ? 122.409 196.470 293.540 1.00 38.76 383 PRO A N 1
ATOM 3103 C CA . PRO A 1 384 ? 123.555 196.219 294.418 1.00 27.56 383 PRO A CA 1
ATOM 3104 C C . PRO A 1 384 ? 123.577 194.779 294.896 1.00 29.78 383 PRO A C 1
ATOM 3105 O O . PRO A 1 384 ? 122.545 194.107 294.982 1.00 28.16 383 PRO A O 1
ATOM 3109 N N . ASP A 1 385 ? 124.780 194.310 295.212 1.00 28.14 384 ASP A N 1
ATOM 3110 C CA . ASP A 1 385 ? 124.985 192.974 295.749 1.00 37.25 384 ASP A CA 1
ATOM 3111 C C . ASP A 1 385 ? 126.091 193.028 296.790 1.00 45.03 384 ASP A C 1
ATOM 3112 O O . ASP A 1 385 ? 127.059 193.773 296.632 1.00 51.16 384 ASP A O 1
ATOM 3117 N N . ALA A 1 386 ? 125.951 192.226 297.846 1.00 44.62 385 ALA A N 1
ATOM 3118 C CA . ALA A 1 386 ? 126.908 192.286 298.944 1.00 31.74 385 ALA A CA 1
ATOM 3119 C C . ALA A 1 386 ? 128.316 191.903 298.504 1.00 36.82 385 ALA A C 1
ATOM 3120 O O . ALA A 1 386 ? 129.293 192.339 299.124 1.00 42.34 385 ALA A O 1
ATOM 3122 N N . THR A 1 387 ? 128.450 191.100 297.446 1.00 37.71 386 THR A N 1
ATOM 3123 C CA . THR A 1 387 ? 129.760 190.623 297.013 1.00 40.90 386 THR A CA 1
ATOM 3124 C C . THR A 1 387 ? 130.120 190.984 295.579 1.00 46.10 386 THR A C 1
ATOM 3125 O O . THR A 1 387 ? 131.310 191.093 295.273 1.00 44.31 386 THR A O 1
ATOM 3129 N N . ALA A 1 388 ? 129.140 191.161 294.693 1.00 43.14 387 ALA A N 1
ATOM 3130 C CA . ALA A 1 388 ? 129.424 191.443 293.290 1.00 32.25 387 ALA A CA 1
ATOM 3131 C C . ALA A 1 388 ? 129.464 192.939 293.003 1.00 44.90 387 ALA A C 1
ATOM 3132 O O . ALA A 1 388 ? 130.394 193.430 292.356 1.00 44.90 387 ALA A O 1
ATOM 3134 N N . HIS A 1 389 ? 128.460 193.673 293.470 1.00 45.50 388 HIS A N 1
ATOM 3135 C CA . HIS A 1 389 ? 128.383 195.120 293.293 1.00 47.21 388 HIS A CA 1
ATOM 3136 C C . HIS A 1 389 ? 128.100 195.738 294.653 1.00 38.48 388 HIS A C 1
ATOM 3137 O O . HIS A 1 389 ? 126.974 196.167 294.937 1.00 41.05 388 HIS A O 1
ATOM 3144 N N . PRO A 1 390 ? 129.098 195.793 295.526 1.00 29.31 389 PRO A N 1
ATOM 3145 C CA . PRO A 1 390 ? 128.843 196.207 296.909 1.00 34.67 389 PRO A CA 1
ATOM 3146 C C . PRO A 1 390 ? 128.701 197.710 297.055 1.00 43.62 389 PRO A C 1
ATOM 3147 O O . PRO A 1 390 ? 129.396 198.493 296.403 1.00 45.66 389 PRO A O 1
ATOM 3151 N N . ILE A 1 391 ? 127.775 198.107 297.914 1.00 27.42 390 ILE A N 1
ATOM 3152 C CA . ILE A 1 391 ? 127.816 199.407 298.521 1.00 38.61 390 ILE A CA 1
ATOM 3153 C C . ILE A 1 391 ? 128.272 199.221 299.965 1.00 35.38 390 ILE A C 1
ATOM 3154 O O . ILE A 1 391 ? 128.371 198.106 300.467 1.00 27.78 390 ILE A O 1
ATOM 3159 N N . TRP A 1 392 ? 128.599 200.320 300.634 1.00 27.42 391 TRP A N 1
ATOM 3160 C CA . TRP A 1 392 ? 129.209 200.261 301.955 1.00 27.75 391 TRP A CA 1
ATOM 3161 C C . TRP A 1 392 ? 128.328 200.979 302.966 1.00 27.73 391 TRP A C 1
ATOM 3162 O O . TRP A 1 392 ? 127.730 202.009 302.650 1.00 44.01 391 TRP A O 1
ATOM 3173 N N . THR A 1 393 ? 128.253 200.436 304.179 1.00 28.09 392 THR A N 1
ATOM 3174 C CA . THR A 1 393 ? 127.495 201.099 305.231 1.00 28.18 392 THR A CA 1
ATOM 3175 C C . THR A 1 393 ? 128.168 202.417 305.594 1.00 28.22 392 THR A C 1
ATOM 3176 O O . THR A 1 393 ? 129.383 202.468 305.807 1.00 28.46 392 THR A O 1
ATOM 3180 N N . ARG A 1 394 ? 127.385 203.487 305.642 1.00 28.05 393 ARG A N 1
ATOM 3181 C CA . ARG A 1 394 ? 127.913 204.785 306.021 1.00 28.17 393 ARG A CA 1
ATOM 3182 C C . ARG A 1 394 ? 127.774 204.996 307.525 1.00 33.81 393 ARG A C 1
ATOM 3183 O O . ARG A 1 394 ? 127.002 204.321 308.206 1.00 38.66 393 ARG A O 1
ATOM 3191 N N . PHE A 1 395 ? 128.546 205.949 308.038 1.00 28.92 394 PHE A N 1
ATOM 3192 C CA . PHE A 1 395 ? 128.538 206.291 309.455 1.00 29.47 394 PHE A CA 1
ATOM 3193 C C . PHE A 1 395 ? 128.720 207.796 309.564 1.00 29.59 394 PHE A C 1
ATOM 3194 O O . PHE A 1 395 ? 129.784 208.313 309.215 1.00 29.65 394 PHE A O 1
ATOM 3202 N N . ASP A 1 396 ? 127.701 208.499 310.042 1.00 29.69 395 ASP A N 1
ATOM 3203 C CA . ASP A 1 396 ? 127.831 209.940 310.162 1.00 29.89 395 ASP A CA 1
ATOM 3204 C C . ASP A 1 396 ? 128.855 210.304 311.236 1.00 30.56 395 ASP A C 1
ATOM 3205 O O . ASP A 1 396 ? 129.158 209.521 312.138 1.00 30.96 395 ASP A O 1
ATOM 3210 N N . LYS A 1 397 ? 129.409 211.506 311.112 1.00 30.75 396 LYS A N 1
ATOM 3211 C CA . LYS A 1 397 ? 130.292 212.049 312.131 1.00 31.48 396 LYS A CA 1
ATOM 3212 C C . LYS A 1 397 ? 129.524 212.273 313.432 1.00 32.05 396 LYS A C 1
ATOM 3213 O O . LYS A 1 397 ? 128.298 212.158 313.490 1.00 44.66 396 LYS A O 1
ATOM 3219 N N . LEU A 1 398 ? 130.257 212.620 314.490 1.00 32.83 397 LEU A N 1
ATOM 3220 C CA . LEU A 1 398 ? 129.623 212.946 315.761 1.00 33.50 397 LEU A CA 1
ATOM 3221 C C . LEU A 1 398 ? 128.692 214.137 315.590 1.00 41.35 397 LEU A C 1
ATOM 3222 O O . LEU A 1 398 ? 129.113 215.211 315.149 1.00 48.98 397 LEU A O 1
ATOM 3227 N N . GLY A 1 399 ? 127.424 213.944 315.946 1.00 36.32 398 GLY A N 1
ATOM 3228 C CA . GLY A 1 399 ? 126.398 214.941 315.763 1.00 38.13 398 GLY A CA 1
ATOM 3229 C C . GLY A 1 399 ? 125.475 214.673 314.594 1.00 32.61 398 GLY A C 1
ATOM 3230 O O . GLY A 1 399 ? 124.365 215.211 314.564 1.00 38.51 398 GLY A O 1
ATOM 3231 N N . GLY A 1 400 ? 125.903 213.851 313.643 1.00 31.96 399 GLY A N 1
ATOM 3232 C CA . GLY A 1 400 ? 125.079 213.533 312.500 1.00 35.36 399 GLY A CA 1
ATOM 3233 C C . GLY A 1 400 ? 123.848 212.749 312.891 1.00 31.15 399 GLY A C 1
ATOM 3234 O O . GLY A 1 400 ? 123.683 212.295 314.023 1.00 31.61 399 GLY A O 1
ATOM 3235 N N . ASN A 1 401 ? 122.954 212.587 311.919 1.00 30.60 400 ASN A N 1
ATOM 3236 C CA . ASN A 1 401 ? 121.697 211.909 312.189 1.00 30.54 400 ASN A CA 1
ATOM 3237 C C . ASN A 1 401 ? 121.794 210.402 312.052 1.00 30.23 400 ASN A C 1
ATOM 3238 O O . ASN A 1 401 ? 120.956 209.687 312.609 1.00 43.65 400 ASN A O 1
ATOM 3243 N N . LEU A 1 402 ? 122.784 209.901 311.330 1.00 29.90 401 LEU A N 1
ATOM 3244 C CA . LEU A 1 402 ? 122.927 208.465 311.212 1.00 29.70 401 LEU A CA 1
ATOM 3245 C C . LEU A 1 402 ? 123.598 207.907 312.461 1.00 40.98 401 LEU A C 1
ATOM 3246 O O . LEU A 1 402 ? 123.944 208.634 313.395 1.00 30.79 401 LEU A O 1
ATOM 3251 N N . HIS A 1 403 ? 123.764 206.591 312.487 1.00 30.20 402 HIS A N 1
ATOM 3252 C CA . HIS A 1 403 ? 124.681 205.977 313.430 1.00 30.71 402 HIS A CA 1
ATOM 3253 C C . HIS A 1 403 ? 126.049 206.641 313.320 1.00 30.85 402 HIS A C 1
ATOM 3254 O O . HIS A 1 403 ? 126.625 206.727 312.232 1.00 45.59 402 HIS A O 1
ATOM 3261 N N . GLN A 1 404 ? 126.563 207.117 314.449 1.00 31.52 403 GLN A N 1
ATOM 3262 C CA . GLN A 1 404 ? 127.726 207.991 314.478 1.00 31.77 403 GLN A CA 1
ATOM 3263 C C . GLN A 1 404 ? 128.985 207.243 314.914 1.00 32.18 403 GLN A C 1
ATOM 3264 O O . GLN A 1 404 ? 128.946 206.082 315.328 1.00 32.35 403 GLN A O 1
ATOM 3270 N N . TYR A 1 405 ? 130.120 207.938 314.810 1.00 34.54 404 TYR A N 1
ATOM 3271 C CA . TYR A 1 405 ? 131.409 207.423 315.250 1.00 32.89 404 TYR A CA 1
ATOM 3272 C C . TYR A 1 405 ? 132.258 208.587 315.741 1.00 37.05 404 TYR A C 1
ATOM 3273 O O . TYR A 1 405 ? 132.132 209.712 315.250 1.00 50.99 404 TYR A O 1
ATOM 3282 N N . THR A 1 406 ? 133.127 208.308 316.709 1.00 34.24 405 THR A N 1
ATOM 3283 C CA . THR A 1 406 ? 134.167 209.241 317.120 1.00 40.80 405 THR A CA 1
ATOM 3284 C C . THR A 1 406 ? 135.525 208.671 316.745 1.00 34.98 405 THR A C 1
ATOM 3285 O O . THR A 1 406 ? 135.743 207.457 316.825 1.00 35.02 405 THR A O 1
ATOM 3289 N N . PHE A 1 407 ? 136.428 209.550 316.329 1.00 35.07 406 PHE A N 1
ATOM 3290 C CA . PHE A 1 407 ? 137.828 209.195 316.149 1.00 35.38 406 PHE A CA 1
ATOM 3291 C C . PHE A 1 407 ? 138.576 209.531 317.432 1.00 36.51 406 PHE A C 1
ATOM 3292 O O . PHE A 1 407 ? 138.640 210.698 317.832 1.00 41.07 406 PHE A O 1
ATOM 3300 N N . LEU A 1 408 ? 139.134 208.512 318.075 1.00 38.40 407 LEU A N 1
ATOM 3301 C CA . LEU A 1 408 ? 139.782 208.654 319.374 1.00 38.25 407 LEU A CA 1
ATOM 3302 C C . LEU A 1 408 ? 141.290 208.750 319.167 1.00 38.71 407 LEU A C 1
ATOM 3303 O O . LEU A 1 408 ? 141.938 207.758 318.820 1.00 38.68 407 LEU A O 1
ATOM 3308 N N . PHE A 1 409 ? 141.842 209.941 319.387 1.00 39.20 408 PHE A N 1
ATOM 3309 C CA . PHE A 1 409 ? 143.277 210.149 319.256 1.00 39.75 408 PHE A CA 1
ATOM 3310 C C . PHE A 1 409 ? 144.025 209.512 320.420 1.00 42.67 408 PHE A C 1
ATOM 3311 O O . PHE A 1 409 ? 143.713 209.770 321.588 1.00 46.22 408 PHE A O 1
ATOM 3319 N N . ASN A 1 410 ? 145.021 208.690 320.092 1.00 43.83 409 ASN A N 1
ATOM 3320 C CA . ASN A 1 410 ? 145.935 208.101 321.070 1.00 44.84 409 ASN A CA 1
ATOM 3321 C C . ASN A 1 410 ? 145.172 207.425 322.208 1.00 51.46 409 ASN A C 1
ATOM 3322 O O . ASN A 1 410 ? 145.438 207.648 323.391 1.00 57.18 409 ASN A O 1
ATOM 3327 N N . GLU A 1 411 ? 144.202 206.587 321.837 1.00 45.43 410 GLU A N 1
ATOM 3328 C CA . GLU A 1 411 ? 143.400 205.908 322.849 1.00 46.86 410 GLU A CA 1
ATOM 3329 C C . GLU A 1 411 ? 144.205 204.850 323.589 1.00 52.42 410 GLU A C 1
ATOM 3330 O O . GLU A 1 411 ? 143.942 204.584 324.768 1.00 52.08 410 GLU A O 1
ATOM 3336 N N . PHE A 1 412 ? 145.191 204.245 322.928 1.00 50.18 411 PHE A N 1
ATOM 3337 C CA . PHE A 1 412 ? 145.924 203.136 323.511 1.00 50.00 411 PHE A CA 1
ATOM 3338 C C . PHE A 1 412 ? 147.432 203.338 323.533 1.00 45.16 411 PHE A C 1
ATOM 3339 O O . PHE A 1 412 ? 148.150 202.436 323.976 1.00 52.73 411 PHE A O 1
ATOM 3347 N N . GLY A 1 413 ? 147.932 204.481 323.079 1.00 46.45 412 GLY A N 1
ATOM 3348 C CA . GLY A 1 413 ? 149.364 204.687 323.022 1.00 64.58 412 GLY A CA 1
ATOM 3349 C C . GLY A 1 413 ? 149.697 205.960 322.271 1.00 71.78 412 GLY A C 1
ATOM 3350 O O . GLY A 1 413 ? 148.817 206.760 321.948 1.00 74.60 412 GLY A O 1
ATOM 3351 N N . GLU A 1 414 ? 150.995 206.126 321.998 1.00 65.78 413 GLU A N 1
ATOM 3352 C CA . GLU A 1 414 ? 151.473 207.337 321.337 1.00 71.75 413 GLU A CA 1
ATOM 3353 C C . GLU A 1 414 ? 150.777 207.548 320.000 1.00 70.01 413 GLU A C 1
ATOM 3354 O O . GLU A 1 414 ? 150.205 208.613 319.746 1.00 89.66 413 GLU A O 1
ATOM 3360 N N . ARG A 1 415 ? 150.815 206.544 319.127 1.00 56.07 414 ARG A N 1
ATOM 3361 C CA . ARG A 1 415 ? 150.147 206.635 317.835 1.00 46.20 414 ARG A CA 1
ATOM 3362 C C . ARG A 1 415 ? 149.086 205.555 317.667 1.00 59.32 414 ARG A C 1
ATOM 3363 O O . ARG A 1 415 ? 148.708 205.230 316.536 1.00 66.14 414 ARG A O 1
ATOM 3371 N N . ARG A 1 416 ? 148.587 205.001 318.771 1.00 42.96 415 ARG A N 1
ATOM 3372 C CA . ARG A 1 416 ? 147.572 203.949 318.726 1.00 52.59 415 ARG A CA 1
ATOM 3373 C C . ARG A 1 416 ? 146.198 204.597 318.831 1.00 54.82 415 ARG A C 1
ATOM 3374 O O . ARG A 1 416 ? 145.626 204.730 319.914 1.00 57.17 415 ARG A O 1
ATOM 3382 N N . HIS A 1 417 ? 145.660 205.009 317.688 1.00 60.27 416 HIS A N 1
ATOM 3383 C CA . HIS A 1 417 ? 144.351 205.635 317.664 1.00 51.23 416 HIS A CA 1
ATOM 3384 C C . HIS A 1 417 ? 143.262 204.569 317.710 1.00 45.37 416 HIS A C 1
ATOM 3385 O O . HIS A 1 417 ? 143.526 203.364 317.711 1.00 44.14 416 HIS A O 1
ATOM 3392 N N . ALA A 1 418 ? 142.015 205.025 317.752 1.00 37.94 417 ALA A N 1
ATOM 3393 C CA . ALA A 1 418 ? 140.875 204.128 317.822 1.00 39.71 417 ALA A CA 1
ATOM 3394 C C . ALA A 1 418 ? 139.663 204.829 317.241 1.00 38.62 417 ALA A C 1
ATOM 3395 O O . ALA A 1 418 ? 139.637 206.052 317.088 1.00 36.51 417 ALA A O 1
ATOM 3397 N N . ILE A 1 419 ? 138.654 204.032 316.921 1.00 37.96 418 ILE A N 1
ATOM 3398 C CA . ILE A 1 419 ? 137.367 204.537 316.473 1.00 38.78 418 ILE A CA 1
ATOM 3399 C C . ILE A 1 419 ? 136.298 203.919 317.353 1.00 35.53 418 ILE A C 1
ATOM 3400 O O . ILE A 1 419 ? 136.295 202.703 317.569 1.00 35.73 418 ILE A O 1
ATOM 3405 N N . ARG A 1 420 ? 135.410 204.752 317.879 1.00 35.55 419 ARG A N 1
ATOM 3406 C CA . ARG A 1 420 ? 134.287 204.279 318.675 1.00 38.53 419 ARG A CA 1
ATOM 3407 C C . ARG A 1 420 ? 133.036 204.322 317.808 1.00 38.85 419 ARG A C 1
ATOM 3408 O O . ARG A 1 420 ? 132.549 205.404 317.467 1.00 37.96 419 ARG A O 1
ATOM 3416 N N . PHE A 1 421 ? 132.525 203.151 317.444 1.00 34.47 420 PHE A N 1
ATOM 3417 C CA . PHE A 1 421 ? 131.231 203.069 316.782 1.00 37.26 420 PHE A CA 1
ATOM 3418 C C . PHE A 1 421 ? 130.140 203.124 317.845 1.00 39.78 420 PHE A C 1
ATOM 3419 O O . PHE A 1 421 ? 130.075 202.251 318.717 1.00 42.81 420 PHE A O 1
ATOM 3427 N N . HIS A 1 422 ? 129.288 204.148 317.781 1.00 33.84 421 HIS A N 1
ATOM 3428 C CA . HIS A 1 422 ? 128.258 204.301 318.805 1.00 34.25 421 HIS A CA 1
ATOM 3429 C C . HIS A 1 422 ? 127.157 203.257 318.673 1.00 33.96 421 HIS A C 1
ATOM 3430 O O . HIS A 1 422 ? 126.467 202.965 319.653 1.00 34.45 421 HIS A O 1
ATOM 3437 N N . LYS A 1 423 ? 126.971 202.700 317.484 1.00 33.23 422 LYS A N 1
ATOM 3438 C CA . LYS A 1 423 ? 126.095 201.559 317.285 1.00 33.02 422 LYS A CA 1
ATOM 3439 C C . LYS A 1 423 ? 126.760 200.640 316.279 1.00 41.32 422 LYS A C 1
ATOM 3440 O O . LYS A 1 423 ? 127.387 201.108 315.327 1.00 34.53 422 LYS A O 1
ATOM 3446 N N . LEU A 1 424 ? 126.626 199.339 316.492 1.00 32.89 423 LEU A N 1
ATOM 3447 C CA . LEU A 1 424 ? 127.279 198.368 315.629 1.00 32.69 423 LEU A CA 1
ATOM 3448 C C . LEU A 1 424 ? 126.540 197.046 315.762 1.00 33.48 423 LEU A C 1
ATOM 3449 O O . LEU A 1 424 ? 125.515 196.949 316.442 1.00 36.99 423 LEU A O 1
ATOM 3454 N N . LEU A 1 425 ? 127.065 196.027 315.095 1.00 35.37 424 LEU A N 1
ATOM 3455 C CA . LEU A 1 425 ? 126.535 194.678 315.178 1.00 34.63 424 LEU A CA 1
ATOM 3456 C C . LEU A 1 425 ? 127.580 193.766 315.794 1.00 38.22 424 LEU A C 1
ATOM 3457 O O . LEU A 1 425 ? 128.773 193.879 315.497 1.00 40.24 424 LEU A O 1
ATOM 3462 N N . LYS A 1 426 ? 127.124 192.870 316.656 1.00 38.84 425 LYS A N 1
ATOM 3463 C CA . LYS A 1 426 ? 127.983 191.889 317.293 1.00 35.27 425 LYS A CA 1
ATOM 3464 C C . LYS A 1 426 ? 127.383 190.515 317.052 1.00 35.46 425 LYS A C 1
ATOM 3465 O O . LYS A 1 426 ? 126.162 190.351 317.110 1.00 43.92 425 LYS A O 1
ATOM 3471 N N . VAL A 1 427 ? 128.231 189.534 316.757 1.00 35.85 426 VAL A N 1
ATOM 3472 C CA . VAL A 1 427 ? 127.777 188.192 316.408 1.00 36.09 426 VAL A CA 1
ATOM 3473 C C . VAL A 1 427 ? 128.439 187.200 317.351 1.00 45.53 426 VAL A C 1
ATOM 3474 O O . VAL A 1 427 ? 129.673 187.129 317.419 1.00 64.63 426 VAL A O 1
ATOM 3478 N N . GLU A 1 428 ? 127.621 186.435 318.074 1.00 46.73 427 GLU A N 1
ATOM 3479 C CA . GLU A 1 428 ? 128.098 185.458 319.046 1.00 56.33 427 GLU A CA 1
ATOM 3480 C C . GLU A 1 428 ? 127.331 184.162 318.840 1.00 65.46 427 GLU A C 1
ATOM 3481 O O . GLU A 1 428 ? 126.114 184.123 319.050 1.00 68.39 427 GLU A O 1
ATOM 3487 N N . ASN A 1 429 ? 128.038 183.106 318.439 1.00 73.32 428 ASN A N 1
ATOM 3488 C CA . ASN A 1 429 ? 127.430 181.795 318.206 1.00 75.32 428 ASN A CA 1
ATOM 3489 C C . ASN A 1 429 ? 126.311 181.876 317.171 1.00 71.43 428 ASN A C 1
ATOM 3490 O O . ASN A 1 429 ? 125.261 181.247 317.316 1.00 76.04 428 ASN A O 1
ATOM 3495 N N . GLY A 1 430 ? 126.526 182.677 316.130 1.00 68.47 429 GLY A N 1
ATOM 3496 C CA . GLY A 1 430 ? 125.642 182.698 314.987 1.00 67.01 429 GLY A CA 1
ATOM 3497 C C . GLY A 1 430 ? 124.483 183.675 315.041 1.00 58.11 429 GLY A C 1
ATOM 3498 O O . GLY A 1 430 ? 123.795 183.837 314.024 1.00 52.77 429 GLY A O 1
ATOM 3499 N N . VAL A 1 431 ? 124.229 184.330 316.177 1.00 39.19 430 VAL A N 1
ATOM 3500 C CA . VAL A 1 431 ? 123.138 185.296 316.284 1.00 45.01 430 VAL A CA 1
ATOM 3501 C C . VAL A 1 431 ? 123.705 186.708 316.241 1.00 47.46 430 VAL A C 1
ATOM 3502 O O . VAL A 1 431 ? 124.591 187.063 317.029 1.00 43.82 430 VAL A O 1
ATOM 3506 N N . ALA A 1 432 ? 123.191 187.512 315.317 1.00 43.78 431 ALA A N 1
ATOM 3507 C CA . ALA A 1 432 ? 123.584 188.905 315.187 1.00 35.52 431 ALA A CA 1
ATOM 3508 C C . ALA A 1 432 ? 122.761 189.754 316.145 1.00 34.40 431 ALA A C 1
ATOM 3509 O O . ALA A 1 432 ? 121.529 189.673 316.156 1.00 49.83 431 ALA A O 1
ATOM 3511 N N . ARG A 1 433 ? 123.445 190.569 316.940 1.00 34.62 432 ARG A N 1
ATOM 3512 C CA . ARG A 1 433 ? 122.816 191.383 317.970 1.00 34.79 432 ARG A CA 1
ATOM 3513 C C . ARG A 1 433 ? 123.347 192.805 317.851 1.00 44.81 432 ARG A C 1
ATOM 3514 O O . ARG A 1 433 ? 124.559 193.006 317.726 1.00 34.48 432 ARG A O 1
ATOM 3522 N N . GLU A 1 434 ? 122.441 193.783 317.853 1.00 39.51 433 GLU A N 1
ATOM 3523 C CA . GLU A 1 434 ? 122.843 195.184 317.792 1.00 35.16 433 GLU A CA 1
ATOM 3524 C C . GLU A 1 434 ? 123.374 195.629 319.150 1.00 34.45 433 GLU A C 1
ATOM 3525 O O . GLU A 1 434 ? 122.788 195.320 320.192 1.00 47.12 433 GLU A O 1
ATOM 3531 N N . VAL A 1 435 ? 124.490 196.354 319.138 1.00 34.49 434 VAL A N 1
ATOM 3532 C CA . VAL A 1 435 ? 125.191 196.735 320.354 1.00 37.80 434 VAL A CA 1
ATOM 3533 C C . VAL A 1 435 ? 125.540 198.214 320.287 1.00 46.81 434 VAL A C 1
ATOM 3534 O O . VAL A 1 435 ? 125.458 198.853 319.238 1.00 34.33 434 VAL A O 1
ATOM 3538 N N . ASP A 1 436 ? 125.953 198.749 321.433 1.00 40.08 435 ASP A N 1
ATOM 3539 C CA . ASP A 1 436 ? 126.300 200.154 321.569 1.00 35.84 435 ASP A CA 1
ATOM 3540 C C . ASP A 1 436 ? 127.771 200.308 321.926 1.00 36.39 435 ASP A C 1
ATOM 3541 O O . ASP A 1 436 ? 128.372 199.427 322.549 1.00 63.03 435 ASP A O 1
ATOM 3546 N N . ASP A 1 437 ? 128.343 201.436 321.510 1.00 36.15 436 ASP A N 1
ATOM 3547 C CA . ASP A 1 437 ? 129.594 201.956 322.057 1.00 36.95 436 ASP A CA 1
ATOM 3548 C C . ASP A 1 437 ? 130.712 200.910 321.998 1.00 37.14 436 ASP A C 1
ATOM 3549 O O . ASP A 1 437 ? 131.211 200.423 323.011 1.00 59.75 436 ASP A O 1
ATOM 3554 N N . VAL A 1 438 ? 131.093 200.586 320.766 1.00 40.74 437 VAL A N 1
ATOM 3555 C CA . VAL A 1 438 ? 132.146 199.618 320.480 1.00 36.64 437 VAL A CA 1
ATOM 3556 C C . VAL A 1 438 ? 133.389 200.378 320.040 1.00 41.54 437 VAL A C 1
ATOM 3557 O O . VAL A 1 438 ? 133.369 201.071 319.015 1.00 41.84 437 VAL A O 1
ATOM 3561 N N . THR A 1 439 ? 134.474 200.232 320.797 1.00 42.06 438 THR A N 1
ATOM 3562 C CA . THR A 1 439 ? 135.734 200.911 320.512 1.00 41.04 438 THR A CA 1
ATOM 3563 C C . THR A 1 439 ? 136.692 199.954 319.812 1.00 39.88 438 THR A C 1
ATOM 3564 O O . THR A 1 439 ? 137.023 198.894 320.354 1.00 40.99 438 THR A O 1
ATOM 3568 N N . VAL A 1 440 ? 137.166 200.345 318.635 1.00 36.97 439 VAL A N 1
ATOM 3569 C CA . VAL A 1 440 ? 137.985 199.490 317.788 1.00 36.85 439 VAL A CA 1
ATOM 3570 C C . VAL A 1 440 ? 139.325 200.174 317.532 1.00 37.10 439 VAL A C 1
ATOM 3571 O O . VAL A 1 440 ? 139.358 201.294 317.016 1.00 39.53 439 VAL A O 1
ATOM 3575 N N . PRO A 1 441 ? 140.452 199.559 317.887 1.00 37.89 440 PRO A N 1
ATOM 3576 C CA . PRO A 1 441 ? 141.748 200.152 317.552 1.00 38.13 440 PRO A CA 1
ATOM 3577 C C . PRO A 1 441 ? 142.016 200.125 316.057 1.00 38.10 440 PRO A C 1
ATOM 3578 O O . PRO A 1 441 ? 141.509 199.285 315.309 1.00 42.08 440 PRO A O 1
ATOM 3582 N N . ILE A 1 442 ? 142.850 201.068 315.633 1.00 37.24 441 ILE A N 1
ATOM 3583 C CA . ILE A 1 442 ? 143.244 201.228 314.241 1.00 36.54 441 ILE A CA 1
ATOM 3584 C C . ILE A 1 442 ? 144.677 200.749 314.075 1.00 42.33 441 ILE A C 1
ATOM 3585 O O . ILE A 1 442 ? 145.541 201.051 314.908 1.00 51.97 441 ILE A O 1
ATOM 3590 N N . SER A 1 443 ? 144.933 200.012 312.998 1.00 36.78 442 SER A N 1
ATOM 3591 C CA . SER A 1 443 ? 146.304 199.659 312.661 1.00 40.22 442 SER A CA 1
ATOM 3592 C C . SER A 1 443 ? 147.119 200.919 312.378 1.00 38.67 442 SER A C 1
ATOM 3593 O O . SER A 1 443 ? 146.608 201.906 311.842 1.00 41.92 442 SER A O 1
ATOM 3604 N N . SER A 1 445 ? 149.268 203.909 311.096 1.00 44.26 444 SER A N 1
ATOM 3605 C CA . SER A 1 445 ? 149.183 204.559 309.795 1.00 36.47 444 SER A CA 1
ATOM 3606 C C . SER A 1 445 ? 149.945 205.872 309.859 1.00 36.79 444 SER A C 1
ATOM 3607 O O . SER A 1 445 ? 149.480 206.826 310.490 1.00 47.41 444 SER A O 1
ATOM 3610 N N . GLU A 1 446 ? 151.111 205.921 309.210 1.00 47.37 445 GLU A N 1
ATOM 3611 C CA . GLU A 1 446 ? 151.841 207.181 309.127 1.00 48.24 445 GLU A CA 1
ATOM 3612 C C . GLU A 1 446 ? 150.999 208.261 308.467 1.00 36.85 445 GLU A C 1
ATOM 3613 O O . GLU A 1 446 ? 151.210 209.452 308.715 1.00 37.10 445 GLU A O 1
ATOM 3619 N N . GLN A 1 447 ? 150.036 207.865 307.632 1.00 47.51 446 GLN A N 1
ATOM 3620 C CA . GLN A 1 447 ? 149.130 208.835 307.031 1.00 39.75 446 GLN A CA 1
ATOM 3621 C C . GLN A 1 447 ? 148.302 209.551 308.088 1.00 42.58 446 GLN A C 1
ATOM 3622 O O . GLN A 1 447 ? 147.966 210.728 307.917 1.00 48.62 446 GLN A O 1
ATOM 3628 N N . LEU A 1 448 ? 147.971 208.864 309.186 1.00 42.78 447 LEU A N 1
ATOM 3629 C CA . LEU A 1 448 ? 147.205 209.482 310.264 1.00 35.65 447 LEU A CA 1
ATOM 3630 C C . LEU A 1 448 ? 148.027 210.492 311.052 1.00 38.10 447 LEU A C 1
ATOM 3631 O O . LEU A 1 448 ? 147.450 211.320 311.766 1.00 41.54 447 LEU A O 1
ATOM 3636 N N . ASP A 1 449 ? 149.354 210.450 310.945 1.00 37.10 448 ASP A N 1
ATOM 3637 C CA . ASP A 1 449 ? 150.164 211.436 311.645 1.00 37.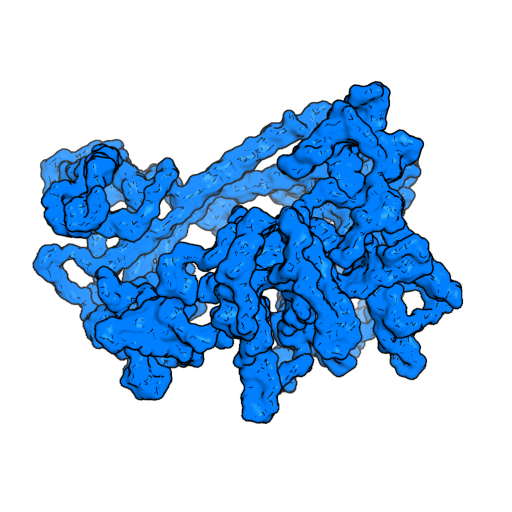99 448 ASP A CA 1
ATOM 3638 C C . ASP A 1 449 ? 149.918 212.852 311.146 1.00 37.71 448 ASP A C 1
ATOM 3639 O O . ASP A 1 449 ? 150.352 213.803 311.803 1.00 52.95 448 ASP A O 1
ATOM 3644 N N . ASN A 1 450 ? 149.241 213.021 310.010 1.00 37.97 449 ASN A N 1
ATOM 3645 C CA . ASN A 1 450 ? 148.865 214.346 309.533 1.00 48.40 449 ASN A CA 1
ATOM 3646 C C . ASN A 1 450 ? 147.607 214.881 310.205 1.00 47.15 449 ASN A C 1
ATOM 3647 O O . ASN A 1 450 ? 147.135 215.958 309.827 1.00 52.62 449 ASN A O 1
ATOM 3652 N N . LEU A 1 451 ? 147.051 214.164 311.177 1.00 47.43 450 LEU A N 1
ATOM 3653 C CA . LEU A 1 451 ? 145.836 214.579 311.866 1.00 42.13 450 LEU A CA 1
ATOM 3654 C C . LEU A 1 451 ? 146.150 214.823 313.334 1.00 43.62 450 LEU A C 1
ATOM 3655 O O . LEU A 1 451 ? 146.629 213.920 314.029 1.00 54.18 450 LEU A O 1
ATOM 3660 N N . LEU A 1 452 ? 145.885 216.042 313.797 1.00 38.01 451 LEU A N 1
ATOM 3661 C CA . LEU A 1 452 ? 145.998 216.400 315.197 1.00 44.91 451 LEU A CA 1
ATOM 3662 C C . LEU A 1 452 ? 144.650 216.880 315.716 1.00 46.79 451 LEU A C 1
ATOM 3663 O O . LEU A 1 452 ? 143.899 217.526 314.977 1.00 50.42 451 LEU A O 1
ATOM 3668 N N . PRO A 1 453 ? 144.308 216.575 316.964 1.00 46.75 452 PRO A N 1
ATOM 3669 C CA . PRO A 1 453 ? 143.046 217.076 317.520 1.00 48.73 452 PRO A CA 1
ATOM 3670 C C . PRO A 1 453 ? 143.112 218.575 317.769 1.00 47.15 452 PRO A C 1
ATOM 3671 O O . PRO A 1 453 ? 144.132 219.107 318.213 1.00 53.14 452 PRO A O 1
ATOM 3675 N N . ARG A 1 454 ? 142.004 219.257 317.477 1.00 41.85 453 ARG A N 1
ATOM 3676 C CA . ARG A 1 454 ? 141.931 220.709 317.584 1.00 49.49 453 ARG A CA 1
ATOM 3677 C C . ARG A 1 454 ? 141.260 221.169 318.872 1.00 51.56 453 ARG A C 1
ATOM 3678 O O . ARG A 1 454 ? 141.826 221.980 319.610 1.00 65.66 453 ARG A O 1
ATOM 3686 N N . ASP A 1 455 ? 140.061 220.663 319.158 1.00 54.84 454 ASP A N 1
ATOM 3687 C CA . ASP A 1 455 ? 139.284 221.084 320.314 1.00 50.89 454 ASP A CA 1
ATOM 3688 C C . ASP A 1 455 ? 138.836 219.853 321.094 1.00 46.70 454 ASP A C 1
ATOM 3689 O O . ASP A 1 455 ? 138.237 218.934 320.508 1.00 61.44 454 ASP A O 1
ATOM 3694 N N . PRO A 1 456 ? 139.121 219.778 322.396 1.00 56.89 455 PRO A N 1
ATOM 3695 C CA . PRO A 1 456 ? 138.639 218.625 323.175 1.00 64.23 455 PRO A CA 1
ATOM 3696 C C . PRO A 1 456 ? 137.132 218.604 323.355 1.00 58.08 455 PRO A C 1
ATOM 3697 O O . PRO A 1 456 ? 136.542 217.517 323.398 1.00 51.99 455 PRO A O 1
ATOM 3701 N N . ASN A 1 457 ? 136.487 219.768 323.459 1.00 54.14 456 ASN A N 1
ATOM 3702 C CA . ASN A 1 457 ? 135.041 219.788 323.651 1.00 70.63 456 ASN A CA 1
ATOM 3703 C C . ASN A 1 457 ? 134.293 219.360 322.394 1.00 64.19 456 ASN A C 1
ATOM 3704 O O . ASN A 1 457 ? 133.213 218.767 322.493 1.00 65.67 456 ASN A O 1
ATOM 3709 N N . GLU A 1 458 ? 134.842 219.640 321.210 1.00 55.67 457 GLU A N 1
ATOM 3710 C CA . GLU A 1 458 ? 134.246 219.212 319.946 1.00 59.16 457 GLU A CA 1
ATOM 3711 C C . GLU A 1 458 ? 135.128 218.146 319.310 1.00 43.02 457 GLU A C 1
ATOM 3712 O O . GLU A 1 458 ? 136.065 218.469 318.566 1.00 47.72 457 GLU A O 1
ATOM 3718 N N . PRO A 1 459 ? 134.859 216.859 319.553 1.00 38.21 458 PRO A N 1
ATOM 3719 C CA . PRO A 1 459 ? 135.754 215.798 319.065 1.00 37.82 458 PRO A CA 1
ATOM 3720 C C . PRO A 1 459 ? 135.687 215.569 317.565 1.00 41.33 458 PRO A C 1
ATOM 3721 O O . PRO A 1 459 ? 136.199 214.564 317.062 1.00 49.49 458 PRO A O 1
ATOM 3725 N N . ILE A 1 460 ? 135.047 216.486 316.847 1.00 39.65 459 ILE A N 1
ATOM 3726 C CA . ILE A 1 460 ? 135.004 216.419 315.393 1.00 35.31 459 ILE A CA 1
ATOM 3727 C C . ILE A 1 460 ? 136.122 217.251 314.764 1.00 35.45 459 ILE A C 1
ATOM 3728 O O . ILE A 1 460 ? 136.588 216.932 313.666 1.00 34.82 459 ILE A O 1
ATOM 3733 N N . ALA A 1 461 ? 136.595 218.278 315.466 1.00 45.15 460 ALA A N 1
ATOM 3734 C CA . ALA A 1 461 ? 137.600 219.185 314.933 1.00 42.55 460 ALA A CA 1
ATOM 3735 C C . ALA A 1 461 ? 138.966 218.514 314.860 1.00 39.53 460 ALA A C 1
ATOM 3736 O O . ALA A 1 461 ? 139.291 217.621 315.647 1.00 45.43 460 ALA A O 1
ATOM 3738 N N . LEU A 1 462 ? 139.774 218.961 313.905 1.00 45.28 461 LEU A N 1
ATOM 3739 C CA . LEU A 1 462 ? 141.126 218.443 313.765 1.00 43.60 461 LEU A CA 1
ATOM 3740 C C . LEU A 1 462 ? 141.992 219.488 313.080 1.00 36.93 461 LEU A C 1
ATOM 3741 O O . LEU A 1 462 ? 141.502 220.485 312.546 1.00 36.76 461 LEU A O 1
ATOM 3746 N N . TYR A 1 463 ? 143.295 219.240 313.119 1.00 40.34 462 TYR A N 1
ATOM 3747 C CA . TYR A 1 463 ? 144.283 219.967 312.343 1.00 37.49 462 TYR A CA 1
ATOM 3748 C C . TYR A 1 463 ? 144.848 219.044 311.274 1.00 36.78 462 TYR A C 1
ATOM 3749 O O . TYR A 1 463 ? 144.936 217.828 311.467 1.00 36.87 462 TYR A O 1
ATOM 3758 N N . PHE A 1 464 ? 145.245 219.623 310.146 1.00 43.82 463 PHE A N 1
ATOM 3759 C CA . PHE A 1 464 ? 145.729 218.849 309.010 1.00 42.84 463 PHE A CA 1
ATOM 3760 C C . PHE A 1 464 ? 147.133 219.309 308.648 1.00 44.87 463 PHE A C 1
ATOM 3761 O O . PHE A 1 464 ? 147.335 220.475 308.296 1.00 50.64 463 PHE A O 1
ATOM 3769 N N . ARG A 1 465 ? 148.098 218.396 308.743 1.00 42.90 464 ARG A N 1
ATOM 3770 C CA . ARG A 1 465 ? 149.478 218.696 308.394 1.00 40.87 464 ARG A CA 1
ATOM 3771 C C . ARG A 1 465 ? 149.693 218.605 306.889 1.00 48.58 464 ARG A C 1
ATOM 3772 O O . ARG A 1 465 ? 149.035 217.829 306.190 1.00 54.88 464 ARG A O 1
ATOM 3780 N N . ASP A 1 466 ? 150.642 219.398 306.395 1.00 47.11 465 ASP A N 1
ATOM 3781 C CA . ASP A 1 466 ? 151.053 219.321 305.001 1.00 50.89 465 ASP A CA 1
ATOM 3782 C C . ASP A 1 466 ? 152.461 219.887 304.878 1.00 45.54 465 ASP A C 1
ATOM 3783 O O . ASP A 1 466 ? 152.781 220.899 305.505 1.00 51.58 465 ASP A O 1
ATOM 3788 N N . TYR A 1 467 ? 153.297 219.226 304.071 1.00 43.85 466 TYR A N 1
ATOM 3789 C CA . TYR A 1 467 ? 154.667 219.695 303.887 1.00 38.67 466 TYR A CA 1
ATOM 3790 C C . TYR A 1 467 ? 154.724 221.053 303.205 1.00 42.84 466 TYR A C 1
ATOM 3791 O O . TYR A 1 467 ? 155.721 221.767 303.355 1.00 53.49 466 TYR A O 1
ATOM 3800 N N . GLY A 1 468 ? 153.684 221.423 302.464 1.00 37.73 467 GLY A N 1
ATOM 3801 C CA . GLY A 1 468 ? 153.675 222.682 301.749 1.00 43.83 467 GLY A CA 1
ATOM 3802 C C . GLY A 1 468 ? 152.774 223.714 302.390 1.00 55.80 467 GLY A C 1
ATOM 3803 O O . GLY A 1 468 ? 152.174 224.544 301.699 1.00 64.19 467 GLY A O 1
ATOM 3804 N N . ALA A 1 469 ? 152.665 223.661 303.715 1.00 54.01 468 ALA A N 1
ATOM 3805 C CA . ALA A 1 469 ? 151.882 224.632 304.473 1.00 51.70 468 ALA A CA 1
ATOM 3806 C C . ALA A 1 469 ? 152.555 224.829 305.819 1.00 48.81 468 ALA A C 1
ATOM 3807 O O . ALA A 1 469 ? 152.644 223.886 306.611 1.00 55.40 468 ALA A O 1
ATOM 3809 N N . GLU A 1 470 ? 153.030 226.047 306.075 1.00 43.39 469 GLU A N 1
ATOM 3810 C CA . GLU A 1 470 ? 153.739 226.297 307.323 1.00 48.65 469 GLU A CA 1
ATOM 3811 C C . GLU A 1 470 ? 152.810 226.147 308.520 1.00 51.61 469 GLU A C 1
ATOM 3812 O O . GLU A 1 470 ? 153.187 225.542 309.530 1.00 59.69 469 GLU A O 1
ATOM 3818 N N . GLN A 1 471 ? 151.589 226.665 308.417 1.00 49.96 470 GLN A N 1
ATOM 3819 C CA . GLN A 1 471 ? 150.576 226.516 309.453 1.00 43.61 470 GLN A CA 1
ATOM 3820 C C . GLN A 1 471 ? 149.633 225.383 309.070 1.00 51.86 470 GLN A C 1
ATOM 3821 O O . GLN A 1 471 ? 149.190 225.300 307.920 1.00 57.47 470 GLN A O 1
ATOM 3827 N N . HIS A 1 472 ? 149.331 224.513 310.031 1.00 51.77 471 HIS A N 1
ATOM 3828 C CA . HIS A 1 472 ? 148.404 223.422 309.776 1.00 38.84 471 HIS A CA 1
ATOM 3829 C C . HIS A 1 472 ? 147.027 223.968 309.421 1.00 38.27 471 HIS A C 1
ATOM 3830 O O . HIS A 1 472 ? 146.604 225.017 309.914 1.00 38.82 471 HIS A O 1
ATOM 3837 N N . PHE A 1 473 ? 146.330 223.250 308.544 1.00 37.23 472 PHE A N 1
ATOM 3838 C CA . PHE A 1 473 ? 144.961 223.598 308.199 1.00 36.66 472 PHE A CA 1
ATOM 3839 C C . PHE A 1 473 ? 144.014 223.175 309.313 1.00 36.75 472 PHE A C 1
ATOM 3840 O O . PHE A 1 473 ? 144.273 222.215 310.043 1.00 40.88 472 PHE A O 1
ATOM 3848 N N . THR A 1 474 ? 142.898 223.884 309.429 1.00 36.71 473 THR A N 1
ATOM 3849 C CA . THR A 1 474 ? 141.845 223.465 310.339 1.00 39.33 473 THR A CA 1
ATOM 3850 C C . THR A 1 474 ? 140.833 222.618 309.579 1.00 38.05 473 THR A C 1
ATOM 3851 O O . THR A 1 474 ? 140.521 222.894 308.417 1.00 39.12 473 THR A O 1
ATOM 3855 N N . GLY A 1 475 ? 140.341 221.567 310.232 1.00 42.42 474 GLY A N 1
ATOM 3856 C CA . GLY A 1 475 ? 139.463 220.635 309.557 1.00 46.35 474 GLY A CA 1
ATOM 3857 C C . GLY A 1 475 ? 138.543 219.918 310.519 1.00 47.99 474 GLY A C 1
ATOM 3858 O O . GLY A 1 475 ? 138.657 220.040 311.741 1.00 35.23 474 GLY A O 1
ATOM 3859 N N . GLU A 1 476 ? 137.618 219.158 309.940 1.00 33.68 475 GLU A N 1
ATOM 3860 C CA . GLU A 1 476 ? 136.648 218.391 310.700 1.00 33.59 475 GLU A CA 1
ATOM 3861 C C . GLU A 1 476 ? 136.545 216.991 310.121 1.00 32.88 475 GLU A C 1
ATOM 3862 O O . GLU A 1 476 ? 136.703 216.788 308.914 1.00 41.07 475 GLU A O 1
ATOM 3868 N N . PHE A 1 477 ? 136.285 216.025 310.995 1.00 33.02 476 PHE A N 1
ATOM 3869 C CA . PHE A 1 477 ? 135.934 214.693 310.533 1.00 32.40 476 PHE A CA 1
ATOM 3870 C C . PHE A 1 477 ? 134.577 214.737 309.848 1.00 31.74 476 PHE A C 1
ATOM 3871 O O . PHE A 1 477 ? 133.689 215.502 310.238 1.00 31.90 476 PHE A O 1
ATOM 3879 N N . GLY A 1 478 ? 134.424 213.924 308.810 1.00 36.26 477 GLY A N 1
ATOM 3880 C CA . GLY A 1 478 ? 133.165 213.832 308.101 1.00 30.47 477 GLY A CA 1
ATOM 3881 C C . GLY A 1 478 ? 132.628 212.420 308.143 1.00 31.74 477 GLY A C 1
ATOM 3882 O O . GLY A 1 478 ? 132.997 211.644 309.030 1.00 30.49 477 GLY A O 1
ATOM 3883 N N . GLY A 1 479 ? 131.767 212.073 307.192 1.00 29.56 478 GLY A N 1
ATOM 3884 C CA . GLY A 1 479 ? 131.226 210.732 307.152 1.00 29.28 478 GLY A CA 1
ATOM 3885 C C . GLY A 1 479 ? 132.298 209.689 306.906 1.00 29.28 478 GLY A C 1
ATOM 3886 O O . GLY A 1 479 ? 133.389 209.971 306.412 1.00 36.62 478 GLY A O 1
ATOM 3887 N N . ALA A 1 480 ? 131.969 208.455 307.269 1.00 29.28 479 ALA A N 1
ATOM 3888 C CA . ALA A 1 480 ? 132.855 207.318 307.103 1.00 29.35 479 ALA A CA 1
ATOM 3889 C C . ALA A 1 480 ? 132.067 206.164 306.510 1.00 28.97 479 ALA A C 1
ATOM 3890 O O . ALA A 1 480 ? 130.842 206.101 306.627 1.00 45.98 479 ALA A O 1
ATOM 3892 N N . LYS A 1 481 ? 132.777 205.247 305.862 1.00 28.91 480 LYS A N 1
ATOM 3893 C CA . LYS A 1 481 ? 132.134 204.068 305.304 1.00 28.66 480 LYS A CA 1
ATOM 3894 C C . LYS A 1 481 ? 133.003 202.848 305.561 1.00 29.02 480 LYS A C 1
ATOM 3895 O O . LYS A 1 481 ? 134.233 202.929 305.517 1.00 29.28 480 LYS A O 1
ATOM 3901 N N . ILE A 1 482 ? 132.351 201.725 305.838 1.00 29.10 481 ILE A N 1
ATOM 3902 C CA . ILE A 1 482 ? 133.033 200.478 306.163 1.00 29.52 481 ILE A CA 1
ATOM 3903 C C . ILE A 1 482 ? 133.249 199.689 304.880 1.00 29.30 481 ILE A C 1
ATOM 3904 O O . ILE A 1 482 ? 132.286 199.303 304.207 1.00 28.98 481 ILE A O 1
ATOM 3909 N N . GLN A 1 483 ? 134.513 199.438 304.548 1.00 37.73 482 GLN A N 1
ATOM 3910 C CA . GLN A 1 483 ? 134.881 198.764 303.314 1.00 33.65 482 GLN A CA 1
ATOM 3911 C C . GLN A 1 483 ? 135.695 197.509 303.596 1.00 36.99 482 GLN A C 1
ATOM 3912 O O . GLN A 1 483 ? 136.382 197.403 304.617 1.00 37.41 482 GLN A O 1
ATOM 3918 N N . CYS A 1 484 ? 135.610 196.568 302.659 1.00 41.08 483 CYS A N 1
ATOM 3919 C CA . CYS A 1 484 ? 136.483 195.410 302.566 1.00 40.28 483 CYS A CA 1
ATOM 3920 C C . CYS A 1 484 ? 137.119 195.400 301.181 1.00 46.21 483 CYS A C 1
ATOM 3921 O O . CYS A 1 484 ? 136.677 196.100 300.265 1.00 50.75 483 CYS A O 1
ATOM 3924 N N . ARG A 1 485 ? 138.162 194.588 301.029 1.00 46.01 484 ARG A N 1
ATOM 3925 C CA . ARG A 1 485 ? 138.804 194.437 299.731 1.00 37.42 484 ARG A CA 1
ATOM 3926 C C . ARG A 1 485 ? 137.899 193.666 298.774 1.00 35.81 484 ARG A C 1
ATOM 3927 O O . ARG A 1 485 ? 137.190 192.740 299.177 1.00 39.59 484 ARG A O 1
ATOM 3935 N N . ARG A 1 486 ? 137.934 194.044 297.493 1.00 40.34 485 ARG A N 1
ATOM 3936 C CA . ARG A 1 486 ? 137.113 193.348 296.504 1.00 54.08 485 ARG A CA 1
ATOM 3937 C C . ARG A 1 486 ? 137.495 191.876 296.384 1.00 50.66 485 ARG A C 1
ATOM 3938 O O . ARG A 1 486 ? 136.627 191.030 296.140 1.00 43.00 485 ARG A O 1
ATOM 3946 N N . ASP A 1 487 ? 138.779 191.547 296.556 1.00 48.07 486 ASP A N 1
ATOM 3947 C CA . ASP A 1 487 ? 139.203 190.156 296.439 1.00 58.09 486 ASP A CA 1
ATOM 3948 C C . ASP A 1 487 ? 138.792 189.324 297.651 1.00 59.80 486 ASP A C 1
ATOM 3949 O O . ASP A 1 487 ? 138.476 188.139 297.501 1.00 72.45 486 ASP A O 1
ATOM 3954 N N . GLN A 1 488 ? 138.780 189.915 298.846 1.00 51.55 487 GLN A N 1
ATOM 3955 C CA . GLN A 1 488 ? 138.309 189.235 300.045 1.00 48.04 487 GLN A CA 1
ATOM 3956 C C . GLN A 1 488 ? 136.801 189.318 300.215 1.00 60.60 487 GLN A C 1
ATOM 3957 O O . GLN A 1 488 ? 136.299 189.120 301.328 1.00 72.66 487 GLN A O 1
ATOM 3963 N N . LEU A 1 489 ? 136.073 189.601 299.138 1.00 66.01 488 LEU A N 1
ATOM 3964 C CA . LEU A 1 489 ? 134.625 189.766 299.172 1.00 62.83 488 LEU A CA 1
ATOM 3965 C C . LEU A 1 489 ? 133.885 188.564 298.608 1.00 87.08 488 LEU A C 1
ATOM 3966 O O . LEU A 1 489 ? 133.036 187.979 299.288 1.00 73.54 488 LEU A O 1
ATOM 3971 N N . ALA A 1 490 ? 134.203 188.175 297.368 1.00 91.85 489 ALA A N 1
ATOM 3972 C CA . ALA A 1 490 ? 133.552 187.030 296.743 1.00 107.48 489 ALA A CA 1
ATOM 3973 C C . ALA A 1 490 ? 133.824 185.736 297.494 1.00 113.42 489 ALA A C 1
ATOM 3974 O O . ALA A 1 490 ? 133.090 184.759 297.312 1.00 116.66 489 ALA A O 1
ATOM 3976 N N . HIS A 1 491 ? 134.854 185.711 298.333 1.00 115.79 490 HIS A N 1
ATOM 3977 C CA . HIS A 1 491 ? 135.209 184.528 299.094 1.00 119.77 490 HIS A CA 1
ATOM 3978 C C . HIS A 1 491 ? 134.295 184.385 300.311 1.00 113.50 490 HIS A C 1
ATOM 3979 O O . HIS A 1 491 ? 133.574 185.309 300.698 1.00 106.72 490 HIS A O 1
ATOM 3994 N N . HIS A 1 493 ? 135.048 181.077 302.755 1.00 129.50 492 HIS A N 1
ATOM 3995 C CA . HIS A 1 493 ? 136.024 180.268 303.490 1.00 134.86 492 HIS A CA 1
ATOM 3996 C C . HIS A 1 493 ? 135.534 180.098 304.933 1.00 130.70 492 HIS A C 1
ATOM 3997 O O . HIS A 1 493 ? 134.327 180.042 305.189 1.00 133.48 492 HIS A O 1
ATOM 4004 N N . ARG A 1 494 ? 136.471 180.015 305.881 1.00 136.46 493 ARG A N 1
ATOM 4005 C CA . ARG A 1 494 ? 136.205 179.962 307.319 1.00 129.44 493 ARG A CA 1
ATOM 4006 C C . ARG A 1 494 ? 137.381 180.648 308.019 1.00 130.04 493 ARG A C 1
ATOM 4007 O O . ARG A 1 494 ? 138.163 180.040 308.749 1.00 131.19 493 ARG A O 1
ATOM 4015 N N . ARG A 1 495 ? 137.528 181.950 307.781 1.00 131.23 494 ARG A N 1
ATOM 4016 C CA . ARG A 1 495 ? 138.615 182.712 308.378 1.00 132.44 494 ARG A CA 1
ATOM 4017 C C . ARG A 1 495 ? 138.101 184.056 308.871 1.00 125.87 494 ARG A C 1
ATOM 4018 O O . ARG A 1 495 ? 137.041 184.536 308.459 1.00 105.53 494 ARG A O 1
ATOM 4026 N N . ARG A 1 496 ? 138.880 184.656 309.767 1.00 115.00 495 ARG A N 1
ATOM 4027 C CA . ARG A 1 496 ? 138.547 185.939 310.374 1.00 115.08 495 ARG A CA 1
ATOM 4028 C C . ARG A 1 496 ? 139.659 186.959 310.137 1.00 109.69 495 ARG A C 1
ATOM 4029 O O . ARG A 1 496 ? 140.463 186.818 309.212 1.00 100.14 495 ARG A O 1
ATOM 4037 N N . ARG A 1 499 ? 139.692 188.095 306.964 1.00 74.11 498 ARG A N 1
ATOM 4038 C CA . ARG A 1 499 ? 139.027 189.162 306.225 1.00 68.39 498 ARG A CA 1
ATOM 4039 C C . ARG A 1 499 ? 139.245 190.512 306.894 1.00 55.54 498 ARG A C 1
ATOM 4040 O O . ARG A 1 499 ? 138.625 190.815 307.915 1.00 44.96 498 ARG A O 1
ATOM 4048 N N . ASP A 1 500 ? 140.123 191.321 306.307 1.00 47.64 499 ASP A N 1
ATOM 4049 C CA . ASP A 1 500 ? 140.392 192.650 306.834 1.00 40.27 499 ASP A CA 1
ATOM 4050 C C . ASP A 1 500 ? 139.203 193.576 306.597 1.00 41.50 499 ASP A C 1
ATOM 4051 O O . ASP A 1 500 ? 138.510 193.487 305.580 1.00 56.30 499 ASP A O 1
ATOM 4056 N N . VAL A 1 501 ? 138.974 194.479 307.549 1.00 33.14 500 VAL A N 1
ATOM 4057 C CA . VAL A 1 501 ? 137.910 195.474 307.466 1.00 32.45 500 VAL A CA 1
ATOM 4058 C C . VAL A 1 501 ? 138.532 196.856 307.620 1.00 35.34 500 VAL A C 1
ATOM 4059 O O . VAL A 1 501 ? 139.350 197.078 308.521 1.00 49.35 500 VAL A O 1
ATOM 4063 N N . TYR A 1 502 ? 138.151 197.776 306.737 1.00 31.65 501 TYR A N 1
ATOM 4064 C CA . TYR A 1 502 ? 138.664 199.136 306.732 1.00 31.52 501 TYR A CA 1
ATOM 4065 C C . TYR A 1 502 ? 137.536 200.124 306.999 1.00 31.08 501 TYR A C 1
ATOM 4066 O O . TYR A 1 502 ? 136.361 199.836 306.760 1.00 46.88 501 TYR A O 1
ATOM 4075 N N . LEU A 1 503 ? 137.907 201.303 307.495 1.00 31.20 502 LEU A N 1
ATOM 4076 C CA . LEU A 1 503 ? 136.988 202.425 307.633 1.00 30.83 502 LEU A CA 1
ATOM 4077 C C . LEU A 1 503 ? 137.507 203.571 306.780 1.00 30.53 502 LEU A C 1
ATOM 4078 O O . LEU A 1 503 ? 138.621 204.057 306.996 1.00 30.91 502 LEU A O 1
ATOM 4083 N N . ASN A 1 504 ? 136.703 204.004 305.819 1.00 29.91 503 ASN A N 1
ATOM 4084 C CA . ASN A 1 504 ? 137.095 205.065 304.901 1.00 29.63 503 ASN A CA 1
ATOM 4085 C C . ASN A 1 504 ? 136.551 206.366 305.462 1.00 29.63 503 ASN A C 1
ATOM 4086 O O . ASN A 1 504 ? 135.356 206.645 305.355 1.00 59.32 503 ASN A O 1
ATOM 4091 N N . VAL A 1 505 ? 137.422 207.166 306.066 1.00 30.07 504 VAL A N 1
ATOM 4092 C CA . VAL A 1 505 ? 137.008 208.370 306.775 1.00 30.25 504 VAL A CA 1
ATOM 4093 C C . VAL A 1 505 ? 137.197 209.576 305.872 1.00 30.01 504 VAL A C 1
ATOM 4094 O O . VAL A 1 505 ? 138.290 209.797 305.338 1.00 32.03 504 VAL A O 1
ATOM 4098 N N . SER A 1 506 ? 136.136 210.364 305.717 1.00 33.48 505 SER A N 1
ATOM 4099 C CA . SER A 1 506 ? 136.191 211.610 304.968 1.00 31.00 505 SER A CA 1
ATOM 4100 C C . SER A 1 506 ? 136.628 212.741 305.888 1.00 37.39 505 SER A C 1
ATOM 4101 O O . SER A 1 506 ? 136.041 212.943 306.954 1.00 50.05 505 SER A O 1
ATOM 4104 N N . VAL A 1 507 ? 137.658 213.472 305.476 1.00 44.23 506 VAL A N 1
ATOM 4105 C CA . VAL A 1 507 ? 138.164 214.620 306.218 1.00 31.01 506 VAL A CA 1
ATOM 4106 C C . VAL A 1 507 ? 137.892 215.866 305.393 1.00 30.85 506 VAL A C 1
ATOM 4107 O O . VAL A 1 507 ? 138.220 215.911 304.202 1.00 44.02 506 VAL A O 1
ATOM 4111 N N . ARG A 1 508 ? 137.289 216.872 306.018 1.00 31.17 507 ARG A N 1
ATOM 4112 C CA . ARG A 1 508 ? 137.046 218.154 305.372 1.00 31.18 507 ARG A CA 1
ATOM 4113 C C . ARG A 1 508 ? 138.102 219.134 305.862 1.00 36.64 507 ARG A C 1
ATOM 4114 O O . ARG A 1 508 ? 138.193 219.400 307.064 1.00 48.55 507 ARG A O 1
ATOM 4122 N N . VAL A 1 509 ? 138.893 219.666 304.935 1.00 34.60 508 VAL A N 1
ATOM 4123 C CA . VAL A 1 509 ? 140.039 220.507 305.257 1.00 33.53 508 VAL A CA 1
ATOM 4124 C C . VAL A 1 509 ? 139.788 221.904 304.709 1.00 33.71 508 VAL A C 1
ATOM 4125 O O . VAL A 1 509 ? 139.425 222.062 303.539 1.00 45.23 508 VAL A O 1
ATOM 4129 N N . GLN A 1 510 ? 139.993 222.911 305.553 1.00 33.54 509 GLN A N 1
ATOM 4130 C CA . GLN A 1 510 ? 139.689 224.299 305.233 1.00 40.22 509 GLN A CA 1
ATOM 4131 C C . GLN A 1 510 ? 140.967 225.010 304.799 1.00 49.01 509 GLN A C 1
ATOM 4132 O O . GLN A 1 510 ? 141.952 225.032 305.544 1.00 61.37 509 GLN A O 1
ATOM 4138 N N . SER A 1 511 ? 140.945 225.587 303.600 1.00 42.62 510 SER A N 1
ATOM 4139 C CA . SER A 1 511 ? 142.109 226.275 303.068 1.00 44.47 510 SER A CA 1
ATOM 4140 C C . SER A 1 511 ? 142.298 227.623 303.760 1.00 43.09 510 SER A C 1
ATOM 4141 O O . SER A 1 511 ? 141.364 228.193 304.329 1.00 41.93 510 SER A O 1
ATOM 4144 N N . GLN A 1 512 ? 143.531 228.136 303.696 1.00 36.04 511 GLN A N 1
ATOM 4145 C CA . GLN A 1 512 ? 143.840 229.398 304.364 1.00 37.07 511 GLN A CA 1
ATOM 4146 C C . GLN A 1 512 ? 142.921 230.516 303.892 1.00 46.91 511 GLN A C 1
ATOM 4147 O O . GLN A 1 512 ? 142.508 231.366 304.689 1.00 62.15 511 GLN A O 1
ATOM 4153 N N . SER A 1 513 ? 142.586 230.532 302.600 1.00 39.89 512 SER A N 1
ATOM 4154 C CA . SER A 1 513 ? 141.603 231.489 302.106 1.00 40.76 512 SER A CA 1
ATOM 4155 C C . SER A 1 513 ? 140.241 231.244 302.740 1.00 41.55 512 SER A C 1
ATOM 4156 O O . SER A 1 513 ? 139.619 232.168 303.277 1.00 44.44 512 SER A O 1
ATOM 4159 N N . GLU A 1 514 ? 139.760 229.998 302.689 1.00 35.61 513 GLU A N 1
ATOM 4160 C CA . GLU A 1 514 ? 138.468 229.686 303.291 1.00 45.74 513 GLU A CA 1
ATOM 4161 C C . GLU A 1 514 ? 138.428 230.076 304.763 1.00 49.36 513 GLU A C 1
ATOM 4162 O O . GLU A 1 514 ? 137.395 230.549 305.249 1.00 51.18 513 GLU A O 1
ATOM 4168 N N . ALA A 1 515 ? 139.545 229.921 305.476 1.00 49.59 514 ALA A N 1
ATOM 4169 C CA . ALA A 1 515 ? 139.574 230.276 306.888 1.00 50.07 514 ALA A CA 1
ATOM 4170 C C . ALA A 1 515 ? 139.346 231.764 307.112 1.00 47.74 514 ALA A C 1
ATOM 4171 O O . ALA A 1 515 ? 138.888 232.148 308.192 1.00 53.79 514 ALA A O 1
ATOM 4173 N N . ARG A 1 516 ? 139.650 232.606 306.126 1.00 56.86 515 ARG A N 1
ATOM 4174 C CA . ARG A 1 516 ? 139.418 234.041 306.234 1.00 57.74 515 ARG A CA 1
ATOM 4175 C C . ARG A 1 516 ? 138.028 234.453 305.762 1.00 55.06 515 ARG A C 1
ATOM 4176 O O . ARG A 1 516 ? 137.764 235.651 305.623 1.00 65.29 515 ARG A O 1
ATOM 4184 N N . GLY A 1 517 ? 137.144 233.497 305.497 1.00 38.31 516 GLY A N 1
ATOM 4185 C CA . GLY A 1 517 ? 135.782 233.841 305.145 1.00 55.06 516 GLY A CA 1
ATOM 4186 C C . GLY A 1 517 ? 135.627 234.534 303.812 1.00 66.21 516 GLY A C 1
ATOM 4187 O O . GLY A 1 517 ? 134.720 235.359 303.652 1.00 79.86 516 GLY A O 1
ATOM 4188 N N . GLU A 1 518 ? 136.488 234.225 302.847 1.00 55.50 517 GLU A N 1
ATOM 4189 C CA . GLU A 1 518 ? 136.383 234.757 301.497 1.00 52.59 517 GLU A CA 1
ATOM 4190 C C . GLU A 1 518 ? 135.981 233.649 300.535 1.00 46.49 517 GLU A C 1
ATOM 4191 O O . GLU A 1 518 ? 136.519 232.539 300.596 1.00 51.76 517 GLU A O 1
ATOM 4197 N N . ARG A 1 519 ? 135.027 233.959 299.651 1.00 42.06 518 ARG A N 1
ATOM 4198 C CA . ARG A 1 519 ? 134.548 232.962 298.699 1.00 49.19 518 ARG A CA 1
ATOM 4199 C C . ARG A 1 519 ? 135.676 232.467 297.804 1.00 48.51 518 ARG A C 1
ATOM 4200 O O . ARG A 1 519 ? 135.810 231.262 297.565 1.00 45.00 518 ARG A O 1
ATOM 4208 N N . ARG A 1 520 ? 136.494 233.382 297.299 1.00 45.47 519 ARG A N 1
ATOM 4209 C CA . ARG A 1 520 ? 137.650 233.052 296.483 1.00 46.71 519 ARG A CA 1
ATOM 4210 C C . ARG A 1 520 ? 138.855 233.839 296.968 1.00 44.68 519 ARG A C 1
ATOM 4211 O O . ARG A 1 520 ? 138.699 234.886 297.604 1.00 56.71 519 ARG A O 1
ATOM 4219 N N . PRO A 1 521 ? 140.067 233.343 296.722 1.00 36.51 520 PRO A N 1
ATOM 4220 C CA . PRO A 1 521 ? 141.251 234.113 297.085 1.00 44.93 520 PRO A CA 1
ATOM 4221 C C . PRO A 1 521 ? 141.253 235.447 296.369 1.00 50.69 520 PRO A C 1
ATOM 4222 O O . PRO A 1 521 ? 140.650 235.594 295.289 1.00 62.24 520 PRO A O 1
ATOM 4226 N N . PRO A 1 522 ? 141.910 236.460 296.938 1.00 41.87 521 PRO A N 1
ATOM 4227 C CA . PRO A 1 522 ? 141.878 237.788 296.306 1.00 47.36 521 PRO A CA 1
ATOM 4228 C C . PRO A 1 522 ? 142.484 237.803 294.915 1.00 58.71 521 PRO A C 1
ATOM 4229 O O . PRO A 1 522 ? 142.075 238.618 294.079 1.00 61.45 521 PRO A O 1
ATOM 4233 N N . TYR A 1 523 ? 143.437 236.917 294.635 1.00 56.32 522 TYR A N 1
ATOM 4234 C CA . TYR A 1 523 ? 144.059 236.866 293.320 1.00 50.19 522 TYR A CA 1
ATOM 4235 C C . TYR A 1 523 ? 143.235 236.098 292.298 1.00 49.04 522 TYR A C 1
ATOM 4236 O O . TYR A 1 523 ? 143.676 235.960 291.153 1.00 48.88 522 TYR A O 1
ATOM 4245 N N . ALA A 1 524 ? 142.060 235.593 292.672 1.00 49.75 523 ALA A N 1
ATOM 4246 C CA . ALA A 1 524 ? 141.216 234.910 291.703 1.00 45.47 523 ALA A CA 1
ATOM 4247 C C . ALA A 1 524 ? 140.484 235.879 290.786 1.00 46.19 523 ALA A C 1
ATOM 4248 O O . ALA A 1 524 ? 140.048 235.475 289.704 1.00 52.01 523 ALA A O 1
ATOM 4250 N N . ALA A 1 525 ? 140.346 237.142 291.188 1.00 49.30 524 ALA A N 1
ATOM 4251 C CA . ALA A 1 525 ? 139.709 238.156 290.358 1.00 48.29 524 ALA A CA 1
ATOM 4252 C C . ALA A 1 525 ? 140.609 238.654 289.236 1.00 48.53 524 ALA A C 1
ATOM 4253 O O . ALA A 1 525 ? 140.153 239.447 288.406 1.00 59.84 524 ALA A O 1
ATOM 4255 N N . VAL A 1 526 ? 141.863 238.212 289.191 1.00 43.51 525 VAL A N 1
ATOM 4256 C CA . VAL A 1 526 ? 142.819 238.667 288.189 1.00 50.58 525 VAL A CA 1
ATOM 4257 C C . VAL A 1 526 ? 142.875 237.662 287.044 1.00 60.35 525 VAL A C 1
ATOM 4258 O O . VAL A 1 526 ? 143.107 238.031 285.887 1.00 66.39 525 VAL A O 1
ATOM 4262 N N . PHE A 1 527 ? 142.645 236.389 287.353 1.00 54.29 526 PHE A N 1
ATOM 4263 C CA . PHE A 1 527 ? 142.706 235.316 286.368 1.00 43.74 526 PHE A CA 1
ATOM 4264 C C . PHE A 1 527 ? 141.312 234.747 286.150 1.00 55.47 526 PHE A C 1
ATOM 4265 O O . PHE A 1 527 ? 140.705 234.208 287.081 1.00 64.17 526 PHE A O 1
ATOM 4273 N N . ARG A 1 528 ? 140.820 234.863 284.921 1.00 52.86 527 ARG A N 1
ATOM 4274 C CA . ARG A 1 528 ? 139.536 234.297 284.525 1.00 55.11 527 ARG A CA 1
ATOM 4275 C C . ARG A 1 528 ? 139.758 232.874 284.027 1.00 54.36 527 ARG A C 1
ATOM 4276 O O . ARG A 1 528 ? 140.443 232.662 283.021 1.00 63.16 527 ARG A O 1
ATOM 4284 N N . LEU A 1 529 ? 139.194 231.904 284.739 1.00 56.56 528 LEU A N 1
ATOM 4285 C CA . LEU A 1 529 ? 139.250 230.503 284.346 1.00 47.03 528 LEU A CA 1
ATOM 4286 C C . LEU A 1 529 ? 137.898 230.113 283.760 1.00 44.63 528 LEU A C 1
ATOM 4287 O O . LEU A 1 529 ? 136.862 230.282 284.411 1.00 57.71 528 LEU A O 1
ATOM 4292 N N . VAL A 1 530 ? 137.908 229.600 282.532 1.00 48.90 529 VAL A N 1
ATOM 4293 C CA . VAL A 1 530 ? 136.687 229.380 281.766 1.00 52.81 529 VAL A CA 1
ATOM 4294 C C . VAL A 1 530 ? 136.566 227.905 281.408 1.00 50.65 529 VAL A C 1
ATOM 4295 O O . VAL A 1 530 ? 137.548 227.269 281.012 1.00 54.46 529 VAL A O 1
ATOM 4299 N N . GLY A 1 531 ? 135.357 227.369 281.545 1.00 37.33 530 GLY A N 1
ATOM 4300 C CA . GLY A 1 531 ? 135.067 226.030 281.086 1.00 38.86 530 GLY A CA 1
ATOM 4301 C C . GLY A 1 531 ? 135.630 224.944 281.980 1.00 46.82 530 GLY A C 1
ATOM 4302 O O . GLY A 1 531 ? 136.283 225.182 282.998 1.00 43.08 530 GLY A O 1
ATOM 4303 N N . ASP A 1 532 ? 135.350 223.702 281.575 1.00 53.99 531 ASP A N 1
ATOM 4304 C CA . ASP A 1 532 ? 135.890 222.551 282.290 1.00 60.34 531 ASP A CA 1
ATOM 4305 C C . ASP A 1 532 ? 137.393 222.418 282.106 1.00 57.34 531 ASP A C 1
ATOM 4306 O O . ASP A 1 532 ? 138.063 221.846 282.972 1.00 59.47 531 ASP A O 1
ATOM 4311 N N . ASN A 1 533 ? 137.935 222.943 281.008 1.00 56.09 532 ASN A N 1
ATOM 4312 C CA . ASN A 1 533 ? 139.372 222.936 280.771 1.00 36.51 532 ASN A CA 1
ATOM 4313 C C . ASN A 1 533 ? 140.101 224.063 281.486 1.00 41.97 532 ASN A C 1
ATOM 4314 O O . ASN A 1 533 ? 141.322 224.162 281.344 1.00 42.04 532 ASN A O 1
ATOM 4319 N N . HIS A 1 534 ? 139.386 224.913 282.226 1.00 47.07 533 HIS A N 1
ATOM 4320 C CA . HIS A 1 534 ? 139.993 225.984 283.020 1.00 31.60 533 HIS A CA 1
ATOM 4321 C C . HIS A 1 534 ? 140.864 226.899 282.164 1.00 48.19 533 HIS A C 1
ATOM 4322 O O . HIS A 1 534 ? 141.962 227.287 282.566 1.00 61.86 533 HIS A O 1
ATOM 4329 N N . ARG A 1 535 ? 140.377 227.243 280.973 1.00 49.10 534 ARG A N 1
ATOM 4330 C CA . ARG A 1 535 ? 141.143 228.100 280.078 1.00 41.07 534 ARG A CA 1
ATOM 4331 C C . ARG A 1 535 ? 141.428 229.430 280.759 1.00 43.46 534 ARG A C 1
ATOM 4332 O O . ARG A 1 535 ? 140.506 230.134 281.180 1.00 43.55 534 ARG A O 1
ATOM 4340 N N . ALA A 1 536 ? 142.713 229.753 280.890 1.00 41.86 535 ALA A N 1
ATOM 4341 C CA . ALA A 1 536 ? 143.146 230.900 281.673 1.00 34.02 535 ALA A CA 1
ATOM 4342 C C . ALA A 1 536 ? 143.115 232.168 280.835 1.00 39.45 535 ALA A C 1
ATOM 4343 O O . ALA A 1 536 ? 143.589 232.185 279.694 1.00 45.31 535 ALA A O 1
ATOM 4345 N N . PHE A 1 537 ? 142.558 233.230 281.411 1.00 43.63 536 PHE A N 1
ATOM 4346 C CA . PHE A 1 537 ? 142.550 234.550 280.800 1.00 50.93 536 PHE A CA 1
ATOM 4347 C C . PHE A 1 537 ? 142.833 235.586 281.878 1.00 40.10 536 PHE A C 1
ATOM 4348 O O . PHE A 1 537 ? 142.287 235.508 282.982 1.00 44.21 536 PHE A O 1
ATOM 4356 N N . VAL A 1 538 ? 143.689 236.550 281.552 1.00 37.26 537 VAL A N 1
ATOM 4357 C CA . VAL A 1 538 ? 144.152 237.549 282.509 1.00 47.81 537 VAL A CA 1
ATOM 4358 C C . VAL A 1 538 ? 143.280 238.793 282.413 1.00 49.27 537 VAL A C 1
ATOM 4359 O O . VAL A 1 538 ? 143.044 239.318 281.317 1.00 52.26 537 VAL A O 1
ATOM 4363 N N . HIS A 1 539 ? 142.812 239.273 283.563 1.00 48.10 538 HIS A N 1
ATOM 4364 C CA . HIS A 1 539 ? 142.140 240.567 283.660 1.00 41.50 538 HIS A CA 1
ATOM 4365 C C . HIS A 1 539 ? 143.209 241.650 283.710 1.00 52.80 538 HIS A C 1
ATOM 4366 O O . HIS A 1 539 ? 143.641 242.078 284.781 1.00 57.94 538 HIS A O 1
ATOM 4373 N N . PHE A 1 540 ? 143.641 242.106 282.531 1.00 50.50 539 PHE A N 1
ATOM 4374 C CA . PHE A 1 540 ? 144.702 243.106 282.465 1.00 51.67 539 PHE A CA 1
ATOM 4375 C C . PHE A 1 540 ? 144.301 244.422 283.120 1.00 66.25 539 PHE A C 1
ATOM 4376 O O . PHE A 1 540 ? 145.178 245.184 283.540 1.00 72.23 539 PHE A O 1
ATOM 4384 N N . ASP A 1 541 ? 142.999 244.704 283.224 1.00 70.87 540 ASP A N 1
ATOM 4385 C CA . ASP A 1 541 ? 142.556 245.917 283.905 1.00 78.39 540 ASP A CA 1
ATOM 4386 C C . ASP A 1 541 ? 142.936 245.897 285.380 1.00 73.98 540 ASP A C 1
ATOM 4387 O O . ASP A 1 541 ? 143.358 246.918 285.937 1.00 69.08 540 ASP A O 1
ATOM 4392 N N . LYS A 1 542 ? 142.808 244.738 286.025 1.00 78.76 541 LYS A N 1
ATOM 4393 C CA . LYS A 1 542 ? 142.798 244.668 287.479 1.00 68.19 541 LYS A CA 1
ATOM 4394 C C . LYS A 1 542 ? 144.162 244.400 288.101 1.00 64.76 541 LYS A C 1
ATOM 4395 O O . LYS A 1 542 ? 144.334 244.655 289.298 1.00 70.62 541 LYS A O 1
ATOM 4401 N N . LEU A 1 543 ? 145.135 243.897 287.342 1.00 56.88 542 LEU A N 1
ATOM 4402 C CA . LEU A 1 543 ? 146.405 243.551 287.970 1.00 62.10 542 LEU A CA 1
ATOM 4403 C C . LEU A 1 543 ? 147.294 244.759 288.236 1.00 65.98 542 LEU A C 1
ATOM 4404 O O . LEU A 1 543 ? 148.313 244.613 288.919 1.00 70.99 542 LEU A O 1
ATOM 4409 N N . SER A 1 544 ? 146.947 245.938 287.718 1.00 76.90 543 SER A N 1
ATOM 4410 C CA . SER A 1 544 ? 147.697 247.136 288.079 1.00 78.63 543 SER A CA 1
ATOM 4411 C C . SER A 1 544 ? 147.440 247.521 289.531 1.00 69.37 543 SER A C 1
ATOM 4412 O O . SER A 1 544 ? 148.374 247.867 290.264 1.00 55.47 543 SER A O 1
ATOM 4415 N N . ASP A 1 545 ? 146.177 247.456 289.965 1.00 69.67 544 ASP A N 1
ATOM 4416 C CA . ASP A 1 545 ? 145.821 247.772 291.343 1.00 57.58 544 ASP A CA 1
ATOM 4417 C C . ASP A 1 545 ? 146.152 246.639 292.302 1.00 59.99 544 ASP A C 1
ATOM 4418 O O . ASP A 1 545 ? 146.398 246.892 293.486 1.00 67.48 544 ASP A O 1
ATOM 4423 N N . TYR A 1 546 ? 146.137 245.393 291.820 1.00 60.76 545 TYR A N 1
ATOM 4424 C CA . TYR A 1 546 ? 146.437 244.257 292.687 1.00 56.17 545 TYR A CA 1
ATOM 4425 C C . TYR A 1 546 ? 147.867 244.333 293.213 1.00 55.57 545 TYR A C 1
ATOM 4426 O O . TYR A 1 546 ? 148.109 244.150 294.412 1.00 50.04 545 TYR A O 1
ATOM 4435 N N . LEU A 1 547 ? 148.831 244.604 292.329 1.00 51.20 546 LEU A N 1
ATOM 4436 C CA . LEU A 1 547 ? 150.209 244.766 292.781 1.00 54.06 546 LEU A CA 1
ATOM 4437 C C . LEU A 1 547 ? 150.341 245.918 293.764 1.00 67.91 546 LEU A C 1
ATOM 4438 O O . LEU A 1 547 ? 151.181 245.869 294.670 1.00 78.28 546 LEU A O 1
ATOM 4443 N N . ALA A 1 548 ? 149.525 246.962 293.604 1.00 63.34 547 ALA A N 1
ATOM 4444 C CA . ALA A 1 548 ? 149.524 248.049 294.575 1.00 62.38 547 ALA A CA 1
ATOM 4445 C C . ALA A 1 548 ? 149.005 247.573 295.927 1.00 60.99 547 ALA A C 1
ATOM 4446 O O . ALA A 1 548 ? 149.542 247.951 296.975 1.00 66.99 547 ALA A O 1
ATOM 4448 N N . GLU A 1 549 ? 147.968 246.734 295.920 1.00 51.17 548 GLU A N 1
ATOM 4449 C CA . GLU A 1 549 ? 147.406 246.191 297.150 1.00 60.70 548 GLU A CA 1
ATOM 4450 C C . GLU A 1 549 ? 148.166 244.977 297.666 1.00 62.73 548 GLU A C 1
ATOM 4451 O O . GLU A 1 549 ? 148.006 244.619 298.837 1.00 64.22 548 GLU A O 1
ATOM 4457 N N . HIS A 1 550 ? 148.978 244.332 296.830 1.00 62.61 549 HIS A N 1
ATOM 4458 C CA . HIS A 1 550 ? 149.688 243.109 297.209 1.00 50.64 549 HIS A CA 1
ATOM 4459 C C . HIS A 1 550 ? 151.122 243.179 296.709 1.00 51.28 549 HIS A C 1
ATOM 4460 O O . HIS A 1 550 ? 151.500 242.503 295.746 1.00 54.33 549 HIS A O 1
ATOM 4467 N N . PRO A 1 551 ? 151.959 243.981 297.356 1.00 55.49 550 PRO A N 1
ATOM 4468 C CA . PRO A 1 551 ? 153.351 244.092 296.920 1.00 47.32 550 PRO A CA 1
ATOM 4469 C C . PRO A 1 551 ? 154.196 242.940 297.436 1.00 57.48 550 PRO A C 1
ATOM 4470 O O . PRO A 1 551 ? 153.968 242.405 298.524 1.00 58.58 550 PRO A O 1
ATOM 4474 N N . ASP A 1 552 ? 155.179 242.558 296.622 1.00 59.44 551 ASP A N 1
ATOM 4475 C CA . ASP A 1 552 ? 156.117 241.512 297.011 1.00 61.33 551 ASP A CA 1
ATOM 4476 C C . ASP A 1 552 ? 156.878 241.928 298.261 1.00 49.66 551 ASP A C 1
ATOM 4477 O O . ASP A 1 552 ? 157.484 243.002 298.306 1.00 55.84 551 ASP A O 1
ATOM 4482 N N . ASP A 1 553 ? 156.847 241.067 299.278 1.00 50.36 552 ASP A N 1
ATOM 4483 C CA . ASP A 1 553 ? 157.519 241.337 300.541 1.00 56.88 552 ASP A CA 1
ATOM 4484 C C . ASP A 1 553 ? 158.476 240.222 300.939 1.00 53.04 552 ASP A C 1
ATOM 4485 O O . ASP A 1 553 ? 159.027 240.260 302.045 1.00 54.54 552 ASP A O 1
ATOM 4490 N N . GLY A 1 554 ? 158.673 239.228 300.079 1.00 47.18 553 GLY A N 1
ATOM 4491 C CA . GLY A 1 554 ? 159.661 238.200 300.309 1.00 49.02 553 GLY A CA 1
ATOM 4492 C C . GLY A 1 554 ? 159.200 237.017 301.128 1.00 57.69 553 GLY A C 1
ATOM 4493 O O . GLY A 1 554 ? 160.012 236.122 301.395 1.00 66.42 553 GLY A O 1
ATOM 4494 N N . LYS A 1 555 ? 157.936 236.975 301.539 1.00 49.24 554 LYS A N 1
ATOM 4495 C CA . LYS A 1 555 ? 157.461 235.852 302.335 1.00 53.48 554 LYS A CA 1
ATOM 4496 C C . LYS A 1 555 ? 157.411 234.588 301.481 1.00 56.60 554 LYS A C 1
ATOM 4497 O O . LYS A 1 555 ? 156.910 234.601 300.352 1.00 51.72 554 LYS A O 1
ATOM 4503 N N . LEU A 1 556 ? 157.947 233.500 302.023 1.00 49.33 555 LEU A N 1
ATOM 4504 C CA . LEU A 1 556 ? 158.135 232.259 301.291 1.00 43.10 555 LEU A CA 1
ATOM 4505 C C . LEU A 1 556 ? 157.067 231.239 301.658 1.00 49.76 555 LEU A C 1
ATOM 4506 O O . LEU A 1 556 ? 156.356 231.365 302.657 1.00 63.85 555 LEU A O 1
ATOM 4511 N N . GLY A 1 557 ? 156.977 230.202 300.831 1.00 44.94 556 GLY A N 1
ATOM 4512 C CA . GLY A 1 557 ? 156.036 229.137 301.083 1.00 46.51 556 GLY A CA 1
ATOM 4513 C C . GLY A 1 557 ? 154.602 229.630 301.069 1.00 43.34 556 GLY A C 1
ATOM 4514 O O . GLY A 1 557 ? 154.252 230.611 300.408 1.00 40.17 556 GLY A O 1
ATOM 4515 N N . SER A 1 558 ? 153.758 228.935 301.833 1.00 42.41 557 SER A N 1
ATOM 4516 C CA . SER A 1 558 ? 152.337 229.244 301.907 1.00 46.03 557 SER A CA 1
ATOM 4517 C C . SER A 1 558 ? 152.049 230.614 302.506 1.00 53.77 557 SER A C 1
ATOM 4518 O O . SER A 1 558 ? 150.903 231.070 302.430 1.00 64.32 557 SER A O 1
ATOM 4521 N N . GLU A 1 559 ? 153.042 231.281 303.092 1.00 49.80 558 GLU A N 1
ATOM 4522 C CA . GLU A 1 559 ? 152.818 232.583 303.705 1.00 52.90 558 GLU A CA 1
ATOM 4523 C C . GLU A 1 559 ? 152.901 233.743 302.723 1.00 55.58 558 GLU A C 1
ATOM 4524 O O . GLU A 1 559 ? 152.665 234.886 303.124 1.00 58.91 558 GLU A O 1
ATOM 4530 N N . GLY A 1 560 ? 153.226 233.486 301.458 1.00 53.41 559 GLY A N 1
ATOM 4531 C CA . GLY A 1 560 ? 153.410 234.546 300.488 1.00 55.18 559 GLY A CA 1
ATOM 4532 C C . GLY A 1 560 ? 152.369 234.636 299.398 1.00 51.30 559 GLY A C 1
ATOM 4533 O O . GLY A 1 560 ? 152.562 235.401 298.443 1.00 60.23 559 GLY A O 1
ATOM 4534 N N . LEU A 1 561 ? 151.266 233.892 299.495 1.00 49.11 560 LEU A N 1
ATOM 4535 C CA . LEU A 1 561 ? 150.257 233.912 298.444 1.00 39.41 560 LEU A CA 1
ATOM 4536 C C . LEU A 1 561 ? 149.522 235.241 298.356 1.00 45.61 560 LEU A C 1
ATOM 4537 O O . LEU A 1 561 ? 148.873 235.504 297.340 1.00 57.77 560 LEU A O 1
ATOM 4542 N N . LEU A 1 562 ? 149.597 236.079 299.386 1.00 47.19 561 LEU A N 1
ATOM 4543 C CA . LEU A 1 562 ? 148.914 237.363 299.374 1.00 41.50 561 LEU A CA 1
ATOM 4544 C C . LEU A 1 562 ? 149.852 238.515 299.053 1.00 50.31 561 LEU A C 1
ATOM 4545 O O . LEU A 1 562 ? 149.460 239.679 299.191 1.00 55.23 561 LEU A O 1
ATOM 4550 N N . SER A 1 563 ? 151.075 238.219 298.622 1.00 55.68 562 SER A N 1
ATOM 4551 C CA . SER A 1 563 ? 152.058 239.240 298.284 1.00 49.83 562 SER A CA 1
ATOM 4552 C C . SER A 1 563 ? 152.772 238.813 297.013 1.00 57.11 562 SER A C 1
ATOM 4553 O O . SER A 1 563 ? 153.383 237.740 296.972 1.00 49.64 562 SER A O 1
ATOM 4556 N N . GLY A 1 564 ? 152.701 239.651 295.986 1.00 56.45 563 GLY A N 1
ATOM 4557 C CA . GLY A 1 564 ? 153.237 239.315 294.688 1.00 53.58 563 GLY A CA 1
ATOM 4558 C C . GLY A 1 564 ? 152.209 238.632 293.807 1.00 58.21 563 GLY A C 1
ATOM 4559 O O . GLY A 1 564 ? 151.106 238.276 294.229 1.00 66.96 563 GLY A O 1
ATOM 4560 N N . LEU A 1 565 ? 152.589 238.450 292.544 1.00 54.66 564 LEU A N 1
ATOM 4561 C CA . LEU A 1 565 ? 151.705 237.822 291.563 1.00 46.72 564 LEU A CA 1
ATOM 4562 C C . LEU A 1 565 ? 152.588 237.041 290.593 1.00 40.12 564 LEU A C 1
ATOM 4563 O O . LEU A 1 565 ? 153.217 237.633 289.712 1.00 52.75 564 LEU A O 1
ATOM 4568 N N . ARG A 1 566 ? 152.632 235.719 290.765 1.00 39.34 565 ARG A N 1
ATOM 4569 C CA . ARG A 1 566 ? 153.494 234.849 289.979 1.00 39.00 565 ARG A CA 1
ATOM 4570 C C . ARG A 1 566 ? 152.688 233.714 289.368 1.00 40.97 565 ARG A C 1
ATOM 4571 O O . ARG A 1 566 ? 151.734 233.213 289.967 1.00 56.86 565 ARG A O 1
ATOM 4579 N N . VAL A 1 567 ? 153.102 233.299 288.174 1.00 39.61 566 VAL A N 1
ATOM 4580 C CA . VAL A 1 567 ? 152.459 232.218 287.438 1.00 38.32 566 VAL A CA 1
ATOM 4581 C C . VAL A 1 567 ? 153.526 231.203 287.056 1.00 43.79 566 VAL A C 1
ATOM 4582 O O . VAL A 1 567 ? 154.601 231.578 286.576 1.00 44.02 566 VAL A O 1
ATOM 4594 N N . SER A 1 569 ? 154.260 228.040 284.564 1.00 35.51 568 SER A N 1
ATOM 4595 C CA . SER A 1 569 ? 153.811 227.257 283.424 1.00 35.07 568 SER A CA 1
ATOM 4596 C C . SER A 1 569 ? 154.493 225.899 283.448 1.00 34.83 568 SER A C 1
ATOM 4597 O O . SER A 1 569 ? 155.647 225.779 283.864 1.00 35.23 568 SER A O 1
ATOM 4600 N N . VAL A 1 570 ? 153.767 224.874 283.015 1.00 34.25 569 VAL A N 1
ATOM 4601 C CA . VAL A 1 570 ? 154.213 223.494 283.138 1.00 34.00 569 VAL A CA 1
ATOM 4602 C C . VAL A 1 570 ? 154.063 222.808 281.792 1.00 38.94 569 VAL A C 1
ATOM 4603 O O . VAL A 1 570 ? 152.978 222.822 281.201 1.00 40.83 569 VAL A O 1
ATOM 4607 N N . ALA A 1 571 ? 155.142 222.194 281.318 1.00 34.15 570 ALA A N 1
ATOM 4608 C CA . ALA A 1 571 ? 155.140 221.424 280.078 1.00 34.11 570 ALA A CA 1
ATOM 4609 C C . ALA A 1 571 ? 155.287 219.950 280.436 1.00 33.84 570 ALA A C 1
ATOM 4610 O O . ALA A 1 571 ? 156.394 219.474 280.702 1.00 34.16 570 ALA A O 1
ATOM 4612 N N . LEU A 1 572 ? 154.167 219.230 280.444 1.00 36.66 571 LEU A N 1
ATOM 4613 C CA . LEU A 1 572 ? 154.201 217.800 280.709 1.00 33.06 571 LEU A CA 1
ATOM 4614 C C . LEU A 1 572 ? 154.870 217.059 279.560 1.00 37.01 571 LEU A C 1
ATOM 4615 O O . LEU A 1 572 ? 154.747 217.434 278.389 1.00 37.86 571 LEU A O 1
ATOM 4620 N N . GLY A 1 573 ? 155.578 215.989 279.907 1.00 37.24 572 GLY A N 1
ATOM 4621 C CA . GLY A 1 573 ? 156.252 215.179 278.913 1.00 40.17 572 GLY A CA 1
ATOM 4622 C C . GLY A 1 573 ? 156.456 213.771 279.424 1.00 48.30 572 GLY A C 1
ATOM 4623 O O . GLY A 1 573 ? 156.124 213.441 280.565 1.00 46.32 572 GLY A O 1
ATOM 4624 N N . LEU A 1 574 ? 157.011 212.935 278.548 1.00 51.76 573 LEU A N 1
ATOM 4625 C CA . LEU A 1 574 ? 157.333 211.554 278.882 1.00 40.64 573 LEU A CA 1
ATOM 4626 C C . LEU A 1 574 ? 158.772 211.410 279.360 1.00 37.14 573 LEU A C 1
ATOM 4627 O O . LEU A 1 574 ? 159.030 210.735 280.361 1.00 42.87 573 LEU A O 1
ATOM 4632 N N . ARG A 1 575 ? 159.714 212.035 278.648 1.00 39.01 574 ARG A N 1
ATOM 4633 C CA . ARG A 1 575 ? 161.114 212.002 279.062 1.00 36.48 574 ARG A CA 1
ATOM 4634 C C . ARG A 1 575 ? 161.305 212.701 280.402 1.00 41.01 574 ARG A C 1
ATOM 4635 O O . ARG A 1 575 ? 161.897 212.140 281.332 1.00 44.91 574 ARG A O 1
ATOM 4643 N N . THR A 1 576 ? 160.829 213.938 280.509 1.00 35.71 575 THR A N 1
ATOM 4644 C CA . THR A 1 576 ? 160.757 214.657 281.774 1.00 46.44 575 THR A CA 1
ATOM 4645 C C . THR A 1 576 ? 159.291 214.880 282.109 1.00 40.69 575 THR A C 1
ATOM 4646 O O . THR A 1 576 ? 158.540 215.421 281.290 1.00 44.27 575 THR A O 1
ATOM 4650 N N . SER A 1 577 ? 158.885 214.457 283.307 1.00 35.02 576 SER A N 1
ATOM 4651 C CA . SER A 1 577 ? 157.470 214.502 283.654 1.00 33.89 576 SER A CA 1
ATOM 4652 C C . SER A 1 577 ? 156.933 215.925 283.595 1.00 33.74 576 SER A C 1
ATOM 4653 O O . SER A 1 577 ? 155.824 216.157 283.099 1.00 44.95 576 SER A O 1
ATOM 4656 N N . ALA A 1 578 ? 157.712 216.894 284.069 1.00 34.16 577 ALA A N 1
ATOM 4657 C CA . ALA A 1 578 ? 157.255 218.276 284.110 1.00 34.13 577 ALA A CA 1
ATOM 4658 C C . ALA A 1 578 ? 158.441 219.213 283.961 1.00 47.63 577 ALA A C 1
ATOM 4659 O O . ALA A 1 578 ? 159.472 219.020 284.609 1.00 49.00 577 ALA A O 1
ATOM 4661 N N . SER A 1 579 ? 158.283 220.222 283.108 1.00 34.93 578 SER A N 1
ATOM 4662 C CA . SER A 1 579 ? 159.258 221.290 282.939 1.00 35.58 578 SER A CA 1
ATOM 4663 C C . SER A 1 579 ? 158.546 222.609 283.193 1.00 35.55 578 SER A C 1
ATOM 4664 O O . SER A 1 579 ? 157.525 222.901 282.560 1.00 35.20 578 SER A O 1
ATOM 4667 N N . ILE A 1 580 ? 159.071 223.394 284.127 1.00 35.98 579 ILE A N 1
ATOM 4668 C CA . ILE A 1 580 ? 158.366 224.562 284.629 1.00 35.99 579 ILE A CA 1
ATOM 4669 C C . ILE A 1 580 ? 159.224 225.798 284.420 1.00 36.75 579 ILE A C 1
ATOM 4670 O O . ILE A 1 580 ? 160.447 225.725 284.286 1.00 37.30 579 ILE A O 1
ATOM 4675 N N . SER A 1 581 ? 158.556 226.946 284.385 1.00 36.84 580 SER A N 1
ATOM 4676 C CA . SER A 1 581 ? 159.227 228.237 284.386 1.00 37.61 580 SER A CA 1
ATOM 4677 C C . SER A 1 581 ? 158.332 229.219 285.120 1.00 37.64 580 SER A C 1
ATOM 4678 O O . SER A 1 581 ? 157.128 229.276 284.854 1.00 37.14 580 SER A O 1
ATOM 4681 N N . VAL A 1 582 ? 158.920 229.976 286.040 1.00 38.27 581 VAL A N 1
ATOM 4682 C CA . VAL A 1 582 ? 158.188 230.859 286.937 1.00 38.42 581 VAL A CA 1
ATOM 4683 C C . VAL A 1 582 ? 158.419 232.295 286.492 1.00 39.16 581 VAL A C 1
ATOM 4684 O O . VAL A 1 582 ? 159.557 232.690 286.212 1.00 59.74 581 VAL A O 1
ATOM 4688 N N . PHE A 1 583 ? 157.341 233.067 286.418 1.00 39.09 582 PHE A N 1
ATOM 4689 C CA . PHE A 1 583 ? 157.396 234.466 286.030 1.00 39.82 582 PHE A CA 1
ATOM 4690 C C . PHE A 1 583 ? 156.696 235.308 287.086 1.00 41.50 582 PHE A C 1
ATOM 4691 O O . PHE A 1 583 ? 155.719 234.874 287.700 1.00 45.05 582 PHE A O 1
ATOM 4699 N N . ARG A 1 584 ? 157.205 236.519 287.287 1.00 42.83 583 ARG A N 1
ATOM 4700 C CA . ARG A 1 584 ? 156.681 237.448 288.277 1.00 41.55 583 ARG A CA 1
ATOM 4701 C C . ARG A 1 584 ? 156.236 238.727 287.582 1.00 46.18 583 ARG A C 1
ATOM 4702 O O . ARG A 1 584 ? 156.927 239.231 286.692 1.00 55.45 583 ARG A O 1
ATOM 4710 N N . VAL A 1 585 ? 155.075 239.241 287.977 1.00 42.06 584 VAL A N 1
ATOM 4711 C CA . VAL A 1 585 ? 154.617 240.533 287.477 1.00 42.73 584 VAL A CA 1
ATOM 4712 C C . VAL A 1 585 ? 155.334 241.629 288.252 1.00 49.49 584 VAL A C 1
ATOM 4713 O O . VAL A 1 585 ? 155.379 241.603 289.487 1.00 59.46 584 VAL A O 1
ATOM 4717 N N . ALA A 1 586 ? 155.906 242.589 287.531 1.00 48.33 585 ALA A N 1
ATOM 4718 C CA . ALA A 1 586 ? 156.688 243.641 288.166 1.00 50.46 585 ALA A CA 1
ATOM 4719 C C . ALA A 1 586 ? 156.708 244.866 287.266 1.00 53.97 585 ALA A C 1
ATOM 4720 O O . ALA A 1 586 ? 156.493 244.774 286.055 1.00 47.20 585 ALA A O 1
ATOM 4722 N N . ARG A 1 587 ? 156.965 246.018 287.881 1.00 56.53 586 ARG A N 1
ATOM 4723 C CA . ARG A 1 587 ? 157.134 247.248 287.121 1.00 58.75 586 ARG A CA 1
ATOM 4724 C C . ARG A 1 587 ? 158.414 247.181 286.302 1.00 61.65 586 ARG A C 1
ATOM 4725 O O . ARG A 1 587 ? 159.423 246.625 286.744 1.00 63.05 586 ARG A O 1
ATOM 4733 N N . LYS A 1 588 ? 158.379 247.768 285.104 1.00 58.52 587 LYS A N 1
ATOM 4734 C CA . LYS A 1 588 ? 159.575 247.781 284.272 1.00 65.75 587 LYS A CA 1
ATOM 4735 C C . LYS A 1 588 ? 160.712 248.579 284.903 1.00 90.19 587 LYS A C 1
ATOM 4736 O O . LYS A 1 588 ? 161.847 248.498 284.421 1.00 95.73 587 LYS A O 1
ATOM 4742 N N . ASP A 1 589 ? 160.438 249.329 285.973 1.00 91.58 588 ASP A N 1
ATOM 4743 C CA . ASP A 1 589 ? 161.472 249.991 286.769 1.00 91.21 588 ASP A CA 1
ATOM 4744 C C . ASP A 1 589 ? 162.162 248.930 287.628 1.00 90.39 588 ASP A C 1
ATOM 4745 O O . ASP A 1 589 ? 161.880 248.752 288.817 1.00 66.61 588 ASP A O 1
ATOM 4750 N N . GLU A 1 590 ? 163.080 248.209 286.994 1.00 95.07 589 GLU A N 1
ATOM 4751 C CA . GLU A 1 590 ? 163.810 247.122 287.636 1.00 94.36 589 GLU A CA 1
ATOM 4752 C C . GLU A 1 590 ? 165.308 247.380 287.464 1.00 102.03 589 GLU A C 1
ATOM 4753 O O . GLU A 1 590 ? 165.754 248.508 287.216 1.00 113.37 589 GLU A O 1
ATOM 4759 N N . LEU A 1 591 ? 166.109 246.325 287.590 1.00 107.95 590 LEU A N 1
ATOM 4760 C CA . LEU A 1 591 ? 167.561 246.467 287.578 1.00 94.25 590 LEU A CA 1
ATOM 4761 C C . LEU A 1 591 ? 168.190 245.126 287.200 1.00 82.78 590 LEU A C 1
ATOM 4762 O O . LEU A 1 591 ? 167.508 244.231 286.687 1.00 70.22 590 LEU A O 1
ATOM 4767 N N . LYS A 1 592 ? 169.501 244.991 287.459 1.00 81.24 591 LYS A N 1
ATOM 4768 C CA . LYS A 1 592 ? 170.333 243.848 287.123 1.00 85.86 591 LYS A CA 1
ATOM 4769 C C . LYS A 1 592 ? 170.367 242.842 288.268 1.00 111.10 591 LYS A C 1
ATOM 4770 O O . LYS A 1 592 ? 170.070 243.176 289.418 1.00 115.46 591 LYS A O 1
ATOM 4776 N N . PRO A 1 593 ? 170.721 241.595 287.980 1.00 109.42 592 PRO A N 1
ATOM 4777 C CA . PRO A 1 593 ? 170.619 240.524 288.972 1.00 111.06 592 PRO A CA 1
ATOM 4778 C C . PRO A 1 593 ? 171.914 240.303 289.748 1.00 117.55 592 PRO A C 1
ATOM 4779 O O . PRO A 1 593 ? 172.959 240.900 289.474 1.00 113.93 592 PRO A O 1
ATOM 4783 N N . ASN A 1 594 ? 171.821 239.383 290.709 1.00 120.02 593 ASN A N 1
ATOM 4784 C CA . ASN A 1 594 ? 172.859 239.171 291.708 1.00 117.14 593 ASN A CA 1
ATOM 4785 C C . ASN A 1 594 ? 174.068 238.421 291.159 1.00 118.54 593 ASN A C 1
ATOM 4786 O O . ASN A 1 594 ? 175.133 238.449 291.782 1.00 114.40 593 ASN A O 1
ATOM 4791 N N . SER A 1 595 ? 173.935 237.750 290.014 1.00 117.76 594 SER A N 1
ATOM 4792 C CA . SER A 1 595 ? 174.977 236.824 289.550 1.00 118.93 594 SER A CA 1
ATOM 4793 C C . SER A 1 595 ? 176.081 237.568 288.802 1.00 113.55 594 SER A C 1
ATOM 4794 O O . SER A 1 595 ? 177.169 237.783 289.343 1.00 117.40 594 SER A O 1
ATOM 4797 N N . LYS A 1 596 ? 175.815 237.960 287.550 1.00 115.78 595 LYS A N 1
ATOM 4798 C CA . LYS A 1 596 ? 176.823 238.631 286.735 1.00 106.36 595 LYS A CA 1
ATOM 4799 C C . LYS A 1 596 ? 176.276 239.883 286.052 1.00 91.97 595 LYS A C 1
ATOM 4800 O O . LYS A 1 596 ? 176.906 240.399 285.121 1.00 83.89 595 LYS A O 1
ATOM 4806 N N . GLY A 1 597 ? 175.131 240.394 286.503 1.00 93.49 596 GLY A N 1
ATOM 4807 C CA . GLY A 1 597 ? 174.586 241.629 285.969 1.00 99.79 596 GLY A CA 1
ATOM 4808 C C . GLY A 1 597 ? 174.119 241.540 284.530 1.00 97.08 596 GLY A C 1
ATOM 4809 O O . GLY A 1 597 ? 174.649 242.225 283.649 1.00 77.12 596 GLY A O 1
ATOM 4810 N N . ARG A 1 598 ? 173.118 240.698 284.286 1.00 86.79 597 ARG A N 1
ATOM 4811 C CA . ARG A 1 598 ? 172.551 240.473 282.963 1.00 85.08 597 ARG A CA 1
ATOM 4812 C C . ARG A 1 598 ? 171.068 240.808 283.017 1.00 91.63 597 ARG A C 1
ATOM 4813 O O . ARG A 1 598 ? 170.338 240.247 283.839 1.00 91.02 597 ARG A O 1
ATOM 4821 N N . VAL A 1 599 ? 170.630 241.718 282.149 1.00 94.16 598 VAL A N 1
ATOM 4822 C CA . VAL A 1 599 ? 169.243 242.184 282.127 1.00 89.38 598 VAL A CA 1
ATOM 4823 C C . VAL A 1 599 ? 168.328 240.962 282.085 1.00 81.46 598 VAL A C 1
ATOM 4824 O O . VAL A 1 599 ? 168.549 240.042 281.281 1.00 90.46 598 VAL A O 1
ATOM 4828 N N . PRO A 1 600 ? 167.356 240.858 282.988 1.00 69.64 599 PRO A N 1
ATOM 4829 C CA . PRO A 1 600 ? 166.566 239.627 283.079 1.00 67.07 599 PRO A CA 1
ATOM 4830 C C . PRO A 1 600 ? 165.590 239.490 281.922 1.00 62.03 599 PRO A C 1
ATOM 4831 O O . PRO A 1 600 ? 165.210 240.458 281.259 1.00 60.09 599 PRO A O 1
ATOM 4835 N N . PHE A 1 601 ? 165.183 238.248 281.692 1.00 45.82 600 PHE A N 1
ATOM 4836 C CA . PHE A 1 601 ? 164.244 237.936 280.628 1.00 44.64 600 PHE A CA 1
ATOM 4837 C C . PHE A 1 601 ? 162.835 238.289 281.082 1.00 44.19 600 PHE A C 1
ATOM 4838 O O . PHE A 1 601 ? 162.423 237.923 282.186 1.00 61.09 600 PHE A O 1
ATOM 4846 N N . PHE A 1 602 ? 162.101 239.017 280.243 1.00 45.27 601 PHE A N 1
ATOM 4847 C CA . PHE A 1 602 ? 160.735 239.385 280.577 1.00 43.96 601 PHE A CA 1
ATOM 4848 C C . PHE A 1 602 ? 159.869 239.363 279.326 1.00 43.64 601 PHE A C 1
ATOM 4849 O O . PHE A 1 602 ? 160.364 239.369 278.197 1.00 50.42 601 PHE A O 1
ATOM 4857 N N . PHE A 1 603 ? 158.556 239.317 279.546 1.00 43.09 602 PHE A N 1
ATOM 4858 C CA . PHE A 1 603 ? 157.559 239.372 278.495 1.00 42.84 602 PHE A CA 1
ATOM 4859 C C . PHE A 1 603 ? 156.692 240.605 278.674 1.00 43.34 602 PHE A C 1
ATOM 4860 O O . PHE A 1 603 ? 156.314 240.935 279.801 1.00 43.36 602 PHE A O 1
ATOM 4868 N N . PRO A 1 604 ? 156.362 241.305 277.597 1.00 46.25 603 PRO A N 1
ATOM 4869 C CA . PRO A 1 604 ? 155.417 242.415 277.720 1.00 44.30 603 PRO A CA 1
ATOM 4870 C C . PRO A 1 604 ? 154.043 241.907 278.120 1.00 48.95 603 PRO A C 1
ATOM 4871 O O . PRO A 1 604 ? 153.654 240.778 277.806 1.00 42.62 603 PRO A O 1
ATOM 4875 N N . ILE A 1 605 ? 153.318 242.751 278.846 1.00 55.03 604 ILE A N 1
ATOM 4876 C CA . ILE A 1 605 ? 151.971 242.445 279.310 1.00 49.47 604 ILE A CA 1
ATOM 4877 C C . ILE A 1 605 ? 150.998 243.354 278.581 1.00 59.15 604 ILE A C 1
ATOM 4878 O O . ILE A 1 605 ? 151.182 244.578 278.556 1.00 62.98 604 ILE A O 1
ATOM 4883 N N . LYS A 1 606 ? 149.967 242.760 277.989 1.00 43.33 605 LYS A N 1
ATOM 4884 C CA . LYS A 1 606 ? 148.969 243.544 277.274 1.00 46.16 605 LYS A CA 1
ATOM 4885 C C . LYS A 1 606 ? 148.278 244.513 278.225 1.00 59.33 605 LYS A C 1
ATOM 4886 O O . LYS A 1 606 ? 147.997 244.184 279.380 1.00 63.39 605 LYS A O 1
ATOM 4892 N N . GLY A 1 607 ? 148.024 245.724 277.736 1.00 63.85 606 GLY A N 1
ATOM 4893 C CA . GLY A 1 607 ? 147.342 246.728 278.529 1.00 67.92 606 GLY A CA 1
ATOM 4894 C C . GLY A 1 607 ? 148.288 247.630 279.292 1.00 75.87 606 GLY A C 1
ATOM 4895 O O . GLY A 1 607 ? 148.522 248.775 278.894 1.00 88.65 606 GLY A O 1
ATOM 4896 N N . ASN A 1 608 ? 148.841 247.122 280.390 1.00 73.42 607 ASN A N 1
ATOM 4897 C CA . ASN A 1 608 ? 149.751 247.904 281.217 1.00 73.19 607 ASN A CA 1
ATOM 4898 C C . ASN A 1 608 ? 151.110 248.004 280.537 1.00 68.68 607 ASN A C 1
ATOM 4899 O O . ASN A 1 608 ? 151.762 246.985 280.284 1.00 72.33 607 ASN A O 1
ATOM 4904 N N . ASP A 1 609 ? 151.534 249.227 280.241 1.00 67.97 608 ASP A N 1
ATOM 4905 C CA . ASP A 1 609 ? 152.873 249.452 279.721 1.00 84.96 608 ASP A CA 1
ATOM 4906 C C . ASP A 1 609 ? 153.914 249.582 280.821 1.00 80.73 608 ASP A C 1
ATOM 4907 O O . ASP A 1 609 ? 155.113 249.491 280.536 1.00 91.60 608 ASP A O 1
ATOM 4912 N N . ASN A 1 610 ? 153.486 249.798 282.064 1.00 69.31 609 ASN A N 1
ATOM 4913 C CA . ASN A 1 610 ? 154.424 249.920 283.170 1.00 72.90 609 ASN A CA 1
ATOM 4914 C C . ASN A 1 610 ? 154.830 248.563 283.730 1.00 70.02 609 ASN A C 1
ATOM 4915 O O . ASN A 1 610 ? 155.871 248.465 284.388 1.00 76.63 609 ASN A O 1
ATOM 4920 N N . LEU A 1 611 ? 154.055 247.517 283.456 1.00 75.13 610 LEU A N 1
ATOM 4921 C CA . LEU A 1 611 ? 154.259 246.202 284.046 1.00 62.34 610 LEU A CA 1
ATOM 4922 C C . LEU A 1 611 ? 154.776 245.213 283.010 1.00 57.85 610 LEU A C 1
ATOM 4923 O O . LEU A 1 611 ? 154.391 245.263 281.837 1.00 59.93 610 LEU A O 1
ATOM 4928 N N . VAL A 1 612 ? 155.651 244.314 283.459 1.00 52.18 611 VAL A N 1
ATOM 4929 C CA . VAL A 1 612 ? 156.186 243.236 282.641 1.00 45.60 611 VAL A CA 1
ATOM 4930 C C . VAL A 1 612 ? 156.096 241.941 283.439 1.00 49.03 611 VAL A C 1
ATOM 4931 O O . VAL A 1 612 ? 155.766 241.936 284.625 1.00 54.06 611 VAL A O 1
ATOM 4935 N N . ALA A 1 613 ? 156.382 240.831 282.764 1.00 43.24 612 ALA A N 1
ATOM 4936 C CA . ALA A 1 613 ? 156.411 239.507 283.383 1.00 42.36 612 ALA A CA 1
ATOM 4937 C C . ALA A 1 613 ? 157.861 239.038 283.407 1.00 42.60 612 ALA A C 1
ATOM 4938 O O . ALA A 1 613 ? 158.387 238.568 282.396 1.00 48.52 612 ALA A O 1
ATOM 4940 N N . VAL A 1 614 ? 158.496 239.155 284.566 1.00 43.65 613 VAL A N 1
ATOM 4941 C CA . VAL A 1 614 ? 159.920 238.880 284.714 1.00 48.14 613 VAL A CA 1
ATOM 4942 C C . VAL A 1 614 ? 160.125 237.397 284.984 1.00 43.87 613 VAL A C 1
ATOM 4943 O O . VAL A 1 614 ? 159.484 236.825 285.872 1.00 45.79 613 VAL A O 1
ATOM 4947 N N . HIS A 1 615 ? 161.031 236.775 284.232 1.00 42.57 614 HIS A N 1
ATOM 4948 C CA . HIS A 1 615 ? 161.365 235.376 284.464 1.00 42.12 614 HIS A CA 1
ATOM 4949 C C . HIS A 1 615 ? 162.147 235.227 285.765 1.00 43.74 614 HIS A C 1
ATOM 4950 O O . HIS A 1 615 ? 163.165 235.895 285.971 1.00 50.99 614 HIS A O 1
ATOM 4957 N N . GLU A 1 616 ? 161.673 234.345 286.644 1.00 41.73 615 GLU A N 1
ATOM 4958 C CA . GLU A 1 616 ? 162.338 234.064 287.910 1.00 42.08 615 GLU A CA 1
ATOM 4959 C C . GLU A 1 616 ? 163.237 232.839 287.830 1.00 43.04 615 GLU A C 1
ATOM 4960 O O . GLU A 1 616 ? 164.425 232.920 288.156 1.00 52.38 615 GLU A O 1
ATOM 4966 N N . ARG A 1 617 ? 162.698 231.703 287.397 1.00 41.01 616 ARG A N 1
ATOM 4967 C CA . ARG A 1 617 ? 163.485 230.482 287.323 1.00 40.86 616 ARG A CA 1
ATOM 4968 C C . ARG A 1 617 ? 162.825 229.518 286.352 1.00 39.99 616 ARG A C 1
ATOM 4969 O O . ARG A 1 617 ? 161.630 229.615 286.065 1.00 39.40 616 ARG A O 1
ATOM 4977 N N . SER A 1 618 ? 163.630 228.590 285.844 1.00 39.99 617 SER A N 1
ATOM 4978 C CA . SER A 1 618 ? 163.137 227.439 285.105 1.00 39.25 617 SER A CA 1
ATOM 4979 C C . SER A 1 618 ? 163.787 226.190 285.673 1.00 40.25 617 SER A C 1
ATOM 4980 O O . SER A 1 618 ? 164.936 226.224 286.127 1.00 49.33 617 SER A O 1
ATOM 4983 N N . GLN A 1 619 ? 163.044 225.090 285.651 1.00 38.47 618 GLN A N 1
ATOM 4984 C CA . GLN A 1 619 ? 163.503 223.862 286.272 1.00 38.42 618 GLN A CA 1
ATOM 4985 C C . GLN A 1 619 ? 162.900 222.675 285.542 1.00 37.74 618 GLN A C 1
ATOM 4986 O O . GLN A 1 619 ? 161.803 222.762 284.987 1.00 37.16 618 GLN A O 1
ATOM 4992 N N . LEU A 1 620 ? 163.633 221.569 285.542 1.00 37.89 619 LEU A N 1
ATOM 4993 C CA . LEU A 1 620 ? 163.118 220.292 285.067 1.00 37.34 619 LEU A CA 1
ATOM 4994 C C . LEU A 1 620 ? 162.668 219.492 286.284 1.00 48.10 619 LEU A C 1
ATOM 4995 O O . LEU A 1 620 ? 163.498 219.047 287.084 1.00 55.45 619 LEU A O 1
ATOM 5000 N N . LEU A 1 621 ? 161.353 219.328 286.437 1.00 40.86 620 LEU A N 1
ATOM 5001 C CA . LEU A 1 621 ? 160.796 218.572 287.558 1.00 37.97 620 LEU A CA 1
ATOM 5002 C C . LEU A 1 621 ? 160.780 217.087 287.198 1.00 44.06 620 LEU A C 1
ATOM 5003 O O . LEU A 1 621 ? 159.738 216.464 286.982 1.00 47.67 620 LEU A O 1
ATOM 5008 N N . LYS A 1 622 ? 161.980 216.521 287.131 1.00 36.34 621 LYS A N 1
ATOM 5009 C CA . LYS A 1 622 ? 162.109 215.102 286.844 1.00 36.29 621 LYS A CA 1
ATOM 5010 C C . LYS A 1 622 ? 161.650 214.286 288.045 1.00 46.24 621 LYS A C 1
ATOM 5011 O O . LYS A 1 622 ? 162.081 214.526 289.177 1.00 51.72 621 LYS A O 1
ATOM 5017 N N . LEU A 1 623 ? 160.748 213.342 287.802 1.00 42.11 622 LEU A N 1
ATOM 5018 C CA . LEU A 1 623 ? 160.489 212.313 288.781 1.00 35.48 622 LEU A CA 1
ATOM 5019 C C . LEU A 1 623 ? 161.668 211.346 288.804 1.00 45.12 622 LEU A C 1
ATOM 5020 O O . LEU A 1 623 ? 162.443 211.279 287.846 1.00 46.10 622 LEU A O 1
ATOM 5025 N N . PRO A 1 624 ? 161.849 210.616 289.903 1.00 36.40 623 PRO A N 1
ATOM 5026 C CA . PRO A 1 624 ? 162.941 209.639 289.964 1.00 37.11 623 PRO A CA 1
ATOM 5027 C C . PRO A 1 624 ? 162.901 208.673 288.787 1.00 50.18 623 PRO A C 1
ATOM 5028 O O . PRO A 1 624 ? 161.835 208.236 288.348 1.00 47.17 623 PRO A O 1
ATOM 5032 N N . GLY A 1 625 ? 164.084 208.355 288.264 1.00 59.46 624 GLY A N 1
ATOM 5033 C CA . GLY A 1 625 ? 164.229 207.438 287.154 1.00 56.76 624 GLY A CA 1
ATOM 5034 C C . GLY A 1 625 ? 164.354 208.095 285.798 1.00 46.73 624 GLY A C 1
ATOM 5035 O O . GLY A 1 625 ? 164.587 207.390 284.806 1.00 38.90 624 GLY A O 1
ATOM 5036 N N . GLU A 1 626 ? 164.206 209.416 285.722 1.00 45.59 625 GLU A N 1
ATOM 5037 C CA . GLU A 1 626 ? 164.287 210.141 284.464 1.00 38.50 625 GLU A CA 1
ATOM 5038 C C . GLU A 1 626 ? 165.659 210.776 284.247 1.00 43.99 625 GLU A C 1
ATOM 5039 O O . GLU A 1 626 ? 165.769 211.770 283.523 1.00 55.23 625 GLU A O 1
ATOM 5045 N N . THR A 1 627 ? 166.704 210.225 284.862 1.00 40.19 626 THR A N 1
ATOM 5046 C CA . THR A 1 627 ? 168.074 210.622 284.580 1.00 42.26 626 THR A CA 1
ATOM 5047 C C . THR A 1 627 ? 168.703 209.623 283.615 1.00 46.74 626 THR A C 1
ATOM 5048 O O . THR A 1 627 ? 168.050 208.701 283.121 1.00 42.32 626 THR A O 1
ATOM 5052 N N . GLU A 1 628 ? 169.995 209.803 283.347 1.00 45.42 627 GLU A N 1
ATOM 5053 C CA . GLU A 1 628 ? 170.674 208.930 282.401 1.00 49.81 627 GLU A CA 1
ATOM 5054 C C . GLU A 1 628 ? 172.181 209.044 282.579 1.00 55.31 627 GLU A C 1
ATOM 5055 O O . GLU A 1 628 ? 172.711 210.139 282.783 1.00 58.00 627 GLU A O 1
ATOM 5061 N N . SER A 1 629 ? 172.859 207.903 282.495 1.00 43.41 628 SER A N 1
ATOM 5062 C CA . SER A 1 629 ? 174.306 207.851 282.626 1.00 59.28 628 SER A CA 1
ATOM 5063 C C . SER A 1 629 ? 174.798 206.561 281.988 1.00 51.64 628 SER A C 1
ATOM 5064 O O . SER A 1 629 ? 174.010 205.690 281.612 1.00 52.60 628 SER A O 1
ATOM 5067 N N . LYS A 1 630 ? 176.122 206.458 281.872 1.00 48.76 629 LYS A N 1
ATOM 5068 C CA . LYS A 1 630 ? 176.739 205.272 281.288 1.00 58.39 629 LYS A CA 1
ATOM 5069 C C . LYS A 1 630 ? 176.291 204.013 282.015 1.00 57.74 629 LYS A C 1
ATOM 5070 O O . LYS A 1 630 ? 175.796 203.065 281.394 1.00 56.80 629 LYS A O 1
ATOM 5076 N N . ASP A 1 631 ? 176.449 203.992 283.340 1.00 54.15 630 ASP A N 1
ATOM 5077 C CA . ASP A 1 631 ? 176.081 202.810 284.112 1.00 51.84 630 ASP A CA 1
ATOM 5078 C C . ASP A 1 631 ? 174.575 202.592 284.111 1.00 52.41 630 ASP A C 1
ATOM 5079 O O . ASP A 1 631 ? 174.112 201.451 284.000 1.00 63.77 630 ASP A O 1
ATOM 5084 N N . LEU A 1 632 ? 173.793 203.669 284.241 1.00 53.83 631 LEU A N 1
ATOM 5085 C CA . LEU A 1 632 ? 172.339 203.531 284.186 1.00 49.62 631 LEU A CA 1
ATOM 5086 C C . LEU A 1 632 ? 171.894 202.954 282.850 1.00 48.15 631 LEU A C 1
ATOM 5087 O O . LEU A 1 632 ? 171.035 202.066 282.805 1.00 46.10 631 LEU A O 1
ATOM 5092 N N . ARG A 1 633 ? 172.467 203.448 281.751 1.00 54.93 632 ARG A N 1
ATOM 5093 C CA . ARG A 1 633 ? 172.160 202.891 280.439 1.00 44.17 632 ARG A CA 1
ATOM 5094 C C . ARG A 1 633 ? 172.462 201.397 280.393 1.00 45.07 632 ARG A C 1
ATOM 5095 O O . ARG A 1 633 ? 171.702 200.620 279.805 1.00 49.87 632 ARG A O 1
ATOM 5103 N N . ALA A 1 634 ? 173.555 200.975 281.032 1.00 48.18 633 ALA A N 1
ATOM 5104 C CA . ALA A 1 634 ? 173.931 199.566 281.012 1.00 46.56 633 ALA A CA 1
ATOM 5105 C C . ALA A 1 634 ? 172.923 198.712 281.769 1.00 52.80 633 ALA A C 1
ATOM 5106 O O . ALA A 1 634 ? 172.460 197.686 281.259 1.00 63.81 633 ALA A O 1
ATOM 5108 N N . ILE A 1 635 ? 172.567 199.124 282.988 1.00 52.28 634 ILE A N 1
ATOM 5109 C CA . ILE A 1 635 ? 171.642 198.341 283.806 1.00 45.22 634 ILE A CA 1
ATOM 5110 C C . ILE A 1 635 ? 170.287 198.222 283.121 1.00 46.79 634 ILE A C 1
ATOM 5111 O O . ILE A 1 635 ? 169.665 197.153 283.122 1.00 53.27 634 ILE A O 1
ATOM 5116 N N . ARG A 1 636 ? 169.808 199.317 282.529 1.00 43.57 635 ARG A N 1
ATOM 5117 C CA . ARG A 1 636 ? 168.535 199.278 281.821 1.00 42.75 635 ARG A CA 1
ATOM 5118 C C . ARG A 1 636 ? 168.591 198.348 280.618 1.00 43.26 635 ARG A C 1
ATOM 5119 O O . ARG A 1 636 ? 167.575 197.747 280.251 1.00 51.82 635 ARG A O 1
ATOM 5127 N N . GLU A 1 637 ? 169.758 198.222 279.986 1.00 53.18 636 GLU A N 1
ATOM 5128 C CA . GLU A 1 637 ? 169.894 197.253 278.905 1.00 60.44 636 GLU A CA 1
ATOM 5129 C C . GLU A 1 637 ? 169.887 195.829 279.451 1.00 56.74 636 GLU A C 1
ATOM 5130 O O . GLU A 1 637 ? 169.184 194.958 278.924 1.00 56.75 636 GLU A O 1
ATOM 5136 N N . GLU A 1 638 ? 170.632 195.587 280.533 1.00 51.80 637 GLU A N 1
ATOM 5137 C CA . GLU A 1 638 ? 170.723 194.242 281.093 1.00 54.90 637 GLU A CA 1
ATOM 5138 C C . GLU A 1 638 ? 169.395 193.792 281.693 1.00 53.61 637 GLU A C 1
ATOM 5139 O O . GLU A 1 638 ? 169.036 192.612 281.596 1.00 56.01 637 GLU A O 1
ATOM 5145 N N . ARG A 1 639 ? 168.642 194.713 282.302 1.00 44.75 638 ARG A N 1
ATOM 5146 C CA . ARG A 1 639 ? 167.394 194.328 282.954 1.00 52.62 638 ARG A CA 1
ATOM 5147 C C . ARG A 1 639 ? 166.374 193.765 281.971 1.00 52.20 638 ARG A C 1
ATOM 5148 O O . ARG A 1 639 ? 165.418 193.107 282.396 1.00 65.48 638 ARG A O 1
ATOM 5156 N N . GLN A 1 640 ? 166.554 194.001 280.670 1.00 47.33 639 GLN A N 1
ATOM 5157 C CA . GLN A 1 640 ? 165.649 193.488 279.649 1.00 45.14 639 GLN A CA 1
ATOM 5158 C C . GLN A 1 640 ? 166.357 192.576 278.656 1.00 60.78 639 GLN A C 1
ATOM 5159 O O . GLN A 1 640 ? 165.822 192.316 277.574 1.00 53.08 639 GLN A O 1
ATOM 5165 N N . ARG A 1 641 ? 167.551 192.090 279.000 1.00 66.60 640 ARG A N 1
ATOM 5166 C CA . ARG A 1 641 ? 168.324 191.270 278.072 1.00 49.76 640 ARG A CA 1
ATOM 5167 C C . ARG A 1 641 ? 167.619 189.950 277.786 1.00 55.67 640 ARG A C 1
ATOM 5168 O O . ARG A 1 641 ? 167.329 189.626 276.629 1.00 47.61 640 ARG A O 1
ATOM 5176 N N . THR A 1 642 ? 167.331 189.174 278.836 1.00 58.68 641 THR A N 1
ATOM 5177 C CA . THR A 1 642 ? 166.698 187.873 278.638 1.00 57.13 641 THR A CA 1
ATOM 5178 C C . THR A 1 642 ? 165.271 188.013 278.124 1.00 54.00 641 THR A C 1
ATOM 5179 O O . THR A 1 642 ? 164.796 187.139 277.390 1.00 52.38 641 THR A O 1
ATOM 5183 N N . LEU A 1 643 ? 164.569 189.088 278.491 1.00 47.89 642 LEU A N 1
ATOM 5184 C CA . LEU A 1 643 ? 163.238 189.305 277.933 1.00 44.95 642 LEU A CA 1
ATOM 5185 C C . LEU A 1 643 ? 163.308 189.458 276.418 1.00 48.13 642 LEU A C 1
ATOM 5186 O O . LEU A 1 643 ? 162.614 188.749 275.680 1.00 46.96 642 LEU A O 1
ATOM 5191 N N . ARG A 1 644 ? 164.162 190.365 275.932 1.00 54.86 643 ARG A N 1
ATOM 5192 C CA . ARG A 1 644 ? 164.263 190.574 274.491 1.00 48.24 643 ARG A CA 1
ATOM 5193 C C . ARG A 1 644 ? 164.759 189.324 273.779 1.00 47.03 643 ARG A C 1
ATOM 5194 O O . ARG A 1 644 ? 164.435 189.108 272.606 1.00 48.53 643 ARG A O 1
ATOM 5202 N N . GLN A 1 645 ? 165.538 188.488 274.467 1.00 47.82 644 GLN A N 1
ATOM 5203 C CA . GLN A 1 645 ? 165.942 187.213 273.887 1.00 49.11 644 GLN A CA 1
ATOM 5204 C C . GLN A 1 645 ? 164.733 186.317 273.661 1.00 53.56 644 GLN A C 1
ATOM 5205 O O . GLN A 1 645 ? 164.490 185.841 272.545 1.00 61.16 644 GLN A O 1
ATOM 5211 N N . LEU A 1 646 ? 163.956 186.079 274.720 1.00 58.59 645 LEU A N 1
ATOM 5212 C CA . LEU A 1 646 ? 162.798 185.202 274.608 1.00 49.17 645 LEU A CA 1
ATOM 5213 C C . LEU A 1 646 ? 161.794 185.731 273.595 1.00 47.86 645 LEU A C 1
ATOM 5214 O O . LEU A 1 646 ? 161.148 184.944 272.892 1.00 50.26 645 LEU A O 1
ATOM 5219 N N . ARG A 1 647 ? 161.659 187.054 273.493 1.00 46.85 646 ARG A N 1
ATOM 5220 C CA . ARG A 1 647 ? 160.676 187.623 272.579 1.00 52.17 646 ARG A CA 1
ATOM 5221 C C . ARG A 1 647 ? 160.996 187.263 271.131 1.00 47.44 646 ARG A C 1
ATOM 5222 O O . ARG A 1 647 ? 160.102 186.866 270.373 1.00 47.45 646 ARG A O 1
ATOM 5230 N N . THR A 1 648 ? 162.266 187.373 270.732 1.00 48.07 647 THR A N 1
ATOM 5231 C CA . THR A 1 648 ? 162.633 187.011 269.366 1.00 63.32 647 THR A CA 1
ATOM 5232 C C . THR A 1 648 ? 162.685 185.502 269.168 1.00 57.09 647 THR A C 1
ATOM 5233 O O . THR A 1 648 ? 162.434 185.023 268.057 1.00 62.56 647 THR A O 1
ATOM 5237 N N . GLN A 1 649 ? 163.017 184.742 270.216 1.00 50.61 648 GLN A N 1
ATOM 5238 C CA . GLN A 1 649 ? 162.959 183.287 270.112 1.00 51.75 648 GLN A CA 1
ATOM 5239 C C . GLN A 1 649 ? 161.544 182.820 269.803 1.00 51.49 648 GLN A C 1
ATOM 5240 O O . GLN A 1 649 ? 161.346 181.924 268.975 1.00 57.01 648 GLN A O 1
ATOM 5246 N N . LEU A 1 650 ? 160.545 183.420 270.457 1.00 50.18 649 LEU A N 1
ATOM 5247 C CA . LEU A 1 650 ? 159.158 183.060 270.187 1.00 49.87 649 LEU A CA 1
ATOM 5248 C C . LEU A 1 650 ? 158.757 183.413 268.761 1.00 56.08 649 LEU A C 1
ATOM 5249 O O . LEU A 1 650 ? 157.952 182.702 268.149 1.00 55.91 649 LEU A O 1
ATOM 5254 N N . ALA A 1 651 ? 159.305 184.504 268.217 1.00 53.91 650 ALA A N 1
ATOM 5255 C CA . ALA A 1 651 ? 158.921 184.941 266.879 1.00 50.02 650 ALA A CA 1
ATOM 5256 C C . ALA A 1 651 ? 159.342 183.940 265.814 1.00 61.53 650 ALA A C 1
ATOM 5257 O O . ALA A 1 651 ? 158.663 183.804 264.790 1.00 59.95 650 ALA A O 1
ATOM 5259 N N . TYR A 1 652 ? 160.453 183.237 266.036 1.00 58.11 651 TYR A N 1
ATOM 5260 C CA . TYR A 1 652 ? 160.888 182.188 265.124 1.00 57.74 651 TYR A CA 1
ATOM 5261 C C . TYR A 1 652 ? 160.214 180.855 265.416 1.00 55.12 651 TYR A C 1
ATOM 5262 O O . TYR A 1 652 ? 160.115 18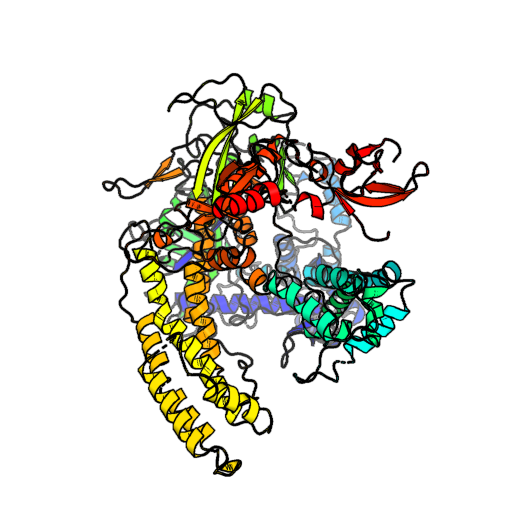0.018 264.513 1.00 70.49 651 TYR A O 1
ATOM 5271 N N . LEU A 1 653 ? 159.748 180.641 266.649 1.00 54.01 652 LEU A N 1
ATOM 5272 C CA . LEU A 1 653 ? 158.946 179.457 266.931 1.00 61.96 652 LEU A CA 1
ATOM 5273 C C . LEU A 1 653 ? 157.678 179.454 266.089 1.00 67.30 652 LEU A C 1
ATOM 5274 O O . LEU A 1 653 ? 157.277 178.413 265.555 1.00 66.41 652 LEU A O 1
ATOM 5279 N N . ARG A 1 654 ? 157.042 180.619 265.946 1.00 58.46 653 ARG A N 1
ATOM 5280 C CA . ARG A 1 654 ? 155.845 180.720 265.119 1.00 53.07 653 ARG A CA 1
ATOM 5281 C C . ARG A 1 654 ? 156.165 180.541 263.642 1.00 63.22 653 ARG A C 1
ATOM 5282 O O . ARG A 1 654 ? 155.309 180.081 262.877 1.00 77.55 653 ARG A O 1
ATOM 5290 N N . LEU A 1 655 ? 157.376 180.908 263.217 1.00 63.32 654 LEU A N 1
ATOM 5291 C CA . LEU A 1 655 ? 157.788 180.605 261.851 1.00 62.69 654 LEU A CA 1
ATOM 5292 C C . LEU A 1 655 ? 157.916 179.103 261.644 1.00 64.99 654 LEU A C 1
ATOM 5293 O O . LEU A 1 655 ? 157.555 178.582 260.582 1.00 77.66 654 LEU A O 1
ATOM 5298 N N . LEU A 1 656 ? 158.423 178.389 262.650 1.00 61.03 655 LEU A N 1
ATOM 5299 C CA . LEU A 1 656 ? 158.524 176.939 262.544 1.00 62.78 655 LEU A CA 1
ATOM 5300 C C . LEU A 1 656 ? 157.145 176.293 262.538 1.00 65.42 655 LEU A C 1
ATOM 5301 O O . LEU A 1 656 ? 156.916 175.311 261.823 1.00 78.14 655 LEU A O 1
ATOM 5306 N N . VAL A 1 657 ? 156.216 176.838 263.327 1.00 57.92 656 VAL A N 1
ATOM 5307 C CA . VAL A 1 657 ? 154.872 176.275 263.406 1.00 60.47 656 VAL A CA 1
ATOM 5308 C C . VAL A 1 657 ? 154.178 176.356 262.053 1.00 71.12 656 VAL A C 1
ATOM 5309 O O . VAL A 1 657 ? 153.518 175.403 261.620 1.00 76.55 656 VAL A O 1
ATOM 5313 N N . ARG A 1 658 ? 154.334 177.481 261.351 1.00 63.00 657 ARG A N 1
ATOM 5314 C CA . ARG A 1 658 ? 153.697 177.627 260.048 1.00 59.59 657 ARG A CA 1
ATOM 5315 C C . ARG A 1 658 ? 154.180 176.586 259.050 1.00 61.56 657 ARG A C 1
ATOM 5316 O O . ARG A 1 658 ? 153.457 176.277 258.097 1.00 65.59 657 ARG A O 1
ATOM 5324 N N . CYS A 1 659 ? 155.384 176.040 259.242 1.00 66.70 658 CYS A N 1
ATOM 5325 C CA . CYS A 1 659 ? 155.905 175.032 258.324 1.00 68.90 658 CYS A CA 1
ATOM 5326 C C . CYS A 1 659 ? 155.119 173.734 258.388 1.00 71.92 658 CYS A C 1
ATOM 5327 O O . CYS A 1 659 ? 155.278 172.884 257.505 1.00 80.45 658 CYS A O 1
ATOM 5330 N N . GLY A 1 660 ? 154.292 173.560 259.413 1.00 77.10 659 GLY A N 1
ATOM 5331 C CA . GLY A 1 660 ? 153.451 172.390 259.536 1.00 83.45 659 GLY A CA 1
ATOM 5332 C C . GLY A 1 660 ? 152.015 172.687 259.161 1.00 87.07 659 GLY A C 1
ATOM 5333 O O . GLY A 1 660 ? 151.083 172.065 259.680 1.00 91.68 659 GLY A O 1
ATOM 5334 N N . SER A 1 661 ? 151.826 173.649 258.263 1.00 79.23 660 SER A N 1
ATOM 5335 C CA . SER A 1 661 ? 150.494 173.999 257.802 1.00 83.16 660 SER A CA 1
ATOM 5336 C C . SER A 1 661 ? 149.965 172.940 256.838 1.00 95.34 660 SER A C 1
ATOM 5337 O O . SER A 1 661 ? 150.721 172.178 256.230 1.00 88.21 660 SER A O 1
ATOM 5340 N N . GLU A 1 662 ? 148.639 172.888 256.716 1.00 101.19 661 GLU A N 1
ATOM 5341 C CA . GLU A 1 662 ? 147.979 172.037 255.736 1.00 107.34 661 GLU A CA 1
ATOM 5342 C C . GLU A 1 662 ? 147.807 172.732 254.393 1.00 100.05 661 GLU A C 1
ATOM 5343 O O . GLU A 1 662 ? 147.181 172.169 253.489 1.00 103.89 661 GLU A O 1
ATOM 5349 N N . ASP A 1 663 ? 148.350 173.935 254.245 1.00 94.98 662 ASP A N 1
ATOM 5350 C CA . ASP A 1 663 ? 148.206 174.739 253.037 1.00 98.29 662 ASP A CA 1
ATOM 5351 C C . ASP A 1 663 ? 149.541 174.739 252.301 1.00 107.78 662 ASP A C 1
ATOM 5352 O O . ASP A 1 663 ? 150.475 175.447 252.689 1.00 106.62 662 ASP A O 1
ATOM 5357 N N . VAL A 1 664 ? 149.630 173.933 251.241 1.00 102.56 663 VAL A N 1
ATOM 5358 C CA . VAL A 1 664 ? 150.776 174.025 250.347 1.00 105.54 663 VAL A CA 1
ATOM 5359 C C . VAL A 1 664 ? 150.814 175.423 249.751 1.00 104.28 663 VAL A C 1
ATOM 5360 O O . VAL A 1 664 ? 149.795 175.947 249.282 1.00 113.91 663 VAL A O 1
ATOM 5364 N N . GLY A 1 665 ? 151.989 176.04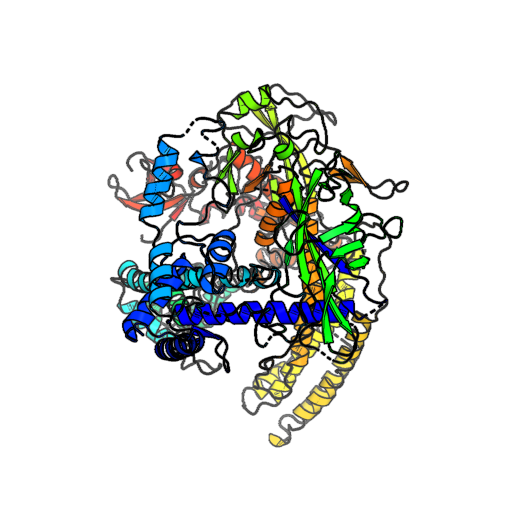0 249.776 1.00 106.30 664 GLY A N 1
ATOM 5365 C CA . GLY A 1 665 ? 152.134 177.434 249.449 1.00 106.01 664 GLY A CA 1
ATOM 5366 C C . GLY A 1 665 ? 152.183 178.340 250.658 1.00 97.89 664 GLY A C 1
ATOM 5367 O O . GLY A 1 665 ? 152.565 179.508 250.529 1.00 94.00 664 GLY A O 1
ATOM 5368 N N . ARG A 1 666 ? 151.782 177.836 251.822 1.00 84.43 665 ARG A N 1
ATOM 5369 C CA . ARG A 1 666 ? 152.040 178.490 253.097 1.00 97.11 665 ARG A CA 1
ATOM 5370 C C . ARG A 1 666 ? 153.255 177.900 253.795 1.00 97.43 665 ARG A C 1
ATOM 5371 O O . ARG A 1 666 ? 154.165 178.635 254.190 1.00 100.94 665 ARG A O 1
ATOM 5379 N N . ARG A 1 667 ? 153.290 176.575 253.949 1.00 99.60 666 ARG A N 1
ATOM 5380 C CA . ARG A 1 667 ? 154.457 175.943 254.548 1.00 89.46 666 ARG A CA 1
ATOM 5381 C C . ARG A 1 667 ? 155.680 176.071 253.652 1.00 94.01 666 ARG A C 1
ATOM 5382 O O . ARG A 1 667 ? 156.799 176.210 254.154 1.00 92.58 666 ARG A O 1
ATOM 5390 N N . GLU A 1 668 ? 155.488 176.047 252.331 1.00 93.70 667 GLU A N 1
ATOM 5391 C CA . GLU A 1 668 ? 156.618 176.211 251.425 1.00 102.21 667 GLU A CA 1
ATOM 5392 C C . GLU A 1 668 ? 157.175 177.628 251.486 1.00 99.48 667 GLU A C 1
ATOM 5393 O O . GLU A 1 668 ? 158.396 177.819 251.506 1.00 101.23 667 GLU A O 1
ATOM 5399 N N . ARG A 1 669 ? 156.299 178.634 251.518 1.00 101.68 668 ARG A N 1
ATOM 5400 C CA . ARG A 1 669 ? 156.777 180.003 251.673 1.00 102.16 668 ARG A CA 1
ATOM 5401 C C . ARG A 1 669 ? 157.350 180.237 253.064 1.00 102.24 668 ARG A C 1
ATOM 5402 O O . ARG A 1 669 ? 158.236 181.082 253.234 1.00 90.27 668 ARG A O 1
ATOM 5410 N N . SER A 1 670 ? 156.864 179.499 254.063 1.00 101.03 669 SER A N 1
ATOM 5411 C CA . SER A 1 670 ? 157.382 179.635 255.419 1.00 95.50 669 SER A CA 1
ATOM 5412 C C . SER A 1 670 ? 158.694 178.879 255.584 1.00 93.62 669 SER A C 1
ATOM 5413 O O . SER A 1 670 ? 159.657 179.406 256.153 1.00 105.34 669 SER A O 1
ATOM 5416 N N . TRP A 1 671 ? 158.750 177.640 255.091 1.00 89.70 670 TRP A N 1
ATOM 5417 C CA . TRP A 1 671 ? 159.988 176.872 255.158 1.00 80.67 670 TRP A CA 1
ATOM 5418 C C . TRP A 1 671 ? 161.109 177.561 254.393 1.00 88.09 670 TRP A C 1
ATOM 5419 O O . TRP A 1 671 ? 162.288 177.370 254.714 1.00 96.94 670 TRP A O 1
ATOM 5430 N N . ALA A 1 672 ? 160.765 178.378 253.396 1.00 89.47 671 ALA A N 1
ATOM 5431 C CA . ALA A 1 672 ? 161.782 179.139 252.681 1.00 84.06 671 ALA A CA 1
ATOM 5432 C C . ALA A 1 672 ? 162.441 180.164 253.594 1.00 94.99 671 ALA A C 1
ATOM 5433 O O . ALA A 1 672 ? 163.670 180.288 253.618 1.00 108.96 671 ALA A O 1
ATOM 5435 N N . LYS A 1 673 ? 161.639 180.898 254.371 1.00 92.80 672 LYS A N 1
ATOM 5436 C CA . LYS A 1 673 ? 162.184 181.942 255.233 1.00 96.11 672 LYS A CA 1
ATOM 5437 C C . LYS A 1 673 ? 163.094 181.389 256.321 1.00 91.40 672 LYS A C 1
ATOM 5438 O O . LYS A 1 673 ? 163.875 182.150 256.904 1.00 89.19 672 LYS A O 1
ATOM 5444 N N . LEU A 1 674 ? 163.019 180.090 256.609 1.00 93.25 673 LEU A N 1
ATOM 5445 C CA . LEU A 1 674 ? 163.852 179.506 257.653 1.00 91.78 673 LEU A CA 1
ATOM 5446 C C . LEU A 1 674 ? 165.194 179.006 257.129 1.00 98.67 673 LEU A C 1
ATOM 5447 O O . LEU A 1 674 ? 166.207 179.126 257.824 1.00 108.20 673 LEU A O 1
ATOM 5452 N N . ILE A 1 675 ? 165.235 178.440 255.924 1.00 91.20 674 ILE A N 1
ATOM 5453 C CA . ILE A 1 675 ? 166.490 177.899 255.413 1.00 102.10 674 ILE A CA 1
ATOM 5454 C C . ILE A 1 675 ? 167.236 178.867 254.505 1.00 109.11 674 ILE A C 1
ATOM 5455 O O . ILE A 1 675 ? 168.440 178.681 254.276 1.00 116.02 674 ILE A O 1
ATOM 5460 N N . GLU A 1 676 ? 166.559 179.891 253.980 1.00 110.69 675 GLU A N 1
ATOM 5461 C CA . GLU A 1 676 ? 167.216 180.832 253.079 1.00 117.60 675 GLU A CA 1
ATOM 5462 C C . GLU A 1 676 ? 168.305 181.619 253.797 1.00 113.58 675 GLU A C 1
ATOM 5463 O O . GLU A 1 676 ? 169.376 181.863 253.231 1.00 106.33 675 GLU A O 1
ATOM 5469 N N . GLN A 1 677 ? 168.054 182.014 255.038 1.00 121.95 676 GLN A N 1
ATOM 5470 C CA . GLN A 1 677 ? 168.928 182.893 255.793 1.00 120.33 676 GLN A CA 1
ATOM 5471 C C . GLN A 1 677 ? 169.496 182.176 257.012 1.00 119.74 676 GLN A C 1
ATOM 5472 O O . GLN A 1 677 ? 168.923 181.187 257.486 1.00 117.33 676 GLN A O 1
ATOM 5478 N N . PRO A 1 678 ? 170.636 182.634 257.531 1.00 123.45 677 PRO A N 1
ATOM 5479 C CA . PRO A 1 678 ? 171.088 182.161 258.843 1.00 116.46 677 PRO A CA 1
ATOM 5480 C C . PRO A 1 678 ? 170.086 182.526 259.928 1.00 108.52 677 PRO A C 1
ATOM 5481 O O . PRO A 1 678 ? 169.247 183.416 259.769 1.00 101.45 677 PRO A O 1
ATOM 5485 N N . VAL A 1 679 ? 170.195 181.828 261.058 1.00 107.99 678 VAL A N 1
ATOM 5486 C CA . VAL A 1 679 ? 169.145 181.891 262.070 1.00 105.31 678 VAL A CA 1
ATOM 5487 C C . VAL A 1 679 ? 169.190 183.218 262.816 1.00 101.62 678 VAL A C 1
ATOM 5488 O O . VAL A 1 679 ? 168.163 183.884 262.992 1.00 100.46 678 VAL A O 1
ATOM 5492 N N . ASP A 1 680 ? 170.379 183.628 263.264 1.00 102.47 679 ASP A N 1
ATOM 5493 C CA . ASP A 1 680 ? 170.487 184.752 264.181 1.00 92.81 679 ASP A CA 1
ATOM 5494 C C . ASP A 1 680 ? 171.794 185.501 263.904 1.00 92.35 679 ASP A C 1
ATOM 5495 O O . ASP A 1 680 ? 172.754 185.460 264.672 1.00 95.29 679 ASP A O 1
ATOM 5500 N N . ALA A 1 681 ? 171.838 186.211 262.774 1.00 90.44 680 ALA A N 1
ATOM 5501 C CA . ALA A 1 681 ? 173.011 187.020 262.460 1.00 86.78 680 ALA A CA 1
ATOM 5502 C C . ALA A 1 681 ? 173.141 188.222 263.387 1.00 91.00 680 ALA A C 1
ATOM 5503 O O . ALA A 1 681 ? 174.245 188.756 263.540 1.00 96.97 680 ALA A O 1
ATOM 5505 N N . ALA A 1 682 ? 172.040 188.653 264.005 1.00 85.09 681 ALA A N 1
ATOM 5506 C CA . ALA A 1 682 ? 172.053 189.734 264.979 1.00 78.40 681 ALA A CA 1
ATOM 5507 C C . ALA A 1 682 ? 172.383 189.259 266.387 1.00 80.69 681 ALA A C 1
ATOM 5508 O O . ALA A 1 6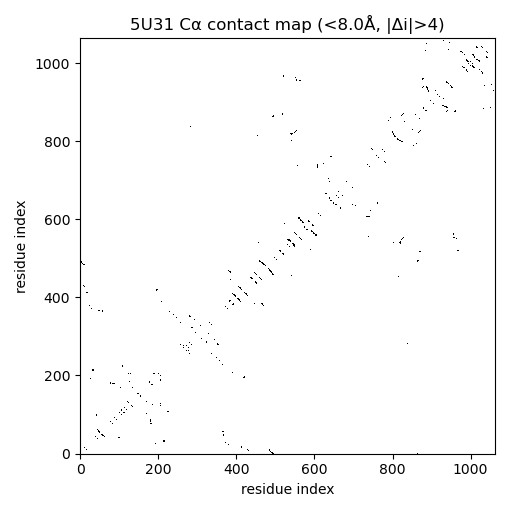82 ? 172.590 190.097 267.272 1.00 77.09 681 ALA A O 1
ATOM 5510 N N . ASN A 1 683 ? 172.433 187.944 266.611 1.00 74.60 682 ASN A N 1
ATOM 5511 C CA . ASN A 1 683 ? 172.743 187.363 267.919 1.00 77.79 682 ASN A CA 1
ATOM 5512 C C . ASN A 1 683 ? 171.783 187.874 268.993 1.00 81.09 682 ASN A C 1
ATOM 5513 O O . ASN A 1 683 ? 172.191 188.321 270.066 1.00 79.75 682 ASN A O 1
ATOM 5518 N N . HIS A 1 684 ? 170.487 187.795 268.688 1.00 79.56 683 HIS A N 1
ATOM 5519 C CA . HIS A 1 684 ? 169.444 188.262 269.590 1.00 68.13 683 HIS A CA 1
ATOM 5520 C C . HIS A 1 684 ? 168.902 187.168 270.500 1.00 58.88 683 HIS A C 1
ATOM 5521 O O . HIS A 1 684 ? 168.366 187.483 271.569 1.00 61.46 683 HIS A O 1
ATOM 5536 N N . THR A 1 686 ? 169.172 183.366 272.764 1.00 54.47 685 THR A N 1
ATOM 5537 C CA . THR A 1 686 ? 170.115 182.743 273.673 1.00 71.46 685 THR A CA 1
ATOM 5538 C C . THR A 1 686 ? 170.928 181.692 272.921 1.00 90.55 685 THR A C 1
ATOM 5539 O O . THR A 1 686 ? 170.459 181.135 271.926 1.00 101.45 685 THR A O 1
ATOM 5543 N N . PRO A 1 687 ? 172.156 181.415 273.366 1.00 93.02 686 PRO A N 1
ATOM 5544 C CA . PRO A 1 687 ? 172.976 180.435 272.631 1.00 90.28 686 PRO A CA 1
ATOM 5545 C C . PRO A 1 687 ? 172.379 179.037 272.612 1.00 80.84 686 PRO A C 1
ATOM 5546 O O . PRO A 1 687 ? 172.235 178.445 271.535 1.00 74.49 686 PRO A O 1
ATOM 5550 N N . ASP A 1 688 ? 172.007 178.498 273.775 1.00 77.79 687 ASP A N 1
ATOM 5551 C CA . ASP A 1 688 ? 171.633 177.088 273.849 1.00 82.65 687 ASP A CA 1
ATOM 5552 C C . ASP A 1 688 ? 170.313 176.810 273.138 1.00 73.31 687 ASP A C 1
ATOM 5553 O O . ASP A 1 688 ? 170.151 175.750 272.521 1.00 71.85 687 ASP A O 1
ATOM 5558 N N . TRP A 1 689 ? 169.352 177.737 273.212 1.00 66.64 688 TRP A N 1
ATOM 5559 C CA . TRP A 1 689 ? 168.097 177.517 272.500 1.00 62.65 688 TRP A CA 1
ATOM 5560 C C . TRP A 1 689 ? 168.271 177.691 270.999 1.00 67.84 688 TRP A C 1
ATOM 5561 O O . TRP A 1 689 ? 167.614 176.997 270.215 1.00 85.53 688 TRP A O 1
ATOM 5572 N N . ARG A 1 690 ? 169.136 178.616 270.583 1.00 73.27 689 ARG A N 1
ATOM 5573 C CA . ARG A 1 690 ? 169.429 178.763 269.163 1.00 68.43 689 ARG A CA 1
ATOM 5574 C C . ARG A 1 690 ? 170.081 177.505 268.604 1.00 65.29 689 ARG A C 1
ATOM 5575 O O . ARG A 1 690 ? 169.746 177.064 267.500 1.00 64.86 689 ARG A O 1
ATOM 5583 N N . GLU A 1 691 ? 171.005 176.905 269.359 1.00 62.85 690 GLU A N 1
ATOM 5584 C CA . GLU A 1 691 ? 171.619 175.660 268.910 1.00 64.73 690 GLU A CA 1
ATOM 5585 C C . GLU A 1 691 ? 170.579 174.557 268.771 1.00 65.18 690 GLU A C 1
ATOM 5586 O O . GLU A 1 691 ? 170.620 173.775 267.815 1.00 81.55 690 GLU A O 1
ATOM 5592 N N . ALA A 1 692 ? 169.635 174.485 269.711 1.00 64.16 691 ALA A N 1
ATOM 5593 C CA . ALA A 1 692 ? 168.564 173.498 269.612 1.00 64.50 691 ALA A CA 1
ATOM 5594 C C . ALA A 1 692 ? 167.708 173.744 268.379 1.00 70.72 691 ALA A C 1
ATOM 5595 O O . ALA A 1 692 ? 167.319 172.799 267.681 1.00 75.14 691 ALA A O 1
ATOM 5597 N N . PHE A 1 693 ? 167.411 175.012 268.093 1.00 65.53 692 PHE A N 1
ATOM 5598 C CA . PHE A 1 693 ? 166.629 175.357 266.912 1.00 62.68 692 PHE A CA 1
ATOM 5599 C C . PHE A 1 693 ? 167.375 175.008 265.631 1.00 82.31 692 PHE A C 1
ATOM 5600 O O . PHE A 1 693 ? 166.772 174.520 264.668 1.00 94.55 692 PHE A O 1
ATOM 5608 N N . GLU A 1 694 ? 168.689 175.254 265.599 1.00 85.76 693 GLU A N 1
ATOM 5609 C CA . GLU A 1 694 ? 169.475 174.929 264.414 1.00 74.18 693 GLU A CA 1
ATOM 5610 C C . GLU A 1 694 ? 169.506 173.427 264.167 1.00 74.67 693 GLU A C 1
ATOM 5611 O O . GLU A 1 694 ? 169.507 172.984 263.012 1.00 83.69 693 GLU A O 1
ATOM 5617 N N . ASN A 1 695 ? 169.536 172.628 265.237 1.00 74.79 694 ASN A N 1
ATOM 5618 C CA . ASN A 1 695 ? 169.499 171.178 265.076 1.00 84.00 694 ASN A CA 1
ATOM 5619 C C . ASN A 1 695 ? 168.212 170.733 264.400 1.00 86.97 694 ASN A C 1
ATOM 5620 O O . ASN A 1 695 ? 168.233 169.891 263.494 1.00 92.27 694 ASN A O 1
ATOM 5625 N N . GLU A 1 696 ? 167.078 171.290 264.830 1.00 79.45 695 GLU A N 1
ATOM 5626 C CA . GLU A 1 696 ? 165.798 170.900 264.254 1.00 72.42 695 GLU A CA 1
ATOM 5627 C C . GLU A 1 696 ? 165.672 171.346 262.802 1.00 79.45 695 GLU A C 1
ATOM 5628 O O . GLU A 1 696 ? 165.060 170.640 261.994 1.00 88.83 695 GLU A O 1
ATOM 5634 N N . LEU A 1 697 ? 166.246 172.498 262.449 1.00 78.67 696 LEU A N 1
ATOM 5635 C CA . LEU A 1 697 ? 166.215 172.938 261.057 1.00 78.25 696 LEU A CA 1
ATOM 5636 C C . LEU A 1 697 ? 166.994 171.982 260.161 1.00 88.45 696 LEU A C 1
ATOM 5637 O O . LEU A 1 697 ? 166.464 171.485 259.161 1.00 90.77 696 LEU A O 1
ATOM 5642 N N . GLN A 1 698 ? 168.254 171.709 260.509 1.00 85.71 697 GLN A N 1
ATOM 5643 C CA . GLN A 1 698 ? 169.068 170.812 259.694 1.00 98.11 697 GLN A CA 1
ATOM 5644 C C . GLN A 1 698 ? 168.494 169.403 259.667 1.00 91.84 697 GLN A C 1
ATOM 5645 O O . GLN A 1 698 ? 168.711 168.662 258.702 1.00 99.88 697 GLN A O 1
ATOM 5651 N N . LYS A 1 699 ? 167.761 169.016 260.712 1.00 89.31 698 LYS A N 1
ATOM 5652 C CA . LYS A 1 699 ? 167.070 167.732 260.693 1.00 90.85 698 LYS A CA 1
ATOM 5653 C C . LYS A 1 699 ? 165.936 167.733 259.675 1.00 85.68 698 LYS A C 1
ATOM 5654 O O . LYS A 1 699 ? 165.740 166.749 258.953 1.00 85.57 698 LYS A O 1
ATOM 5660 N N . LEU A 1 700 ? 165.182 168.832 259.601 1.00 86.22 699 LEU A N 1
ATOM 5661 C CA . LEU A 1 700 ? 164.093 168.916 258.636 1.00 88.98 699 LEU A CA 1
ATOM 5662 C C . LEU A 1 700 ? 164.613 169.135 257.220 1.00 102.94 699 LEU A C 1
ATOM 5663 O O . LEU A 1 700 ? 163.949 168.744 256.253 1.00 120.50 699 LEU A O 1
ATOM 5668 N N . LYS A 1 701 ? 165.788 169.753 257.077 1.00 96.85 700 LYS A N 1
ATOM 5669 C CA . LYS A 1 701 ? 166.368 169.929 255.750 1.00 91.53 700 LYS A CA 1
ATOM 5670 C C . LYS A 1 701 ? 166.688 168.588 255.102 1.00 90.42 700 LYS A C 1
ATOM 5671 O O . LYS A 1 701 ? 166.561 168.444 253.881 1.00 91.56 700 LYS A O 1
ATOM 5677 N N . SER A 1 702 ? 167.085 167.596 255.897 1.00 88.70 701 SER A N 1
ATOM 5678 C CA . SER A 1 702 ? 167.343 166.253 255.394 1.00 95.56 701 SER A CA 1
ATOM 5679 C C . SER A 1 702 ? 166.070 165.429 255.237 1.00 99.10 701 SER A C 1
ATOM 5680 O O . SER A 1 702 ? 166.155 164.233 254.938 1.00 104.38 701 SER A O 1
ATOM 5683 N N . LEU A 1 703 ? 164.900 166.038 255.444 1.00 93.97 702 LEU A N 1
ATOM 5684 C CA . LEU A 1 703 ? 163.622 165.388 255.201 1.00 94.33 702 LEU A CA 1
ATOM 5685 C C . LEU A 1 703 ? 162.738 166.137 254.217 1.00 89.80 702 LEU A C 1
ATOM 5686 O O . LEU A 1 703 ? 161.870 165.509 253.598 1.00 86.87 702 LEU A O 1
ATOM 5691 N N . HIS A 1 704 ? 162.934 167.445 254.049 1.00 85.13 703 HIS A N 1
ATOM 5692 C CA . HIS A 1 704 ? 162.118 168.223 253.123 1.00 92.93 703 HIS A CA 1
ATOM 5693 C C . HIS A 1 704 ? 162.285 167.721 251.692 1.00 96.02 703 HIS A C 1
ATOM 5694 O O . HIS A 1 704 ? 163.410 167.597 251.190 1.00 94.55 703 HIS A O 1
ATOM 5701 N N . GLY A 1 705 ? 161.155 167.442 251.043 1.00 94.65 704 GLY A N 1
ATOM 5702 C CA . GLY A 1 705 ? 161.093 166.810 249.730 1.00 97.66 704 GLY A CA 1
ATOM 5703 C C . GLY A 1 705 ? 161.295 165.307 249.716 1.00 95.39 704 GLY A C 1
ATOM 5704 O O . GLY A 1 705 ? 160.645 164.592 248.948 1.00 97.25 704 GLY A O 1
ATOM 5705 N N . ILE A 1 706 ? 162.207 164.815 250.555 1.00 90.60 705 ILE A N 1
ATOM 5706 C CA . ILE A 1 706 ? 162.443 163.378 250.632 1.00 94.75 705 ILE A CA 1
ATOM 5707 C C . ILE A 1 706 ? 161.195 162.665 251.136 1.00 99.55 705 ILE A C 1
ATOM 5708 O O . ILE A 1 706 ? 160.825 161.594 250.638 1.00 107.79 705 ILE A O 1
ATOM 5713 N N . CYS A 1 707 ? 160.509 163.262 252.102 1.00 106.04 706 CYS A N 1
ATOM 5714 C CA . CYS A 1 707 ? 159.475 162.574 252.852 1.00 109.74 706 CYS A CA 1
ATOM 5715 C C . CYS A 1 707 ? 158.083 162.937 252.337 1.00 109.20 706 CYS A C 1
ATOM 5716 O O . CYS A 1 707 ? 157.915 163.708 251.390 1.00 107.34 706 CYS A O 1
ATOM 5719 N N . SER A 1 708 ? 157.070 162.362 252.979 1.00 115.57 707 SER A N 1
ATOM 5720 C CA . SER A 1 708 ? 155.673 162.601 252.651 1.00 111.51 707 SER A CA 1
ATOM 5721 C C . SER A 1 708 ? 155.094 163.687 253.550 1.00 111.23 707 SER A C 1
ATOM 5722 O O . SER A 1 708 ? 155.663 164.038 254.586 1.00 110.90 707 SER A O 1
ATOM 5725 N N . ASP A 1 709 ? 153.938 164.211 253.138 1.00 109.83 708 ASP A N 1
ATOM 5726 C CA . ASP A 1 709 ? 153.336 165.339 253.843 1.00 112.36 708 ASP A CA 1
ATOM 5727 C C . ASP A 1 709 ? 152.987 164.975 255.282 1.00 111.13 708 ASP A C 1
ATOM 5728 O O . ASP A 1 709 ? 153.419 165.646 256.225 1.00 115.55 708 ASP A O 1
ATOM 5733 N N . LYS A 1 710 ? 152.216 163.906 255.472 1.00 115.69 709 LYS A N 1
ATOM 5734 C CA . LYS A 1 710 ? 151.774 163.520 256.807 1.00 121.58 709 LYS A CA 1
ATOM 5735 C C . LYS A 1 710 ? 152.869 162.851 257.630 1.00 111.75 709 LYS A C 1
ATOM 5736 O O . LYS A 1 710 ? 152.622 162.493 258.788 1.00 110.43 709 LYS A O 1
ATOM 5742 N N . GLU A 1 711 ? 154.060 162.669 257.065 1.00 111.75 710 GLU A N 1
ATOM 5743 C CA . GLU A 1 711 ? 155.233 162.262 257.825 1.00 100.42 710 GLU A CA 1
ATOM 5744 C C . GLU A 1 711 ? 156.170 163.427 258.099 1.00 91.52 710 GLU A C 1
ATOM 5745 O O . GLU A 1 711 ? 156.830 163.452 259.143 1.00 84.33 710 GLU A O 1
ATOM 5751 N N . TRP A 1 712 ? 156.227 164.397 257.183 1.00 90.09 711 TRP A N 1
ATOM 5752 C CA . TRP A 1 712 ? 157.005 165.608 257.415 1.00 85.52 711 TRP A CA 1
ATOM 5753 C C . TRP A 1 712 ? 156.306 166.528 258.405 1.00 88.15 711 TRP A C 1
ATOM 5754 O O . TRP A 1 712 ? 156.952 167.109 259.286 1.00 82.87 711 TRP A O 1
ATOM 5773 N N . ASP A 1 714 ? 154.279 165.653 260.727 1.00 92.49 713 ASP A N 1
ATOM 5774 C CA . ASP A 1 714 ? 154.374 165.050 262.051 1.00 92.26 713 ASP A CA 1
ATOM 5775 C C . ASP A 1 714 ? 155.724 165.329 262.700 1.00 85.67 713 ASP A C 1
ATOM 5776 O O . ASP A 1 714 ? 155.807 165.439 263.928 1.00 82.93 713 ASP A O 1
ATOM 5781 N N . ALA A 1 715 ? 156.787 165.448 261.902 1.00 86.93 714 ALA A N 1
ATOM 5782 C CA . ALA A 1 715 ? 158.102 165.735 262.465 1.00 81.62 714 ALA A CA 1
ATOM 5783 C C . ALA A 1 715 ? 158.246 167.209 262.821 1.00 81.35 714 ALA A C 1
ATOM 5784 O O . ALA A 1 715 ? 158.903 167.547 263.812 1.00 80.43 714 ALA A O 1
ATOM 5786 N N . VAL A 1 716 ? 157.644 168.097 262.026 1.00 85.25 715 VAL A N 1
ATOM 5787 C CA . VAL A 1 716 ? 157.670 169.522 262.344 1.00 77.20 715 VAL A CA 1
ATOM 5788 C C . VAL A 1 716 ? 157.009 169.779 263.692 1.00 73.65 715 VAL A C 1
ATOM 5789 O O . VAL A 1 716 ? 157.518 170.551 264.513 1.00 69.20 715 VAL A O 1
ATOM 5793 N N . TYR A 1 717 ? 155.871 169.128 263.946 1.00 77.99 716 TYR A N 1
ATOM 5794 C CA . TYR A 1 717 ? 155.191 169.307 265.225 1.00 88.37 716 TYR A CA 1
ATOM 5795 C C . TYR A 1 717 ? 155.979 168.691 266.374 1.00 85.31 716 TYR A C 1
ATOM 5796 O O . TYR A 1 717 ? 155.896 169.175 267.509 1.00 80.25 716 TYR A O 1
ATOM 5805 N N . GLU A 1 718 ? 156.747 167.630 266.106 1.00 87.92 717 GLU A N 1
ATOM 5806 C CA . GLU A 1 718 ? 157.563 167.029 267.155 1.00 84.42 717 GLU A CA 1
ATOM 5807 C C . GLU A 1 718 ? 158.822 167.838 267.432 1.00 77.73 717 GLU A C 1
ATOM 5808 O O . GLU A 1 718 ? 159.368 167.763 268.538 1.00 85.89 717 GLU A O 1
ATOM 5814 N N . SER A 1 719 ? 159.300 168.607 266.453 1.00 75.24 718 SER A N 1
ATOM 5815 C CA . SER A 1 719 ? 160.411 169.514 266.707 1.00 69.02 718 SER A CA 1
ATOM 5816 C C . SER A 1 719 ? 159.954 170.802 267.374 1.00 74.43 718 SER A C 1
ATOM 5817 O O . SER A 1 719 ? 160.757 171.455 268.050 1.00 80.43 718 SER A O 1
ATOM 5820 N N . VAL A 1 720 ? 158.686 171.177 267.202 1.00 77.22 719 VAL A N 1
ATOM 5821 C CA . VAL A 1 720 ? 158.143 172.323 267.923 1.00 64.20 719 VAL A CA 1
ATOM 5822 C C . VAL A 1 720 ? 158.059 172.022 269.414 1.00 60.51 719 VAL A C 1
ATOM 5823 O O . VAL A 1 720 ? 158.344 172.886 270.250 1.00 63.36 719 VAL A O 1
ATOM 5827 N N . ARG A 1 721 ? 157.682 170.791 269.772 1.00 61.59 720 ARG A N 1
ATOM 5828 C CA . ARG A 1 721 ? 157.581 170.436 271.184 1.00 60.44 720 ARG A CA 1
ATOM 5829 C C . ARG A 1 721 ? 158.940 170.500 271.867 1.00 60.75 720 ARG A C 1
ATOM 5830 O O . ARG A 1 721 ? 159.075 171.087 272.946 1.00 71.13 720 ARG A O 1
ATOM 5838 N N . ARG A 1 722 ? 159.963 169.896 271.253 1.00 64.46 721 ARG A N 1
ATOM 5839 C CA . ARG A 1 722 ? 161.301 169.936 271.837 1.00 68.36 721 ARG A CA 1
ATOM 5840 C C . ARG A 1 722 ? 161.755 171.370 272.062 1.00 66.07 721 ARG A C 1
ATOM 5841 O O . ARG A 1 722 ? 162.274 171.710 273.132 1.00 62.48 721 ARG A O 1
ATOM 5849 N N . VAL A 1 723 ? 161.549 172.230 271.068 1.00 60.74 722 VAL A N 1
ATOM 5850 C CA . VAL A 1 723 ? 162.011 173.605 271.171 1.00 63.50 722 VAL A CA 1
ATOM 5851 C C . VAL A 1 723 ? 161.109 174.417 272.102 1.00 65.27 722 VAL A C 1
ATOM 5852 O O . VAL A 1 723 ? 161.593 175.292 272.831 1.00 68.19 722 VAL A O 1
ATOM 5856 N N . TRP A 1 724 ? 159.805 174.124 272.126 1.00 65.46 723 TRP A N 1
ATOM 5857 C CA . TRP A 1 724 ? 158.907 174.826 273.039 1.00 61.72 723 TRP A CA 1
ATOM 5858 C C . TRP A 1 724 ? 159.135 174.388 274.480 1.00 62.30 723 TRP A C 1
ATOM 5859 O O . TRP A 1 724 ? 159.121 175.220 275.396 1.00 72.26 723 TRP A O 1
ATOM 5870 N N . ARG A 1 725 ? 159.344 173.087 274.701 1.00 65.35 724 ARG A N 1
ATOM 5871 C CA . ARG A 1 725 ? 159.651 172.608 276.043 1.00 60.29 724 ARG A CA 1
ATOM 5872 C C . ARG A 1 725 ? 160.989 173.146 276.529 1.00 61.01 724 ARG A C 1
ATOM 5873 O O . ARG A 1 725 ? 161.146 173.435 277.721 1.00 57.86 724 ARG A O 1
ATOM 5881 N N . HIS A 1 726 ? 161.956 173.299 275.620 1.00 65.24 725 HIS A N 1
ATOM 5882 C CA . HIS A 1 726 ? 163.236 173.901 275.981 1.00 67.09 725 HIS A CA 1
ATOM 5883 C C . HIS A 1 726 ? 163.049 175.354 276.396 1.00 56.44 725 HIS A C 1
ATOM 5884 O O . HIS A 1 726 ? 163.473 175.761 277.483 1.00 56.81 725 HIS A O 1
ATOM 5899 N N . GLY A 1 728 ? 160.464 176.666 277.344 1.00 53.23 727 GLY A N 1
ATOM 5900 C CA . GLY A 1 728 ? 159.590 176.706 278.503 1.00 52.34 727 GLY A CA 1
ATOM 5901 C C . GLY A 1 728 ? 160.361 176.728 279.807 1.00 53.38 727 GLY A C 1
ATOM 5902 O O . GLY A 1 728 ? 159.951 177.383 280.770 1.00 51.35 727 GLY A O 1
ATOM 5903 N N . LYS A 1 729 ? 161.484 176.011 279.862 1.00 53.75 728 LYS A N 1
ATOM 5904 C CA . LYS A 1 729 ? 162.325 176.078 281.050 1.00 53.94 728 LYS A CA 1
ATOM 5905 C C . LYS A 1 729 ? 163.033 177.421 281.148 1.00 55.55 728 LYS A C 1
ATOM 5906 O O . LYS A 1 729 ? 163.351 177.873 282.253 1.00 69.98 728 LYS A O 1
ATOM 5912 N N . GLN A 1 730 ? 163.279 178.074 280.011 1.00 52.96 729 GLN A N 1
ATOM 5913 C CA . GLN A 1 730 ? 163.897 179.395 280.046 1.00 52.19 729 GLN A CA 1
ATOM 5914 C C . GLN A 1 730 ? 162.921 180.447 280.555 1.00 50.57 729 GLN A C 1
ATOM 5915 O O . GLN A 1 730 ? 163.317 181.369 281.277 1.00 57.86 729 GLN A O 1
ATOM 5921 N N . VAL A 1 731 ? 161.645 180.338 280.178 1.00 49.95 730 VAL A N 1
ATOM 5922 C CA . VAL A 1 731 ? 160.651 181.268 280.702 1.00 48.49 730 VAL A CA 1
ATOM 5923 C C . VAL A 1 731 ? 160.409 181.000 282.179 1.00 48.27 730 VAL A C 1
ATOM 5924 O O . VAL A 1 731 ? 160.129 181.927 282.950 1.00 47.25 730 VAL A O 1
ATOM 5928 N N . ARG A 1 732 ? 160.530 179.743 282.603 1.00 49.30 731 ARG A N 1
ATOM 5929 C CA . ARG A 1 732 ? 160.349 179.416 284.012 1.00 49.24 731 ARG A CA 1
ATOM 5930 C C . ARG A 1 732 ? 161.418 180.080 284.871 1.00 51.15 731 ARG A C 1
ATOM 5931 O O . ARG A 1 732 ? 161.113 180.677 285.909 1.00 61.18 731 ARG A O 1
ATOM 5939 N N . ASP A 1 733 ? 162.682 179.993 284.447 1.00 50.18 732 ASP A N 1
ATOM 5940 C CA . ASP A 1 733 ? 163.769 180.549 285.247 1.00 50.37 732 ASP A CA 1
ATOM 5941 C C . ASP A 1 733 ? 163.759 182.071 285.219 1.00 49.16 732 ASP A C 1
ATOM 5942 O O . ASP A 1 733 ? 164.083 182.715 286.224 1.00 56.48 732 ASP A O 1
ATOM 5947 N N . TRP A 1 734 ? 163.400 182.665 284.076 1.00 48.57 733 TRP A N 1
ATOM 5948 C CA . TRP A 1 734 ? 163.348 184.121 283.984 1.00 47.46 733 TRP A CA 1
ATOM 5949 C C . TRP A 1 734 ? 162.363 184.702 284.990 1.00 53.57 733 TRP A C 1
ATOM 5950 O O . TRP A 1 734 ? 162.645 185.721 285.630 1.00 51.40 733 TRP A O 1
ATOM 5961 N N . ARG A 1 735 ? 161.204 184.060 285.149 1.00 46.48 734 ARG A N 1
ATOM 5962 C CA . ARG A 1 735 ? 160.213 184.548 286.102 1.00 48.08 734 ARG A CA 1
ATOM 5963 C C . ARG A 1 735 ? 160.666 184.326 287.538 1.00 52.04 734 ARG A C 1
ATOM 5964 O O . ARG A 1 735 ? 160.413 185.168 288.406 1.00 55.34 734 ARG A O 1
ATOM 5972 N N . LYS A 1 736 ? 161.327 183.197 287.810 1.00 53.51 735 LYS A N 1
ATOM 5973 C CA . LYS A 1 736 ? 161.914 182.986 289.131 1.00 56.17 735 LYS A CA 1
ATOM 5974 C C . LYS A 1 736 ? 162.824 184.143 289.517 1.00 58.79 735 LYS A C 1
ATOM 5975 O O . LYS A 1 736 ? 162.778 184.629 290.654 1.00 55.00 735 LYS A O 1
ATOM 5981 N N . ASP A 1 737 ? 163.649 184.605 288.579 1.00 53.78 736 ASP A N 1
ATOM 5982 C CA . ASP A 1 737 ? 164.562 185.705 288.858 1.00 50.96 736 ASP A CA 1
ATOM 5983 C C . ASP A 1 737 ? 163.862 187.054 288.911 1.00 58.73 736 ASP A C 1
ATOM 5984 O O . ASP A 1 737 ? 164.459 188.023 289.392 1.00 74.76 736 ASP A O 1
ATOM 5989 N N . VAL A 1 738 ? 162.625 187.143 288.436 1.00 44.74 737 VAL A N 1
ATOM 5990 C CA . VAL A 1 738 ? 161.881 188.399 288.475 1.00 43.48 737 VAL A CA 1
ATOM 5991 C C . VAL A 1 738 ? 161.180 188.589 289.810 1.00 63.51 737 VAL A C 1
ATOM 5992 O O . VAL A 1 738 ? 161.242 189.667 290.404 1.00 73.59 737 VAL A O 1
ATOM 5996 N N . ARG A 1 739 ? 160.489 187.567 290.308 1.00 65.81 738 ARG A N 1
ATOM 5997 C CA . ARG A 1 739 ? 159.870 187.693 291.629 1.00 63.41 738 ARG A CA 1
ATOM 5998 C C . ARG A 1 739 ? 160.907 187.488 292.728 1.00 54.66 738 ARG A C 1
ATOM 5999 O O . ARG A 1 739 ? 161.259 188.424 293.454 1.00 81.66 738 ARG A O 1
ATOM 6007 N N . SER A 1 740 ? 161.410 186.264 292.855 1.00 45.10 739 SER A N 1
ATOM 6008 C CA . SER A 1 740 ? 162.309 185.943 293.953 1.00 77.72 739 SER A CA 1
ATOM 6009 C C . SER A 1 740 ? 163.696 186.546 293.787 1.00 75.59 739 SER A C 1
ATOM 6010 O O . SER A 1 740 ? 164.446 186.596 294.767 1.00 77.21 739 SER A O 1
ATOM 6013 N N . GLY A 1 741 ? 164.047 187.013 292.591 1.00 76.77 740 GLY A N 1
ATOM 6014 C CA . GLY A 1 741 ? 165.386 187.514 292.328 1.00 87.49 740 GLY A CA 1
ATOM 6015 C C . GLY A 1 741 ? 165.910 188.540 293.314 1.00 88.48 740 GLY A C 1
ATOM 6016 O O . GLY A 1 741 ? 165.150 189.351 293.857 1.00 80.47 740 GLY A O 1
ATOM 6017 N N . GLU A 1 742 ? 167.222 188.507 293.547 1.00 87.58 741 GLU A N 1
ATOM 6018 C CA . GLU A 1 742 ? 167.871 189.396 294.506 1.00 77.46 741 GLU A CA 1
ATOM 6019 C C . GLU A 1 742 ? 168.582 190.497 293.723 1.00 57.34 741 GLU A C 1
ATOM 6020 O O . GLU A 1 742 ? 169.774 190.423 293.422 1.00 59.28 741 GLU A O 1
ATOM 6026 N N . ARG A 1 743 ? 167.824 191.522 293.379 1.00 47.58 742 ARG A N 1
ATOM 6027 C CA . ARG A 1 743 ? 168.418 192.675 292.729 1.00 46.79 742 ARG A CA 1
ATOM 6028 C C . ARG A 1 743 ? 168.666 193.785 293.742 1.00 52.05 742 ARG A C 1
ATOM 6029 O O . ARG A 1 743 ? 167.991 193.853 294.773 1.00 58.55 742 ARG A O 1
ATOM 6037 N N . PRO A 1 744 ? 169.645 194.652 293.482 1.00 54.72 743 PRO A N 1
ATOM 6038 C CA . PRO A 1 744 ? 169.962 195.712 294.445 1.00 48.39 743 PRO A CA 1
ATOM 6039 C C . PRO A 1 744 ? 168.772 196.629 294.678 1.00 49.77 743 PRO A C 1
ATOM 6040 O O . PRO A 1 744 ? 168.025 196.958 293.755 1.00 60.35 743 PRO A O 1
ATOM 6044 N N . LYS A 1 745 ? 168.599 197.035 295.931 1.00 48.00 744 LYS A N 1
ATOM 6045 C CA . LYS A 1 745 ? 167.475 197.865 296.336 1.00 46.75 744 LYS A CA 1
ATOM 6046 C C . LYS A 1 745 ? 168.003 199.075 297.090 1.00 46.73 744 LYS A C 1
ATOM 6047 O O . LYS A 1 745 ? 168.867 198.939 297.960 1.00 57.95 744 LYS A O 1
ATOM 6053 N N . ILE A 1 746 ? 167.483 200.254 296.751 1.00 43.31 745 ILE A N 1
ATOM 6054 C CA . ILE A 1 746 ? 167.979 201.490 297.341 1.00 50.56 745 ILE A CA 1
ATOM 6055 C C . ILE A 1 746 ? 167.641 201.532 298.825 1.00 57.17 745 ILE A C 1
ATOM 6056 O O . ILE A 1 746 ? 166.625 200.987 299.275 1.00 74.66 745 ILE A O 1
ATOM 6061 N N . ARG A 1 747 ? 168.500 202.194 299.596 1.00 54.05 746 ARG A N 1
ATOM 6062 C CA . ARG A 1 747 ? 168.236 202.483 300.998 1.00 58.98 746 ARG A CA 1
ATOM 6063 C C . ARG A 1 747 ? 168.317 203.983 301.225 1.00 55.35 746 ARG A C 1
ATOM 6064 O O . ARG A 1 747 ? 169.313 204.620 300.863 1.00 67.44 746 ARG A O 1
ATOM 6072 N N . GLY A 1 748 ? 167.267 204.540 301.821 1.00 49.20 747 GLY A N 1
ATOM 6073 C CA . GLY A 1 748 ? 167.215 205.963 302.043 1.00 56.67 747 GLY A CA 1
ATOM 6074 C C . GLY A 1 748 ? 166.898 206.688 300.747 1.00 56.56 747 GLY A C 1
ATOM 6075 O O . GLY A 1 748 ? 166.346 206.128 299.800 1.00 62.12 747 GLY A O 1
ATOM 6076 N N . TYR A 1 749 ? 167.257 207.964 300.718 1.00 57.41 748 TYR A N 1
ATOM 6077 C CA . TYR A 1 749 ? 167.118 208.758 299.510 1.00 54.16 748 TYR A CA 1
ATOM 6078 C C . TYR A 1 749 ? 168.356 208.601 298.645 1.00 62.72 748 TYR A C 1
ATOM 6079 O O . TYR A 1 749 ? 169.487 208.658 299.139 1.00 63.93 748 TYR A O 1
ATOM 6088 N N . ALA A 1 750 ? 168.137 208.424 297.346 1.00 66.96 749 ALA A N 1
ATOM 6089 C CA . ALA A 1 750 ? 169.234 208.368 296.391 1.00 61.72 749 ALA A CA 1
ATOM 6090 C C . ALA A 1 750 ? 168.748 208.884 295.047 1.00 66.95 749 ALA A C 1
ATOM 6091 O O . ALA A 1 750 ? 167.677 208.487 294.583 1.00 64.49 749 ALA A O 1
ATOM 6093 N N . LYS A 1 751 ? 169.532 209.769 294.436 1.00 84.05 750 LYS A N 1
ATOM 6094 C CA . LYS A 1 751 ? 169.249 210.243 293.095 1.00 90.05 750 LYS A CA 1
ATOM 6095 C C . LYS A 1 751 ? 169.775 209.241 292.072 1.00 73.88 750 LYS A C 1
ATOM 6096 O O . LYS A 1 751 ? 170.536 208.322 292.392 1.00 69.35 750 LYS A O 1
ATOM 6102 N N . ASP A 1 752 ? 169.357 209.434 290.819 1.00 79.25 751 ASP A N 1
ATOM 6103 C CA . ASP A 1 752 ? 169.808 208.605 289.705 1.00 76.84 751 ASP A CA 1
ATOM 6104 C C . ASP A 1 752 ? 169.526 207.131 289.965 1.00 55.06 751 ASP A C 1
ATOM 6105 O O . ASP A 1 752 ? 170.439 206.354 290.265 1.00 42.55 751 ASP A O 1
ATOM 6110 N N . VAL A 1 753 ? 168.259 206.748 289.848 1.00 50.51 752 VAL A N 1
ATOM 6111 C CA . VAL A 1 753 ? 167.829 205.375 290.040 1.00 41.03 752 VAL A CA 1
ATOM 6112 C C . VAL A 1 753 ? 167.548 204.759 288.666 1.00 44.46 752 VAL A C 1
ATOM 6113 O O . VAL A 1 753 ? 167.461 205.448 287.650 1.00 49.34 752 VAL A O 1
ATOM 6117 N N . VAL A 1 754 ? 167.404 203.435 288.645 1.00 46.21 753 VAL A N 1
ATOM 6118 C CA . VAL A 1 754 ? 167.174 202.681 287.413 1.00 40.72 753 VAL A CA 1
ATOM 6119 C C . VAL A 1 754 ? 165.796 203.000 286.844 1.00 39.70 753 VAL A C 1
ATOM 6120 O O . VAL A 1 754 ? 165.677 203.552 285.743 1.00 62.78 753 VAL A O 1
ATOM 6124 N N . GLY A 1 755 ? 164.747 202.645 287.582 1.00 39.15 754 GLY A N 1
ATOM 6125 C CA . GLY A 1 755 ? 163.399 202.862 287.101 1.00 42.33 754 GLY A CA 1
ATOM 6126 C C . GLY A 1 755 ? 162.690 204.031 287.744 1.00 37.56 754 GLY A C 1
ATOM 6127 O O . GLY A 1 755 ? 162.301 204.989 287.070 1.00 37.11 754 GLY A O 1
ATOM 6128 N N . GLY A 1 756 ? 162.510 203.960 289.056 1.00 37.56 755 GLY A N 1
ATOM 6129 C CA . GLY A 1 756 ? 161.843 205.058 289.719 1.00 46.82 755 GLY A CA 1
ATOM 6130 C C . GLY A 1 756 ? 160.405 205.181 289.264 1.00 42.91 755 GLY A C 1
ATOM 6131 O O . GLY A 1 756 ? 159.689 204.191 289.085 1.00 35.88 755 GLY A O 1
ATOM 6132 N N . ASN A 1 757 ? 159.970 206.425 289.082 1.00 36.97 756 ASN A N 1
ATOM 6133 C CA . ASN A 1 757 ? 158.603 206.758 288.684 1.00 36.06 756 ASN A CA 1
ATOM 6134 C C . ASN A 1 757 ? 158.519 207.157 287.216 1.00 40.40 756 ASN A C 1
ATOM 6135 O O . ASN A 1 757 ? 157.640 207.936 286.825 1.00 43.96 756 ASN A O 1
ATOM 6140 N N . SER A 1 758 ? 159.412 206.607 286.396 1.00 35.21 757 SER A N 1
ATOM 6141 C CA . SER A 1 758 ? 159.535 206.946 284.992 1.00 41.09 757 SER A CA 1
ATOM 6142 C C . SER A 1 758 ? 158.550 206.135 284.154 1.00 43.32 757 SER A C 1
ATOM 6143 O O . SER A 1 758 ? 158.046 205.094 284.574 1.00 57.48 757 SER A O 1
ATOM 6146 N N . ILE A 1 759 ? 158.282 206.641 282.946 1.00 46.64 758 ILE A N 1
ATOM 6147 C CA . ILE A 1 759 ? 157.499 205.884 281.975 1.00 34.60 758 ILE A CA 1
ATOM 6148 C C . ILE A 1 759 ? 158.203 204.577 281.645 1.00 35.23 758 ILE A C 1
ATOM 6149 O O . ILE A 1 759 ? 157.566 203.528 281.510 1.00 42.57 758 ILE A O 1
ATOM 6154 N N . GLU A 1 760 ? 159.530 204.615 281.521 1.00 35.90 759 GLU A N 1
ATOM 6155 C CA . GLU A 1 760 ? 160.258 203.448 281.037 1.00 36.60 759 GLU A CA 1
ATOM 6156 C C . GLU A 1 760 ? 160.136 202.268 281.995 1.00 42.99 759 GLU A C 1
ATOM 6157 O O . GLU A 1 760 ? 160.081 201.112 281.559 1.00 51.46 759 GLU A O 1
ATOM 6163 N N . GLN A 1 761 ? 160.110 202.527 283.302 1.00 36.52 760 GLN A N 1
ATOM 6164 C CA . GLN A 1 761 ? 159.984 201.408 284.228 1.00 38.66 760 GLN A CA 1
ATOM 6165 C C . GLN A 1 761 ? 158.586 200.810 284.189 1.00 37.01 760 GLN A C 1
ATOM 6166 O O . GLN A 1 761 ? 158.424 199.587 284.277 1.00 49.78 760 GLN A O 1
ATOM 6172 N N . ILE A 1 762 ? 157.562 201.654 284.074 1.00 35.38 761 ILE A N 1
ATOM 6173 C CA . ILE A 1 762 ? 156.208 201.135 283.927 1.00 34.87 761 ILE A CA 1
ATOM 6174 C C . ILE A 1 762 ? 156.101 200.321 282.647 1.00 39.99 761 ILE A C 1
ATOM 6175 O O . ILE A 1 762 ? 155.439 199.278 282.608 1.00 49.59 761 ILE A O 1
ATOM 6180 N N . GLU A 1 763 ? 156.782 200.764 281.588 1.00 36.98 762 GLU A N 1
ATOM 6181 C CA . GLU A 1 763 ? 156.781 199.992 280.352 1.00 46.64 762 GLU A CA 1
ATOM 6182 C C . GLU A 1 763 ? 157.670 198.759 280.471 1.00 42.75 762 GLU A C 1
ATOM 6183 O O . GLU A 1 763 ? 157.395 197.734 279.837 1.00 45.24 762 GLU A O 1
ATOM 6189 N N . TYR A 1 764 ? 158.734 198.837 281.274 1.00 39.00 763 TYR A N 1
ATOM 6190 C CA . TYR A 1 764 ? 159.487 197.636 281.615 1.00 37.96 763 TYR A CA 1
ATOM 6191 C C . TYR A 1 764 ? 158.580 196.590 282.249 1.00 41.22 763 TYR A C 1
ATOM 6192 O O . TYR A 1 764 ? 158.724 195.389 281.990 1.00 49.75 763 TYR A O 1
ATOM 6201 N N . LEU A 1 765 ? 157.629 197.032 283.073 1.00 40.97 764 LEU A N 1
ATOM 6202 C CA . LEU A 1 765 ? 156.620 196.125 283.607 1.00 36.84 764 LEU A CA 1
ATOM 6203 C C . LEU A 1 765 ? 155.628 195.709 282.527 1.00 40.83 764 LEU A C 1
ATOM 6204 O O . LEU A 1 765 ? 155.303 194.523 282.400 1.00 40.33 764 LEU A O 1
ATOM 6209 N N . GLU A 1 766 ? 155.135 196.674 281.743 1.00 38.31 765 GLU A N 1
ATOM 6210 C CA . GLU A 1 766 ? 154.180 196.363 280.684 1.00 36.06 765 GLU A CA 1
ATOM 6211 C C . GLU A 1 766 ? 154.762 195.378 279.682 1.00 42.98 765 GLU A C 1
ATOM 6212 O O . GLU A 1 766 ? 154.053 194.493 279.190 1.00 58.40 765 GLU A O 1
ATOM 6218 N N . ARG A 1 767 ? 156.048 195.527 279.355 1.00 47.11 766 ARG A N 1
ATOM 6219 C CA . ARG A 1 767 ? 156.671 194.626 278.395 1.00 38.46 766 ARG A CA 1
ATOM 6220 C C . ARG A 1 767 ? 156.597 193.183 278.871 1.00 39.00 766 ARG A C 1
ATOM 6221 O O . ARG A 1 767 ? 156.372 192.268 278.071 1.00 59.27 766 ARG A O 1
ATOM 6229 N N . GLN A 1 768 ? 156.769 192.961 280.177 1.00 38.90 767 GLN A N 1
ATOM 6230 C CA . GLN A 1 768 ? 156.710 191.603 280.709 1.00 45.03 767 GLN A CA 1
ATOM 6231 C C . GLN A 1 768 ? 155.309 191.020 280.582 1.00 44.58 767 GLN A C 1
ATOM 6232 O O . GLN A 1 768 ? 155.146 189.834 280.274 1.00 39.78 767 GLN A O 1
ATOM 6238 N N . TYR A 1 769 ? 154.288 191.835 280.833 1.00 43.76 768 TYR A N 1
ATOM 6239 C CA . TYR A 1 769 ? 152.919 191.362 280.682 1.00 37.84 768 TYR A CA 1
ATOM 6240 C C . TYR A 1 769 ? 152.649 190.943 279.243 1.00 45.24 768 TYR A C 1
ATOM 6241 O O . TYR A 1 769 ? 152.155 189.838 278.990 1.00 46.27 768 TYR A O 1
ATOM 6250 N N . LYS A 1 770 ? 152.997 191.805 278.281 1.00 45.37 769 LYS A N 1
ATOM 6251 C CA . LYS A 1 770 ? 152.709 191.512 276.879 1.00 38.70 769 LYS A CA 1
ATOM 6252 C C . LYS A 1 770 ? 153.406 190.237 276.422 1.00 42.14 769 LYS A C 1
ATOM 6253 O O . LYS A 1 770 ? 152.828 189.441 275.673 1.00 50.89 769 LYS A O 1
ATOM 6259 N N . PHE A 1 771 ? 154.651 190.021 276.852 1.00 40.36 770 PHE A N 1
ATOM 6260 C CA . PHE A 1 771 ? 155.328 188.795 276.445 1.00 41.53 770 PHE A CA 1
ATOM 6261 C C . PHE A 1 771 ? 154.676 187.569 277.071 1.00 41.80 770 PHE A C 1
ATOM 6262 O O . PHE A 1 771 ? 154.476 186.554 276.394 1.00 42.59 770 PHE A O 1
ATOM 6270 N N . LEU A 1 772 ? 154.353 187.639 278.365 1.00 45.84 771 LEU A N 1
ATOM 6271 C CA . LEU A 1 772 ? 153.714 186.509 279.032 1.00 43.14 771 LEU A CA 1
ATOM 6272 C C . LEU A 1 772 ? 152.376 186.177 278.388 1.00 50.42 771 LEU A C 1
ATOM 6273 O O . LEU A 1 772 ? 152.044 185.000 278.199 1.00 42.00 771 LEU A O 1
ATOM 6278 N N . LYS A 1 773 ? 151.593 187.204 278.049 1.00 40.40 772 LYS A N 1
ATOM 6279 C CA . LYS A 1 773 ? 150.363 186.990 277.297 1.00 40.29 772 LYS A CA 1
ATOM 6280 C C . LYS A 1 773 ? 150.658 186.277 275.983 1.00 46.85 772 LYS A C 1
ATOM 6281 O O . LYS A 1 773 ? 149.981 185.308 275.618 1.00 41.86 772 LYS A O 1
ATOM 6287 N N . SER A 1 774 ? 151.688 186.738 275.267 1.00 50.27 773 SER A N 1
ATOM 6288 C CA . SER A 1 774 ? 152.058 186.130 273.994 1.00 42.75 773 SER A CA 1
ATOM 6289 C C . SER A 1 774 ? 152.589 184.717 274.182 1.00 44.52 773 SER A C 1
ATOM 6290 O O . SER A 1 774 ? 152.403 183.861 273.310 1.00 44.78 773 SER A O 1
ATOM 6293 N N . TRP A 1 775 ? 153.245 184.454 275.310 1.00 53.00 774 TRP A N 1
ATOM 6294 C CA . TRP A 1 775 ? 153.769 183.120 275.570 1.00 46.05 774 TRP A CA 1
ATOM 6295 C C . TRP A 1 775 ? 152.651 182.141 275.908 1.00 54.21 774 TRP A C 1
ATOM 6296 O O . TRP A 1 775 ? 152.616 181.022 275.384 1.00 46.19 774 TRP A O 1
ATOM 6307 N N . SER A 1 776 ? 151.719 182.551 276.773 1.00 52.07 775 SER A N 1
ATOM 6308 C CA . SER A 1 776 ? 150.633 181.662 277.170 1.00 44.20 775 SER A CA 1
ATOM 6309 C C . SER A 1 776 ? 149.670 181.387 276.024 1.00 44.46 775 SER A C 1
ATOM 6310 O O . SER A 1 776 ? 149.112 180.289 275.936 1.00 45.15 775 SER A O 1
ATOM 6313 N N . PHE A 1 777 ? 149.454 182.361 275.145 1.00 43.98 776 PHE A N 1
ATOM 6314 C CA . PHE A 1 777 ? 148.534 182.204 274.030 1.00 44.25 776 PHE A CA 1
ATOM 6315 C C . PHE A 1 777 ? 149.242 181.791 272.749 1.00 50.95 776 PHE A C 1
ATOM 6316 O O . PHE A 1 777 ? 148.644 181.844 271.668 1.00 45.69 776 PHE A O 1
ATOM 6324 N N . PHE A 1 778 ? 150.500 181.376 272.853 1.00 58.05 777 PHE A N 1
ATOM 6325 C CA . PHE A 1 778 ? 151.207 180.810 271.717 1.00 63.51 777 PHE A CA 1
ATOM 6326 C C . PHE A 1 778 ? 150.568 179.488 271.307 1.00 62.80 777 PHE A C 1
ATOM 6327 O O . PHE A 1 778 ? 150.221 178.659 272.154 1.00 57.40 777 PHE A O 1
ATOM 6335 N N . GLY A 1 779 ? 150.416 179.290 270.001 1.00 63.97 778 GLY A N 1
ATOM 6336 C CA . GLY A 1 779 ? 149.752 178.115 269.458 1.00 61.05 778 GLY A CA 1
ATOM 6337 C C . GLY A 1 779 ? 150.722 177.215 268.707 1.00 63.82 778 GLY A C 1
ATOM 6338 O O . GLY A 1 779 ? 151.466 177.675 267.838 1.00 53.73 778 GLY A O 1
ATOM 6339 N N . LYS A 1 780 ? 150.687 175.924 269.048 1.00 68.05 779 LYS A N 1
ATOM 6340 C CA . LYS A 1 780 ? 151.479 174.910 268.362 1.00 59.15 779 LYS A CA 1
ATOM 6341 C C . LYS A 1 780 ? 150.850 174.436 267.058 1.00 60.02 779 LYS A C 1
ATOM 6342 O O . LYS A 1 780 ? 151.506 173.708 266.307 1.00 61.49 779 LYS A O 1
ATOM 6348 N N . VAL A 1 781 ? 149.602 174.804 266.781 1.00 70.50 780 VAL A N 1
ATOM 6349 C CA . VAL A 1 781 ? 148.917 174.430 265.547 1.00 77.31 780 VAL A CA 1
ATOM 6350 C C . VAL A 1 781 ? 148.793 175.681 264.690 1.00 75.92 780 VAL A C 1
ATOM 6351 O O . VAL A 1 781 ? 148.200 176.677 265.119 1.00 68.39 780 VAL A O 1
ATOM 6355 N N . SER A 1 782 ? 149.348 175.634 263.482 1.00 72.34 781 SER A N 1
ATOM 6356 C CA . SER A 1 782 ? 149.345 176.807 262.618 1.00 71.97 781 SER A CA 1
ATOM 6357 C C . SER A 1 782 ? 147.926 177.144 262.186 1.00 76.46 781 SER A C 1
ATOM 6358 O O . SER A 1 782 ? 147.147 176.258 261.822 1.00 79.37 781 SER A O 1
ATOM 6361 N N . GLY A 1 783 ? 147.585 178.429 262.240 1.00 75.31 782 GLY A N 1
ATOM 6362 C CA . GLY A 1 783 ? 146.299 178.912 261.798 1.00 75.37 782 GLY A CA 1
ATOM 6363 C C . GLY A 1 783 ? 145.272 179.095 262.897 1.00 78.60 782 GLY A C 1
ATOM 6364 O O . GLY A 1 783 ? 144.286 179.811 262.684 1.00 82.76 782 GLY A O 1
ATOM 6365 N N . GLN A 1 784 ? 145.474 178.481 264.062 1.00 77.67 783 GLN A N 1
ATOM 6366 C CA . GLN A 1 784 ? 144.471 178.525 265.119 1.00 76.32 783 GLN A CA 1
ATOM 6367 C C . GLN A 1 784 ? 144.575 179.814 265.927 1.00 71.09 783 GLN A C 1
ATOM 6368 O O . GLN A 1 784 ? 145.671 180.292 266.238 1.00 69.53 783 GLN A O 1
ATOM 6374 N N . VAL A 1 785 ? 143.419 180.377 266.262 1.00 71.31 784 VAL A N 1
ATOM 6375 C CA . VAL A 1 785 ? 143.323 181.575 267.086 1.00 57.30 784 VAL A CA 1
ATOM 6376 C C . VAL A 1 785 ? 143.122 181.151 268.532 1.00 55.92 784 VAL A C 1
ATOM 6377 O O . VAL A 1 785 ? 142.221 180.358 268.834 1.00 62.52 784 VAL A O 1
ATOM 6381 N N . ILE A 1 786 ? 143.954 181.674 269.427 1.00 45.68 785 ILE A N 1
ATOM 6382 C CA . ILE A 1 786 ? 143.842 181.403 270.855 1.00 56.86 785 ILE A CA 1
ATOM 6383 C C . ILE A 1 786 ? 143.618 182.730 271.567 1.00 62.80 785 ILE A C 1
ATOM 6384 O O . ILE A 1 786 ? 144.517 183.580 271.612 1.00 59.53 785 ILE A O 1
ATOM 6389 N N . ARG A 1 787 ? 142.423 182.913 272.117 1.00 60.51 786 ARG A N 1
ATOM 6390 C CA . ARG A 1 787 ? 142.090 184.074 272.930 1.00 58.22 786 ARG A CA 1
ATOM 6391 C C . ARG A 1 787 ? 141.886 183.651 274.380 1.00 52.43 786 ARG A C 1
ATOM 6392 O O . ARG A 1 787 ? 141.855 182.462 274.709 1.00 55.37 786 ARG A O 1
ATOM 6400 N N . ALA A 1 788 ? 141.756 184.645 275.254 1.00 57.48 787 ALA A N 1
ATOM 6401 C CA . ALA A 1 788 ? 141.448 184.370 276.649 1.00 58.48 787 ALA A CA 1
ATOM 6402 C C . ALA A 1 788 ? 139.998 183.916 276.791 1.00 50.42 787 ALA A C 1
ATOM 6403 O O . ALA A 1 788 ? 139.137 184.250 275.972 1.00 59.50 787 ALA A O 1
ATOM 6405 N N . GLU A 1 789 ? 139.735 183.137 277.838 1.00 41.07 788 GLU A N 1
ATOM 6406 C CA . GLU A 1 789 ? 138.403 182.599 278.070 1.00 45.50 788 GLU A CA 1
ATOM 6407 C C . GLU A 1 789 ? 137.508 183.645 278.732 1.00 48.77 788 GLU A C 1
ATOM 6408 O O . GLU A 1 789 ? 137.979 184.606 279.346 1.00 60.86 788 GLU A O 1
ATOM 6414 N N . LYS A 1 790 ? 136.194 183.429 278.616 1.00 57.15 789 LYS A N 1
ATOM 6415 C CA . LYS A 1 790 ? 135.185 184.467 278.827 1.00 58.27 789 LYS A CA 1
ATOM 6416 C C . LYS A 1 790 ? 135.173 185.092 280.219 1.00 66.71 789 LYS A C 1
ATOM 6417 O O . LYS A 1 790 ? 134.394 186.018 280.466 1.00 88.12 789 LYS A O 1
ATOM 6423 N N . GLY A 1 791 ? 136.000 184.609 281.138 1.00 38.18 790 GLY A N 1
ATOM 6424 C CA . GLY A 1 791 ? 136.036 185.232 282.446 1.00 35.69 790 GLY A CA 1
ATOM 6425 C C . GLY A 1 791 ? 137.384 185.132 283.118 1.00 42.02 790 GLY A C 1
ATOM 6426 O O . GLY A 1 791 ? 137.485 185.191 284.347 1.00 35.50 790 GLY A O 1
ATOM 6427 N N . SER A 1 792 ? 138.430 184.991 282.316 1.00 43.23 791 SER A N 1
ATOM 6428 C CA . SER A 1 792 ? 139.746 184.699 282.849 1.00 36.72 791 SER A CA 1
ATOM 6429 C C . SER A 1 792 ? 140.433 185.968 283.338 1.00 35.97 791 SER A C 1
ATOM 6430 O O . SER A 1 792 ? 140.064 187.089 282.984 1.00 41.39 791 SER A O 1
ATOM 6433 N N . ARG A 1 793 ? 141.439 185.774 284.181 1.00 36.16 792 ARG A N 1
ATOM 6434 C CA . ARG A 1 793 ? 142.338 186.840 284.586 1.00 35.69 792 ARG A CA 1
ATOM 6435 C C . ARG A 1 793 ? 143.762 186.391 284.306 1.00 43.51 792 ARG A C 1
ATOM 6436 O O . ARG A 1 793 ? 144.083 185.206 284.437 1.00 50.84 792 ARG A O 1
ATOM 6444 N N . PHE A 1 794 ? 144.607 187.329 283.886 1.00 46.74 793 PHE A N 1
ATOM 6445 C CA . PHE A 1 794 ? 145.977 187.012 283.513 1.00 41.30 793 PHE A CA 1
ATOM 6446 C C . PHE A 1 794 ? 146.937 187.904 284.2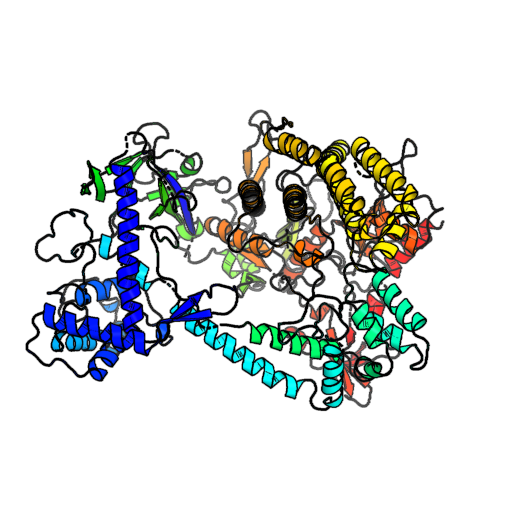79 1.00 37.88 793 PHE A C 1
ATOM 6447 O O . PHE A 1 794 ? 146.758 189.126 284.311 1.00 35.88 793 PHE A O 1
ATOM 6455 N N . ALA A 1 795 ? 147.961 187.287 284.871 1.00 40.97 794 ALA A N 1
ATOM 6456 C CA . ALA A 1 795 ? 149.011 187.987 285.607 1.00 37.70 794 ALA A CA 1
ATOM 6457 C C . ALA A 1 795 ? 148.404 189.003 286.569 1.00 41.17 794 ALA A C 1
ATOM 6458 O O . ALA A 1 795 ? 148.675 190.202 286.509 1.00 46.72 794 ALA A O 1
ATOM 6460 N N . ILE A 1 796 ? 147.549 188.490 287.453 1.00 46.11 795 ILE A N 1
ATOM 6461 C CA . ILE A 1 796 ? 146.773 189.357 288.334 1.00 40.40 795 ILE A CA 1
ATOM 6462 C C . ILE A 1 796 ? 147.698 190.239 289.157 1.00 45.63 795 ILE A C 1
ATOM 6463 O O . ILE A 1 796 ? 147.541 191.464 289.208 1.00 42.59 795 ILE A O 1
ATOM 6468 N N . THR A 1 797 ? 148.701 189.629 289.784 1.00 49.09 796 THR A N 1
ATOM 6469 C CA . THR A 1 797 ? 149.558 190.368 290.701 1.00 40.12 796 THR A CA 1
ATOM 6470 C C . THR A 1 797 ? 150.500 191.310 289.953 1.00 41.65 796 THR A C 1
ATOM 6471 O O . THR A 1 797 ? 150.763 192.425 290.418 1.00 44.05 796 THR A O 1
ATOM 6475 N N . LEU A 1 798 ? 151.007 190.895 288.787 1.00 46.67 797 LEU A N 1
ATOM 6476 C CA . LEU A 1 798 ? 151.793 191.813 287.967 1.00 36.13 797 LEU A CA 1
ATOM 6477 C C . LEU A 1 798 ? 150.936 192.965 287.454 1.00 35.23 797 LEU A C 1
ATOM 6478 O O . LEU A 1 798 ? 151.376 194.120 287.456 1.00 34.91 797 LEU A O 1
ATOM 6483 N N . ARG A 1 799 ? 149.709 192.667 287.010 1.00 42.84 798 ARG A N 1
ATOM 6484 C CA . ARG A 1 799 ? 148.798 193.717 286.557 1.00 34.08 798 ARG A CA 1
ATOM 6485 C C . ARG A 1 799 ? 148.506 194.712 287.671 1.00 40.03 798 ARG A C 1
ATOM 6486 O O . ARG A 1 799 ? 148.498 195.928 287.442 1.00 33.53 798 ARG A O 1
ATOM 6494 N N . GLU A 1 800 ? 148.259 194.213 288.884 1.00 35.43 799 GLU A N 1
ATOM 6495 C CA . GLU A 1 800 ? 148.036 195.101 290.017 1.00 33.04 799 GLU A CA 1
ATOM 6496 C C . GLU A 1 800 ? 149.281 195.915 290.345 1.00 33.23 799 GLU A C 1
ATOM 6497 O O . GLU A 1 800 ? 149.168 197.054 290.811 1.00 47.65 799 GLU A O 1
ATOM 6503 N N . HIS A 1 801 ? 150.470 195.360 290.104 1.00 33.95 800 HIS A N 1
ATOM 6504 C CA . HIS A 1 801 ? 151.692 196.129 290.315 1.00 34.20 800 HIS A CA 1
ATOM 6505 C C . HIS A 1 801 ? 151.826 197.243 289.284 1.00 40.84 800 HIS A C 1
ATOM 6506 O O . HIS A 1 801 ? 152.215 198.367 289.624 1.00 36.52 800 HIS A O 1
ATOM 6513 N N . ILE A 1 802 ? 151.517 196.951 288.018 1.00 33.83 801 ILE A N 1
ATOM 6514 C CA . ILE A 1 802 ? 151.601 197.986 286.993 1.00 33.55 801 ILE A CA 1
ATOM 6515 C C . ILE A 1 802 ? 150.645 199.124 287.316 1.00 32.77 801 ILE A C 1
ATOM 6516 O O . ILE A 1 802 ? 151.009 200.302 287.224 1.00 33.30 801 ILE A O 1
ATOM 6521 N N . ASP A 1 803 ? 149.416 198.795 287.724 1.00 49.78 802 ASP A N 1
ATOM 6522 C CA . ASP A 1 803 ? 148.443 199.844 288.012 1.00 42.25 802 ASP A CA 1
ATOM 6523 C C . ASP A 1 803 ? 148.864 200.671 289.220 1.00 31.58 802 ASP A C 1
ATOM 6524 O O . ASP A 1 803 ? 148.786 201.905 289.189 1.00 31.25 802 ASP A O 1
ATOM 6529 N N . HIS A 1 804 ? 149.317 200.016 290.291 1.00 31.94 803 HIS A N 1
ATOM 6530 C CA . HIS A 1 804 ? 149.814 200.762 291.441 1.00 32.00 803 HIS A CA 1
ATOM 6531 C C . HIS A 1 804 ? 150.979 201.658 291.046 1.00 32.55 803 HIS A C 1
ATOM 6532 O O . HIS A 1 804 ? 151.090 202.792 291.526 1.00 37.51 803 HIS A O 1
ATOM 6539 N N . ALA A 1 805 ? 151.847 201.171 290.156 1.00 32.71 804 ALA A N 1
ATOM 6540 C CA . ALA A 1 805 ? 152.992 201.962 289.726 1.00 33.01 804 ALA A CA 1
ATOM 6541 C C . ALA A 1 805 ? 152.550 203.238 289.023 1.00 32.52 804 ALA A C 1
ATOM 6542 O O . ALA A 1 805 ? 153.141 204.305 289.227 1.00 51.49 804 ALA A O 1
ATOM 6544 N N . LYS A 1 806 ? 151.513 203.150 288.187 1.00 33.70 805 LYS A N 1
ATOM 6545 C CA . LYS A 1 806 ? 151.010 204.342 287.513 1.00 31.66 805 LYS A CA 1
ATOM 6546 C C . LYS A 1 806 ? 150.314 205.275 288.493 1.00 31.22 805 LYS A C 1
ATOM 6547 O O . LYS A 1 806 ? 150.389 206.501 288.350 1.00 42.69 805 LYS A O 1
ATOM 6553 N N . GLU A 1 807 ? 149.632 204.709 289.493 1.00 32.51 806 GLU A N 1
ATOM 6554 C CA . GLU A 1 807 ? 148.969 205.524 290.507 1.00 30.72 806 GLU A CA 1
ATOM 6555 C C . GLU A 1 807 ? 149.982 206.320 291.315 1.00 31.07 806 GLU A C 1
ATOM 6556 O O . GLU A 1 807 ? 149.778 207.509 291.589 1.00 41.17 806 GLU A O 1
ATOM 6562 N N . ASP A 1 808 ? 151.079 205.676 291.709 1.00 31.63 807 ASP A N 1
ATOM 6563 C CA . ASP A 1 808 ? 152.103 206.359 292.486 1.00 32.07 807 ASP A CA 1
ATOM 6564 C C . ASP A 1 808 ? 152.782 207.441 291.661 1.00 32.17 807 ASP A C 1
ATOM 6565 O O . ASP A 1 808 ? 153.066 208.534 292.166 1.00 32.28 807 ASP A O 1
ATOM 6570 N N . ARG A 1 809 ? 153.054 207.150 290.389 1.00 42.42 808 ARG A N 1
ATOM 6571 C CA . ARG A 1 809 ? 153.638 208.153 289.511 1.00 32.32 808 ARG A CA 1
ATOM 6572 C C . ARG A 1 809 ? 152.726 209.363 289.386 1.00 31.84 808 ARG A C 1
ATOM 6573 O O . ARG A 1 809 ? 153.189 210.508 289.441 1.00 32.00 808 ARG A O 1
ATOM 6581 N N . LEU A 1 810 ? 151.420 209.124 289.247 1.00 31.30 809 LEU A N 1
ATOM 6582 C CA . LEU A 1 810 ? 150.469 210.212 289.051 1.00 30.87 809 LEU A CA 1
ATOM 6583 C C . LEU A 1 810 ? 150.415 211.140 290.256 1.00 39.09 809 LEU A C 1
ATOM 6584 O O . LEU A 1 810 ? 150.376 212.366 290.106 1.00 37.84 809 LEU A O 1
ATOM 6589 N N . LYS A 1 811 ? 150.381 210.573 291.462 1.00 37.88 810 LYS A N 1
ATOM 6590 C CA . LYS A 1 811 ? 150.234 211.393 292.655 1.00 31.07 810 LYS A CA 1
ATOM 6591 C C . LYS A 1 811 ? 151.527 212.125 292.983 1.00 33.66 810 LYS A C 1
ATOM 6592 O O . LYS A 1 811 ? 151.497 213.261 293.471 1.00 38.96 810 LYS A O 1
ATOM 6598 N N . LYS A 1 812 ? 152.671 211.489 292.734 1.00 32.11 811 LYS A N 1
ATOM 6599 C CA . LYS A 1 812 ? 153.940 212.154 292.998 1.00 33.20 811 LYS A CA 1
ATOM 6600 C C . LYS A 1 812 ? 154.228 213.231 291.961 1.00 34.13 811 LYS A C 1
ATOM 6601 O O . LYS A 1 812 ? 154.873 214.238 292.279 1.00 36.27 811 LYS A O 1
ATOM 6607 N N . LEU A 1 813 ? 153.754 213.042 290.727 1.00 40.16 812 LEU A N 1
ATOM 6608 C CA . LEU A 1 813 ? 153.882 214.077 289.705 1.00 32.39 812 LEU A CA 1
ATOM 6609 C C . LEU A 1 813 ? 153.135 215.338 290.115 1.00 39.64 812 LEU A C 1
ATOM 6610 O O . LEU A 1 813 ? 153.699 216.438 290.114 1.00 39.72 812 LEU A O 1
ATOM 6615 N N . ALA A 1 814 ? 151.854 215.193 290.465 1.00 34.03 813 ALA A N 1
ATOM 6616 C CA . ALA A 1 814 ? 151.059 216.347 290.868 1.00 31.57 813 ALA A CA 1
ATOM 6617 C C . ALA A 1 814 ? 151.631 217.009 292.117 1.00 46.87 813 ALA A C 1
ATOM 6618 O O . ALA A 1 814 ? 151.649 218.241 292.222 1.00 42.87 813 ALA A O 1
ATOM 6620 N N . ASP A 1 815 ? 152.108 216.215 293.076 1.00 32.27 814 ASP A N 1
ATOM 6621 C CA . ASP A 1 815 ? 152.645 216.818 294.287 1.00 32.81 814 ASP A CA 1
ATOM 6622 C C . ASP A 1 815 ? 153.914 217.606 293.991 1.00 39.87 814 ASP A C 1
ATOM 6623 O O . ASP A 1 815 ? 154.098 218.711 294.515 1.00 44.47 814 ASP A O 1
ATOM 6628 N N . ARG A 1 816 ? 154.792 217.063 293.141 1.00 36.74 815 ARG A N 1
ATOM 6629 C CA . ARG A 1 816 ? 155.995 217.796 292.757 1.00 41.15 815 ARG A CA 1
ATOM 6630 C C . ARG A 1 816 ? 155.643 219.134 292.126 1.00 39.13 815 ARG A C 1
ATOM 6631 O O . ARG A 1 816 ? 156.253 220.161 292.448 1.00 35.71 815 ARG A O 1
ATOM 6639 N N . ILE A 1 817 ? 154.654 219.143 291.229 1.00 37.52 816 ILE A N 1
ATOM 6640 C CA . ILE A 1 817 ? 154.261 220.385 290.573 1.00 33.56 816 ILE A CA 1
ATOM 6641 C C . ILE A 1 817 ? 153.740 221.383 291.597 1.00 33.72 816 ILE A C 1
ATOM 6642 O O . ILE A 1 817 ? 154.057 222.577 291.544 1.00 40.96 816 ILE A O 1
ATOM 6647 N N . ILE A 1 818 ? 152.957 220.905 292.563 1.00 33.43 817 ILE A N 1
ATOM 6648 C CA . ILE A 1 818 ? 152.344 221.804 293.532 1.00 33.60 817 ILE A CA 1
ATOM 6649 C C . ILE A 1 818 ? 153.375 222.302 294.532 1.00 34.38 817 ILE A C 1
ATOM 6650 O O . ILE A 1 818 ? 153.414 223.493 294.864 1.00 34.84 817 ILE A O 1
ATOM 6663 N N . GLU A 1 820 ? 156.509 222.733 294.013 1.00 35.80 819 GLU A N 1
ATOM 6664 C CA . GLU A 1 820 ? 157.303 223.743 293.319 1.00 36.32 819 GLU A CA 1
ATOM 6665 C C . GLU A 1 820 ? 156.525 225.041 293.150 1.00 44.15 819 GLU A C 1
ATOM 6666 O O . GLU A 1 820 ? 157.075 226.132 293.346 1.00 45.65 819 GLU A O 1
ATOM 6672 N N . ALA A 1 821 ? 155.244 224.944 292.784 1.00 35.87 820 ALA A N 1
ATOM 6673 C CA . ALA A 1 821 ? 154.426 226.142 292.632 1.00 35.69 820 ALA A CA 1
ATOM 6674 C C . ALA A 1 821 ? 154.350 226.927 293.935 1.00 41.20 820 ALA A C 1
ATOM 6675 O O . ALA A 1 821 ? 154.464 228.158 293.935 1.00 51.00 820 ALA A O 1
ATOM 6677 N N . LEU A 1 822 ? 154.175 226.231 295.061 1.00 47.61 821 LEU A N 1
ATOM 6678 C CA . LEU A 1 822 ? 154.131 226.900 296.355 1.00 41.32 821 LEU A CA 1
ATOM 6679 C C . LEU A 1 822 ? 155.492 227.432 296.785 1.00 47.85 821 LEU A C 1
ATOM 6680 O O . LEU A 1 822 ? 155.556 228.275 297.686 1.00 49.37 821 LEU A O 1
ATOM 6685 N N . GLY A 1 823 ? 156.571 226.969 296.169 1.00 38.91 822 GLY A N 1
ATOM 6686 C CA . GLY A 1 823 ? 157.897 227.430 296.505 1.00 39.85 822 GLY A CA 1
ATOM 6687 C C . GLY A 1 823 ? 158.693 226.525 297.417 1.00 40.20 822 GLY A C 1
ATOM 6688 O O . GLY A 1 823 ? 159.612 227.010 298.087 1.00 41.12 822 GLY A O 1
ATOM 6689 N N . TYR A 1 824 ? 158.380 225.236 297.461 1.00 38.54 823 TYR A N 1
ATOM 6690 C CA . TYR A 1 824 ? 159.082 224.292 298.314 1.00 38.88 823 TYR A CA 1
ATOM 6691 C C . TYR A 1 824 ? 159.998 223.406 297.478 1.00 49.27 823 TYR A C 1
ATOM 6692 O O . TYR A 1 824 ? 159.633 222.976 296.379 1.00 54.70 823 TYR A O 1
ATOM 6701 N N . VAL A 1 825 ? 161.190 223.143 298.006 1.00 40.21 824 VAL A N 1
ATOM 6702 C CA . VAL A 1 825 ? 162.188 222.316 297.342 1.00 43.60 824 VAL A CA 1
ATOM 6703 C C . VAL A 1 825 ? 162.696 221.276 298.331 1.00 55.33 824 VAL A C 1
ATOM 6704 O O . VAL A 1 825 ? 163.115 221.622 299.442 1.00 57.47 824 VAL A O 1
ATOM 6708 N N . TYR A 1 826 ? 162.658 220.008 297.929 1.00 51.84 825 TYR A N 1
ATOM 6709 C CA . TYR A 1 826 ? 163.195 218.923 298.744 1.00 45.16 825 TYR A CA 1
ATOM 6710 C C . TYR A 1 826 ? 164.716 218.944 298.633 1.00 47.25 825 TYR A C 1
ATOM 6711 O O . TYR A 1 826 ? 165.274 218.631 297.577 1.00 56.31 825 TYR A O 1
ATOM 6720 N N . ALA A 1 827 ? 165.389 219.321 299.717 1.00 57.82 826 ALA A N 1
ATOM 6721 C CA . ALA A 1 827 ? 166.832 219.506 299.719 1.00 60.20 826 ALA A CA 1
ATOM 6722 C C . ALA A 1 827 ? 167.491 218.595 300.744 1.00 63.73 826 ALA A C 1
ATOM 6723 O O . ALA A 1 827 ? 166.946 218.347 301.824 1.00 62.61 826 ALA A O 1
ATOM 6725 N N . LEU A 1 828 ? 168.685 218.122 300.400 1.00 79.99 827 LEU A N 1
ATOM 6726 C CA . LEU A 1 828 ? 169.440 217.208 301.242 1.00 90.90 827 LEU A CA 1
ATOM 6727 C C . LEU A 1 828 ? 170.406 217.970 302.140 1.00 100.93 827 LEU A C 1
ATOM 6728 O O . LEU A 1 828 ? 170.889 219.052 301.794 1.00 103.24 827 LEU A O 1
ATOM 6733 N N . ASP A 1 829 ? 170.690 217.382 303.302 1.00 108.60 828 ASP A N 1
ATOM 6734 C CA . ASP A 1 829 ? 171.600 217.975 304.273 1.00 115.01 828 ASP A CA 1
ATOM 6735 C C . ASP A 1 829 ? 172.633 216.955 304.732 1.00 120.62 828 ASP A C 1
ATOM 6736 O O . ASP A 1 829 ? 173.743 217.323 305.134 1.00 119.17 828 ASP A O 1
ATOM 6741 N N . GLU A 1 830 ? 172.256 215.672 304.698 1.00 126.21 829 GLU A N 1
ATOM 6742 C CA . GLU A 1 830 ? 173.067 214.547 305.165 1.00 134.23 829 GLU A CA 1
ATOM 6743 C C . GLU A 1 830 ? 173.305 214.611 306.671 1.00 132.25 829 GLU A C 1
ATOM 6744 O O . GLU A 1 830 ? 173.779 213.643 307.273 1.00 119.94 829 GLU A O 1
ATOM 6750 N N . ARG A 1 831 ? 172.983 215.750 307.282 1.00 139.05 830 ARG A N 1
ATOM 6751 C CA . ARG A 1 831 ? 172.747 215.829 308.715 1.00 137.67 830 ARG A CA 1
ATOM 6752 C C . ARG A 1 831 ? 171.266 215.710 309.043 1.00 133.73 830 ARG A C 1
ATOM 6753 O O . ARG A 1 831 ? 170.916 215.309 310.160 1.00 125.01 830 ARG A O 1
ATOM 6761 N N . GLY A 1 832 ? 170.399 216.058 308.091 1.00 132.37 831 GLY A N 1
ATOM 6762 C CA . GLY A 1 832 ? 168.972 215.827 308.187 1.00 129.43 831 GLY A CA 1
ATOM 6763 C C . GLY A 1 832 ? 168.499 214.851 307.126 1.00 118.17 831 GLY A C 1
ATOM 6764 O O . GLY A 1 832 ? 167.497 214.153 307.313 1.00 104.82 831 GLY A O 1
ATOM 6765 N N . LYS A 1 833 ? 169.223 214.810 306.004 1.00 111.45 832 LYS A N 1
ATOM 6766 C CA . LYS A 1 833 ? 169.004 213.846 304.924 1.00 106.94 832 LYS A CA 1
ATOM 6767 C C . LYS A 1 833 ? 167.634 214.029 304.269 1.00 98.80 832 LYS A C 1
ATOM 6768 O O . LYS A 1 833 ? 166.817 213.108 304.202 1.00 109.25 832 LYS A O 1
ATOM 6774 N N . GLY A 1 834 ? 167.393 215.237 303.773 1.00 81.39 833 GLY A N 1
ATOM 6775 C CA . GLY A 1 834 ? 166.198 215.462 302.984 1.00 80.81 833 GLY A CA 1
ATOM 6776 C C . GLY A 1 834 ? 165.014 216.016 303.746 1.00 71.61 833 GLY A C 1
ATOM 6777 O O . GLY A 1 834 ? 164.449 215.356 304.625 1.00 62.83 833 GLY A O 1
ATOM 6778 N N . LYS A 1 835 ? 164.612 217.230 303.388 1.00 56.02 834 LYS A N 1
ATOM 6779 C CA . LYS A 1 835 ? 163.540 217.919 304.084 1.00 51.03 834 LYS A CA 1
ATOM 6780 C C . LYS A 1 835 ? 162.980 218.989 303.162 1.00 58.44 834 LYS A C 1
ATOM 6781 O O . LYS A 1 835 ? 163.730 219.626 302.420 1.00 72.71 834 LYS A O 1
ATOM 6787 N N . TRP A 1 836 ? 161.662 219.168 303.195 1.00 52.14 835 TRP A N 1
ATOM 6788 C CA . TRP A 1 836 ? 161.048 220.245 302.434 1.00 42.43 835 TRP A CA 1
ATOM 6789 C C . TRP A 1 836 ? 161.374 221.585 303.077 1.00 50.88 835 TRP A C 1
ATOM 6790 O O . TRP A 1 836 ? 161.229 221.759 304.291 1.00 53.21 835 TRP A O 1
ATOM 6801 N N . VAL A 1 837 ? 161.824 222.530 302.259 1.00 52.91 836 VAL A N 1
ATOM 6802 C CA . VAL A 1 837 ? 162.175 223.870 302.702 1.00 43.57 836 VAL A CA 1
ATOM 6803 C C . VAL A 1 837 ? 161.441 224.861 301.814 1.00 46.72 836 VAL A C 1
ATOM 6804 O O . VAL A 1 837 ? 161.233 224.613 300.624 1.00 54.68 836 VAL A O 1
ATOM 6808 N N . ALA A 1 838 ? 161.038 225.987 302.395 1.00 42.33 837 ALA A N 1
ATOM 6809 C CA . ALA A 1 838 ? 160.417 227.062 301.624 1.00 44.62 837 ALA A CA 1
ATOM 6810 C C . ALA A 1 838 ? 161.526 227.958 301.082 1.00 45.81 837 ALA A C 1
ATOM 6811 O O . ALA A 1 838 ? 162.079 228.787 301.807 1.00 49.03 837 ALA A O 1
ATOM 6813 N N . LYS A 1 839 ? 161.851 227.796 299.797 1.00 50.21 838 LYS A N 1
ATOM 6814 C CA . LYS A 1 839 ? 162.943 228.531 299.166 1.00 46.25 838 LYS A CA 1
ATOM 6815 C C . LYS A 1 839 ? 162.492 229.733 298.349 1.00 42.95 838 LYS A C 1
ATOM 6816 O O . LYS A 1 839 ? 163.251 230.699 298.231 1.00 55.53 838 LYS A O 1
ATOM 6822 N N . TYR A 1 840 ? 161.295 229.712 297.782 1.00 45.35 839 TYR A N 1
ATOM 6823 C CA . TYR A 1 840 ? 160.865 230.753 296.863 1.00 47.17 839 TYR A CA 1
ATOM 6824 C C . TYR A 1 840 ? 159.498 231.292 297.250 1.00 50.23 839 TYR A C 1
ATOM 6825 O O . TYR A 1 840 ? 158.735 230.628 297.961 1.00 49.82 839 TYR A O 1
ATOM 6834 N N . PRO A 1 841 ? 159.167 232.507 296.813 1.00 41.93 840 PRO A N 1
ATOM 6835 C CA . PRO A 1 841 ? 157.786 232.966 296.917 1.00 41.53 840 PRO A CA 1
ATOM 6836 C C . PRO A 1 841 ? 156.877 232.114 296.056 1.00 45.88 840 PRO A C 1
ATOM 6837 O O . PRO A 1 841 ? 157.279 231.637 294.978 1.00 58.20 840 PRO A O 1
ATOM 6841 N N . PRO A 1 842 ? 155.635 231.910 296.480 1.00 39.82 841 PRO A N 1
ATOM 6842 C CA . PRO A 1 842 ? 154.750 230.997 295.756 1.00 43.23 841 PRO A CA 1
ATOM 6843 C C . PRO A 1 842 ? 154.151 231.637 294.513 1.00 48.05 841 PRO A C 1
ATOM 6844 O O . PRO A 1 842 ? 154.158 232.857 294.329 1.00 47.24 841 PRO A O 1
ATOM 6848 N N . CYS A 1 843 ? 153.624 230.771 293.653 1.00 37.58 842 CYS A N 1
ATOM 6849 C CA . CYS A 1 843 ? 152.899 231.171 292.457 1.00 37.23 842 CYS A CA 1
ATOM 6850 C C . CYS A 1 843 ? 151.412 230.958 292.692 1.00 39.73 842 CYS A C 1
ATOM 6851 O O . CYS A 1 843 ? 151.002 229.891 293.156 1.00 37.28 842 CYS A O 1
ATOM 6854 N N . GLN A 1 844 ? 150.606 231.965 292.363 1.00 38.45 843 GLN A N 1
ATOM 6855 C CA . GLN A 1 844 ? 149.170 231.847 292.570 1.00 37.47 843 GLN A CA 1
ATOM 6856 C C . GLN A 1 844 ? 148.475 231.053 291.473 1.00 42.14 843 GLN A C 1
ATOM 6857 O O . GLN A 1 844 ? 147.334 230.624 291.674 1.00 48.95 843 GLN A O 1
ATOM 6863 N N . LEU A 1 845 ? 149.129 230.831 290.336 1.00 39.21 844 LEU A N 1
ATOM 6864 C CA . LEU A 1 845 ? 148.517 230.127 289.219 1.00 35.46 844 LEU A CA 1
ATOM 6865 C C . LEU A 1 845 ? 149.502 229.123 288.638 1.00 38.88 844 LEU A C 1
ATOM 6866 O O . LEU A 1 845 ? 150.692 229.418 288.496 1.00 37.71 844 LEU A O 1
ATOM 6871 N N . ILE A 1 846 ? 148.996 227.935 288.317 1.00 33.84 845 ILE A N 1
ATOM 6872 C CA . ILE A 1 846 ? 149.732 226.921 287.570 1.00 35.33 845 ILE A CA 1
ATOM 6873 C C . ILE A 1 846 ? 149.140 226.871 286.170 1.00 37.92 845 ILE A C 1
ATOM 6874 O O . ILE A 1 846 ? 147.955 226.559 286.001 1.00 35.47 845 ILE A O 1
ATOM 6879 N N . LEU A 1 847 ? 149.957 227.179 285.168 1.00 39.72 846 LEU A N 1
ATOM 6880 C CA . LEU A 1 847 ? 149.491 227.306 283.790 1.00 39.44 846 LEU A CA 1
ATOM 6881 C C . LEU A 1 847 ? 149.944 226.087 282.993 1.00 33.41 846 LEU A C 1
ATOM 6882 O O . LEU A 1 847 ? 151.122 225.967 282.642 1.00 34.41 846 LEU A O 1
ATOM 6887 N N . LEU A 1 848 ? 149.008 225.190 282.704 1.00 32.85 847 LEU A N 1
ATOM 6888 C CA . LEU A 1 848 ? 149.287 224.017 281.890 1.00 33.94 847 LEU A CA 1
ATOM 6889 C C . LEU A 1 848 ? 148.941 224.286 280.430 1.00 32.80 847 LEU A C 1
ATOM 6890 O O . LEU A 1 848 ? 148.340 225.303 280.082 1.00 37.58 847 LEU A O 1
ATOM 6895 N N . ALA A 1 849 ? 149.322 223.354 279.566 1.00 38.80 848 ALA A N 1
ATOM 6896 C CA . ALA A 1 849 ? 148.910 223.432 278.174 1.00 36.94 848 ALA A CA 1
ATOM 6897 C C . ALA A 1 849 ? 147.509 222.862 278.020 1.00 32.47 848 ALA A C 1
ATOM 6898 O O . ALA A 1 849 ? 147.148 221.873 278.665 1.00 32.78 848 ALA A O 1
ATOM 6900 N N . GLU A 1 850 ? 146.714 223.507 277.176 1.00 32.66 849 GLU A N 1
ATOM 6901 C CA . GLU A 1 850 ? 145.367 223.044 276.866 1.00 32.34 849 GLU A CA 1
ATOM 6902 C C . GLU A 1 850 ? 145.479 221.844 275.932 1.00 32.31 849 GLU A C 1
ATOM 6903 O O . GLU A 1 850 ? 145.723 221.997 274.735 1.00 52.55 849 GLU A O 1
ATOM 6909 N N . LEU A 1 851 ? 145.307 220.635 276.474 1.00 32.54 850 LEU A N 1
ATOM 6910 C CA . LEU A 1 851 ? 145.446 219.416 275.684 1.00 36.48 850 LEU A CA 1
ATOM 6911 C C . LEU A 1 851 ? 144.221 218.517 275.805 1.00 40.42 850 LEU A C 1
ATOM 6912 O O . LEU A 1 851 ? 144.328 217.294 275.676 1.00 36.27 850 LEU A O 1
ATOM 6917 N N . SER A 1 852 ? 143.048 219.104 276.043 1.00 31.28 851 SER A N 1
ATOM 6918 C CA . SER A 1 852 ? 141.844 218.290 276.161 1.00 30.93 851 SER A CA 1
ATOM 6919 C C . SER A 1 852 ? 141.528 217.561 274.864 1.00 31.20 851 SER A C 1
ATOM 6920 O O . SER A 1 852 ? 141.000 216.447 274.898 1.00 57.50 851 SER A O 1
ATOM 6923 N N . GLU A 1 853 ? 141.834 218.164 273.716 1.00 31.74 852 GLU A N 1
ATOM 6924 C CA . GLU A 1 853 ? 141.537 217.518 272.443 1.00 41.76 852 GLU A CA 1
ATOM 6925 C C . GLU A 1 853 ? 142.600 216.511 272.027 1.00 41.56 852 GLU A C 1
ATOM 6926 O O . GLU A 1 853 ? 142.404 215.801 271.036 1.00 35.56 852 GLU A O 1
ATOM 6932 N N . TYR A 1 854 ? 143.713 216.429 272.755 1.00 40.81 853 TYR A N 1
ATOM 6933 C CA . TYR A 1 854 ? 144.753 215.443 272.469 1.00 33.89 853 TYR A CA 1
ATOM 6934 C C . TYR A 1 854 ? 144.363 214.117 273.124 1.00 43.37 853 TYR A C 1
ATOM 6935 O O . TYR A 1 854 ? 144.940 213.671 274.119 1.00 33.02 853 TYR A O 1
ATOM 6944 N N . GLN A 1 855 ? 143.347 213.489 272.541 1.00 37.08 854 GLN A N 1
ATOM 6945 C CA . GLN A 1 855 ? 142.758 212.272 273.076 1.00 31.69 854 GLN A CA 1
ATOM 6946 C C . GLN A 1 855 ? 143.190 211.067 272.254 1.00 32.12 854 GLN A C 1
ATOM 6947 O O . GLN A 1 855 ? 143.762 211.191 271.168 1.00 43.44 854 GLN A O 1
ATOM 6953 N N . PHE A 1 856 ? 142.911 209.884 272.792 1.00 33.25 855 PHE A N 1
ATOM 6954 C CA . PHE A 1 856 ? 143.089 208.671 272.011 1.00 32.37 855 PHE A CA 1
ATOM 6955 C C . PHE A 1 856 ? 142.035 208.640 270.917 1.00 39.39 855 PHE A C 1
ATOM 6956 O O . PHE A 1 856 ? 140.860 208.931 271.162 1.00 52.00 855 PHE A O 1
ATOM 6964 N N . ASN A 1 857 ? 142.458 208.301 269.706 1.00 40.05 856 ASN A N 1
ATOM 6965 C CA . ASN A 1 857 ? 141.578 208.348 268.551 1.00 38.32 856 ASN A CA 1
ATOM 6966 C C . ASN A 1 857 ? 142.036 207.285 267.567 1.00 39.53 856 ASN A C 1
ATOM 6967 O O . ASN A 1 857 ? 143.237 207.035 267.429 1.00 39.19 856 ASN A O 1
ATOM 6972 N N . ASN A 1 858 ? 141.073 206.652 266.897 1.00 35.21 857 ASN A N 1
ATOM 6973 C CA . ASN A 1 858 ? 141.408 205.597 265.951 1.00 45.88 857 ASN A CA 1
ATOM 6974 C C . ASN A 1 858 ? 142.185 206.125 264.749 1.00 42.95 857 ASN A C 1
ATOM 6975 O O . ASN A 1 858 ? 142.908 205.353 264.109 1.00 51.75 857 ASN A O 1
ATOM 6980 N N . ASP A 1 859 ? 142.066 207.418 264.435 1.00 39.36 858 ASP A N 1
ATOM 6981 C CA . ASP A 1 859 ? 142.889 207.984 263.370 1.00 44.08 858 ASP A CA 1
ATOM 6982 C C . ASP A 1 859 ? 144.367 207.985 263.738 1.00 43.75 858 ASP A C 1
ATOM 6983 O O . ASP A 1 859 ? 145.223 207.941 262.847 1.00 67.89 858 ASP A O 1
ATOM 6988 N N . ARG A 1 860 ? 144.690 208.033 265.026 1.00 41.75 859 ARG A N 1
ATOM 6989 C CA . ARG A 1 860 ? 146.093 207.999 265.429 1.00 36.36 859 ARG A CA 1
ATOM 6990 C C . ARG A 1 860 ? 146.634 206.574 265.308 1.00 37.46 859 ARG A C 1
ATOM 6991 O O . ARG A 1 860 ? 145.896 205.609 265.542 1.00 40.52 859 ARG A O 1
ATOM 6999 N N . PRO A 1 861 ? 147.903 206.403 264.936 1.00 37.28 860 PRO A N 1
ATOM 7000 C CA . PRO A 1 861 ? 148.477 205.066 264.946 1.00 37.68 860 PRO A CA 1
ATOM 7001 C C . PRO A 1 861 ? 148.477 204.507 266.353 1.00 44.72 860 PRO A C 1
ATOM 7002 O O . PRO A 1 861 ? 148.505 205.265 267.340 1.00 46.11 860 PRO A O 1
ATOM 7006 N N . PRO A 1 862 ? 148.421 203.181 266.496 1.00 41.73 861 PRO A N 1
ATOM 7007 C CA . PRO A 1 862 ? 148.324 202.605 267.845 1.00 36.62 861 PRO A CA 1
ATOM 7008 C C . PRO A 1 862 ? 149.504 202.951 268.735 1.00 46.16 861 PRO A C 1
ATOM 7009 O O . PRO A 1 862 ? 149.317 203.143 269.944 1.00 45.18 861 PRO A O 1
ATOM 7013 N N . SER A 1 863 ? 150.712 203.059 268.177 1.00 48.16 862 SER A N 1
ATOM 7014 C CA . SER A 1 863 ? 151.860 203.417 269.002 1.00 48.59 862 SER A CA 1
ATOM 7015 C C . SER A 1 863 ? 151.727 204.823 269.574 1.00 53.30 862 SER A C 1
ATOM 7016 O O . SER A 1 863 ? 152.231 205.092 270.670 1.00 57.98 862 SER A O 1
ATOM 7019 N N . GLU A 1 864 ? 151.057 205.729 268.856 1.00 50.93 863 GLU A N 1
ATOM 7020 C CA . GLU A 1 864 ? 150.823 207.063 269.399 1.00 41.52 863 GLU A CA 1
ATOM 7021 C C . GLU A 1 864 ? 149.698 207.052 270.423 1.00 42.82 863 GLU A C 1
ATOM 7022 O O . GLU A 1 864 ? 149.771 207.751 271.441 1.00 36.38 863 GLU A O 1
ATOM 7028 N N . ASN A 1 865 ? 148.643 206.278 270.163 1.00 37.04 864 ASN A N 1
ATOM 7029 C CA . ASN A 1 865 ? 147.620 206.087 271.181 1.00 35.92 864 ASN A CA 1
ATOM 7030 C C . ASN A 1 865 ? 148.219 205.467 272.437 1.00 37.49 864 ASN A C 1
ATOM 7031 O O . ASN A 1 865 ? 147.929 205.913 273.553 1.00 41.81 864 ASN A O 1
ATOM 7036 N N . ASN A 1 866 ? 149.092 204.467 272.274 1.00 37.09 865 ASN A N 1
ATOM 7037 C CA . ASN A 1 866 ? 149.689 203.818 273.437 1.00 34.13 865 ASN A CA 1
ATOM 7038 C C . ASN A 1 866 ? 150.441 204.816 274.307 1.00 41.00 865 ASN A C 1
ATOM 7039 O O . ASN A 1 866 ? 150.307 204.797 275.536 1.00 60.59 865 ASN A O 1
ATOM 7044 N N . GLN A 1 867 ? 151.220 205.709 273.692 1.00 36.46 866 GLN A N 1
ATOM 7045 C CA . GLN A 1 867 ? 151.973 206.679 274.481 1.00 46.48 866 GLN A CA 1
ATOM 7046 C C . GLN A 1 867 ? 151.041 207.632 275.214 1.00 42.55 866 GLN A C 1
ATOM 7047 O O . GLN A 1 867 ? 151.309 208.016 276.358 1.00 39.77 866 GLN A O 1
ATOM 7053 N N . LEU A 1 868 ? 149.940 208.027 274.570 1.00 33.04 867 LEU A N 1
ATOM 7054 C CA . LEU A 1 868 ? 148.986 208.917 275.220 1.00 34.14 867 LEU A CA 1
ATOM 7055 C C . LEU A 1 868 ? 148.398 208.288 276.473 1.00 40.61 867 LEU A C 1
ATOM 7056 O O . LEU A 1 868 ? 148.012 209.002 277.406 1.00 31.52 867 LEU A O 1
ATOM 7069 N N . GLN A 1 870 ? 150.115 205.783 278.261 1.00 46.46 869 GLN A N 1
ATOM 7070 C CA . GLN A 1 870 ? 151.264 205.829 279.159 1.00 45.19 869 GLN A CA 1
ATOM 7071 C C . GLN A 1 870 ? 151.388 207.207 279.789 1.00 46.73 869 GLN A C 1
ATOM 7072 O O . GLN A 1 870 ? 151.522 207.341 281.012 1.00 32.02 869 GLN A O 1
ATOM 7078 N N . TRP A 1 871 ? 151.334 208.247 278.954 1.00 43.78 870 TRP A N 1
ATOM 7079 C CA . TRP A 1 871 ? 151.390 209.621 279.435 1.00 41.16 870 TRP A CA 1
ATOM 7080 C C . TRP A 1 871 ? 150.210 209.924 280.348 1.00 35.97 870 TRP A C 1
ATOM 7081 O O . TRP A 1 871 ? 150.386 210.292 281.515 1.00 31.29 870 TRP A O 1
ATOM 7092 N N . SER A 1 872 ? 148.995 209.752 279.825 1.00 41.55 871 SER A N 1
ATOM 7093 C CA . SER A 1 872 ? 147.745 210.101 280.498 1.00 35.02 871 SER A CA 1
ATOM 7094 C C . SER A 1 872 ? 147.845 211.487 281.140 1.00 30.51 871 SER A C 1
ATOM 7095 O O . SER A 1 872 ? 147.854 211.650 282.358 1.00 30.32 871 SER A O 1
ATOM 7098 N N . HIS A 1 873 ? 147.930 212.491 280.264 1.00 30.70 872 HIS A N 1
ATOM 7099 C CA . HIS A 1 873 ? 148.095 213.860 280.733 1.00 30.70 872 HIS A CA 1
ATOM 7100 C C . HIS A 1 873 ? 146.825 214.395 281.376 1.00 43.59 872 HIS A C 1
ATOM 7101 O O . HIS A 1 873 ? 146.901 215.186 282.321 1.00 52.59 872 HIS A O 1
ATOM 7108 N N . ARG A 1 874 ? 145.655 213.986 280.877 1.00 45.19 873 ARG A N 1
ATOM 7109 C CA . ARG A 1 874 ? 144.404 214.432 281.483 1.00 30.54 873 ARG A CA 1
ATOM 7110 C C . ARG A 1 874 ? 144.276 213.927 282.910 1.00 31.79 873 ARG A C 1
ATOM 7111 O O . ARG A 1 874 ? 143.746 214.633 283.775 1.00 35.67 873 ARG A O 1
ATOM 7119 N N . GLY A 1 875 ? 144.753 212.710 283.176 1.00 33.72 874 GLY A N 1
ATOM 7120 C CA . GLY A 1 875 ? 144.845 212.252 284.551 1.00 29.32 874 GLY A CA 1
ATOM 7121 C C . GLY A 1 875 ? 145.724 213.147 285.405 1.00 29.79 874 GLY A C 1
ATOM 7122 O O . GLY A 1 875 ? 145.383 213.455 286.549 1.00 47.54 874 GLY A O 1
ATOM 7123 N N . VAL A 1 876 ? 146.866 213.578 284.860 1.00 34.83 875 VAL A N 1
ATOM 7124 C CA . VAL A 1 876 ? 147.729 214.511 285.583 1.00 34.29 875 VAL A CA 1
ATOM 7125 C C . VAL A 1 876 ? 146.988 215.810 285.849 1.00 33.50 875 VAL A C 1
ATOM 7126 O O . VAL A 1 876 ? 147.079 216.387 286.940 1.00 40.19 875 VAL A O 1
ATOM 7130 N N . PHE A 1 877 ? 146.232 216.280 284.856 1.00 29.88 876 PHE A N 1
ATOM 7131 C CA . PHE A 1 877 ? 145.500 217.534 284.984 1.00 29.85 876 PHE A CA 1
ATOM 7132 C C . PHE A 1 877 ? 144.419 217.438 286.054 1.00 42.04 876 PHE A C 1
ATOM 7133 O O . PHE A 1 877 ? 144.222 218.377 286.835 1.00 29.59 876 PHE A O 1
ATOM 7141 N N . GLN A 1 878 ? 143.716 216.304 286.117 1.00 41.55 877 GLN A N 1
ATOM 7142 C CA . GLN A 1 878 ? 142.666 216.158 287.121 1.00 42.92 877 GLN A CA 1
ATOM 7143 C C . GLN A 1 878 ? 143.255 215.975 288.512 1.00 38.06 877 GLN A C 1
ATOM 7144 O O . GLN A 1 878 ? 142.698 216.471 289.497 1.00 42.64 877 GLN A O 1
ATOM 7150 N N . GLU A 1 879 ? 144.377 215.259 288.616 1.00 32.73 878 GLU A N 1
ATOM 7151 C CA . GLU A 1 879 ? 145.012 215.098 289.918 1.00 29.31 878 GLU A CA 1
ATOM 7152 C C . GLU A 1 879 ? 145.572 216.418 290.424 1.00 30.32 878 GLU A C 1
ATOM 7153 O O . GLU A 1 879 ? 145.637 216.633 291.638 1.00 29.82 878 GLU A O 1
ATOM 7159 N N . LEU A 1 880 ? 145.968 217.312 289.514 1.00 30.78 879 LEU A N 1
ATOM 7160 C CA . LEU A 1 880 ? 146.434 218.632 289.923 1.00 30.29 879 LEU A CA 1
ATOM 7161 C C . LEU A 1 880 ? 145.309 219.441 290.552 1.00 35.60 879 LEU A C 1
ATOM 7162 O O . LEU A 1 880 ? 145.487 220.053 291.612 1.00 35.52 879 LEU A O 1
ATOM 7167 N N . ILE A 1 881 ? 144.143 219.464 289.902 1.00 37.17 880 ILE A N 1
ATOM 7168 C CA . ILE A 1 881 ? 143.013 220.224 290.427 1.00 30.71 880 ILE A CA 1
ATOM 7169 C C . ILE A 1 881 ? 142.606 219.697 291.797 1.00 31.83 880 ILE A C 1
ATOM 7170 O O . ILE A 1 881 ? 142.261 220.472 292.698 1.00 35.78 880 ILE A O 1
ATOM 7175 N N . ASN A 1 882 ? 142.647 218.373 291.978 1.00 29.36 881 ASN A N 1
ATOM 7176 C CA . ASN A 1 882 ? 142.387 217.778 293.285 1.00 36.46 881 ASN A CA 1
ATOM 7177 C C . ASN A 1 882 ? 143.349 218.317 294.333 1.00 42.33 881 ASN A C 1
ATOM 7178 O O . ASN A 1 882 ? 142.934 218.887 295.348 1.00 48.00 881 ASN A O 1
ATOM 7183 N N . GLN A 1 883 ? 144.649 218.138 294.096 1.00 30.11 882 GLN A N 1
ATOM 7184 C CA . GLN A 1 883 ? 145.646 218.420 295.115 1.00 30.65 882 GLN A CA 1
ATOM 7185 C C . GLN A 1 883 ? 145.837 219.910 295.352 1.00 31.10 882 GLN A C 1
ATOM 7186 O O . GLN A 1 883 ? 146.410 220.293 296.378 1.00 31.61 882 GLN A O 1
ATOM 7192 N N . ALA A 1 884 ? 145.374 220.760 294.441 1.00 31.01 883 ALA A N 1
ATOM 7193 C CA . ALA A 1 884 ? 145.587 222.193 294.576 1.00 31.52 883 ALA A CA 1
ATOM 7194 C C . ALA A 1 884 ? 144.537 222.881 295.436 1.00 32.54 883 ALA A C 1
ATOM 7195 O O . ALA A 1 884 ? 144.767 224.016 295.867 1.00 39.37 883 ALA A O 1
ATOM 7197 N N . GLN A 1 885 ? 143.406 222.221 295.707 1.00 34.66 884 GLN A N 1
ATOM 7198 C CA . GLN A 1 885 ? 142.275 222.897 296.337 1.00 32.92 884 GLN A CA 1
ATOM 7199 C C . GLN A 1 885 ? 142.655 223.459 297.703 1.00 40.97 884 GLN A C 1
ATOM 7200 O O . GLN A 1 885 ? 142.387 224.629 298.001 1.00 38.15 884 GLN A O 1
ATOM 7206 N N . VAL A 1 886 ? 143.308 222.643 298.535 1.00 41.89 885 VAL A N 1
ATOM 7207 C CA . VAL A 1 886 ? 143.631 223.051 299.899 1.00 32.54 885 VAL A CA 1
ATOM 7208 C C . VAL A 1 886 ? 144.607 224.215 299.916 1.00 42.18 885 VAL A C 1
ATOM 7209 O O . VAL A 1 886 ? 144.596 225.031 300.846 1.00 46.65 885 VAL A O 1
ATOM 7213 N N . HIS A 1 887 ? 145.478 224.304 298.917 1.00 37.14 886 HIS A N 1
ATOM 7214 C CA . HIS A 1 887 ? 146.544 225.294 298.920 1.00 42.07 886 HIS A CA 1
ATOM 7215 C C . HIS A 1 887 ? 146.136 226.617 298.291 1.00 34.21 886 HIS A C 1
ATOM 7216 O O . HIS A 1 887 ? 146.960 227.536 298.245 1.00 42.25 886 HIS A O 1
ATOM 7223 N N . ASP A 1 888 ? 144.897 226.734 297.809 1.00 33.74 887 ASP A N 1
ATOM 7224 C CA . ASP A 1 888 ? 144.418 227.940 297.130 1.00 33.96 887 ASP A CA 1
ATOM 7225 C C . ASP A 1 888 ? 145.217 228.237 295.860 1.00 36.81 887 ASP A C 1
ATOM 7226 O O . ASP A 1 888 ? 145.422 229.400 295.502 1.00 34.54 887 ASP A O 1
ATOM 7231 N N . LEU A 1 889 ? 145.678 227.193 295.172 1.00 37.18 888 LEU A N 1
ATOM 7232 C CA . LEU A 1 889 ? 146.399 227.325 293.912 1.00 33.53 888 LEU A CA 1
ATOM 7233 C C . LEU A 1 889 ? 145.441 227.146 292.747 1.00 32.98 888 LEU A C 1
ATOM 7234 O O . LEU A 1 889 ? 144.728 226.139 292.675 1.00 56.87 888 LEU A O 1
ATOM 7239 N N . LEU A 1 890 ? 145.439 228.106 291.831 1.00 33.26 889 LEU A N 1
ATOM 7240 C CA . LEU A 1 890 ? 144.656 227.997 290.610 1.00 32.87 889 LEU A CA 1
ATOM 7241 C C . LEU A 1 890 ? 145.450 227.219 289.571 1.00 33.93 889 LEU A C 1
ATOM 7242 O O . LEU A 1 890 ? 146.635 227.495 289.354 1.00 39.33 889 LEU A O 1
ATOM 7247 N N . VAL A 1 891 ? 144.808 226.254 288.926 1.00 32.05 890 VAL A N 1
ATOM 7248 C CA . VAL A 1 891 ? 145.402 225.582 287.777 1.00 36.51 890 VAL A CA 1
ATOM 7249 C C . VAL A 1 891 ? 144.557 225.919 286.556 1.00 36.98 890 VAL A C 1
ATOM 7250 O O . VAL A 1 891 ? 143.336 225.713 286.551 1.00 35.57 890 VAL A O 1
ATOM 7254 N N . GLY A 1 892 ? 145.209 226.491 285.538 1.00 32.20 891 GLY A N 1
ATOM 7255 C CA . GLY A 1 892 ? 144.550 226.829 284.299 1.00 32.24 891 GLY A CA 1
ATOM 7256 C C . GLY A 1 892 ? 145.340 226.294 283.118 1.00 32.30 891 GLY A C 1
ATOM 7257 O O . GLY A 1 892 ? 146.457 225.791 283.265 1.00 41.99 891 GLY A O 1
ATOM 7258 N N . THR A 1 893 ? 144.739 226.412 281.940 1.00 35.53 892 THR A N 1
ATOM 7259 C CA . THR A 1 893 ? 145.344 225.927 280.712 1.00 32.45 892 THR A CA 1
ATOM 7260 C C . THR A 1 893 ? 145.562 227.079 279.743 1.00 33.08 892 THR A C 1
ATOM 7261 O O . THR A 1 893 ? 144.934 228.135 279.848 1.00 48.57 892 THR A O 1
ATOM 7273 N N . TYR A 1 895 ? 146.154 227.827 275.372 1.00 34.44 894 TYR A N 1
ATOM 7274 C CA . TYR A 1 895 ? 146.094 227.318 274.009 1.00 34.64 894 TYR A CA 1
ATOM 7275 C C . TYR A 1 895 ? 147.484 226.910 273.535 1.00 53.08 894 TYR A C 1
ATOM 7276 O O . TYR A 1 895 ? 148.393 227.741 273.452 1.00 55.00 894 TYR A O 1
ATOM 7285 N N . ALA A 1 896 ? 147.653 225.627 273.218 1.00 43.44 895 ALA A N 1
ATOM 7286 C CA . ALA A 1 896 ? 148.979 225.034 273.101 1.00 34.74 895 ALA A CA 1
ATOM 7287 C C . ALA A 1 896 ? 149.412 224.774 271.666 1.00 35.25 895 ALA A C 1
ATOM 7288 O O . ALA A 1 896 ? 150.492 224.212 271.455 1.00 36.55 895 ALA A O 1
ATOM 7290 N N . ALA A 1 897 ? 148.606 225.155 270.677 1.00 35.56 896 ALA A N 1
ATOM 7291 C CA . ALA A 1 897 ? 148.941 224.843 269.293 1.00 36.09 896 ALA A CA 1
ATOM 7292 C C . ALA A 1 897 ? 150.207 225.587 268.883 1.00 36.74 896 ALA A C 1
ATOM 7293 O O . ALA A 1 897 ? 150.300 226.810 269.037 1.00 37.07 896 ALA A O 1
ATOM 7295 N N . PHE A 1 898 ? 151.191 224.839 268.381 1.00 36.97 897 PHE A N 1
ATOM 7296 C CA . PHE A 1 898 ? 152.504 225.351 268.011 1.00 37.58 897 PHE A CA 1
ATOM 7297 C C . PHE A 1 898 ? 153.292 225.903 269.192 1.00 37.46 897 PHE A C 1
ATOM 7298 O O . PHE A 1 898 ? 154.194 226.716 268.995 1.00 38.02 897 PHE A O 1
ATOM 7306 N N . SER A 1 899 ? 152.993 225.467 270.419 1.00 36.78 898 SER A N 1
ATOM 7307 C CA . SER A 1 899 ? 153.761 225.916 271.578 1.00 36.73 898 SER A CA 1
ATOM 7308 C C . SER A 1 899 ? 155.185 225.393 271.557 1.00 37.01 898 SER A C 1
ATOM 7309 O O . SER A 1 899 ? 156.076 226.014 272.144 1.00 47.21 898 SER A O 1
ATOM 7312 N N . SER A 1 900 ? 155.413 224.251 270.916 1.00 38.84 899 SER A N 1
ATOM 7313 C CA . SER A 1 900 ? 156.730 223.641 270.849 1.00 38.08 899 SER A CA 1
ATOM 7314 C C . SER A 1 900 ? 157.431 223.891 269.523 1.00 44.89 899 SER A C 1
ATOM 7315 O O . SER A 1 900 ? 158.562 223.427 269.342 1.00 42.46 899 SER A O 1
ATOM 7318 N N . ARG A 1 901 ? 156.797 224.609 268.594 1.00 39.42 900 ARG A N 1
ATOM 7319 C CA . ARG A 1 901 ? 157.346 224.807 267.258 1.00 39.16 900 ARG A CA 1
ATOM 7320 C C . ARG A 1 901 ? 157.729 226.252 266.965 1.00 40.01 900 ARG A C 1
ATOM 7321 O O . ARG A 1 901 ? 158.260 226.528 265.884 1.00 40.51 900 ARG A O 1
ATOM 7329 N N . PHE A 1 902 ? 157.480 227.176 267.888 1.00 39.60 901 PHE A N 1
ATOM 7330 C CA . PHE A 1 902 ? 157.874 228.569 267.740 1.00 40.23 901 PHE A CA 1
ATOM 7331 C C . PHE A 1 902 ? 158.714 228.998 268.936 1.00 40.22 901 PHE A C 1
ATOM 7332 O O . PHE A 1 902 ? 158.533 228.504 270.053 1.00 40.79 901 PHE A O 1
ATOM 7340 N N . ASP A 1 903 ? 159.629 229.930 268.691 1.00 40.96 902 ASP A N 1
ATOM 7341 C CA . ASP A 1 903 ? 160.529 230.400 269.735 1.00 41.12 902 ASP A CA 1
ATOM 7342 C C . ASP A 1 903 ? 159.781 231.272 270.737 1.00 41.90 902 ASP A C 1
ATOM 7343 O O . ASP A 1 903 ? 159.033 232.174 270.354 1.00 50.49 902 ASP A O 1
ATOM 7348 N N . ALA A 1 904 ? 159.982 231.007 272.030 1.00 53.99 903 ALA A N 1
ATOM 7349 C CA . ALA A 1 904 ? 159.311 231.813 273.046 1.00 40.30 903 ALA A CA 1
ATOM 7350 C C . ALA A 1 904 ? 159.958 233.184 273.190 1.00 41.13 903 ALA A C 1
ATOM 7351 O O . ALA A 1 904 ? 159.270 234.167 273.489 1.00 41.28 903 ALA A O 1
ATOM 7353 N N . ARG A 1 905 ? 161.269 233.273 272.983 1.00 41.73 904 ARG A N 1
ATOM 7354 C CA . ARG A 1 905 ? 161.951 234.553 273.115 1.00 42.59 904 ARG A CA 1
ATOM 7355 C C . ARG A 1 905 ? 161.807 235.387 271.854 1.00 43.24 904 ARG A C 1
ATOM 7356 O O . ARG A 1 905 ? 161.511 236.585 271.920 1.00 50.08 904 ARG A O 1
ATOM 7364 N N . THR A 1 906 ? 161.993 234.753 270.703 1.00 59.13 905 THR A N 1
ATOM 7365 C CA . THR A 1 906 ? 162.082 235.405 269.406 1.00 44.03 905 THR A CA 1
ATOM 7366 C C . THR A 1 906 ? 160.752 235.473 268.673 1.00 43.80 905 THR A C 1
ATOM 7367 O O . THR A 1 906 ? 160.456 236.484 268.026 1.00 44.44 905 THR A O 1
ATOM 7371 N N . GLY A 1 907 ? 159.942 234.423 268.771 1.00 42.96 906 GLY A N 1
ATOM 7372 C CA . GLY A 1 907 ? 158.756 234.271 267.970 1.00 42.77 906 GLY A CA 1
ATOM 7373 C C . GLY A 1 907 ? 158.960 233.468 266.703 1.00 42.94 906 GLY A C 1
ATOM 7374 O O . GLY A 1 907 ? 157.985 232.945 266.157 1.00 44.32 906 GLY A O 1
ATOM 7375 N N . ALA A 1 908 ? 160.198 233.346 266.231 1.00 43.49 907 ALA A N 1
ATOM 7376 C CA . ALA A 1 908 ? 160.457 232.646 264.985 1.00 43.79 907 ALA A CA 1
ATOM 7377 C C . ALA A 1 908 ? 160.141 231.159 265.127 1.00 50.36 907 ALA A C 1
ATOM 7378 O O . ALA A 1 908 ? 160.316 230.576 266.201 1.00 42.40 907 ALA A O 1
ATOM 7380 N N . PRO A 1 909 ? 159.670 230.525 264.057 1.00 43.10 908 PRO A N 1
ATOM 7381 C CA . PRO A 1 909 ? 159.414 229.087 264.110 1.00 42.49 908 PRO A CA 1
ATOM 7382 C C . PRO A 1 909 ? 160.718 228.309 264.084 1.00 42.70 908 PRO A C 1
ATOM 7383 O O . PRO A 1 909 ? 161.763 228.803 263.655 1.00 50.47 908 PRO A O 1
ATOM 7387 N N . GLY A 1 910 ? 160.646 227.069 264.554 1.00 42.08 909 GLY A N 1
ATOM 7388 C CA . GLY A 1 910 ? 161.844 226.267 264.662 1.00 42.26 909 GLY A CA 1
ATOM 7389 C C . GLY A 1 910 ? 161.600 224.776 264.587 1.00 47.87 909 GLY A C 1
ATOM 7390 O O . GLY A 1 910 ? 160.477 224.330 264.334 1.00 43.07 909 GLY A O 1
ATOM 7391 N N . ILE A 1 911 ? 162.654 223.998 264.818 1.00 41.98 910 ILE A N 1
ATOM 7392 C CA . ILE A 1 911 ? 162.625 222.550 264.675 1.00 41.77 910 ILE A CA 1
ATOM 7393 C C . ILE A 1 911 ? 163.211 221.926 265.934 1.00 41.35 910 ILE A C 1
ATOM 7394 O O . ILE A 1 911 ? 164.217 222.410 266.464 1.00 41.64 910 ILE A O 1
ATOM 7399 N N . ARG A 1 912 ? 162.574 220.863 266.422 1.00 40.73 911 ARG A N 1
ATOM 7400 C CA . ARG A 1 912 ? 163.125 220.116 267.545 1.00 40.41 911 ARG A CA 1
ATOM 7401 C C . ARG A 1 912 ? 164.317 219.289 267.082 1.00 41.05 911 ARG A C 1
ATOM 7402 O O . ARG A 1 912 ? 164.214 218.517 266.125 1.00 49.72 911 ARG A O 1
ATOM 7410 N N . CYS A 1 913 ? 165.450 219.451 267.761 1.00 41.33 912 CYS A N 1
ATOM 7411 C CA . CYS A 1 913 ? 166.694 218.805 267.376 1.00 42.03 912 CYS A CA 1
ATOM 7412 C C . CYS A 1 913 ? 167.238 217.946 268.508 1.00 50.01 912 CYS A C 1
ATOM 7413 O O . CYS A 1 913 ? 166.835 218.067 269.669 1.00 43.01 912 CYS A O 1
ATOM 7416 N N . ARG A 1 914 ? 168.176 217.080 268.141 1.00 50.46 913 ARG A N 1
ATOM 7417 C CA . ARG A 1 914 ? 168.995 216.331 269.077 1.00 42.54 913 ARG A CA 1
ATOM 7418 C C . ARG A 1 914 ? 170.449 216.720 268.869 1.00 43.44 913 ARG A C 1
ATOM 7419 O O . ARG A 1 914 ? 170.829 217.229 267.811 1.00 71.19 913 ARG A O 1
ATOM 7427 N N . ARG A 1 915 ? 171.266 216.478 269.885 1.00 43.60 914 ARG A N 1
ATOM 7428 C CA . ARG A 1 915 ? 172.699 216.708 269.785 1.00 46.77 914 ARG A CA 1
ATOM 7429 C C . ARG A 1 915 ? 173.440 215.380 269.870 1.00 55.48 914 ARG A C 1
ATOM 7430 O O . ARG A 1 915 ? 173.058 214.491 270.640 1.00 57.41 914 ARG A O 1
ATOM 7438 N N . VAL A 1 916 ? 174.488 215.249 269.067 1.00 59.47 915 VAL A N 1
ATOM 7439 C CA . VAL A 1 916 ? 175.220 213.980 268.967 1.00 46.46 915 VAL A CA 1
ATOM 7440 C C . VAL A 1 916 ? 175.894 213.677 270.301 1.00 57.57 915 VAL A C 1
ATOM 7441 O O . VAL A 1 916 ? 176.607 214.541 270.843 1.00 58.82 915 VAL A O 1
ATOM 7445 N N . PRO A 1 917 ? 175.703 212.486 270.865 1.00 57.51 916 PRO A N 1
ATOM 7446 C CA . PRO A 1 917 ? 176.387 212.136 272.111 1.00 58.54 916 PRO A CA 1
ATOM 7447 C C . PRO A 1 917 ? 177.839 211.765 271.876 1.00 63.55 916 PRO A C 1
ATOM 7448 O O . PRO A 1 917 ? 178.198 211.149 270.870 1.00 72.46 916 PRO A O 1
ATOM 7452 N N . ALA A 1 918 ? 178.677 212.135 272.847 1.00 66.26 917 ALA A N 1
ATOM 7453 C CA . ALA A 1 918 ? 180.111 211.889 272.746 1.00 65.18 917 ALA A CA 1
ATOM 7454 C C . ALA A 1 918 ? 180.458 210.405 272.709 1.00 68.97 917 ALA A C 1
ATOM 7455 O O . ALA A 1 918 ? 181.574 210.059 272.309 1.00 79.34 917 ALA A O 1
ATOM 7457 N N . ARG A 1 919 ? 179.535 209.524 273.115 1.00 56.92 918 ARG A N 1
ATOM 7458 C CA . ARG A 1 919 ? 179.776 208.086 273.018 1.00 68.93 918 ARG A CA 1
ATOM 7459 C C . ARG A 1 919 ? 180.117 207.661 271.600 1.00 79.24 918 ARG A C 1
ATOM 7460 O O . ARG A 1 919 ? 180.868 206.699 271.404 1.00 89.53 918 ARG A O 1
ATOM 7468 N N . CYS A 1 920 ? 179.567 208.347 270.604 1.00 76.46 919 CYS A N 1
ATOM 7469 C CA . CYS A 1 920 ? 179.703 207.935 269.216 1.00 77.89 919 CYS A CA 1
ATOM 7470 C C . CYS A 1 920 ? 180.830 208.651 268.484 1.00 81.26 919 CYS A C 1
ATOM 7471 O O . CYS A 1 920 ? 181.135 208.287 267.344 1.00 81.46 919 CYS A O 1
ATOM 7474 N N . THR A 1 921 ? 181.467 209.640 269.115 1.00 80.75 920 THR A N 1
ATOM 7475 C CA . THR A 1 921 ? 182.546 210.392 268.492 1.00 85.01 920 THR A CA 1
ATOM 7476 C C . THR A 1 921 ? 183.908 210.146 269.122 1.00 87.64 920 THR A C 1
ATOM 7477 O O . THR A 1 921 ? 184.925 210.473 268.500 1.00 88.41 920 THR A O 1
ATOM 7481 N N . GLN A 1 922 ? 183.953 209.598 270.334 1.00 91.11 921 GLN A N 1
ATOM 7482 C CA . GLN A 1 922 ? 185.225 209.273 270.963 1.00 88.97 921 GLN A CA 1
ATOM 7483 C C . GLN A 1 922 ? 185.946 208.203 270.154 1.00 93.70 921 GLN A C 1
ATOM 7484 O O . GLN A 1 922 ? 185.344 207.209 269.738 1.00 97.71 921 GLN A O 1
ATOM 7490 N N . GLU A 1 923 ? 187.243 208.414 269.919 1.00 88.00 922 GLU A N 1
ATOM 7491 C CA . GLU A 1 923 ? 187.986 207.510 269.051 1.00 98.57 922 GLU A CA 1
ATOM 7492 C C . GLU A 1 923 ? 188.292 206.175 269.723 1.00 101.59 922 GLU A C 1
ATOM 7493 O O . GLU A 1 923 ? 188.480 205.174 269.022 1.00 100.94 922 GLU A O 1
ATOM 7499 N N . HIS A 1 924 ? 188.334 206.133 271.054 1.00 98.37 923 HIS A N 1
ATOM 7500 C CA . HIS A 1 924 ? 188.646 204.906 271.786 1.00 105.81 923 HIS A CA 1
ATOM 7501 C C . HIS A 1 924 ? 187.347 204.162 272.069 1.00 112.86 923 HIS A C 1
ATOM 7502 O O . HIS A 1 924 ? 186.602 204.513 272.988 1.00 103.13 923 HIS A O 1
ATOM 7509 N N . ASN A 1 925 ? 187.082 203.124 271.269 1.00 108.38 924 ASN A N 1
ATOM 7510 C CA . ASN A 1 925 ? 185.918 202.256 271.402 1.00 111.78 924 ASN A CA 1
ATOM 7511 C C . ASN A 1 925 ? 184.634 203.068 271.271 1.00 104.23 924 ASN A C 1
ATOM 7512 O O . ASN A 1 925 ? 183.963 203.335 272.276 1.00 108.81 924 ASN A O 1
ATOM 7517 N N . PRO A 1 926 ? 184.262 203.479 270.061 1.00 102.09 925 PRO A N 1
ATOM 7518 C CA . PRO A 1 926 ? 183.035 204.260 269.891 1.00 84.99 925 PRO A CA 1
ATOM 7519 C C . PRO A 1 926 ? 181.793 203.386 269.950 1.00 78.95 925 PRO A C 1
ATOM 7520 O O . PRO A 1 926 ? 181.791 202.227 269.527 1.00 82.22 925 PRO A O 1
ATOM 7524 N N . GLU A 1 927 ? 180.728 203.964 270.481 1.00 69.54 926 GLU A N 1
ATOM 7525 C CA . GLU A 1 927 ? 179.483 203.220 270.573 1.00 71.92 926 GLU A CA 1
ATOM 7526 C C . GLU A 1 927 ? 178.625 203.449 269.333 1.00 75.79 926 GLU A C 1
ATOM 7527 O O . GLU A 1 927 ? 178.685 204.521 268.723 1.00 76.28 926 GLU A O 1
ATOM 7533 N N . PRO A 1 928 ? 177.821 202.458 268.942 1.00 75.63 927 PRO A N 1
ATOM 7534 C CA . PRO A 1 928 ? 177.049 202.576 267.698 1.00 74.17 927 PRO A CA 1
ATOM 7535 C C . PRO A 1 928 ? 176.134 203.792 267.697 1.00 71.51 927 PRO A C 1
ATOM 7536 O O . PRO A 1 928 ? 175.784 204.348 268.740 1.00 81.01 927 PRO A O 1
ATOM 7540 N N . PHE A 1 929 ? 175.750 204.205 266.494 1.00 68.87 928 PHE A N 1
ATOM 7541 C CA . PHE A 1 929 ? 174.843 205.335 266.352 1.00 59.56 928 PHE A CA 1
ATOM 7542 C C . PHE A 1 929 ? 173.437 204.945 266.805 1.00 60.49 928 PHE A C 1
ATOM 7543 O O . PHE A 1 929 ? 173.012 203.804 266.599 1.00 65.78 928 PHE A O 1
ATOM 7551 N N . PRO A 1 930 ? 172.688 205.870 267.423 1.00 52.62 929 PRO A N 1
ATOM 7552 C CA . PRO A 1 930 ? 171.289 205.579 267.772 1.00 50.28 929 PRO A CA 1
ATOM 7553 C C . PRO A 1 930 ? 170.398 205.478 266.544 1.00 55.79 929 PRO A C 1
ATOM 7554 O O . PRO A 1 930 ? 170.883 205.541 265.410 1.00 74.61 929 PRO A O 1
ATOM 7558 N N . TRP A 1 931 ? 169.090 205.327 266.749 1.00 63.37 930 TRP A N 1
ATOM 7559 C CA . TRP A 1 931 ? 168.193 205.201 265.606 1.00 63.68 930 TRP A CA 1
ATOM 7560 C C . TRP A 1 931 ? 168.088 206.515 264.841 1.00 66.41 930 TRP A C 1
ATOM 7561 O O . TRP A 1 931 ? 168.154 206.527 263.606 1.00 64.54 930 TRP A O 1
ATOM 7572 N N . TRP A 1 932 ? 167.954 207.634 265.556 1.00 66.96 931 TRP A N 1
ATOM 7573 C CA . TRP A 1 932 ? 167.707 208.909 264.893 1.00 67.90 931 TRP A CA 1
ATOM 7574 C C . TRP A 1 932 ? 168.935 209.405 264.143 1.00 70.04 931 TRP A C 1
ATOM 7575 O O . TRP A 1 932 ? 168.797 210.036 263.089 1.00 74.93 931 TRP A O 1
ATOM 7586 N N . LEU A 1 933 ? 170.136 209.133 264.661 1.00 67.16 932 LEU A N 1
ATOM 7587 C CA . LEU A 1 933 ? 171.349 209.510 263.942 1.00 58.93 932 LEU A CA 1
ATOM 7588 C C . LEU A 1 933 ? 171.513 208.690 262.671 1.00 63.73 932 LEU A C 1
ATOM 7589 O O . LEU A 1 933 ? 172.024 209.198 261.667 1.00 72.74 932 LEU A O 1
ATOM 7594 N N . ASN A 1 934 ? 171.076 207.429 262.691 1.00 64.64 933 ASN A N 1
ATOM 7595 C CA . ASN A 1 934 ? 171.131 206.605 261.489 1.00 76.80 933 ASN A CA 1
ATOM 7596 C C . ASN A 1 934 ? 170.188 207.136 260.417 1.00 74.49 933 ASN A C 1
ATOM 7597 O O . ASN A 1 934 ? 170.589 207.314 259.261 1.00 81.35 933 ASN A O 1
ATOM 7602 N N . LYS A 1 935 ? 168.928 207.392 260.781 1.00 73.02 934 LYS A N 1
ATOM 7603 C CA . LYS A 1 935 ? 167.966 207.887 259.800 1.00 71.80 934 LYS A CA 1
ATOM 7604 C C . LYS A 1 935 ? 168.425 209.208 259.199 1.00 73.59 934 LYS A C 1
ATOM 7605 O O . LYS A 1 935 ? 168.233 209.455 258.003 1.00 76.35 934 LYS A O 1
ATOM 7611 N N . PHE A 1 936 ? 169.046 210.063 260.012 1.00 69.07 935 PHE A N 1
ATOM 7612 C CA . PHE A 1 936 ? 169.533 211.336 259.497 1.00 63.32 935 PHE A CA 1
ATOM 7613 C C . PHE A 1 936 ? 170.703 211.127 258.548 1.00 69.66 935 PHE A C 1
ATOM 7614 O O . PHE A 1 936 ? 170.749 211.727 257.467 1.00 68.74 935 PHE A O 1
ATOM 7622 N N . VAL A 1 937 ? 171.655 210.275 258.939 1.00 75.40 936 VAL A N 1
ATOM 7623 C CA . VAL A 1 937 ? 172.800 209.967 258.088 1.00 71.68 936 VAL A CA 1
ATOM 7624 C C . VAL A 1 937 ? 172.344 209.387 256.757 1.00 72.31 936 VAL A C 1
ATOM 7625 O O . VAL A 1 937 ? 172.941 209.667 255.712 1.00 74.42 936 VAL A O 1
ATOM 7629 N N . VAL A 1 938 ? 171.266 208.604 256.763 1.00 68.32 937 VAL A N 1
ATOM 7630 C CA . VAL A 1 938 ? 170.813 207.956 255.537 1.00 71.26 937 VAL A CA 1
ATOM 7631 C C . VAL A 1 938 ? 170.128 208.950 254.606 1.00 74.29 937 VAL A C 1
ATOM 7632 O O . VAL A 1 938 ? 170.370 208.939 253.394 1.00 87.03 937 VAL A O 1
ATOM 7636 N N . GLU A 1 939 ? 169.269 209.821 255.146 1.00 72.50 938 GLU A N 1
ATOM 7637 C CA . GLU A 1 939 ? 168.509 210.738 254.297 1.00 75.44 938 GLU A CA 1
ATOM 7638 C C . GLU A 1 939 ? 169.433 211.599 253.445 1.00 74.92 938 GLU A C 1
ATOM 7639 O O . GLU A 1 939 ? 169.217 211.758 252.237 1.00 75.02 938 GLU A O 1
ATOM 7645 N N . HIS A 1 940 ? 170.474 212.155 254.054 1.00 67.68 939 HIS A N 1
ATOM 7646 C CA . HIS A 1 940 ? 171.399 213.034 253.357 1.00 67.64 939 HIS A CA 1
ATOM 7647 C C . HIS A 1 940 ? 172.684 212.334 252.940 1.00 73.21 939 HIS A C 1
ATOM 7648 O O . HIS A 1 940 ? 173.580 212.991 252.401 1.00 80.41 939 HIS A O 1
ATOM 7655 N N . THR A 1 941 ? 172.786 211.026 253.169 1.00 76.84 940 THR A N 1
ATOM 7656 C CA . THR A 1 941 ? 173.952 210.220 252.803 1.00 80.58 940 THR A CA 1
ATOM 7657 C C . THR A 1 941 ? 175.245 210.873 253.303 1.00 72.32 940 THR A C 1
ATOM 7658 O O . THR A 1 941 ? 176.029 211.451 252.551 1.00 71.61 940 THR A O 1
ATOM 7662 N N . LEU A 1 942 ? 175.436 210.766 254.614 1.00 56.73 941 LEU A N 1
ATOM 7663 C CA . LEU A 1 942 ? 176.570 211.362 255.307 1.00 74.38 941 LEU A CA 1
ATOM 7664 C C . LEU A 1 942 ? 177.429 210.286 255.962 1.00 84.97 941 LEU A C 1
ATOM 7665 O O . LEU A 1 942 ? 177.937 210.455 257.073 1.00 86.57 941 LEU A O 1
ATOM 7670 N N . ASP A 1 943 ? 177.606 209.164 255.263 1.00 89.34 942 ASP A N 1
ATOM 7671 C CA . ASP A 1 943 ? 178.342 208.037 255.827 1.00 84.64 942 ASP A CA 1
ATOM 7672 C C . ASP A 1 943 ? 179.822 208.350 256.004 1.00 71.67 942 ASP A C 1
ATOM 7673 O O . ASP A 1 943 ? 180.441 207.878 256.964 1.00 69.16 942 ASP A O 1
ATOM 7678 N N . ALA A 1 944 ? 180.406 209.137 255.101 1.00 75.41 943 ALA A N 1
ATOM 7679 C CA . ALA A 1 944 ? 181.827 209.455 255.144 1.00 74.23 943 ALA A CA 1
ATOM 7680 C C . ALA A 1 944 ? 182.117 210.782 255.830 1.00 79.44 943 ALA A C 1
ATOM 7681 O O . ALA A 1 944 ? 183.228 211.305 255.698 1.00 79.95 943 ALA A O 1
ATOM 7683 N N . CYS A 1 945 ? 181.154 211.337 256.560 1.00 73.29 944 CYS A N 1
ATOM 7684 C CA . CYS A 1 945 ? 181.327 212.643 257.172 1.00 67.81 944 CYS A CA 1
ATOM 7685 C C . CYS A 1 945 ? 181.481 212.506 258.677 1.00 75.89 944 CYS A C 1
ATOM 7686 O O . CYS A 1 945 ? 180.625 211.893 259.330 1.00 72.53 944 CYS A O 1
ATOM 7689 N N . PRO A 1 946 ? 182.548 213.059 259.262 1.00 73.63 945 PRO A N 1
ATOM 7690 C CA . PRO A 1 946 ? 182.819 212.864 260.694 1.00 78.22 945 PRO A CA 1
ATOM 7691 C C . PRO A 1 946 ? 181.955 213.771 261.558 1.00 78.97 945 PRO A C 1
ATOM 7692 O O . PRO A 1 946 ? 182.125 214.994 261.566 1.00 81.84 945 PRO A O 1
ATOM 7696 N N . LEU A 1 947 ? 181.023 213.171 262.293 1.00 76.76 946 LEU A N 1
ATOM 7697 C CA . LEU A 1 947 ? 180.224 213.933 263.242 1.00 63.94 946 LEU A CA 1
ATOM 7698 C C . LEU A 1 947 ? 181.061 214.295 264.463 1.00 66.62 946 LEU A C 1
ATOM 7699 O O . LEU A 1 947 ? 181.902 213.512 264.912 1.00 67.60 946 LEU A O 1
ATOM 7704 N N . ARG A 1 948 ? 180.831 215.489 264.998 1.00 69.35 947 ARG A N 1
ATOM 7705 C CA . ARG A 1 948 ? 181.491 215.944 266.214 1.00 69.85 947 ARG A CA 1
ATOM 7706 C C . ARG A 1 948 ? 180.532 215.848 267.399 1.00 74.94 947 ARG A C 1
ATOM 7707 O O . ARG A 1 948 ? 179.319 215.684 267.241 1.00 75.06 947 ARG A O 1
ATOM 7715 N N . ALA A 1 949 ? 181.096 215.954 268.601 1.00 69.96 948 ALA A N 1
ATOM 7716 C CA . ALA A 1 949 ? 180.285 215.945 269.811 1.00 71.46 948 ALA A CA 1
ATOM 7717 C C . ALA A 1 949 ? 179.404 217.186 269.867 1.00 70.42 948 ALA A C 1
ATOM 7718 O O . ALA A 1 949 ? 179.830 218.284 269.501 1.00 82.62 948 ALA A O 1
ATOM 7720 N N . ASP A 1 950 ? 178.163 216.999 270.316 1.00 73.27 949 ASP A N 1
ATOM 7721 C CA . ASP A 1 950 ? 177.159 218.060 270.432 1.00 70.02 949 ASP A CA 1
ATOM 7722 C C . ASP A 1 950 ? 176.741 218.631 269.077 1.00 66.85 949 ASP A C 1
ATOM 7723 O O . ASP A 1 950 ? 176.243 219.759 269.005 1.00 61.01 949 ASP A O 1
ATOM 7728 N N . ASP A 1 951 ? 176.928 217.884 267.991 1.00 58.95 950 ASP A N 1
ATOM 7729 C CA . ASP A 1 951 ? 176.426 218.332 266.699 1.00 59.86 950 ASP A CA 1
ATOM 7730 C C . ASP A 1 951 ? 174.904 218.301 266.700 1.00 63.09 950 ASP A C 1
ATOM 7731 O O . ASP A 1 951 ? 174.295 217.298 267.081 1.00 57.58 950 ASP A O 1
ATOM 7736 N N . LEU A 1 952 ? 174.289 219.406 266.287 1.00 64.54 951 LEU A N 1
ATOM 7737 C CA . LEU A 1 952 ? 172.837 219.454 266.199 1.00 60.83 951 LEU A CA 1
ATOM 7738 C C . LEU A 1 952 ? 172.351 218.558 265.068 1.00 62.15 951 LEU A C 1
ATOM 7739 O O . LEU A 1 952 ? 172.873 218.610 263.950 1.00 62.86 951 LEU A O 1
ATOM 7744 N N . ILE A 1 953 ? 171.356 217.731 265.365 1.00 49.23 952 ILE A N 1
ATOM 7745 C CA . ILE A 1 953 ? 170.758 216.841 264.376 1.00 45.35 952 ILE A CA 1
ATOM 7746 C C . ILE A 1 953 ? 169.264 217.131 264.308 1.00 61.51 952 ILE A C 1
ATOM 7747 O O . ILE A 1 953 ? 168.516 216.746 265.218 1.00 60.74 952 ILE A O 1
ATOM 7752 N N . PRO A 1 954 ? 168.790 217.807 263.268 1.00 57.69 953 PRO A N 1
ATOM 7753 C CA . PRO A 1 954 ? 167.353 218.086 263.164 1.00 44.16 953 PRO A CA 1
ATOM 7754 C C . PRO A 1 954 ? 166.547 216.826 262.910 1.00 47.83 953 PRO A C 1
ATOM 7755 O O . PRO A 1 954 ? 166.612 216.244 261.823 1.00 57.51 953 PRO A O 1
ATOM 7759 N N . THR A 1 955 ? 165.788 216.393 263.914 1.00 53.22 954 THR A N 1
ATOM 7760 C CA . THR A 1 955 ? 164.973 215.193 263.812 1.00 48.08 954 THR A CA 1
ATOM 7761 C C . THR A 1 955 ? 163.481 215.475 263.860 1.00 47.35 954 THR A C 1
ATOM 7762 O O . THR A 1 955 ? 162.690 214.583 263.536 1.00 58.37 954 THR A O 1
ATOM 7766 N N . GLY A 1 956 ? 163.077 216.677 264.255 1.00 47.23 955 GLY A N 1
ATOM 7767 C CA . GLY A 1 956 ? 161.674 216.984 264.398 1.00 52.01 955 GLY A CA 1
ATOM 7768 C C . GLY A 1 956 ? 161.047 216.481 265.676 1.00 58.23 955 GLY A C 1
ATOM 7769 O O . GLY A 1 956 ? 159.846 216.699 265.884 1.00 75.01 955 GLY A O 1
ATOM 7770 N N . GLU A 1 957 ? 161.819 215.815 266.541 1.00 48.02 956 GLU A N 1
ATOM 7771 C CA . GLU A 1 957 ? 161.257 215.308 267.787 1.00 53.62 956 GLU A CA 1
ATOM 7772 C C . GLU A 1 957 ? 162.295 215.236 268.903 1.00 52.39 956 GLU A C 1
ATOM 7773 O O . GLU A 1 957 ? 162.103 214.474 269.857 1.00 39.66 956 GLU A O 1
ATOM 7779 N N . GLY A 1 958 ? 163.384 215.992 268.811 1.00 57.86 957 GLY A N 1
ATOM 7780 C CA . GLY A 1 958 ? 164.381 216.009 269.856 1.00 51.37 957 GLY A CA 1
ATOM 7781 C C . GLY A 1 958 ? 163.960 216.858 271.038 1.00 47.00 957 GLY A C 1
ATOM 7782 O O . GLY A 1 958 ? 162.850 217.386 271.109 1.00 38.78 957 GLY A O 1
ATOM 7783 N N . GLU A 1 959 ? 164.883 216.990 271.987 1.00 45.92 958 GLU A N 1
ATOM 7784 C CA . GLU A 1 959 ? 164.647 217.745 273.209 1.00 41.09 958 GLU A CA 1
ATOM 7785 C C . GLU A 1 959 ? 165.270 219.132 273.182 1.00 39.51 958 GLU A C 1
ATOM 7786 O O . GLU A 1 959 ? 165.206 219.843 274.188 1.00 39.33 958 GLU A O 1
ATOM 7792 N N . ILE A 1 960 ? 165.866 219.534 272.063 1.00 45.49 959 ILE A N 1
ATOM 7793 C CA . ILE A 1 960 ? 166.495 220.842 271.920 1.00 40.67 959 ILE A CA 1
ATOM 7794 C C . ILE A 1 960 ? 165.777 221.585 270.805 1.00 40.72 959 ILE A C 1
ATOM 7795 O O . ILE A 1 960 ? 165.701 221.092 269.673 1.00 42.44 959 ILE A O 1
ATOM 7800 N N . PHE A 1 961 ? 165.246 222.759 271.122 1.00 40.57 960 PHE A N 1
ATOM 7801 C CA . PHE A 1 961 ? 164.537 223.569 270.145 1.00 40.68 960 PHE A CA 1
ATOM 7802 C C . PHE A 1 961 ? 165.503 224.566 269.525 1.00 41.54 960 PHE A C 1
ATOM 7803 O O . PHE A 1 961 ? 166.192 225.297 270.242 1.00 44.53 960 PHE A O 1
ATOM 7811 N N . VAL A 1 962 ? 165.556 224.586 268.197 1.00 42.01 961 VAL A N 1
ATOM 7812 C CA . VAL A 1 962 ? 166.454 225.456 267.449 1.00 42.90 961 VAL A CA 1
ATOM 7813 C C . VAL A 1 962 ? 165.618 226.318 266.518 1.00 45.11 961 VAL A C 1
ATOM 7814 O O . VAL A 1 962 ? 164.721 225.812 265.835 1.00 54.54 961 VAL A O 1
ATOM 7818 N N . SER A 1 963 ? 165.909 227.613 266.489 1.00 43.57 962 SER A N 1
ATOM 7819 C CA . SER A 1 963 ? 165.199 228.540 265.625 1.00 43.86 962 SER A CA 1
ATOM 7820 C C . SER A 1 963 ? 166.207 229.482 264.988 1.00 44.87 962 SER A C 1
ATOM 7821 O O . SER A 1 963 ? 167.285 229.710 265.549 1.00 47.82 962 SER A O 1
ATOM 7824 N N . PRO A 1 964 ? 165.900 230.028 263.810 1.00 45.42 963 PRO A N 1
ATOM 7825 C CA . PRO A 1 964 ? 166.796 231.032 263.224 1.00 46.42 963 PRO A CA 1
ATOM 7826 C C . PRO A 1 964 ? 166.721 232.328 264.018 1.00 52.46 963 PRO A C 1
ATOM 7827 O O . PRO A 1 964 ? 165.638 232.782 264.393 1.00 46.08 963 PRO A O 1
ATOM 7831 N N . PHE A 1 965 ? 167.887 232.912 264.293 1.00 47.77 964 PHE A N 1
ATOM 7832 C CA . PHE A 1 965 ? 167.956 234.125 265.095 1.00 48.87 964 PHE A CA 1
ATOM 7833 C C . PHE A 1 965 ? 168.036 235.391 264.258 1.00 48.33 964 PHE A C 1
ATOM 7834 O O . PHE A 1 965 ? 167.704 236.470 264.760 1.00 48.51 964 PHE A O 1
ATOM 7842 N N . SER A 1 966 ? 168.458 235.286 263.004 1.00 48.99 965 SER A N 1
ATOM 7843 C CA . SER A 1 966 ? 168.581 236.438 262.121 1.00 49.98 965 SER A CA 1
ATOM 7844 C C . SER A 1 966 ? 168.744 235.915 260.699 1.00 50.46 965 SER A C 1
ATOM 7845 O O . SER A 1 966 ? 168.680 234.705 260.457 1.00 50.01 965 SER A O 1
ATOM 7848 N N . ALA A 1 967 ? 168.950 236.830 259.752 1.00 51.45 966 ALA A N 1
ATOM 7849 C CA . ALA A 1 967 ? 169.198 236.403 258.383 1.00 52.07 966 ALA A CA 1
ATOM 7850 C C . ALA A 1 967 ? 170.530 235.685 258.243 1.00 52.41 966 ALA A C 1
ATOM 7851 O O . ALA A 1 967 ? 170.747 235.012 257.229 1.00 52.77 966 ALA A O 1
ATOM 7853 N N . GLU A 1 968 ? 171.416 235.817 259.234 1.00 55.07 967 GLU A N 1
ATOM 7854 C CA . GLU A 1 968 ? 172.716 235.157 259.195 1.00 52.74 967 GLU A CA 1
ATOM 7855 C C . GLU A 1 968 ? 172.544 233.653 259.077 1.00 52.09 967 GLU A C 1
ATOM 7856 O O . GLU A 1 968 ? 171.778 233.043 259.829 1.00 53.19 967 GLU A O 1
ATOM 7862 N N . GLU A 1 969 ? 173.256 233.053 258.132 1.00 52.72 968 GLU A N 1
ATOM 7863 C CA . GLU A 1 969 ? 173.155 231.618 257.939 1.00 58.91 968 GLU A CA 1
ATOM 7864 C C . GLU A 1 969 ? 173.931 230.929 259.052 1.00 51.86 968 GLU A C 1
ATOM 7865 O O . GLU A 1 969 ? 175.133 231.154 259.211 1.00 60.30 968 GLU A O 1
ATOM 7871 N N . GLY A 1 970 ? 173.237 230.116 259.839 1.00 50.84 969 GLY A N 1
ATOM 7872 C CA . GLY A 1 970 ? 173.821 229.457 260.978 1.00 50.41 969 GLY A CA 1
ATOM 7873 C C . GLY A 1 970 ? 173.448 230.060 262.316 1.00 49.78 969 GLY A C 1
ATOM 7874 O O . GLY A 1 970 ? 173.552 229.372 263.336 1.00 56.21 969 GLY A O 1
ATOM 7875 N N . ASP A 1 971 ? 173.016 231.320 262.339 1.00 49.95 970 ASP A N 1
ATOM 7876 C CA . ASP A 1 971 ? 172.678 232.005 263.585 1.00 49.50 970 ASP A CA 1
ATOM 7877 C C . ASP A 1 971 ? 171.442 231.351 264.185 1.00 52.88 970 ASP A C 1
ATOM 7878 O O . ASP A 1 971 ? 170.319 231.575 263.727 1.00 54.97 970 ASP A O 1
ATOM 7883 N N . PHE A 1 972 ? 171.645 230.539 265.219 1.00 64.54 971 PHE A N 1
ATOM 7884 C CA . PHE A 1 972 ? 170.576 229.776 265.841 1.00 46.75 971 PHE A CA 1
ATOM 7885 C C . PHE A 1 972 ? 170.369 230.231 267.276 1.00 46.30 971 PHE A C 1
ATOM 7886 O O . PHE A 1 972 ? 171.293 230.718 267.934 1.00 46.76 971 PHE A O 1
ATOM 7894 N N . HIS A 1 973 ? 169.144 230.059 267.754 1.00 55.19 972 HIS A N 1
ATOM 7895 C CA . HIS A 1 973 ? 168.808 230.229 269.162 1.00 44.91 972 HIS A CA 1
ATOM 7896 C C . HIS A 1 973 ? 168.334 228.879 269.672 1.00 44.07 972 HIS A C 1
ATOM 7897 O O . HIS A 1 973 ? 167.312 228.363 269.210 1.00 43.53 972 HIS A O 1
ATOM 7904 N N . GLN A 1 974 ? 169.085 228.301 270.604 1.00 44.02 973 GLN A N 1
ATOM 7905 C CA . GLN A 1 974 ? 168.861 226.940 271.068 1.00 43.39 973 GLN A CA 1
ATOM 7906 C C . GLN A 1 974 ? 168.473 226.965 272.536 1.00 42.84 973 GLN A C 1
ATOM 7907 O O . GLN A 1 974 ? 169.115 227.645 273.342 1.00 55.55 973 GLN A O 1
ATOM 7913 N N . ILE A 1 975 ? 167.430 226.214 272.880 1.00 42.01 974 ILE A N 1
ATOM 7914 C CA . ILE A 1 975 ? 166.912 226.194 274.239 1.00 41.46 974 ILE A CA 1
ATOM 7915 C C . ILE A 1 975 ? 166.164 224.885 274.418 1.00 40.70 974 ILE A C 1
ATOM 7916 O O . ILE A 1 975 ? 165.700 224.283 273.448 1.00 45.22 974 ILE A O 1
ATOM 7921 N N . HIS A 1 976 ? 166.073 224.429 275.665 1.00 40.32 975 HIS A N 1
ATOM 7922 C CA . HIS A 1 976 ? 165.374 223.191 275.972 1.00 39.63 975 HIS A CA 1
ATOM 7923 C C . HIS A 1 976 ? 163.958 223.236 275.424 1.00 39.02 975 HIS A C 1
ATOM 7924 O O . HIS A 1 976 ? 163.202 224.171 275.704 1.00 42.69 975 HIS A O 1
ATOM 7931 N N . ALA A 1 977 ? 163.606 222.220 274.634 1.00 38.80 976 ALA A N 1
ATOM 7932 C CA . ALA A 1 977 ? 162.325 222.226 273.936 1.00 38.36 976 ALA A CA 1
ATOM 7933 C C . ALA A 1 977 ? 161.163 222.342 274.914 1.00 39.05 976 ALA A C 1
ATOM 7934 O O . ALA A 1 977 ? 160.256 223.160 274.724 1.00 51.90 976 ALA A O 1
ATOM 7936 N N . ALA A 1 978 ? 161.181 221.533 275.977 1.00 37.28 977 ALA A N 1
ATOM 7937 C CA . ALA A 1 978 ? 160.090 221.556 276.947 1.00 37.74 977 ALA A CA 1
ATOM 7938 C C . ALA A 1 978 ? 160.010 222.899 277.661 1.00 46.39 977 ALA A C 1
ATOM 7939 O O . ALA A 1 978 ? 158.919 223.458 277.832 1.00 45.68 977 ALA A O 1
ATOM 7941 N N . LEU A 1 979 ? 161.155 223.433 278.091 1.00 37.32 978 LEU A N 1
ATOM 7942 C CA . LEU A 1 979 ? 161.157 224.751 278.711 1.00 37.58 978 LEU A CA 1
ATOM 7943 C C . LEU A 1 979 ? 160.728 225.830 277.730 1.00 38.67 978 LEU A C 1
ATOM 7944 O O . LEU A 1 979 ? 160.085 226.808 278.126 1.00 37.79 978 LEU A O 1
ATOM 7949 N N . ASN A 1 980 ? 161.076 225.676 276.451 1.00 55.81 979 ASN A N 1
ATOM 7950 C CA . ASN A 1 980 ? 160.647 226.653 275.459 1.00 38.40 979 ASN A CA 1
ATOM 7951 C C . ASN A 1 980 ? 159.141 226.607 275.259 1.00 37.81 979 ASN A C 1
ATOM 7952 O O . ASN A 1 980 ? 158.507 227.643 275.029 1.00 37.94 979 ASN A O 1
ATOM 7957 N N . ALA A 1 981 ? 158.554 225.412 275.330 1.00 40.27 980 ALA A N 1
ATOM 7958 C CA . ALA A 1 981 ? 157.102 225.308 275.284 1.00 36.63 980 ALA A CA 1
ATOM 7959 C C . ALA A 1 981 ? 156.479 225.932 276.521 1.00 36.33 980 ALA A C 1
ATOM 7960 O O . ALA A 1 981 ? 155.461 226.627 276.429 1.00 42.61 980 ALA A O 1
ATOM 7962 N N . ALA A 1 982 ? 157.088 225.700 277.686 1.00 36.68 981 ALA A N 1
ATOM 7963 C CA . ALA A 1 982 ? 156.572 226.273 278.922 1.00 36.09 981 ALA A CA 1
ATOM 7964 C C . ALA A 1 982 ? 156.596 227.791 278.871 1.00 36.63 981 ALA A C 1
ATOM 7965 O O . ALA A 1 982 ? 155.635 228.450 279.280 1.00 39.97 981 ALA A O 1
ATOM 7967 N N . GLN A 1 983 ? 157.687 228.365 278.365 1.00 37.32 982 GLN A N 1
ATOM 7968 C CA . GLN A 1 983 ? 157.773 229.815 278.270 1.00 37.92 982 GLN A CA 1
ATOM 7969 C C . GLN A 1 983 ? 156.846 230.359 277.192 1.00 41.03 982 GLN A C 1
ATOM 7970 O O . GLN A 1 983 ? 156.425 231.519 277.264 1.00 38.30 982 GLN A O 1
ATOM 7976 N N . ASN A 1 984 ? 156.515 229.541 276.191 1.00 37.68 983 ASN A N 1
ATOM 7977 C CA . ASN A 1 984 ? 155.548 229.972 275.191 1.00 37.72 983 ASN A CA 1
ATOM 7978 C C . ASN A 1 984 ? 154.165 230.129 275.805 1.00 37.22 983 ASN A C 1
ATOM 7979 O O . ASN A 1 984 ? 153.469 231.113 275.535 1.00 37.49 983 ASN A O 1
ATOM 7984 N N . LEU A 1 985 ? 153.754 229.170 276.638 1.00 36.53 984 LEU A N 1
ATOM 7985 C CA . LEU A 1 985 ? 152.495 229.313 277.361 1.00 40.20 984 LEU A CA 1
ATOM 7986 C C . LEU A 1 985 ? 152.486 230.591 278.187 1.00 36.47 984 LEU A C 1
ATOM 7987 O O . LEU A 1 985 ? 151.491 231.325 278.206 1.00 39.61 984 LEU A O 1
ATOM 7992 N N . GLN A 1 986 ? 153.596 230.883 278.860 1.00 36.84 985 GLN A N 1
ATOM 7993 C CA . GLN A 1 986 ? 153.690 232.122 279.620 1.00 39.88 985 GLN A CA 1
ATOM 7994 C C . GLN A 1 986 ? 153.559 233.332 278.706 1.00 38.02 985 GLN A C 1
ATOM 7995 O O . GLN A 1 986 ? 152.817 234.275 279.006 1.00 44.38 985 GLN A O 1
ATOM 8001 N N . GLN A 1 987 ? 154.266 233.316 277.573 1.00 38.39 986 GLN A N 1
ATOM 8002 C CA . GLN A 1 987 ? 154.209 234.439 276.644 1.00 40.83 986 GLN A CA 1
ATOM 8003 C C . GLN A 1 987 ? 152.805 234.639 276.087 1.00 38.90 986 GLN A C 1
ATOM 8004 O O . GLN A 1 987 ? 152.394 235.777 275.831 1.00 39.47 986 GLN A O 1
ATOM 8010 N N . ARG A 1 988 ? 152.054 233.553 275.900 1.00 38.17 987 ARG A N 1
ATOM 8011 C CA . ARG A 1 988 ? 150.687 233.664 275.405 1.00 37.99 987 ARG A CA 1
ATOM 8012 C C . ARG A 1 988 ? 149.725 234.171 276.469 1.00 47.08 987 ARG A C 1
ATOM 8013 O O . ARG A 1 988 ? 148.688 234.750 276.131 1.00 54.16 987 ARG A O 1
ATOM 8021 N N . LEU A 1 989 ? 150.042 233.957 277.747 1.00 42.05 988 LEU A N 1
ATOM 8022 C CA . LEU A 1 989 ? 149.187 234.452 278.820 1.00 37.68 988 LEU A CA 1
ATOM 8023 C C . LEU A 1 989 ? 149.170 235.975 278.844 1.00 51.10 988 LEU A C 1
ATOM 8024 O O . LEU A 1 989 ? 148.101 236.598 278.807 1.00 62.68 988 LEU A O 1
ATOM 8029 N N . TRP A 1 990 ? 150.351 236.592 278.894 1.00 38.92 989 TRP A N 1
ATOM 8030 C CA . TRP A 1 990 ? 150.468 238.028 279.096 1.00 43.93 989 TRP A CA 1
ATOM 8031 C C . TRP A 1 990 ? 150.164 238.842 277.848 1.00 48.24 989 TRP A C 1
ATOM 8032 O O . TRP A 1 990 ? 150.079 240.071 277.943 1.00 65.28 989 TRP A O 1
ATOM 8043 N N . SER A 1 991 ? 150.005 238.204 276.690 1.00 47.66 990 SER A N 1
ATOM 8044 C CA . SER A 1 991 ? 149.746 238.923 275.451 1.00 47.76 990 SER A CA 1
ATOM 8045 C C . SER A 1 991 ? 148.380 238.628 274.853 1.00 49.66 990 SER A C 1
ATOM 8046 O O . SER A 1 991 ? 148.088 239.124 273.758 1.00 51.89 990 SER A O 1
ATOM 8049 N N . ASP A 1 992 ? 147.543 237.844 275.530 1.00 45.76 991 ASP A N 1
ATOM 8050 C CA . ASP A 1 992 ? 146.234 237.439 275.020 1.00 48.26 991 ASP A CA 1
ATOM 8051 C C . ASP A 1 992 ? 146.369 236.845 273.618 1.00 47.05 991 ASP A C 1
ATOM 8052 O O . ASP A 1 992 ? 145.768 237.310 272.649 1.00 65.73 991 ASP A O 1
ATOM 8057 N N . PHE A 1 993 ? 147.191 235.809 273.526 1.00 38.94 992 PHE A N 1
ATOM 8058 C CA . PHE A 1 993 ? 147.528 235.239 272.232 1.00 39.06 992 PHE A CA 1
ATOM 8059 C C . PHE A 1 993 ? 146.320 234.566 271.596 1.00 43.37 992 PHE A C 1
ATOM 8060 O O . PHE A 1 993 ? 145.523 233.905 272.269 1.00 40.77 992 PHE A O 1
ATOM 8068 N N . ASP A 1 994 ? 146.193 234.737 270.283 1.00 41.71 993 ASP A N 1
ATOM 8069 C CA . ASP A 1 994 ? 145.243 233.983 269.481 1.00 45.62 993 ASP A CA 1
ATOM 8070 C C . ASP A 1 994 ? 145.983 233.362 268.306 1.00 48.32 993 ASP A C 1
ATOM 8071 O O . ASP A 1 994 ? 146.876 233.990 267.727 1.00 44.53 993 ASP A O 1
ATOM 8076 N N . ILE A 1 995 ? 145.609 232.128 267.958 1.00 38.86 994 ILE A N 1
ATOM 8077 C CA . ILE A 1 995 ? 146.231 231.442 266.832 1.00 39.14 994 ILE A CA 1
ATOM 8078 C C . ILE A 1 995 ? 146.145 232.257 265.546 1.00 51.12 994 ILE A C 1
ATOM 8079 O O . ILE A 1 995 ? 147.018 232.132 264.682 1.00 42.96 994 ILE A O 1
ATOM 8084 N N . SER A 1 996 ? 145.134 233.120 265.412 1.00 53.37 995 SER A N 1
ATOM 8085 C CA . SER A 1 996 ? 144.965 233.925 264.209 1.00 41.51 995 SER A CA 1
ATOM 8086 C C . SER A 1 996 ? 146.127 234.878 263.957 1.00 42.84 995 SER A C 1
ATOM 8087 O O . SER A 1 996 ? 146.223 235.424 262.852 1.00 43.13 995 SER A O 1
ATOM 8090 N N . GLN A 1 997 ? 146.995 235.102 264.945 1.00 46.49 996 GLN A N 1
ATOM 8091 C CA . GLN A 1 997 ? 148.180 235.928 264.751 1.00 53.26 996 GLN A CA 1
ATOM 8092 C C . GLN A 1 997 ? 149.275 235.207 263.978 1.00 43.86 996 GLN A C 1
ATOM 8093 O O . GLN A 1 997 ? 150.240 235.852 263.557 1.00 47.13 996 GLN A O 1
ATOM 8099 N N . ILE A 1 998 ? 149.137 233.898 263.771 1.00 42.19 997 ILE A N 1
ATOM 8100 C CA . ILE A 1 998 ? 150.240 233.060 263.320 1.00 42.21 997 ILE A CA 1
ATOM 8101 C C . ILE A 1 998 ? 149.772 232.110 262.220 1.00 42.31 997 ILE A C 1
ATOM 8102 O O . ILE A 1 998 ? 150.533 231.794 261.299 1.00 47.51 997 ILE A O 1
ATOM 8107 N N . ARG A 1 999 ? 148.515 231.667 262.290 1.00 41.91 998 ARG A N 1
ATOM 8108 C CA . ARG A 1 999 ? 147.986 230.683 261.353 1.00 41.99 998 ARG A CA 1
ATOM 8109 C C . ARG A 1 999 ? 146.557 231.043 260.968 1.00 49.33 998 ARG A C 1
ATOM 8110 O O . ARG A 1 999 ? 145.780 231.508 261.806 1.00 48.73 998 ARG A O 1
ATOM 8118 N N . LEU A 1 1000 ? 146.212 230.822 259.698 1.00 50.17 999 LEU A N 1
ATOM 8119 C CA . LEU A 1 1000 ? 144.908 231.214 259.178 1.00 43.32 999 LEU A CA 1
ATOM 8120 C C . LEU A 1 1000 ? 144.454 230.214 258.126 1.00 48.13 999 LEU A C 1
ATOM 8121 O O . LEU A 1 1000 ? 145.221 229.881 257.219 1.00 66.47 999 LEU A O 1
ATOM 8126 N N . ARG A 1 1001 ? 143.213 229.744 258.243 1.00 56.94 1000 ARG A N 1
ATOM 8127 C CA . ARG A 1 1001 ? 142.601 228.878 257.241 1.00 57.53 1000 ARG A CA 1
ATOM 8128 C C . ARG A 1 1001 ? 141.774 229.718 256.281 1.00 51.51 1000 ARG A C 1
ATOM 8129 O O . ARG A 1 1001 ? 140.978 230.557 256.712 1.00 56.68 1000 ARG A O 1
ATOM 8137 N N . CYS A 1 1002 ? 141.953 229.482 254.985 1.00 46.52 1001 CYS A N 1
ATOM 8138 C CA . CYS A 1 1002 ? 141.339 230.328 253.975 1.00 46.84 1001 CYS A CA 1
ATOM 8139 C C . CYS A 1 1002 ? 140.765 229.474 252.857 1.00 47.49 1001 CYS A C 1
ATOM 8140 O O . CYS A 1 1002 ? 141.173 228.331 252.642 1.00 47.26 1001 CYS A O 1
ATOM 8143 N N . ASP A 1 1003 ? 139.796 230.053 252.154 1.00 48.37 1002 ASP A N 1
ATOM 8144 C CA . ASP A 1 1003 ? 139.185 229.448 250.982 1.00 49.25 1002 ASP A CA 1
ATOM 8145 C C . ASP A 1 1003 ? 139.227 230.453 249.842 1.00 50.68 1002 ASP A C 1
ATOM 8146 O O . ASP A 1 1003 ? 139.095 231.661 250.058 1.00 53.42 1002 ASP A O 1
ATOM 8151 N N . TRP A 1 1004 ? 139.414 229.949 248.625 1.00 51.64 1003 TRP A N 1
ATOM 8152 C CA . TRP A 1 1004 ? 139.469 230.820 247.460 1.00 55.51 1003 TRP A CA 1
ATOM 8153 C C . TRP A 1 1004 ? 138.089 231.395 247.134 1.00 65.97 1003 TRP A C 1
ATOM 8154 O O . TRP A 1 1004 ? 137.050 230.867 247.541 1.00 68.21 1003 TRP A O 1
ATOM 8165 N N . GLY A 1 1005 ? 138.090 232.487 246.378 1.00 66.75 1004 GLY A N 1
ATOM 8166 C CA . GLY A 1 1005 ? 136.851 233.120 245.976 1.00 62.91 1004 GLY A CA 1
ATOM 8167 C C . GLY A 1 1005 ? 137.117 234.414 245.238 1.00 91.07 1004 GLY A C 1
ATOM 8168 O O . GLY A 1 1005 ? 138.260 234.859 245.093 1.00 92.84 1004 GLY A O 1
ATOM 8169 N N . GLU A 1 1006 ? 136.025 235.008 244.761 1.00 99.55 1005 GLU A N 1
ATOM 8170 C CA . GLU A 1 1006 ? 136.053 236.307 244.105 1.00 105.62 1005 GLU A CA 1
ATOM 8171 C C . GLU A 1 1006 ? 135.593 237.378 245.082 1.00 100.61 1005 GLU A C 1
ATOM 8172 O O . GLU A 1 1006 ? 134.622 237.183 245.819 1.00 100.48 1005 GLU A O 1
ATOM 8178 N N . VAL A 1 1007 ? 136.294 238.509 245.088 1.00 104.31 1006 VAL A N 1
ATOM 8179 C CA . VAL A 1 1007 ? 135.922 239.620 245.956 1.00 104.38 1006 VAL A CA 1
ATOM 8180 C C . VAL A 1 1007 ? 135.841 240.895 245.127 1.00 106.02 1006 VAL A C 1
ATOM 8181 O O . VAL A 1 1007 ? 134.755 241.453 244.928 1.00 107.44 1006 VAL A O 1
ATOM 8185 N N . ASP A 1 1008 ? 136.983 241.358 244.634 1.00 94.76 1007 ASP A N 1
ATOM 8186 C CA . ASP A 1 1008 ? 137.060 242.562 243.817 1.00 104.02 1007 ASP A CA 1
ATOM 8187 C C . ASP A 1 1008 ? 137.531 242.232 242.408 1.00 103.48 1007 ASP A C 1
ATOM 8188 O O . ASP A 1 1008 ? 138.333 242.954 241.813 1.00 104.05 1007 ASP A O 1
ATOM 8193 N N . GLY A 1 1009 ? 137.030 241.126 241.859 1.00 102.84 1008 GLY A N 1
ATOM 8194 C CA . GLY A 1 1009 ? 137.363 240.709 240.519 1.00 105.96 1008 GLY A CA 1
ATOM 8195 C C . GLY A 1 1009 ? 138.536 239.758 240.415 1.00 102.96 1008 GLY A C 1
ATOM 8196 O O . GLY A 1 1009 ? 138.703 239.118 239.370 1.00 100.14 1008 GLY A O 1
ATOM 8197 N N . GLU A 1 1010 ? 139.350 239.643 241.460 1.00 104.55 1009 GLU A N 1
ATOM 8198 C CA . GLU A 1 1010 ? 140.515 238.774 241.446 1.00 97.24 1009 GLU A CA 1
ATOM 8199 C C . GLU A 1 1010 ? 140.320 237.599 242.396 1.00 84.43 1009 GLU A C 1
ATOM 8200 O O . GLU A 1 1010 ? 139.523 237.651 243.340 1.00 63.87 1009 GLU A O 1
ATOM 8206 N N . LEU A 1 1011 ? 141.056 236.525 242.120 1.00 82.37 1010 LEU A N 1
ATOM 8207 C CA . LEU A 1 1011 ? 141.049 235.344 242.973 1.00 78.73 1010 LEU A CA 1
ATOM 8208 C C . LEU A 1 1011 ? 141.908 235.612 244.200 1.00 71.54 1010 LEU A C 1
ATOM 8209 O O . LEU A 1 1011 ? 143.097 235.925 244.080 1.00 80.39 1010 LEU A O 1
ATOM 8214 N N . VAL A 1 1012 ? 141.303 235.497 245.379 1.00 59.80 1011 VAL A N 1
ATOM 8215 C CA . VAL A 1 1012 ? 141.962 235.800 246.639 1.00 59.60 1011 VAL A CA 1
ATOM 8216 C C . VAL A 1 1012 ? 141.586 234.726 247.650 1.00 63.73 1011 VAL A C 1
ATOM 8217 O O . VAL A 1 1012 ? 140.698 233.904 247.420 1.00 61.86 1011 VAL A O 1
ATOM 8221 N N . LEU A 1 1013 ? 142.280 234.741 248.782 1.00 55.59 1012 LEU A N 1
ATOM 8222 C CA . LEU A 1 1013 ? 142.008 233.822 249.877 1.00 53.04 1012 LEU A CA 1
ATOM 8223 C C . LEU A 1 1013 ? 141.114 234.515 250.895 1.00 51.32 1012 LEU A C 1
ATOM 8224 O O . LEU A 1 1013 ? 141.463 235.583 251.408 1.00 56.46 1012 LEU A O 1
ATOM 8229 N N . ILE A 1 1014 ? 139.965 233.911 251.182 1.00 50.86 1013 ILE A N 1
ATOM 8230 C CA . ILE A 1 1014 ? 139.011 234.454 252.143 1.00 54.56 1013 ILE A CA 1
ATOM 8231 C C . ILE A 1 1014 ? 139.201 233.704 253.459 1.00 58.36 1013 ILE A C 1
ATOM 8232 O O . ILE A 1 1014 ? 138.873 232.509 253.530 1.00 59.58 1013 ILE A O 1
ATOM 8237 N N . PRO A 1 1015 ? 139.707 234.350 254.506 1.00 58.91 1014 PRO A N 1
ATOM 8238 C CA . PRO A 1 1015 ? 139.985 233.629 255.753 1.00 56.33 1014 PRO A CA 1
ATOM 8239 C C . PRO A 1 1015 ? 138.710 233.179 256.444 1.00 60.49 1014 PRO A C 1
ATOM 8240 O O . PRO A 1 1015 ? 137.720 233.912 256.505 1.00 70.48 1014 PRO A O 1
ATOM 8244 N N . ARG A 1 1016 ? 138.746 231.955 256.963 1.00 45.27 1015 ARG A N 1
ATOM 8245 C CA . ARG A 1 1016 ? 137.632 231.432 257.740 1.00 54.93 1015 ARG A CA 1
ATOM 8246 C C . ARG A 1 1016 ? 137.544 232.155 259.076 1.00 67.55 1015 ARG A C 1
ATOM 8247 O O . ARG A 1 1016 ? 138.541 232.280 259.793 1.00 61.72 1015 ARG A O 1
ATOM 8255 N N . LEU A 1 1017 ? 136.347 232.629 259.410 1.00 77.52 1016 LEU A N 1
ATOM 8256 C CA . LEU A 1 1017 ? 136.116 233.374 260.647 1.00 80.92 1016 LEU A CA 1
ATOM 8257 C C . LEU A 1 1017 ? 135.791 232.380 261.757 1.00 85.85 1016 LEU A C 1
ATOM 8258 O O . LEU A 1 1017 ? 134.667 231.881 261.854 1.00 97.00 1016 LEU A O 1
ATOM 8263 N N . THR A 1 1018 ? 136.781 232.091 262.601 1.00 75.73 1017 THR A N 1
ATOM 8264 C CA . THR A 1 1018 ? 136.640 231.151 263.710 1.00 79.41 1017 THR A CA 1
ATOM 8265 C C . THR A 1 1018 ? 136.906 231.892 265.013 1.00 81.62 1017 THR A C 1
ATOM 8266 O O . THR A 1 1018 ? 138.052 232.248 265.308 1.00 85.67 1017 THR A O 1
ATOM 8270 N N . GLY A 1 1019 ? 135.859 232.111 265.795 1.00 84.86 1018 GLY A N 1
ATOM 8271 C CA . GLY A 1 1019 ? 135.980 232.866 267.022 1.00 90.35 1018 GLY A CA 1
ATOM 8272 C C . GLY A 1 1019 ? 135.951 234.365 266.781 1.00 90.19 1018 GLY A C 1
ATOM 8273 O O . GLY A 1 1019 ? 136.224 234.862 265.688 1.00 82.19 1018 GLY A O 1
ATOM 8274 N N . LYS A 1 1020 ? 135.607 235.098 267.841 1.00 94.04 1019 LYS A N 1
ATOM 8275 C CA . LYS A 1 1020 ? 135.464 236.543 267.723 1.00 89.57 1019 LYS A CA 1
ATOM 8276 C C . LYS A 1 1020 ? 136.792 237.231 267.434 1.00 75.41 1019 LYS A C 1
ATOM 8277 O O . LYS A 1 1020 ? 136.798 238.311 266.835 1.00 56.03 1019 LYS A O 1
ATOM 8283 N N . ARG A 1 1021 ? 137.915 236.623 267.819 1.00 72.94 1020 ARG A N 1
ATOM 8284 C CA . ARG A 1 1021 ? 139.208 237.258 267.589 1.00 69.09 1020 ARG A CA 1
ATOM 8285 C C . ARG A 1 1021 ? 139.621 237.199 266.123 1.00 70.06 1020 ARG A C 1
ATOM 8286 O O . ARG A 1 1021 ? 140.128 238.188 265.583 1.00 72.35 1020 ARG A O 1
ATOM 8294 N N . THR A 1 1022 ? 139.414 236.056 265.463 1.00 71.86 1021 THR A N 1
ATOM 8295 C CA . THR A 1 1022 ? 139.673 235.986 264.028 1.00 73.43 1021 THR A CA 1
ATOM 8296 C C . THR A 1 1022 ? 138.752 236.930 263.268 1.00 72.70 1021 THR A C 1
ATOM 8297 O O . THR A 1 1022 ? 139.172 237.579 262.303 1.00 83.47 1021 THR A O 1
ATOM 8301 N N . ALA A 1 1023 ? 137.494 237.035 263.701 1.00 67.63 1022 ALA A N 1
ATOM 8302 C CA . ALA A 1 1023 ? 136.569 237.953 263.047 1.00 70.74 1022 ALA A CA 1
ATOM 8303 C C . ALA A 1 1023 ? 136.922 239.409 263.328 1.00 76.97 1022 ALA A C 1
ATOM 8304 O O . ALA A 1 1023 ? 136.719 240.269 262.464 1.00 83.13 1022 ALA A O 1
ATOM 8306 N N . ASP A 1 1024 ? 137.453 239.706 264.517 1.00 72.49 1023 ASP A N 1
ATOM 8307 C CA . ASP A 1 1024 ? 137.774 241.090 264.854 1.00 68.91 1023 ASP A CA 1
ATOM 8308 C C . ASP A 1 1024 ? 138.900 241.636 263.994 1.00 63.01 1023 ASP A C 1
ATOM 8309 O O . ASP A 1 1024 ? 138.993 242.853 263.799 1.00 81.34 1023 ASP A O 1
ATOM 8314 N N . SER A 1 1025 ? 139.758 240.767 263.475 1.00 61.07 1024 SER A N 1
ATOM 8315 C CA . SER A 1 1025 ? 140.950 241.198 262.758 1.00 68.14 1024 SER A CA 1
ATOM 8316 C C . SER A 1 1025 ? 140.868 241.001 261.253 1.00 69.16 1024 SER A C 1
ATOM 8317 O O . SER A 1 1025 ? 141.266 241.892 260.501 1.00 59.36 1024 SER A O 1
ATOM 8320 N N . TYR A 1 1026 ? 140.347 239.865 260.784 1.00 68.10 1025 TYR A N 1
ATOM 8321 C CA . TYR A 1 1026 ? 140.459 239.497 259.377 1.00 76.35 1025 TYR A CA 1
ATOM 8322 C C . TYR A 1 1026 ? 139.120 239.386 258.658 1.00 92.59 1025 TYR A C 1
ATOM 8323 O O . TYR A 1 1026 ? 139.087 238.909 257.517 1.00 102.64 1025 TYR A O 1
ATOM 8332 N N . SER A 1 1027 ? 138.016 239.810 259.277 1.00 91.22 1026 SER A N 1
ATOM 8333 C CA . SER A 1 1027 ? 136.726 239.735 258.597 1.00 88.22 1026 SER A CA 1
ATOM 8334 C C . SER A 1 1027 ? 136.713 240.615 257.353 1.00 93.13 1026 SER A C 1
ATOM 8335 O O . SER A 1 1027 ? 136.376 240.158 256.254 1.00 84.08 1026 SER A O 1
ATOM 8338 N N . ASN A 1 1028 ? 137.091 241.881 257.506 1.00 84.39 1027 ASN A N 1
ATOM 8339 C CA . ASN A 1 1028 ? 137.088 242.845 256.414 1.00 91.77 1027 ASN A CA 1
ATOM 8340 C C . ASN A 1 1028 ? 138.311 242.735 255.509 1.00 94.07 1027 ASN A C 1
ATOM 8341 O O . ASN A 1 1028 ? 138.546 243.645 254.706 1.00 99.54 1027 ASN A O 1
ATOM 8346 N N . LYS A 1 1029 ? 139.085 241.656 255.607 1.00 97.70 1028 LYS A N 1
ATOM 8347 C CA . LYS A 1 1029 ? 140.368 241.559 254.928 1.00 78.98 1028 LYS A CA 1
ATOM 8348 C C . LYS A 1 1029 ? 140.437 240.282 254.102 1.00 69.73 1028 LYS A C 1
ATOM 8349 O O . LYS A 1 1029 ? 139.758 239.291 254.386 1.00 67.59 1028 LYS A O 1
ATOM 8355 N N . VAL A 1 1030 ? 141.287 240.316 253.075 1.00 63.10 1029 VAL A N 1
ATOM 8356 C CA . VAL A 1 1030 ? 141.418 239.221 252.122 1.00 61.11 1029 VAL A CA 1
ATOM 8357 C C . VAL A 1 1030 ? 142.858 239.209 251.618 1.00 61.39 1029 VAL A C 1
ATOM 8358 O O . VAL A 1 1030 ? 143.544 240.234 251.639 1.00 70.95 1029 VAL A O 1
ATOM 8362 N N . PHE A 1 1031 ? 143.327 238.038 251.180 1.00 52.79 1030 PHE A N 1
ATOM 8363 C CA . PHE A 1 1031 ? 144.737 237.823 250.860 1.00 52.91 1030 PHE A CA 1
ATOM 8364 C C . PHE A 1 1031 ? 144.928 237.528 249.377 1.00 54.05 1030 PHE A C 1
ATOM 8365 O O . PHE A 1 1031 ? 144.245 236.661 248.823 1.00 63.23 1030 PHE A O 1
ATOM 8373 N N . TYR A 1 1032 ? 145.884 238.213 248.752 1.00 54.97 1031 TYR A N 1
ATOM 8374 C CA . TYR A 1 1032 ? 146.184 238.043 247.337 1.00 56.18 1031 TYR A CA 1
ATOM 8375 C C . TYR A 1 1032 ? 147.625 237.576 247.149 1.00 66.80 1031 TYR A C 1
ATOM 8376 O O . TYR A 1 1032 ? 148.442 237.603 248.073 1.00 55.28 1031 TYR A O 1
ATOM 8385 N N . THR A 1 1033 ? 147.933 237.157 245.921 1.00 57.07 1032 THR A N 1
ATOM 8386 C CA . THR A 1 1033 ? 149.232 236.584 245.601 1.00 57.12 1032 THR A CA 1
ATOM 8387 C C . THR A 1 1033 ? 149.643 236.967 244.190 1.00 65.31 1032 THR A C 1
ATOM 8388 O O . THR A 1 1033 ? 148.818 237.340 243.353 1.00 76.55 1032 THR A O 1
ATOM 8392 N N . ASN A 1 1034 ? 150.947 236.859 243.943 1.00 64.67 1033 ASN A N 1
ATOM 8393 C CA . ASN A 1 1034 ? 151.505 236.879 242.602 1.00 62.98 1033 ASN A CA 1
ATOM 8394 C C . ASN A 1 1034 ? 152.197 235.578 242.234 1.00 81.82 1033 ASN A C 1
ATOM 8395 O O . ASN A 1 1034 ? 152.439 235.342 241.045 1.00 92.67 1033 ASN A O 1
ATOM 8400 N N . THR A 1 1035 ? 152.515 234.732 243.216 1.00 76.06 1034 THR A N 1
ATOM 8401 C CA . THR A 1 1035 ? 153.289 233.516 242.999 1.00 75.38 1034 THR A CA 1
ATOM 8402 C C . THR A 1 1035 ? 152.657 232.264 243.583 1.00 66.75 1034 THR A C 1
ATOM 8403 O O . THR A 1 1035 ? 153.051 231.161 243.187 1.00 69.79 1034 THR A O 1
ATOM 8407 N N . GLY A 1 1036 ? 151.708 232.384 244.506 1.00 56.52 1035 GLY A N 1
ATOM 8408 C CA . GLY A 1 1036 ? 151.083 231.229 245.112 1.00 61.32 1035 GLY A CA 1
ATOM 8409 C C . GLY A 1 1036 ? 151.686 230.790 246.427 1.00 64.70 1035 GLY A C 1
ATOM 8410 O O . GLY A 1 1036 ? 151.165 229.853 247.044 1.00 61.44 1035 GLY A O 1
ATOM 8411 N N . VAL A 1 1037 ? 152.760 231.440 246.880 1.00 65.40 1036 VAL A N 1
ATOM 8412 C CA . VAL A 1 1037 ? 153.449 231.066 248.105 1.00 58.10 1036 VAL A CA 1
ATOM 8413 C C . VAL A 1 1037 ? 153.350 232.151 249.170 1.00 52.24 1036 VAL A C 1
ATOM 8414 O O . VAL A 1 1037 ? 153.118 231.850 250.345 1.00 51.08 1036 VAL A O 1
ATOM 8418 N N . THR A 1 1038 ? 153.489 233.420 248.785 1.00 53.09 1037 THR A N 1
ATOM 8419 C CA . THR A 1 1038 ? 153.557 234.530 249.728 1.00 52.76 1037 THR A CA 1
ATOM 8420 C C . THR A 1 1038 ? 152.356 235.444 249.538 1.00 53.19 1037 THR A C 1
ATOM 8421 O O . THR A 1 1038 ? 152.222 236.090 248.494 1.00 67.41 1037 THR A O 1
ATOM 8425 N N . TYR A 1 1039 ? 151.514 235.533 250.563 1.00 52.27 1038 TYR A N 1
ATOM 8426 C CA . TYR A 1 1039 ? 150.245 236.239 250.492 1.00 52.56 1038 TYR A CA 1
ATOM 8427 C C . TYR A 1 1039 ? 150.320 237.574 251.229 1.00 57.65 1038 TYR A C 1
ATOM 8428 O O . TYR A 1 1039 ? 151.099 237.743 252.173 1.00 52.04 1038 TYR A O 1
ATOM 8437 N N . TYR A 1 1040 ? 149.505 238.529 250.767 1.00 57.15 1039 TYR A N 1
ATOM 8438 C CA . TYR A 1 1040 ? 149.439 239.878 251.315 1.00 53.80 1039 TYR A CA 1
ATOM 8439 C C . TYR A 1 1040 ? 147.981 240.281 251.506 1.00 53.81 1039 TYR A C 1
ATOM 8440 O O . TYR A 1 1040 ? 147.102 239.848 250.758 1.00 59.47 1039 TYR A O 1
ATOM 8449 N N . GLU A 1 1041 ? 147.735 241.134 252.500 1.00 53.53 1040 GLU A N 1
ATOM 8450 C CA . GLU A 1 1041 ? 146.372 241.480 252.885 1.00 58.01 1040 GLU A CA 1
ATOM 8451 C C . GLU A 1 1041 ? 145.808 242.601 252.018 1.00 59.95 1040 GLU A C 1
ATOM 8452 O O . GLU A 1 1041 ? 146.526 243.508 251.590 1.00 67.38 1040 GLU A O 1
ATOM 8458 N N . ARG A 1 1042 ? 144.503 242.528 251.772 1.00 65.15 1041 ARG A N 1
ATOM 8459 C CA . ARG A 1 1042 ? 143.722 243.598 251.161 1.00 69.60 1041 ARG A CA 1
ATOM 8460 C C . ARG A 1 1042 ? 142.673 244.078 252.164 1.00 81.95 1041 ARG A C 1
ATOM 8461 O O . ARG A 1 1042 ? 142.706 243.721 253.345 1.00 87.20 1041 ARG A O 1
ATOM 8469 N N . GLU A 1 1043 ? 141.727 244.890 251.688 1.00 86.19 1042 GLU A N 1
ATOM 8470 C CA . GLU A 1 1043 ? 140.749 245.535 252.562 1.00 89.84 1042 GLU A CA 1
ATOM 8471 C C . GLU A 1 1043 ? 139.370 245.590 251.898 1.00 93.63 1042 GLU A C 1
ATOM 8472 O O . GLU A 1 1043 ? 138.776 246.649 251.719 1.00 103.73 1042 GLU A O 1
ATOM 8478 N N . ARG A 1 1044 ? 138.831 244.427 251.535 1.00 92.45 1043 ARG A N 1
ATOM 8479 C CA . ARG A 1 1044 ? 137.499 244.388 250.935 1.00 93.20 1043 ARG A CA 1
ATOM 8480 C C . ARG A 1 1044 ? 136.583 243.300 251.479 1.00 95.15 1043 ARG A C 1
ATOM 8481 O O . ARG A 1 1044 ? 135.373 243.379 251.240 1.00 110.90 1043 ARG A O 1
ATOM 8489 N N . GLY A 1 1045 ? 137.087 242.298 252.194 1.00 91.53 1044 GLY A N 1
ATOM 8490 C CA . GLY A 1 1045 ? 136.238 241.265 252.766 1.00 93.34 1044 GLY A CA 1
ATOM 8491 C C . GLY A 1 1045 ? 135.544 240.377 251.748 1.00 89.72 1044 GLY A C 1
ATOM 8492 O O . GLY A 1 1045 ? 135.087 239.279 252.072 1.00 79.36 1044 GLY A O 1
ATOM 8493 N N . ARG A 1 1072 ? 140.458 226.715 242.934 1.00 99.93 1071 ARG A N 1
ATOM 8494 C CA . ARG A 1 1072 ? 140.485 225.356 243.462 1.00 111.45 1071 ARG A CA 1
ATOM 8495 C C . ARG A 1 1072 ? 139.305 225.106 244.397 1.00 114.16 1071 ARG A C 1
ATOM 8496 O O . ARG A 1 1072 ? 138.392 225.927 244.488 1.00 113.99 1071 ARG A O 1
ATOM 8504 N N . GLU A 1 1073 ? 139.330 223.969 245.091 1.00 116.98 1072 GLU A N 1
ATOM 8505 C CA . GLU A 1 1073 ? 138.261 223.582 246.004 1.00 119.30 1072 GLU A CA 1
ATOM 8506 C C . GLU A 1 1073 ? 138.727 223.325 247.430 1.00 107.65 1072 GLU A C 1
ATOM 8507 O O . GLU A 1 1073 ? 137.922 223.456 248.356 1.00 95.56 1072 GLU A O 1
ATOM 8513 N N . LYS A 1 1074 ? 139.990 222.960 247.632 1.00 107.39 1073 LYS A N 1
ATOM 8514 C CA . LYS A 1 1074 ? 140.514 222.736 248.969 1.00 98.23 1073 LYS A CA 1
ATOM 8515 C C . LYS A 1 1074 ? 140.908 224.058 249.622 1.00 81.14 1073 LYS A C 1
ATOM 8516 O O . LYS A 1 1074 ? 141.171 225.061 248.951 1.00 74.21 1073 LYS A O 1
ATOM 8522 N N . SER A 1 1075 ? 140.953 224.044 250.952 1.00 71.65 1074 SER A N 1
ATOM 8523 C CA . SER A 1 1075 ? 141.340 225.227 251.701 1.00 69.11 1074 SER A CA 1
ATOM 8524 C C . SER A 1 1075 ? 142.860 225.365 251.737 1.00 68.27 1074 SER A C 1
ATOM 8525 O O . SER A 1 1075 ? 143.608 224.416 251.487 1.00 72.81 1074 SER A O 1
ATOM 8528 N N . VAL A 1 1076 ? 143.311 226.575 252.053 1.00 61.30 1075 VAL A N 1
ATOM 8529 C CA . VAL A 1 1076 ? 144.728 226.907 252.122 1.00 50.88 1075 VAL A CA 1
ATOM 8530 C C . VAL A 1 1076 ? 145.027 227.430 253.518 1.00 63.55 1075 VAL A C 1
ATOM 8531 O O . VAL A 1 1076 ? 144.299 228.286 254.033 1.00 85.26 1075 VAL A O 1
ATOM 8535 N N . VAL A 1 1077 ? 146.087 226.914 254.130 1.00 47.79 1076 VAL A N 1
ATOM 8536 C CA . VAL A 1 1077 ? 146.521 227.353 255.449 1.00 44.76 1076 VAL A CA 1
ATOM 8537 C C . VAL A 1 1077 ? 147.713 228.279 255.276 1.00 53.86 1076 VAL A C 1
ATOM 8538 O O . VAL A 1 1077 ? 148.725 227.896 254.679 1.00 58.91 1076 VAL A O 1
ATOM 8542 N N . LEU A 1 1078 ? 147.593 229.495 255.799 1.00 51.31 1077 LEU A N 1
ATOM 8543 C CA . LEU A 1 1078 ? 148.657 230.486 255.748 1.00 45.76 1077 LEU A CA 1
ATOM 8544 C C . LEU A 1 1078 ? 149.338 230.584 257.108 1.00 55.61 1077 LEU A C 1
ATOM 8545 O O . LEU A 1 1078 ? 148.663 230.680 258.140 1.00 44.13 1077 LEU A O 1
ATOM 8558 N N . ARG A 1 1080 ? 152.777 232.451 259.410 1.00 44.63 1079 ARG A N 1
ATOM 8559 C CA . ARG A 1 1080 ? 153.382 233.767 259.538 1.00 45.24 1079 ARG A CA 1
ATOM 8560 C C . ARG A 1 1080 ? 154.457 233.711 260.613 1.00 44.80 1079 ARG A C 1
ATOM 8561 O O . ARG A 1 1080 ? 154.238 233.134 261.679 1.00 43.89 1079 ARG A O 1
ATOM 8569 N N . ASP A 1 1081 ? 155.618 234.299 260.323 1.00 48.82 1080 ASP A N 1
ATOM 8570 C CA . ASP A 1 1081 ? 156.713 234.392 261.285 1.00 45.26 1080 ASP A CA 1
ATOM 8571 C C . ASP A 1 1081 ? 156.637 235.719 262.027 1.00 45.49 1080 ASP A C 1
ATOM 8572 O O . ASP A 1 1081 ? 157.029 236.755 261.475 1.00 46.41 1080 ASP A O 1
ATOM 8577 N N . PRO A 1 1082 ? 156.164 235.733 263.276 1.00 44.74 1081 PRO A N 1
ATOM 8578 C CA . PRO A 1 1082 ? 156.049 237.013 263.993 1.00 45.04 1081 PRO A CA 1
ATOM 8579 C C . PRO A 1 1082 ? 157.368 237.740 264.148 1.00 45.71 1081 PRO A C 1
ATOM 8580 O O . PRO A 1 1082 ? 157.365 238.968 264.294 1.00 46.35 1081 PRO A O 1
ATOM 8584 N N . SER A 1 1083 ? 158.493 237.030 264.100 1.00 45.66 1082 SER A N 1
ATOM 8585 C CA . SER A 1 1083 ? 159.804 237.659 264.195 1.00 46.36 1082 SER A CA 1
ATOM 8586 C C . SER A 1 1083 ? 160.271 238.271 262.884 1.00 47.43 1082 SER A C 1
ATOM 8587 O O . SER A 1 1083 ? 161.297 238.958 262.877 1.00 48.15 1082 SER A O 1
ATOM 8590 N N . GLY A 1 1084 ? 159.565 238.031 261.782 1.00 60.87 1083 GLY A N 1
ATOM 8591 C CA . GLY A 1 1084 ? 159.994 238.554 260.498 1.00 48.70 1083 GLY A CA 1
ATOM 8592 C C . GLY A 1 1084 ? 161.276 237.957 259.972 1.00 49.04 1083 GLY A C 1
ATOM 8593 O O . GLY A 1 1084 ? 161.899 238.542 259.088 1.00 50.03 1083 GLY A O 1
ATOM 8594 N N . ILE A 1 1085 ? 161.693 236.803 260.489 1.00 48.29 1084 ILE A N 1
ATOM 8595 C CA . ILE A 1 1085 ? 162.953 236.225 260.043 1.00 51.47 1084 ILE A CA 1
ATOM 8596 C C . ILE A 1 1085 ? 162.742 235.369 258.804 1.00 48.86 1084 ILE A C 1
ATOM 8597 O O . ILE A 1 1085 ? 163.558 235.390 257.875 1.00 49.68 1084 ILE A O 1
ATOM 8602 N N . ILE A 1 1086 ? 161.644 234.623 258.761 1.00 48.19 1085 ILE A N 1
ATOM 8603 C CA . ILE A 1 1086 ? 161.364 233.698 257.674 1.00 48.34 1085 ILE A CA 1
ATOM 8604 C C . ILE A 1 1086 ? 160.323 234.324 256.761 1.00 48.87 1085 ILE A C 1
ATOM 8605 O O . ILE A 1 1086 ? 159.193 234.608 257.183 1.00 48.41 1085 ILE A O 1
ATOM 8610 N N . ASN A 1 1087 ? 160.720 234.536 255.509 1.00 49.89 1086 ASN A N 1
ATOM 8611 C CA . ASN A 1 1087 ? 159.898 235.204 254.504 1.00 50.64 1086 ASN A CA 1
ATOM 8612 C C . ASN A 1 1087 ? 159.439 236.579 254.982 1.00 50.84 1086 ASN A C 1
ATOM 8613 O O . ASN A 1 1087 ? 158.319 237.011 254.703 1.00 50.97 1086 ASN A O 1
ATOM 8618 N N . ARG A 1 1088 ? 160.326 237.276 255.699 1.00 50.95 1087 ARG A N 1
ATOM 8619 C CA . ARG A 1 1088 ? 160.058 238.613 256.244 1.00 51.23 1087 ARG A CA 1
ATOM 8620 C C . ARG A 1 1088 ? 158.738 238.669 257.004 1.00 50.44 1087 ARG A C 1
ATOM 8621 O O . ARG A 1 1088 ? 158.089 239.715 257.070 1.00 50.83 1087 ARG A O 1
ATOM 8629 N N . GLY A 1 1089 ? 158.334 237.543 257.587 1.00 49.37 1088 GLY A N 1
ATOM 8630 C CA . GLY A 1 1089 ? 157.093 237.493 258.327 1.00 48.59 1088 GLY A CA 1
ATOM 8631 C C . GLY A 1 1089 ? 155.846 237.691 257.501 1.00 48.94 1088 GLY A C 1
ATOM 8632 O O . GLY A 1 1089 ? 154.796 238.001 258.062 1.00 48.54 1088 GLY A O 1
ATOM 8633 N N . ASN A 1 1090 ? 155.931 237.539 256.181 1.00 49.73 1089 ASN A N 1
ATOM 8634 C CA . ASN A 1 1090 ? 154.748 237.592 255.339 1.00 50.10 1089 ASN A CA 1
ATOM 8635 C C . ASN A 1 1090 ? 153.952 236.295 255.461 1.00 49.21 1089 ASN A C 1
ATOM 8636 O O . ASN A 1 1090 ? 154.481 235.245 255.835 1.00 56.91 1089 ASN A O 1
ATOM 8641 N N . TRP A 1 1091 ? 152.662 236.380 255.139 1.00 49.28 1090 TRP A N 1
ATOM 8642 C CA . TRP A 1 1091 ? 151.809 235.197 255.136 1.00 48.58 1090 TRP A CA 1
ATOM 8643 C C . TRP A 1 1091 ? 152.269 234.235 254.050 1.00 49.00 1090 TRP A C 1
ATOM 8644 O O . TRP A 1 1091 ? 152.330 234.601 252.872 1.00 50.07 1090 TRP A O 1
ATOM 8655 N N . THR A 1 1092 ? 152.589 233.008 254.446 1.00 48.21 1091 THR A N 1
ATOM 8656 C CA . THR A 1 1092 ? 153.138 232.009 253.546 1.00 48.57 1091 THR A CA 1
ATOM 8657 C C . THR A 1 1092 ? 152.294 230.747 253.635 1.00 47.90 1091 THR A C 1
ATOM 8658 O O . THR A 1 1092 ? 151.751 230.422 254.694 1.00 66.28 1091 THR A O 1
ATOM 8662 N N . ARG A 1 1093 ? 152.165 230.053 252.508 1.00 48.52 1092 ARG A N 1
ATOM 8663 C CA . ARG A 1 1093 ? 151.490 228.764 252.509 1.00 48.01 1092 ARG A CA 1
ATOM 8664 C C . ARG A 1 1093 ? 152.207 227.807 253.447 1.00 47.07 1092 ARG A C 1
ATOM 8665 O O . ARG A 1 1093 ? 153.436 227.808 253.534 1.00 47.20 1092 ARG A O 1
ATOM 8673 N N . GLN A 1 1094 ? 151.426 226.981 254.146 1.00 46.35 1093 GLN A N 1
ATOM 8674 C CA . GLN A 1 1094 ? 151.980 226.157 255.216 1.00 47.16 1093 GLN A CA 1
ATOM 8675 C C . GLN A 1 1094 ? 153.105 225.261 254.716 1.00 45.58 1093 GLN A C 1
ATOM 8676 O O . GLN A 1 1094 ? 154.133 225.113 255.388 1.00 45.25 1093 GLN A O 1
ATOM 8682 N N . LYS A 1 1095 ? 152.933 224.661 253.537 1.00 46.34 1094 LYS A N 1
ATOM 8683 C CA . LYS A 1 1095 ? 153.928 223.725 253.022 1.00 53.55 1094 LYS A CA 1
ATOM 8684 C C . LYS A 1 1095 ? 155.279 224.405 252.842 1.00 58.56 1094 LYS A C 1
ATOM 8685 O O . LYS A 1 1095 ? 156.287 223.985 253.425 1.00 53.90 1094 LYS A O 1
ATOM 8691 N N . GLU A 1 1096 ? 155.314 225.476 252.044 1.00 60.38 1095 GLU A N 1
ATOM 8692 C CA . GLU A 1 1096 ? 156.570 226.175 251.793 1.00 48.78 1095 GLU A CA 1
ATOM 8693 C C . GLU A 1 1096 ? 157.093 226.871 253.042 1.00 48.08 1095 GLU A C 1
ATOM 8694 O O . GLU A 1 1096 ? 158.309 227.003 253.207 1.00 48.28 1095 GLU A O 1
ATOM 8700 N N . PHE A 1 1097 ? 156.201 227.321 253.926 1.00 47.32 1096 PHE A N 1
ATOM 8701 C CA . PHE A 1 1097 ? 156.640 227.979 255.151 1.00 46.70 1096 PHE A CA 1
ATOM 8702 C C . PHE A 1 1097 ? 157.545 227.066 255.970 1.00 46.09 1096 PHE A C 1
ATOM 8703 O O . PHE A 1 1097 ? 158.657 227.450 256.345 1.00 46.24 1096 PHE A O 1
ATOM 8711 N N . TRP A 1 1098 ? 157.098 225.840 256.238 1.00 52.89 1097 TRP A N 1
ATOM 8712 C CA . TRP A 1 1098 ? 157.894 224.937 257.057 1.00 44.93 1097 TRP A CA 1
ATOM 8713 C C . TRP A 1 1098 ? 159.089 224.352 256.323 1.00 47.35 1097 TRP A C 1
ATOM 8714 O O . TRP A 1 1098 ? 159.951 223.749 256.969 1.00 59.29 1097 TRP A O 1
ATOM 8725 N N . SER A 1 1099 ? 159.170 224.501 255.003 1.00 46.64 1098 SER A N 1
ATOM 8726 C CA . SER A 1 1099 ? 160.382 224.078 254.319 1.00 47.41 1098 SER A CA 1
ATOM 8727 C C . SER A 1 1099 ? 161.439 225.171 254.336 1.00 53.74 1098 SER A C 1
ATOM 8728 O O . SER A 1 1099 ? 162.635 224.873 254.250 1.00 61.03 1098 SER A O 1
ATOM 8739 N N . VAL A 1 1101 ? 161.745 227.055 256.975 1.00 68.76 1100 VAL A N 1
ATOM 8740 C CA . VAL A 1 1101 ? 162.249 226.762 258.313 1.00 45.91 1100 VAL A CA 1
ATOM 8741 C C . VAL A 1 1101 ? 163.233 225.606 258.260 1.00 46.03 1100 VAL A C 1
ATOM 8742 O O . VAL A 1 1101 ? 164.287 225.633 258.906 1.00 49.96 1100 VAL A O 1
ATOM 8746 N N . ASN A 1 1102 ? 162.910 224.575 257.481 1.00 46.19 1101 ASN A N 1
ATOM 8747 C CA . ASN A 1 1102 ? 163.804 223.430 257.369 1.00 52.20 1101 ASN A CA 1
ATOM 8748 C C . ASN A 1 1102 ? 165.110 223.807 256.677 1.00 47.40 1101 ASN A C 1
ATOM 8749 O O . ASN A 1 1102 ? 166.189 223.378 257.104 1.00 47.50 1101 ASN A O 1
ATOM 8754 N N . GLN A 1 1103 ? 165.037 224.611 255.615 1.00 48.21 1102 GLN A N 1
ATOM 8755 C CA . GLN A 1 1103 ? 166.245 224.961 254.876 1.00 51.26 1102 GLN A CA 1
ATOM 8756 C C . GLN A 1 1103 ? 167.209 225.770 255.733 1.00 58.10 1102 GLN A C 1
ATOM 8757 O O . GLN A 1 1103 ? 168.423 225.543 255.691 1.00 49.73 1102 GLN A O 1
ATOM 8763 N N . ARG A 1 1104 ? 166.696 226.710 256.526 1.00 52.99 1103 ARG A N 1
ATOM 8764 C CA . ARG A 1 1104 ? 167.590 227.565 257.294 1.00 55.21 1103 ARG A CA 1
ATOM 8765 C C . ARG A 1 1104 ? 168.199 226.856 258.497 1.00 54.81 1103 ARG A C 1
ATOM 8766 O O . ARG A 1 1104 ? 169.187 227.355 259.047 1.00 56.28 1103 ARG A O 1
ATOM 8774 N N . ILE A 1 1105 ? 167.659 225.707 258.901 1.00 48.60 1104 ILE A N 1
ATOM 8775 C CA . ILE A 1 1105 ? 168.212 224.910 259.995 1.00 46.97 1104 ILE A CA 1
ATOM 8776 C C . ILE A 1 1105 ? 168.823 223.609 259.480 1.00 53.49 1104 ILE A C 1
ATOM 8777 O O . ILE A 1 1105 ? 170.029 223.390 259.600 1.00 68.29 1104 ILE A O 1
ATOM 8782 N N . GLU A 1 1106 ? 168.001 222.729 258.902 1.00 47.76 1105 GLU A N 1
ATOM 8783 C CA . GLU A 1 1106 ? 168.518 221.446 258.431 1.00 49.70 1105 GLU A CA 1
ATOM 8784 C C . GLU A 1 1106 ? 169.429 221.624 257.222 1.00 51.89 1105 GLU A C 1
ATOM 8785 O O . GLU A 1 1106 ? 170.501 221.014 257.155 1.00 66.65 1105 GLU A O 1
ATOM 8791 N N . GLY A 1 1107 ? 169.024 222.458 256.260 1.00 49.16 1106 GLY A N 1
ATOM 8792 C CA . GLY A 1 1107 ? 169.848 222.669 255.084 1.00 50.33 1106 GLY A CA 1
ATOM 8793 C C . GLY A 1 1107 ? 171.217 223.233 255.408 1.00 50.85 1106 GLY A C 1
ATOM 8794 O O . GLY A 1 1107 ? 172.197 222.930 254.723 1.00 51.75 1106 GLY A O 1
ATOM 8795 N N . TYR A 1 1108 ? 171.308 224.050 256.457 1.00 50.35 1107 TYR A N 1
ATOM 8796 C CA . TYR A 1 1108 ? 172.599 224.592 256.864 1.00 50.84 1107 TYR A CA 1
ATOM 8797 C C . TYR A 1 1108 ? 173.438 223.546 257.589 1.00 50.71 1107 TYR A C 1
ATOM 8798 O O . TYR A 1 1108 ? 174.638 223.414 257.326 1.00 51.50 1107 TYR A O 1
ATOM 8807 N N . LEU A 1 1109 ? 172.828 222.809 258.522 1.00 49.76 1108 LEU A N 1
ATOM 8808 C CA . LEU A 1 1109 ? 173.581 221.814 259.279 1.00 49.65 1108 LEU A CA 1
ATOM 8809 C C . LEU A 1 1109 ? 174.121 220.720 258.367 1.00 58.89 1108 LEU A C 1
ATOM 8810 O O . LEU A 1 1109 ? 175.233 220.221 258.575 1.00 59.71 1108 LEU A O 1
ATOM 8815 N N . VAL A 1 1110 ? 173.352 220.343 257.343 1.00 50.51 1109 VAL A N 1
ATOM 8816 C CA . VAL A 1 1110 ? 173.806 219.317 256.412 1.00 51.28 1109 VAL A CA 1
ATOM 8817 C C . VAL A 1 1110 ? 174.926 219.855 255.528 1.00 57.40 1109 VAL A C 1
ATOM 8818 O O . VAL A 1 1110 ? 175.928 219.170 255.292 1.00 80.75 1109 VAL A O 1
ATOM 8822 N N . LYS A 1 1111 ? 174.786 221.088 255.034 1.00 55.10 1110 LYS A N 1
ATOM 8823 C CA . LYS A 1 1111 ? 175.829 221.656 254.186 1.00 56.50 1110 LYS A CA 1
ATOM 8824 C C . LYS A 1 1111 ? 177.146 221.806 254.935 1.00 61.46 1110 LYS A C 1
ATOM 8825 O O . LYS A 1 1111 ? 178.219 221.654 254.338 1.00 83.77 1110 LYS A O 1
ATOM 8831 N N . GLN A 1 1112 ? 177.094 222.090 256.236 1.00 55.83 1111 GLN A N 1
ATOM 8832 C CA . GLN A 1 1112 ? 178.333 222.269 256.981 1.00 63.34 1111 GLN A CA 1
ATOM 8833 C C . GLN A 1 1112 ? 178.964 220.945 257.385 1.00 63.29 1111 GLN A C 1
ATOM 8834 O O . GLN A 1 1112 ? 180.190 220.869 257.527 1.00 72.51 1111 GLN A O 1
ATOM 8840 N N . ILE A 1 1113 ? 178.159 219.900 257.575 1.00 53.18 1112 ILE A N 1
ATOM 8841 C CA . ILE A 1 1113 ? 178.722 218.583 257.852 1.00 53.37 1112 ILE A CA 1
ATOM 8842 C C . ILE A 1 1113 ? 179.430 218.037 256.618 1.00 54.54 1112 ILE A C 1
ATOM 8843 O O . ILE A 1 1113 ? 180.496 217.417 256.719 1.00 57.35 1112 ILE A O 1
ATOM 8848 N N . ARG A 1 1114 ? 178.873 218.287 255.431 1.00 62.77 1113 ARG A N 1
ATOM 8849 C CA . ARG A 1 1114 ? 179.496 217.815 254.202 1.00 62.29 1113 ARG A CA 1
ATOM 8850 C C . ARG A 1 1114 ? 180.874 218.421 253.958 1.00 69.76 1113 ARG A C 1
ATOM 8851 O O . ARG A 1 1114 ? 181.566 217.981 253.033 1.00 83.67 1113 ARG A O 1
ATOM 8859 N N . SER A 1 1115 ? 181.292 219.406 254.749 1.00 68.62 1114 SER A N 1
ATOM 8860 C CA . SER A 1 1115 ? 182.617 219.999 254.587 1.00 73.89 1114 SER A CA 1
ATOM 8861 C C . SER A 1 1115 ? 183.466 219.847 255.851 1.00 77.55 1114 SER A C 1
ATOM 8862 O O . SER A 1 1115 ? 184.467 219.125 255.861 1.00 73.04 1114 SER A O 1
#

Sequence (1064 aa):
SAVKSIKVKLRLDDPEIRAGLWKLHKEVNAGVRYYTEWLSLLRQENLYRRSPNGDGEQECDKTAEECKAELLERLRARQVENGHRGPAGSDDELLQLARQLYELLVPQAIGAKGDAQQIARKFLSPLADKDAVGGLGIAKAGNKPRWVRREAGEWEEEKEKAETRKSADRTADVLRALADFGLKPLRVYTDSESSVEWKPLRKGQAVRTWDRDFQQAIERSWESWNQRVGQEYAKLVEQKNRFEQKNFVGQEHLVHLVNQLQQDKEASPGLESKEQTAHYVTGRALRGSDKVFEKWGKLAPDAPFDLYDAEIKNVQRRNTRRFGSHDLFAKLAEPEYQALWREDASFLTRYAVYNSILRKLNHAKFATFTLPDATAHPIWTRFDKLGGNLHQYTFLFNEFGERRHAIRFHKLLKVENGVAREVDDVTVPISSEQLDNLLPRDPNEPIALYFRDYGAEQHFTGEFGGAKIQCRRDQLAHHRRRRDVYLNVSVRVQSQSEARGERRPPYAAVFRLVGDNHRAFVHFDKLSDYLAEHPDDGKLGSEGLLSGLRVSVALGLRTSASISVFRVARKDELKPNSKGRVPFFFPIKGNDNLVAVHERSQLLKLPGETESKDLRAIREERQRTLRQLRTQLAYLRLLVRCGSEDVGRRERSWAKLIEQPVDAANHTPDWREAFENELQKLKSLHGICSDKEWDAVYESVRRVWRHGKQVRDWRKDVRSGERPKIRGYAKDVVGGNSIEQIEYLERQYKFLKSWSFFGKVSGQVIRAEKGSRFAITLREHIDHAKEDRLKKLADRIIEALGYVYALDERGKGKWVAKYPPCQLILLAELSEYQFNNDRPPSENNQLQWSHRGVFQELINQAQVHDLLVGTYAAFSSRFDARTGAPGIRCRRVPARCTQEHNPEPFPWWLNKFVVEHTLDACPLRADDLIPTGEGEIFVSPFSAEEGDFHQIHAALNAAQNLQQRLWSDFDISQIRLRCDWGEVDGELVLIPRLTGKRTADSYSNKVFYTNTGVTYYERERGREKSVVLRDPSGIINRGNWTRQKEFWSVNQRIEGYLVKQIRS

B-factor: mean 61.49, std 30.01, range [26.15, 214.44]

Solvent-accessible surface area: 59313 Å² total

Nearest PDB structures (foldseek):
  5u33-assembly1_A  TM=1.001E+00  e=0.000E+00  Alicyclobacillus acidoterrestris ATCC 49025
  5u34-assembly1_A  TM=9.090E-01  e=0.000E+00  Alicyclobacillus acidoterrestris ATCC 49025
  5wqe-assembly1_A  TM=8.850E-01  e=0.000E+00  Alicyclobacillus acidoterrestris ATCC 49025
  5wti-assembly1_Z  TM=8.699E-01  e=1.504E-65  Caldibacillus thermoamylovorans

InterPro domains:
  IPR053603 CRISPR-associated Cas12b endonuclease [NF033949] (22-1110)
  IPR054009 CRISPR-associated endonuclease C2c1, wedge domain, second region [PF22204] (387-510)
  IPR054010 CRISPR-associated endonuclease C2c1, Nuc-II domain [PF22077] (995-1113)
  IPR054011 C2c1 CRISPR-Cas endonuclease, RuvC-like domain [PF22126] (805-990)
  IPR054012 CRISPR-associated endonuclease C2c1, second helical domain [PF22172] (636-803)
  IPR054013 CRISPR-associated endonuclease C2c1, first helical domain [PF22202] (153-354)

Organism: Alicyclobacillus acidoterrestris (strain ATCC 49025 / DSM 3922 / CIP 106132 / NCIMB 13137 / GD3B) (NCBI:txid1356854)

Secondary structure (DSSP, 8-state):
--EEEEEEEB-----HHHHHHHHHHHHHHHHHHHHHHHHHHHH-S-EEEEPSSSSSSEEEEE-HHHHHHHHHHHHHHHHHHTT--S----HHHHHHHHHHHHHHH-GGGTT----HHHHHHHHHHHHH-TT--TTTT----SPPPTTT---S---HHHHHHHHHHHHT--HHHHHHHHHHTT-S----STT-----BPPPP-TT----HHHH--HHHHH--HHHHHHHHHHHHHHHHHHHHHHHHHHSSS-HHHHHHHHHHHH--TT--SSPP-STTTT---TTTTTTHHHHHHHHHTS-TTS-HHHHHHHHHHHHHH-STT---HHHHHHHSSGGGTHHHHT-TTHHHHHHHHHHHHHHHHH----------SSSS----EEBPTT-SSSBEEEETTSSSSS--EEEEEEEEEEETTEEEEEEEEEEEB--GGGGGEEE--SSSTTEEEE--TT-SSPEEEEEEEEEEE--STTT---------EEEEEEEEE-HHHHTT-SS-GGGGTEEEETTTTEEEE-TTTHHHHHHHS------GGGGTTSS-B--EEE-SSSSEEEEEEEEEES-----TTT--PPPEEE-SS-SSEEEEEEEEEEEPPTT----HHHHHHHHHTTHHHHHHHHHHHHHHHHHHTT-SSTTTHHHHHHHHHSS-S-TT---HHHHHHHHHHHHHHHTTTTTS-TTT--HHHHHHHHHHH--HHHHHHHHHHHT-------S--SS-SSTT-HHHHHHHHHHHHHHHHHHT--SSTT------TT---SHHHHHHHHHHHHHHHHHHHHHH--TTSEEEE--SSS--EEEE-S---SEEEB---TT----TTS-HHHHHH----HHHHHHHHHHHHTTTT-EEE---TTTTTB-TTT--B-EEEEE--GGGT-SSSPPPP-HHHHHHHHHHT-TTS-PPTT-EEE-SS-SEEEEE-SSSTT-EEEEEHHHHHHHHHHHHHHTT--GGGT--EEEEEESSSSEEEEE---HHHHHHHHTT--EE-SSSSEEEE-S----S-EE---TTS-SGGG-EE-HHHHH--HIIIIIHHHHHHT-

Foldseek 3Di:
DFKDKDWFFFDPPVFLQLVQQLLLQQLLQVLLLVLLLLLVLLQLAWFWAADPPDGFAIDTPAHSVSSLVVNVVLLQVLLVVLVPPFDQDDSVRVSVLSNVVSCQLAVLLVPDDDDLLVSLVQPVCQQAPLPDDGLADPDPDDDDQPQVCCVPDDHDVRVVVVVVVVVVRCSNVSSVVCVNNSRSHVHQSVPDPPQAAEDDADPPDRHALSSSLSSVSSPPCLSNVLVVLVVVLVVLVVCLVVQCCPPPVVPVVLVVLLVVVQVCLVPDPDDRDDDPCHSPQALQQCFQVVQLLVLCVPDDLPDDQVSSLVSLVVSCVVDVQRHHHSVVSSVCSNSSNVCNCPVPVCNSNSVNVSSVSVRCSVRRHSDHDDRGGSQPHGDWRKAWDVPDPHFYKFWAQQPPHDRWIKMWGQWTWGHDPHHIYIDGTDITITDDPCCVQWAQDDPVDRFKIWGDDQQDPGTWIKGKGMKTKDFDSVQRVDDPDSGIIMITIMMGTAFPCVVVVDPAPPCVVQWQQDDPQGATAGPLVPVVVQCVQADADFDFGLVRLRHWAKEFWFADQLFRIKAWMWTKDFPPDFADDPPGDDFDWFFFPPDPRIIITTDDIDGLHFFQSDDDPVLVVVLCVLCLLVQLVLVLLVVLLLLLQLLDPDVVRNVVSLCVCPVDDDPPPPSDVVLSVLVVVLNVVLVVVVVVHDNVVNVSSLVSSCVSLVCVVSVVVSVCCVVVNDDDDDDADDGHDNHGLHLVVLVVLVSVQVVVLCSVQPDSHPPDGGDDDPDDDGPVVSVVVSVVSNVVSLLVSLVSQQVQSQWDFDQDVVVGTGIDGHGHHHQEYEYASCPVVAQDSSRRVVSNVVVSSVVVSSVVSNVSVCPNSSHHYHYHQVCLLQAFLRQQFGWAAKDFFAVQQQDPPNRDDDDPQVVVQCVVLVLPPFRDDGGQIGGRRDHQKIWAADALDQPRIDIDGSSNRSRSNSVNCRSHVDDCLLPKWKWDWDDFPRDIWTATDQDDPVSCVPPQQWIWDDDPQFFIDIDGHGVGDIWMWFRPNLHQVRGTIGTPVVRVVSCCSPVVRSSVVRVD